Protein AF-A0A414SAE3-F1 (afdb_monomer_lite)

Radius of gyration: 34.7 Å; chains: 1; bounding box: 102×74×105 Å

Structure (mmCIF, N/CA/C/O backbone):
data_AF-A0A414SAE3-F1
#
_entry.id   AF-A0A414SAE3-F1
#
loop_
_atom_site.group_PDB
_atom_site.id
_atom_site.type_symbol
_atom_site.label_atom_id
_atom_site.label_alt_id
_atom_site.label_comp_id
_atom_site.label_asym_id
_atom_site.label_entity_id
_atom_site.label_seq_id
_atom_site.pdbx_PDB_ins_code
_atom_site.Cartn_x
_atom_site.Cartn_y
_atom_site.Cartn_z
_atom_site.occupancy
_atom_site.B_iso_or_equiv
_atom_site.auth_seq_id
_atom_site.auth_comp_id
_atom_site.auth_asym_id
_atom_site.auth_atom_id
_atom_site.pdbx_PDB_model_num
ATOM 1 N N . MET A 1 1 ? 28.911 2.626 -54.867 1.00 26.45 1 MET A N 1
ATOM 2 C CA . MET A 1 1 ? 28.319 1.316 -54.528 1.00 26.45 1 MET A CA 1
ATOM 3 C C . MET A 1 1 ? 27.021 1.620 -53.809 1.00 26.45 1 MET A C 1
ATOM 5 O O . MET A 1 1 ? 27.066 2.358 -52.839 1.00 26.45 1 MET A O 1
ATOM 9 N N . ASN A 1 2 ? 25.885 1.196 -54.365 1.00 23.88 2 ASN A N 1
ATOM 10 C CA . ASN A 1 2 ? 24.558 1.509 -53.831 1.00 23.88 2 ASN A CA 1
ATOM 11 C C . ASN A 1 2 ? 24.327 0.726 -52.532 1.00 23.88 2 ASN A C 1
ATOM 13 O O . ASN A 1 2 ? 24.313 -0.503 -52.574 1.00 23.88 2 ASN A O 1
ATOM 17 N N . ASN A 1 3 ? 24.130 1.431 -51.417 1.00 31.22 3 ASN A N 1
ATOM 18 C CA . ASN A 1 3 ? 23.654 0.865 -50.155 1.00 31.22 3 ASN A CA 1
ATOM 19 C C . ASN A 1 3 ? 22.189 0.433 -50.329 1.00 31.22 3 ASN A C 1
ATOM 21 O O . ASN A 1 3 ? 21.275 1.205 -50.057 1.00 31.22 3 ASN A O 1
ATOM 25 N N . ARG A 1 4 ? 21.952 -0.783 -50.831 1.00 38.06 4 ARG A N 1
ATOM 26 C CA . ARG A 1 4 ? 20.691 -1.480 -50.559 1.00 38.06 4 ARG A CA 1
ATOM 27 C C . ARG A 1 4 ? 20.802 -1.997 -49.131 1.00 38.06 4 ARG A C 1
ATOM 29 O O . ARG A 1 4 ? 21.570 -2.922 -48.889 1.00 38.06 4 ARG A O 1
ATOM 36 N N . ILE A 1 5 ? 20.116 -1.331 -48.207 1.00 51.03 5 ILE A N 1
ATOM 37 C CA . ILE A 1 5 ? 19.908 -1.842 -46.851 1.00 51.03 5 ILE A CA 1
ATOM 38 C C . ILE A 1 5 ? 19.219 -3.205 -47.005 1.00 51.03 5 ILE A C 1
ATOM 40 O O . ILE A 1 5 ? 18.298 -3.335 -47.813 1.00 51.03 5 ILE A O 1
ATOM 44 N N . ASN A 1 6 ? 19.734 -4.231 -46.331 1.00 60.72 6 ASN A N 1
ATOM 45 C CA . ASN A 1 6 ? 19.216 -5.589 -46.441 1.00 60.72 6 ASN A CA 1
ATOM 46 C C . ASN A 1 6 ? 17.833 -5.648 -45.766 1.00 60.72 6 ASN A C 1
ATOM 48 O O . ASN A 1 6 ? 17.710 -5.235 -44.616 1.00 60.72 6 ASN A O 1
ATOM 52 N N . GLU A 1 7 ? 16.799 -6.121 -46.462 1.00 61.97 7 GLU A N 1
ATOM 53 C CA . GLU A 1 7 ? 15.405 -6.116 -45.970 1.00 61.97 7 GLU A CA 1
ATOM 54 C C . GLU A 1 7 ? 15.265 -6.873 -44.640 1.00 61.97 7 GLU A C 1
ATOM 56 O O . GLU A 1 7 ? 14.634 -6.384 -43.702 1.00 61.97 7 GLU A O 1
ATOM 61 N N . ASP A 1 8 ? 15.985 -7.988 -44.506 1.00 63.22 8 ASP A N 1
ATOM 62 C CA . ASP A 1 8 ? 16.067 -8.772 -43.269 1.00 63.22 8 ASP A CA 1
ATOM 63 C C . ASP A 1 8 ? 16.684 -7.995 -42.093 1.00 63.22 8 ASP A C 1
ATOM 65 O O . ASP A 1 8 ? 16.353 -8.242 -40.933 1.00 63.22 8 ASP A O 1
ATOM 69 N N . GLU A 1 9 ? 17.594 -7.053 -42.364 1.00 66.19 9 GLU A N 1
ATOM 70 C CA . GLU A 1 9 ? 18.266 -6.257 -41.332 1.00 66.19 9 GLU A CA 1
ATOM 71 C C . GLU A 1 9 ? 17.332 -5.180 -40.769 1.00 66.19 9 GLU A C 1
ATOM 73 O O . GLU A 1 9 ? 17.289 -5.003 -39.554 1.00 66.19 9 GLU A O 1
ATOM 78 N N . VAL A 1 10 ? 16.524 -4.538 -41.624 1.00 71.19 10 VAL A N 1
ATOM 79 C CA . VAL A 1 10 ? 15.508 -3.547 -41.213 1.00 71.19 10 VAL A CA 1
ATOM 80 C C . VAL A 1 10 ? 14.425 -4.203 -40.363 1.00 71.19 10 VAL A C 1
ATOM 82 O O . VAL A 1 10 ? 14.090 -3.706 -39.290 1.00 71.19 10 VAL A O 1
ATOM 85 N N . ILE A 1 11 ? 13.905 -5.349 -40.808 1.00 74.50 11 ILE A N 1
ATOM 86 C CA . ILE A 1 11 ? 12.874 -6.078 -40.065 1.00 74.50 11 ILE A CA 1
ATOM 87 C C . ILE A 1 11 ? 13.441 -6.644 -38.758 1.00 74.50 11 ILE A C 1
ATOM 89 O O . ILE A 1 11 ? 12.810 -6.513 -37.707 1.00 74.50 11 ILE A O 1
ATOM 93 N N . SER A 1 12 ? 14.660 -7.198 -38.769 1.00 66.81 12 SER A N 1
ATOM 94 C CA . SER A 1 12 ? 15.319 -7.644 -37.535 1.00 66.81 12 SER A CA 1
ATOM 95 C C . SER A 1 12 ? 15.554 -6.500 -36.545 1.00 66.81 12 SER A C 1
ATOM 97 O O . SER A 1 12 ? 15.475 -6.741 -35.337 1.00 66.81 12 SER A O 1
ATOM 99 N N . ASP A 1 13 ? 15.875 -5.298 -37.021 1.00 71.94 13 ASP A N 1
ATOM 100 C CA . ASP A 1 13 ? 16.041 -4.115 -36.178 1.00 71.94 13 ASP A CA 1
ATOM 101 C C . ASP A 1 13 ? 14.704 -3.663 -35.579 1.00 71.94 13 ASP A C 1
ATOM 103 O O . ASP A 1 13 ? 14.611 -3.493 -34.365 1.00 71.94 13 ASP A O 1
ATOM 107 N N . LEU A 1 14 ? 13.636 -3.618 -36.382 1.00 76.88 14 LEU A N 1
ATOM 108 C CA . LEU A 1 14 ? 12.284 -3.307 -35.913 1.00 76.88 14 LEU A CA 1
ATOM 109 C C . LEU A 1 14 ? 11.827 -4.260 -34.788 1.00 76.88 14 LEU A C 1
ATOM 111 O O . LEU A 1 14 ? 11.333 -3.813 -33.750 1.00 76.88 14 LEU A O 1
ATOM 115 N N . PHE A 1 15 ? 12.054 -5.572 -34.933 1.00 69.56 15 PHE A N 1
ATOM 116 C CA . PHE A 1 15 ? 11.746 -6.555 -33.881 1.00 69.56 15 PHE A CA 1
ATOM 117 C C . PHE A 1 15 ? 12.587 -6.379 -32.609 1.00 69.56 15 PHE A C 1
ATOM 119 O O . PHE A 1 15 ? 12.107 -6.647 -31.504 1.00 69.56 15 PHE A O 1
ATOM 126 N N . LYS A 1 16 ? 13.837 -5.916 -32.725 1.00 65.75 16 LYS A N 1
ATOM 127 C CA . LYS A 1 16 ? 14.657 -5.575 -31.553 1.00 65.75 16 LYS A CA 1
ATOM 128 C C . LYS A 1 16 ? 14.128 -4.325 -30.861 1.00 65.75 16 LYS A C 1
ATOM 130 O O . LYS A 1 16 ? 14.012 -4.344 -29.635 1.00 65.75 16 LYS A O 1
ATOM 135 N N . SER A 1 17 ? 13.743 -3.304 -31.626 1.00 68.62 17 SER A N 1
ATOM 136 C CA . SER A 1 17 ? 13.146 -2.076 -31.101 1.00 68.62 17 SER A CA 1
ATOM 137 C C . SER A 1 17 ? 11.861 -2.342 -30.326 1.00 68.62 17 SER A C 1
ATOM 139 O O . SER A 1 17 ? 11.665 -1.743 -29.285 1.00 68.62 17 SER A O 1
ATOM 141 N N . PHE A 1 18 ? 11.033 -3.325 -30.678 1.00 69.25 18 PHE A N 1
ATOM 142 C CA . PHE A 1 18 ? 9.882 -3.671 -29.828 1.00 69.25 18 PHE A CA 1
ATOM 143 C C . PHE A 1 18 ? 10.235 -4.169 -28.417 1.00 69.25 18 PHE A C 1
ATOM 145 O O . PHE A 1 18 ? 9.385 -4.140 -27.538 1.00 69.25 18 PHE A O 1
ATOM 152 N N . ASN A 1 19 ? 11.463 -4.622 -28.161 1.00 60.19 19 ASN A N 1
ATOM 153 C CA . ASN A 1 19 ? 11.905 -4.985 -26.807 1.00 60.19 19 ASN A CA 1
ATOM 154 C C . ASN A 1 19 ? 12.628 -3.838 -26.100 1.00 60.19 19 ASN A C 1
ATOM 156 O O . ASN A 1 19 ? 12.935 -3.925 -24.913 1.00 60.19 19 ASN A O 1
ATOM 160 N N . GLN A 1 20 ? 12.984 -2.805 -26.855 1.00 62.47 20 GLN A N 1
ATOM 161 C CA . GLN A 1 20 ? 13.899 -1.776 -26.419 1.00 62.47 20 GLN A CA 1
ATOM 162 C C . GLN A 1 20 ? 13.379 -0.381 -26.689 1.00 62.47 20 GLN A C 1
ATOM 164 O O . GLN A 1 20 ? 14.099 0.501 -26.330 1.00 62.47 20 GLN A O 1
ATOM 169 N N . ASP A 1 21 ? 12.233 -0.108 -27.284 1.00 74.44 21 ASP A N 1
ATOM 170 C CA . ASP A 1 21 ? 11.829 1.242 -27.680 1.00 74.44 21 ASP A CA 1
ATOM 171 C C . ASP A 1 21 ? 10.297 1.351 -27.653 1.00 74.44 21 ASP A C 1
ATOM 173 O O . ASP A 1 21 ? 9.556 0.369 -27.785 1.00 74.44 21 ASP A O 1
ATOM 177 N N . ASN A 1 22 ? 9.806 2.579 -27.524 1.00 82.56 22 ASN A N 1
ATOM 178 C CA . ASN A 1 22 ? 8.417 2.925 -27.771 1.00 82.56 22 ASN A CA 1
ATOM 179 C C . ASN A 1 22 ? 8.187 3.044 -29.278 1.00 82.56 22 ASN A C 1
ATOM 181 O O . ASN A 1 22 ? 8.552 4.040 -29.904 1.00 82.56 22 ASN A O 1
ATOM 185 N N . VAL A 1 23 ? 7.572 2.020 -29.866 1.00 90.25 23 VAL A N 1
ATOM 186 C CA . VAL A 1 23 ? 7.320 1.984 -31.308 1.00 90.25 23 VAL A CA 1
ATOM 187 C C . VAL A 1 23 ? 5.885 2.431 -31.590 1.00 90.25 23 VAL A C 1
ATOM 189 O O . VAL A 1 23 ? 4.922 1.815 -31.129 1.00 90.25 23 VAL A O 1
ATOM 192 N N . ILE A 1 24 ? 5.746 3.521 -32.339 1.00 95.06 24 ILE A N 1
ATOM 193 C CA . ILE A 1 24 ? 4.480 4.159 -32.706 1.00 95.06 24 ILE A CA 1
ATOM 194 C C . ILE A 1 24 ? 4.146 3.777 -34.147 1.00 95.06 24 ILE A C 1
ATOM 196 O O . ILE A 1 24 ? 4.995 3.904 -35.026 1.00 95.06 24 ILE A O 1
ATOM 200 N N . LEU A 1 25 ? 2.909 3.363 -34.410 1.00 95.62 25 LEU A N 1
ATOM 201 C CA . LEU A 1 25 ? 2.422 3.139 -35.768 1.00 95.62 25 LEU A CA 1
ATOM 202 C C . LEU A 1 25 ? 1.624 4.351 -36.248 1.00 95.62 25 LEU A C 1
ATOM 204 O O . LEU A 1 25 ? 0.577 4.663 -35.687 1.00 95.62 25 LEU A O 1
ATOM 208 N N . PHE A 1 26 ? 2.074 5.004 -37.315 1.00 94.69 26 PHE A N 1
ATOM 209 C CA . PHE A 1 26 ? 1.274 5.972 -38.057 1.00 94.69 26 PHE A CA 1
ATOM 210 C C . PHE A 1 26 ? 0.631 5.281 -39.263 1.00 94.69 26 PHE A C 1
ATOM 212 O O . PHE A 1 26 ? 1.320 4.839 -40.183 1.00 94.69 26 PHE A O 1
ATOM 219 N N . VAL A 1 27 ? -0.699 5.215 -39.267 1.00 92.50 27 VAL A N 1
ATOM 220 C CA . VAL A 1 27 ? -1.511 4.606 -40.323 1.00 92.50 27 VAL A CA 1
ATOM 221 C C . VAL A 1 27 ? -2.169 5.705 -41.149 1.00 92.50 27 VAL A C 1
ATOM 223 O O . VAL A 1 27 ? -3.157 6.310 -40.722 1.00 92.50 27 VAL A O 1
ATOM 226 N N . GLY A 1 28 ? -1.632 5.955 -42.341 1.00 89.00 28 GLY A N 1
ATOM 227 C CA . GLY A 1 28 ? -2.250 6.857 -43.305 1.00 89.00 28 GLY A CA 1
ATOM 228 C C . GLY A 1 28 ? -3.557 6.299 -43.871 1.00 89.00 28 GLY A C 1
ATOM 229 O O . GLY A 1 28 ? -3.814 5.091 -43.854 1.00 89.00 28 GLY A O 1
ATOM 230 N N . SER A 1 29 ? -4.377 7.188 -44.422 1.00 82.81 29 SER A N 1
ATOM 231 C CA . SER A 1 29 ? -5.682 6.870 -45.019 1.00 82.81 29 SER A CA 1
ATOM 232 C C . SER A 1 29 ? -5.614 5.781 -46.102 1.00 82.81 29 SER A C 1
ATOM 234 O O . SER A 1 29 ? -6.543 4.988 -46.242 1.00 82.81 29 SER A O 1
ATOM 236 N N . SER A 1 30 ? -4.497 5.683 -46.835 1.00 81.31 30 SER A N 1
ATOM 237 C CA . SER A 1 30 ? -4.337 4.710 -47.927 1.00 81.31 30 SER A CA 1
ATOM 238 C C . SER A 1 30 ? -3.927 3.314 -47.445 1.00 81.31 30 SER A C 1
ATOM 240 O O . SER A 1 30 ? -4.076 2.350 -48.190 1.00 81.31 30 SER A O 1
ATOM 242 N N . ALA A 1 31 ? -3.452 3.160 -46.203 1.00 82.00 31 ALA A N 1
ATOM 243 C CA . ALA A 1 31 ? -3.030 1.856 -45.677 1.00 82.00 31 ALA A CA 1
ATOM 244 C C . ALA A 1 31 ? -4.194 0.850 -45.607 1.00 82.00 31 ALA A C 1
ATOM 246 O O . ALA A 1 31 ? -4.004 -0.346 -45.839 1.00 82.00 31 ALA A O 1
ATOM 247 N N . ILE A 1 32 ? -5.400 1.344 -45.299 1.00 76.81 32 ILE A N 1
ATOM 248 C CA . ILE A 1 32 ? -6.627 0.543 -45.200 1.00 76.81 32 ILE A CA 1
ATOM 249 C C . ILE A 1 32 ? -7.089 0.118 -46.601 1.00 76.81 32 ILE A C 1
ATOM 251 O O . ILE A 1 32 ? -7.321 -1.066 -46.839 1.00 76.81 32 ILE A O 1
ATOM 255 N N . ASP A 1 33 ? -7.169 1.070 -47.534 1.00 74.81 33 ASP A N 1
ATOM 256 C CA . ASP A 1 33 ? -7.648 0.841 -48.905 1.00 74.81 33 ASP A CA 1
ATOM 257 C C . ASP A 1 33 ? -6.728 -0.110 -49.691 1.00 74.81 33 ASP A C 1
ATOM 259 O O . ASP A 1 33 ? -7.186 -0.920 -50.498 1.00 74.81 33 ASP A O 1
ATOM 263 N N . ASN A 1 34 ? -5.421 -0.044 -49.422 1.00 76.12 34 ASN A N 1
ATOM 264 C CA . ASN A 1 34 ? -4.392 -0.761 -50.172 1.00 76.12 34 ASN A CA 1
ATOM 265 C C . ASN A 1 34 ? -4.022 -2.116 -49.537 1.00 76.12 34 ASN A C 1
ATOM 267 O O . ASN A 1 34 ? -3.050 -2.747 -49.976 1.00 76.12 34 ASN A O 1
ATOM 271 N N . GLY A 1 35 ? -4.752 -2.533 -48.492 1.00 76.12 35 GLY A N 1
ATOM 272 C CA . GLY A 1 35 ? -4.547 -3.788 -47.762 1.00 76.12 35 GLY A CA 1
ATOM 273 C C . GLY A 1 35 ? -3.215 -3.884 -47.012 1.00 76.12 35 GLY A C 1
ATOM 274 O O . GLY A 1 35 ? -2.757 -4.989 -46.741 1.00 76.12 35 GLY A O 1
ATOM 275 N N . GLU A 1 36 ? -2.565 -2.755 -46.717 1.00 83.62 36 GLU A N 1
ATOM 276 C CA . GLU A 1 36 ? -1.271 -2.733 -46.024 1.00 83.62 36 GLU A CA 1
ATOM 277 C C . GLU A 1 36 ? -1.427 -3.014 -44.525 1.00 83.62 36 GLU A C 1
ATOM 279 O O . GLU A 1 36 ? -0.582 -3.687 -43.944 1.00 83.62 36 GLU A O 1
ATOM 284 N N . LEU A 1 37 ? -2.525 -2.573 -43.899 1.00 87.25 37 LEU A N 1
ATOM 285 C CA . LEU A 1 37 ? -2.822 -2.882 -42.497 1.00 87.25 37 LEU A CA 1
ATOM 286 C C . LEU A 1 37 ? -3.306 -4.338 -42.349 1.00 87.25 37 LEU A C 1
ATOM 288 O O . LEU A 1 37 ? -4.500 -4.627 -42.404 1.00 87.25 37 LEU A O 1
ATOM 292 N N . THR A 1 38 ? -2.359 -5.262 -42.194 1.00 86.44 38 THR A N 1
ATOM 293 C CA . THR A 1 38 ? -2.616 -6.702 -42.027 1.00 86.44 38 THR A CA 1
ATOM 294 C C . THR A 1 38 ? -2.755 -7.105 -40.557 1.00 86.44 38 THR A C 1
ATOM 296 O O . THR A 1 38 ? -2.251 -6.425 -39.665 1.00 86.44 38 THR A O 1
ATOM 299 N N . GLU A 1 39 ? -3.358 -8.271 -40.295 1.00 80.19 39 GLU A N 1
ATOM 300 C CA . GLU A 1 39 ? -3.470 -8.840 -38.940 1.00 80.19 39 GLU A CA 1
ATOM 301 C C . GLU A 1 39 ? -2.096 -9.012 -38.265 1.00 80.19 39 GLU A C 1
ATOM 303 O O . GLU A 1 39 ? -1.938 -8.695 -37.088 1.00 80.19 39 GLU A O 1
ATOM 308 N N . LYS A 1 40 ? -1.064 -9.413 -39.025 1.00 80.00 40 LYS A N 1
ATOM 309 C CA . LYS A 1 40 ? 0.318 -9.492 -38.522 1.00 80.00 40 LYS A CA 1
ATOM 310 C C . LYS A 1 40 ? 0.811 -8.147 -37.985 1.00 80.00 40 LYS A C 1
ATOM 312 O O . LYS A 1 40 ? 1.392 -8.117 -36.907 1.00 80.00 40 LYS A O 1
ATOM 317 N N . ILE A 1 41 ? 0.566 -7.050 -38.708 1.00 87.50 41 ILE A N 1
ATOM 318 C CA . ILE A 1 41 ? 0.944 -5.699 -38.268 1.00 87.50 41 ILE A CA 1
ATOM 319 C C . ILE A 1 41 ? 0.140 -5.306 -37.034 1.00 87.50 41 ILE A C 1
ATOM 321 O O . ILE A 1 41 ? 0.726 -4.835 -36.064 1.00 87.50 41 ILE A O 1
ATOM 325 N N . CYS A 1 42 ? -1.174 -5.540 -37.020 1.00 84.81 42 CYS A N 1
ATOM 326 C CA . CYS A 1 42 ? -2.012 -5.246 -35.858 1.00 84.81 42 CYS A CA 1
ATOM 327 C C . CYS A 1 42 ? -1.545 -5.985 -34.592 1.00 84.81 42 CYS A C 1
ATOM 329 O O . CYS A 1 42 ? -1.651 -5.430 -33.500 1.00 84.81 42 CYS A O 1
ATOM 331 N N . ASN A 1 43 ? -0.967 -7.184 -34.727 1.00 79.25 43 ASN A N 1
ATOM 332 C CA . ASN A 1 43 ? -0.501 -8.021 -33.612 1.00 79.25 43 ASN A CA 1
ATOM 333 C C . ASN A 1 43 ? 0.853 -7.612 -33.025 1.00 79.25 43 ASN A C 1
ATOM 335 O O . ASN A 1 43 ? 1.203 -8.086 -31.945 1.00 79.25 43 ASN A O 1
ATOM 339 N N . LEU A 1 44 ? 1.608 -6.737 -33.692 1.00 82.56 44 LEU A N 1
ATOM 340 C CA . LEU A 1 44 ? 2.883 -6.251 -33.165 1.00 82.56 44 LEU A CA 1
ATOM 341 C C . LEU A 1 44 ? 2.670 -5.370 -31.916 1.00 82.56 44 LEU A C 1
ATOM 343 O O . LEU A 1 44 ? 1.631 -4.706 -31.801 1.00 82.56 44 LEU A O 1
ATOM 347 N N . PRO A 1 45 ? 3.627 -5.341 -30.969 1.00 79.06 45 PRO A N 1
ATOM 348 C CA . PRO A 1 45 ? 3.473 -4.682 -29.671 1.00 79.06 45 PRO A CA 1
ATOM 349 C C . PRO A 1 45 ? 3.712 -3.161 -29.753 1.00 79.06 45 PRO A C 1
ATOM 351 O O . PRO A 1 45 ? 4.618 -2.614 -29.126 1.00 79.06 45 PRO A O 1
ATOM 354 N N . TRP A 1 46 ? 2.886 -2.469 -30.542 1.00 89.00 46 TRP A N 1
ATOM 355 C CA . TRP A 1 46 ? 2.868 -1.007 -30.642 1.00 89.00 46 TRP A CA 1
ATOM 356 C C . TRP A 1 46 ? 2.612 -0.349 -29.285 1.00 89.00 46 TRP A C 1
ATOM 358 O O . TRP A 1 46 ? 1.786 -0.833 -28.512 1.00 89.00 46 TRP A O 1
ATOM 368 N N . SER A 1 47 ? 3.277 0.779 -29.035 1.00 86.44 47 SER A N 1
ATOM 369 C CA . SER A 1 47 ? 3.053 1.620 -27.851 1.00 86.44 47 SER A CA 1
ATOM 370 C C . SER A 1 47 ? 2.016 2.723 -28.101 1.00 86.44 47 SER A C 1
ATOM 372 O O . SER A 1 47 ? 1.526 3.331 -27.157 1.00 86.44 47 SER A O 1
ATOM 374 N N . CYS A 1 48 ? 1.708 3.035 -29.362 1.00 93.31 48 CYS A N 1
ATOM 375 C CA . CYS A 1 48 ? 0.708 4.028 -29.762 1.00 93.31 48 CYS A CA 1
ATOM 376 C C . CYS A 1 48 ? 0.343 3.814 -31.235 1.00 93.31 48 CYS A C 1
ATOM 378 O O . CYS A 1 48 ? 1.205 3.439 -32.035 1.00 93.31 48 CYS A O 1
ATOM 380 N N . VAL A 1 49 ? -0.911 4.072 -31.601 1.00 94.88 49 VAL A N 1
ATOM 381 C CA . VAL A 1 49 ? -1.368 4.069 -32.996 1.00 94.88 49 VAL A CA 1
ATOM 382 C C . VAL A 1 49 ? -1.964 5.431 -33.321 1.00 94.88 49 VAL A C 1
ATOM 384 O O . VAL A 1 49 ? -2.864 5.899 -32.633 1.00 94.88 49 VAL A O 1
ATOM 387 N N . ILE A 1 50 ? -1.489 6.060 -34.390 1.00 95.19 50 ILE A N 1
ATOM 388 C CA . ILE A 1 50 ? -1.986 7.341 -34.895 1.00 95.19 50 ILE A CA 1
ATOM 389 C C . ILE A 1 50 ? -2.580 7.100 -36.274 1.00 95.19 50 ILE A C 1
ATOM 391 O O . ILE A 1 50 ? -1.982 6.404 -37.092 1.00 95.19 50 ILE A O 1
ATOM 395 N N . THR A 1 51 ? -3.729 7.696 -36.572 1.00 93.25 51 THR A N 1
ATOM 396 C CA . THR A 1 51 ? -4.291 7.641 -37.920 1.00 93.25 51 THR A CA 1
ATOM 397 C C . THR A 1 51 ? -4.965 8.943 -38.331 1.00 93.25 51 THR A C 1
ATOM 399 O O . THR A 1 51 ? -5.496 9.694 -37.510 1.00 93.25 51 THR A O 1
ATOM 402 N N . THR A 1 52 ? -4.966 9.196 -39.636 1.00 90.56 52 THR A N 1
ATOM 403 C CA . THR A 1 52 ? -5.809 10.206 -40.292 1.00 90.56 52 THR A CA 1
ATOM 404 C C . THR A 1 52 ? -7.168 9.653 -40.719 1.00 90.56 52 THR A C 1
ATOM 406 O O . THR A 1 52 ? -8.061 10.426 -41.065 1.00 90.56 52 THR A O 1
ATOM 409 N N . SER A 1 53 ? -7.364 8.331 -40.647 1.00 86.38 53 SER A N 1
ATOM 410 C CA . SER A 1 53 ? -8.632 7.682 -40.967 1.00 86.38 53 SER A CA 1
ATOM 411 C C . SER A 1 53 ? -9.731 8.066 -39.979 1.00 86.38 53 SER A C 1
ATOM 413 O O . SER A 1 53 ? -9.560 7.973 -38.762 1.00 86.38 53 SER A O 1
ATOM 415 N N . LYS A 1 54 ? -10.899 8.422 -40.521 1.00 84.44 54 LYS A N 1
ATOM 416 C CA . LYS A 1 54 ? -12.116 8.727 -39.754 1.00 84.44 54 LYS A CA 1
ATOM 417 C C . LYS A 1 54 ? -13.020 7.512 -39.534 1.00 84.44 54 LYS A C 1
ATOM 419 O O . LYS A 1 54 ? -14.122 7.658 -39.007 1.00 84.44 54 LYS A O 1
ATOM 424 N N . LYS A 1 55 ? -12.570 6.319 -39.946 1.00 83.88 55 LYS A N 1
ATOM 425 C CA . LYS A 1 55 ? -13.336 5.072 -39.847 1.00 83.88 55 LYS A CA 1
ATOM 426 C C . LYS A 1 55 ? -13.814 4.855 -38.411 1.00 83.88 55 LYS A C 1
ATOM 428 O O . LYS A 1 55 ? -13.017 4.852 -37.470 1.00 83.88 55 LYS A O 1
ATOM 433 N N . ASP A 1 56 ? -15.113 4.626 -38.259 1.00 79.38 56 ASP A N 1
ATOM 434 C CA . ASP A 1 56 ? -15.685 4.314 -36.956 1.00 79.38 56 ASP A CA 1
ATOM 435 C C . ASP A 1 56 ? -15.259 2.908 -36.493 1.00 79.38 56 ASP A C 1
ATOM 437 O O . ASP A 1 56 ? -15.159 1.972 -37.290 1.00 79.38 56 ASP A O 1
ATOM 441 N N . GLY A 1 57 ? -14.951 2.764 -35.204 1.00 76.50 57 GLY A N 1
ATOM 442 C CA . GLY A 1 57 ? -14.389 1.536 -34.632 1.00 76.50 57 GLY A CA 1
ATOM 443 C C . GLY A 1 57 ? -12.930 1.225 -35.009 1.00 76.50 57 GLY A C 1
ATOM 444 O O . GLY A 1 57 ? -12.469 0.123 -34.713 1.00 76.50 57 GLY A O 1
ATOM 445 N N . PHE A 1 58 ? -12.191 2.152 -35.637 1.00 85.75 58 PHE A N 1
ATOM 446 C CA . PHE A 1 58 ? -10.740 2.002 -35.827 1.00 85.75 58 PHE A CA 1
ATOM 447 C C . PHE A 1 58 ? -10.040 1.809 -34.472 1.00 85.75 58 PHE A C 1
ATOM 449 O O . PHE A 1 58 ? -10.344 2.522 -33.513 1.00 85.75 58 PHE A O 1
ATOM 456 N N . GLY A 1 59 ? -9.129 0.838 -34.385 1.00 83.00 59 GLY A N 1
ATOM 457 C CA . GLY A 1 59 ? -8.476 0.452 -33.130 1.00 83.00 59 GLY A CA 1
ATOM 458 C C . GLY A 1 59 ? -8.897 -0.919 -32.591 1.00 83.00 59 GLY A C 1
ATOM 459 O O . GLY A 1 59 ? -8.103 -1.568 -31.913 1.00 83.00 59 GLY A O 1
ATOM 460 N N . VAL A 1 60 ? -10.100 -1.409 -32.928 1.00 83.50 60 VAL A N 1
ATOM 461 C CA . VAL A 1 60 ? -10.591 -2.730 -32.472 1.00 83.50 60 VAL A CA 1
ATOM 462 C C . VAL A 1 60 ? -9.696 -3.864 -32.976 1.00 83.50 60 VAL A C 1
ATOM 464 O O . VAL A 1 60 ? -9.471 -4.837 -32.258 1.00 83.50 60 VAL A O 1
ATOM 467 N N . GLU A 1 61 ? -9.125 -3.718 -34.173 1.00 83.81 61 GLU A N 1
ATOM 468 C CA . GLU A 1 61 ? -8.193 -4.698 -34.742 1.00 83.81 61 GLU A CA 1
ATOM 469 C C . GLU A 1 61 ? -6.890 -4.880 -33.932 1.00 83.81 61 GLU A C 1
ATOM 471 O O . GLU A 1 61 ? -6.201 -5.879 -34.115 1.00 83.81 61 GLU A O 1
ATOM 476 N N . PHE A 1 62 ? -6.570 -3.984 -32.990 1.00 84.50 62 PHE A N 1
ATOM 477 C CA . PHE A 1 62 ? -5.371 -4.075 -32.145 1.00 84.50 62 PHE A CA 1
ATOM 478 C C . PHE A 1 62 ? -5.608 -4.766 -30.783 1.00 84.50 62 PHE A C 1
ATOM 480 O O . PHE A 1 62 ? -4.669 -4.912 -29.999 1.00 84.50 62 PHE A O 1
ATOM 487 N N . ALA A 1 63 ? -6.830 -5.230 -30.489 1.00 73.69 63 ALA A N 1
ATOM 488 C CA . ALA A 1 63 ? -7.257 -5.726 -29.170 1.00 73.69 63 ALA A CA 1
ATOM 489 C C . ALA A 1 63 ? -6.651 -7.076 -28.708 1.00 73.69 63 ALA A C 1
ATOM 491 O O . ALA A 1 63 ? -7.068 -7.624 -27.688 1.00 73.69 63 ALA A O 1
ATOM 492 N N . ASN A 1 64 ? -5.665 -7.632 -29.418 1.00 66.12 64 ASN A N 1
ATOM 493 C CA . ASN A 1 64 ? -5.085 -8.956 -29.157 1.00 66.12 64 ASN A CA 1
ATOM 494 C C . ASN A 1 64 ? -4.299 -9.027 -27.835 1.00 66.12 64 ASN A C 1
ATOM 496 O O . ASN A 1 64 ? -3.079 -8.897 -27.810 1.00 66.12 64 ASN A O 1
ATOM 500 N N . GLY A 1 65 ? -5.024 -9.213 -26.726 1.00 55.66 65 GLY A N 1
ATOM 501 C CA . GLY A 1 65 ? -4.487 -9.210 -25.362 1.00 55.66 65 GLY A CA 1
ATOM 502 C C . GLY A 1 65 ? -4.259 -7.817 -24.766 1.00 55.66 65 GLY A C 1
ATOM 503 O O . GLY A 1 65 ? -3.728 -7.727 -23.665 1.00 55.66 65 GLY A O 1
ATOM 504 N N . ARG A 1 66 ? -4.675 -6.758 -25.472 1.00 69.44 66 ARG A N 1
ATOM 505 C CA . ARG A 1 66 ? -4.503 -5.340 -25.112 1.00 69.44 66 ARG A CA 1
ATOM 506 C C . ARG A 1 66 ? -5.855 -4.635 -25.024 1.00 69.44 66 ARG A C 1
ATOM 508 O O . ARG A 1 66 ? -6.833 -5.085 -25.621 1.00 69.44 66 ARG A O 1
ATOM 515 N N . THR A 1 67 ? -5.900 -3.505 -24.333 1.00 70.44 67 THR A N 1
ATOM 516 C CA . THR A 1 67 ? -7.079 -2.645 -24.161 1.00 70.44 67 THR A CA 1
ATOM 517 C C . THR A 1 67 ? -6.913 -1.346 -24.960 1.00 70.44 67 THR A C 1
ATOM 519 O O . THR A 1 67 ? -6.489 -0.329 -24.401 1.00 70.44 67 THR A O 1
ATOM 522 N N . PRO A 1 68 ? -7.233 -1.342 -26.274 1.00 80.56 68 PRO A N 1
ATOM 523 C CA . PRO A 1 68 ? -7.129 -0.142 -27.092 1.00 80.56 68 PRO A CA 1
ATOM 524 C C . PRO A 1 68 ? -8.136 0.921 -26.641 1.00 80.56 68 PRO A C 1
ATOM 526 O O . PRO A 1 68 ? -9.335 0.654 -26.550 1.00 80.56 68 PRO A O 1
ATOM 529 N N . HIS A 1 69 ? -7.646 2.133 -26.387 1.00 81.06 69 HIS A N 1
ATOM 530 C CA . HIS A 1 69 ? -8.449 3.296 -26.018 1.00 81.06 69 HIS A CA 1
ATOM 531 C C . HIS A 1 69 ? -8.388 4.340 -27.128 1.00 81.06 69 HIS A C 1
ATOM 533 O O . HIS A 1 69 ? -7.312 4.775 -27.535 1.00 81.06 69 HIS A O 1
ATOM 539 N N . ARG A 1 70 ? -9.561 4.721 -27.636 1.00 86.50 70 ARG A N 1
ATOM 540 C CA . ARG A 1 70 ? -9.697 5.634 -28.770 1.00 86.50 70 ARG A CA 1
ATOM 541 C C . ARG A 1 70 ? -9.753 7.082 -28.291 1.00 86.50 70 ARG A C 1
ATOM 543 O O . ARG A 1 70 ? -10.592 7.414 -27.461 1.00 86.50 70 ARG A O 1
ATOM 550 N N . TYR A 1 71 ? -8.916 7.933 -28.874 1.00 87.38 71 TYR A N 1
ATOM 551 C CA . TYR A 1 71 ? -8.837 9.361 -28.583 1.00 87.38 71 TYR A CA 1
ATOM 552 C C . TYR A 1 71 ? -9.101 10.176 -29.850 1.00 87.38 71 TYR A C 1
ATOM 554 O O . TYR A 1 71 ? -8.431 9.994 -30.869 1.00 87.38 71 TYR A O 1
ATOM 562 N N . ILE A 1 72 ? -10.084 11.075 -29.775 1.00 84.44 72 ILE A N 1
ATOM 563 C CA . ILE A 1 72 ? -10.538 11.915 -30.899 1.00 84.44 72 ILE A CA 1
ATOM 564 C C . ILE A 1 72 ? -10.393 13.420 -30.630 1.00 84.44 72 ILE A C 1
ATOM 566 O O . ILE A 1 72 ? -10.582 14.224 -31.539 1.00 84.44 72 ILE A O 1
ATOM 570 N N . SER A 1 73 ? -10.073 13.802 -29.391 1.00 79.69 73 SER A N 1
ATOM 571 C CA . SER A 1 73 ? -9.951 15.189 -28.940 1.00 79.69 73 SER A CA 1
ATOM 572 C C . SER A 1 73 ? -8.594 15.431 -28.287 1.00 79.69 73 SER A C 1
ATOM 574 O O . SER A 1 73 ? -8.004 14.519 -27.712 1.00 79.69 73 SER A O 1
ATOM 576 N N . PHE A 1 74 ? -8.112 16.674 -28.345 1.00 80.69 74 PHE A N 1
ATOM 577 C CA . PHE A 1 74 ? -6.873 17.078 -27.678 1.00 80.69 74 PHE A CA 1
ATOM 578 C C . PHE A 1 74 ? -7.000 17.057 -26.148 1.00 80.69 74 PHE A C 1
ATOM 580 O O . PHE A 1 74 ? -6.058 16.655 -25.472 1.00 80.69 74 PHE A O 1
ATOM 587 N N . SER A 1 75 ? -8.147 17.479 -25.608 1.00 74.56 75 SER A N 1
ATOM 588 C CA . SER A 1 75 ? -8.425 17.486 -24.162 1.00 74.56 75 SER A CA 1
ATOM 589 C C . SER A 1 75 ? -8.522 16.087 -23.555 1.00 74.56 75 SER A C 1
ATOM 591 O O . SER A 1 75 ? -8.180 15.913 -22.389 1.00 74.56 75 SER A O 1
ATOM 593 N N . ASP A 1 76 ? -8.930 15.101 -24.354 1.00 76.44 76 ASP A N 1
ATOM 594 C CA . ASP A 1 76 ? -9.102 13.713 -23.917 1.00 76.44 76 ASP A CA 1
ATOM 595 C C . ASP A 1 76 ? -7.803 12.897 -23.990 1.00 76.44 76 ASP A C 1
ATOM 597 O O . ASP A 1 76 ? -7.777 11.754 -23.531 1.00 76.44 76 ASP A O 1
ATOM 601 N N . LEU A 1 77 ? -6.733 13.435 -24.595 1.00 77.44 77 LEU A N 1
ATOM 602 C CA . LEU A 1 77 ? -5.476 12.705 -24.760 1.00 77.44 77 LEU A CA 1
ATOM 603 C C . LEU A 1 77 ? -4.914 12.261 -23.401 1.00 77.44 77 LEU A C 1
ATOM 605 O O . LEU A 1 77 ? -4.865 13.056 -22.458 1.00 77.44 77 LEU A O 1
ATOM 609 N N . PRO A 1 78 ? -4.412 11.018 -23.298 1.00 69.56 78 PRO A N 1
ATOM 610 C CA . PRO A 1 78 ? -3.862 10.533 -22.049 1.00 69.56 78 PRO A CA 1
ATOM 611 C C . PRO A 1 78 ? -2.546 11.251 -21.736 1.00 69.56 78 PRO A C 1
ATOM 613 O O . PRO A 1 78 ? -1.776 11.623 -22.625 1.00 69.56 78 PRO A O 1
ATOM 616 N N . ILE A 1 79 ? -2.262 11.404 -20.442 1.00 64.69 79 ILE A N 1
ATOM 617 C CA . ILE A 1 79 ? -1.014 12.010 -19.957 1.00 64.69 79 ILE A CA 1
ATOM 618 C C . ILE A 1 79 ? 0.192 11.173 -20.414 1.00 64.69 79 ILE A C 1
ATOM 620 O O . ILE A 1 79 ? 1.187 11.730 -20.880 1.00 64.69 79 ILE A O 1
ATOM 624 N N . ASN A 1 80 ? 0.079 9.840 -20.336 1.00 70.19 80 ASN A N 1
ATOM 625 C CA . ASN A 1 80 ? 1.017 8.915 -20.965 1.00 70.19 80 ASN A CA 1
ATOM 626 C C . ASN A 1 80 ? 0.507 8.507 -22.358 1.00 70.19 80 ASN A C 1
ATOM 628 O O . ASN A 1 80 ? -0.457 7.753 -22.475 1.00 70.19 80 ASN A O 1
ATOM 632 N N . LEU A 1 81 ? 1.171 8.996 -23.409 1.00 77.44 81 LEU A N 1
ATOM 633 C CA . LEU A 1 81 ? 0.818 8.711 -24.807 1.00 77.44 81 LEU A CA 1
ATOM 634 C C . LEU A 1 81 ? 1.326 7.351 -25.303 1.00 77.44 81 LEU A C 1
ATOM 636 O O . LEU A 1 81 ? 0.923 6.927 -26.387 1.00 77.44 81 LEU A O 1
ATOM 640 N N . PHE A 1 82 ? 2.210 6.688 -24.550 1.00 84.19 82 PHE A N 1
ATOM 641 C CA . PHE A 1 82 ? 2.867 5.453 -24.967 1.00 84.19 82 PHE A CA 1
ATOM 642 C C . PHE A 1 82 ? 2.592 4.340 -23.951 1.00 84.19 82 PHE A C 1
ATOM 644 O O . PHE A 1 82 ? 3.121 4.335 -22.841 1.00 84.19 82 PHE A O 1
ATOM 651 N N . SER A 1 83 ? 1.745 3.386 -24.331 1.00 76.25 83 SER A N 1
ATOM 652 C CA . SER A 1 83 ? 1.431 2.197 -23.539 1.00 76.25 83 SER A CA 1
ATOM 653 C C . SER A 1 83 ? 1.133 1.024 -24.464 1.00 76.25 83 SER A C 1
ATOM 655 O O . SER A 1 83 ? 0.387 1.163 -25.431 1.00 76.25 83 SER A O 1
ATOM 657 N N . ARG A 1 84 ? 1.715 -0.141 -24.169 1.00 75.44 84 ARG A N 1
ATOM 658 C CA . ARG A 1 84 ? 1.452 -1.370 -24.930 1.00 75.44 84 ARG A CA 1
ATOM 659 C C . ARG A 1 84 ? 0.174 -2.061 -24.465 1.00 75.44 84 ARG A C 1
ATOM 661 O O . ARG A 1 84 ? -0.581 -2.536 -25.305 1.00 75.44 84 ARG A O 1
ATOM 668 N N . ASP A 1 85 ? -0.087 -2.079 -23.159 1.00 65.69 85 ASP A N 1
ATOM 669 C CA . ASP A 1 85 ? -1.262 -2.747 -22.589 1.00 65.69 85 ASP A CA 1
ATOM 670 C C . ASP A 1 85 ? -2.533 -1.913 -22.791 1.00 65.69 85 ASP A C 1
ATOM 672 O O . ASP A 1 85 ? -3.477 -2.379 -23.427 1.00 65.69 85 ASP A O 1
ATOM 676 N N . ASN A 1 86 ? -2.531 -0.651 -22.344 1.00 70.81 86 ASN A N 1
ATOM 677 C CA . ASN A 1 86 ? -3.615 0.312 -22.574 1.00 70.81 86 ASN A CA 1
ATOM 678 C C . ASN A 1 86 ? -3.346 1.126 -23.843 1.00 70.81 86 ASN A C 1
ATOM 680 O O . ASN A 1 86 ? -3.100 2.328 -23.774 1.00 70.81 86 ASN A O 1
ATOM 684 N N . LEU A 1 87 ? -3.355 0.454 -24.994 1.00 83.69 87 LEU A N 1
ATOM 685 C CA . LEU A 1 87 ? -2.917 1.017 -26.271 1.00 83.69 87 LEU A CA 1
ATOM 686 C C . LEU A 1 87 ? -3.677 2.302 -26.661 1.00 83.69 87 LEU A C 1
ATOM 688 O O . LEU A 1 87 ? -4.865 2.224 -26.990 1.00 83.69 87 LEU A O 1
ATOM 692 N N . PRO A 1 88 ? -3.019 3.475 -26.721 1.00 89.06 88 PRO A N 1
ATOM 693 C CA . PRO A 1 88 ? -3.654 4.691 -27.211 1.00 89.06 88 PRO A CA 1
ATOM 694 C C . PRO A 1 88 ? -3.816 4.646 -28.733 1.00 89.06 88 PRO A C 1
ATOM 696 O O . PRO A 1 88 ? -2.845 4.456 -29.468 1.00 89.06 88 PRO A O 1
ATOM 699 N N . VAL A 1 89 ? -5.047 4.847 -29.204 1.00 92.31 89 VAL A N 1
ATOM 700 C CA . VAL A 1 89 ? -5.409 4.920 -30.624 1.00 92.31 89 VAL A CA 1
ATOM 701 C C . VAL A 1 89 ? -5.929 6.323 -30.925 1.00 92.31 89 VAL A C 1
ATOM 703 O O . VAL A 1 89 ? -7.048 6.676 -30.564 1.00 92.31 89 VAL A O 1
ATOM 706 N N . ILE A 1 90 ? -5.107 7.139 -31.576 1.00 93.69 90 ILE A N 1
ATOM 707 C CA . ILE A 1 90 ? -5.339 8.567 -31.797 1.00 93.69 90 ILE A CA 1
ATOM 708 C C . ILE A 1 90 ? -5.838 8.799 -33.228 1.00 93.69 90 ILE A C 1
ATOM 710 O O . ILE A 1 90 ? -5.103 8.578 -34.193 1.00 93.69 90 ILE A O 1
ATOM 714 N N . GLN A 1 91 ? -7.068 9.296 -33.376 1.00 91.31 91 GLN A N 1
ATOM 715 C CA . GLN A 1 91 ? -7.627 9.705 -34.670 1.00 91.31 91 GLN A CA 1
ATOM 716 C C . GLN A 1 91 ? -7.521 11.222 -34.831 1.00 91.31 91 GLN A C 1
ATOM 718 O O . GLN A 1 91 ? -8.290 11.976 -34.237 1.00 91.31 91 GLN A O 1
ATOM 723 N N . LEU A 1 92 ? -6.588 11.681 -35.669 1.00 90.31 92 LEU A N 1
ATOM 724 C CA . LEU A 1 92 ? -6.249 13.104 -35.794 1.00 90.31 92 LEU A CA 1
ATOM 725 C C . LEU A 1 92 ? -7.433 13.980 -36.229 1.00 90.31 92 LEU A C 1
ATOM 727 O O . LEU A 1 92 ? -7.535 15.127 -35.805 1.00 90.31 92 LEU A O 1
ATOM 731 N N . TYR A 1 93 ? -8.321 13.451 -37.073 1.00 87.19 93 TYR A N 1
ATOM 732 C CA . TYR A 1 93 ? -9.473 14.179 -37.610 1.00 87.19 93 TYR A CA 1
ATOM 733 C C . TYR A 1 93 ? -10.826 13.748 -37.017 1.00 87.19 93 TYR A C 1
ATOM 735 O O . TYR A 1 93 ? -11.865 14.105 -37.583 1.00 87.19 93 TYR A O 1
ATOM 743 N N . GLY A 1 94 ? -10.816 13.000 -35.908 1.00 82.25 94 GLY A N 1
ATOM 744 C CA . GLY A 1 94 ? -12.013 12.459 -35.257 1.00 82.25 94 GLY A CA 1
ATOM 745 C C . GLY A 1 94 ? -12.657 11.273 -35.991 1.00 82.25 94 GLY A C 1
ATOM 746 O O . GLY A 1 94 ? -12.089 10.735 -36.942 1.00 82.25 94 GLY A O 1
ATOM 747 N N . SER A 1 95 ? -13.849 10.866 -35.540 1.00 81.00 95 SER A N 1
ATOM 748 C CA . SER A 1 95 ? -14.651 9.779 -36.131 1.00 81.00 95 SER A CA 1
ATOM 749 C C . SER A 1 95 ? -15.774 10.336 -37.016 1.00 81.00 95 SER A C 1
ATOM 751 O O . SER A 1 95 ? -16.279 11.430 -36.775 1.00 81.00 95 SER A O 1
ATOM 753 N N . GLU A 1 96 ? -16.197 9.586 -38.037 1.00 75.62 96 GLU A N 1
ATOM 754 C CA . GLU A 1 96 ? -17.321 9.963 -38.914 1.00 75.62 96 GLU A CA 1
ATOM 755 C C . GLU A 1 96 ? -18.649 10.167 -38.165 1.00 75.62 96 GLU A C 1
ATOM 757 O O . GLU A 1 96 ? -19.449 11.010 -38.570 1.00 75.62 96 GLU A O 1
ATOM 762 N N . ASN A 1 97 ? -18.877 9.423 -37.077 1.00 70.69 97 ASN A N 1
ATOM 763 C CA . ASN A 1 97 ? -20.156 9.391 -36.354 1.00 70.69 97 ASN A CA 1
ATOM 764 C C . ASN A 1 97 ? -20.138 10.131 -35.008 1.00 70.69 97 ASN A C 1
ATOM 766 O O . ASN A 1 97 ? -21.168 10.201 -34.338 1.00 70.69 97 ASN A O 1
ATOM 770 N N . GLU A 1 98 ? -18.987 10.660 -34.592 1.00 69.69 98 GLU A N 1
ATOM 771 C CA . GLU A 1 98 ? -18.791 11.234 -33.261 1.00 69.69 98 GLU A CA 1
ATOM 772 C C . GLU A 1 98 ? -18.223 12.647 -33.401 1.00 69.69 98 GLU A C 1
ATOM 774 O O . GLU A 1 98 ? -17.132 12.841 -33.937 1.00 69.69 98 GLU A O 1
ATOM 779 N N . VAL A 1 99 ? -18.990 13.645 -32.953 1.00 65.19 99 VAL A N 1
ATOM 780 C CA . VAL A 1 99 ? -18.555 15.044 -32.938 1.00 65.19 99 VAL A CA 1
ATOM 781 C C . VAL A 1 99 ? -17.951 15.319 -31.560 1.00 65.19 99 VAL A C 1
ATOM 783 O O . VAL A 1 99 ? -18.675 15.210 -30.572 1.00 65.19 99 VAL A O 1
ATOM 786 N N . PRO A 1 100 ? -16.654 15.661 -31.458 1.00 66.56 100 PRO A N 1
ATOM 787 C CA . PRO A 1 100 ? -16.058 16.085 -30.194 1.00 66.56 100 PRO A CA 1
ATOM 788 C C . PRO A 1 100 ? -16.865 17.222 -29.554 1.00 66.56 100 PRO A C 1
ATOM 790 O O . PRO A 1 100 ? -17.280 18.140 -30.262 1.00 66.56 100 PRO A O 1
ATOM 793 N N . ALA A 1 101 ? -17.033 17.214 -28.228 1.00 66.81 101 ALA A N 1
ATOM 794 C CA . ALA A 1 101 ? -17.784 18.252 -27.504 1.00 66.81 101 ALA A CA 1
ATOM 795 C C . ALA A 1 101 ? -17.278 19.679 -27.818 1.00 66.81 101 ALA A C 1
ATOM 797 O O . ALA A 1 101 ? -18.054 20.622 -27.936 1.00 66.81 101 ALA A O 1
ATOM 798 N N . GLU A 1 102 ? -15.973 19.820 -28.069 1.00 67.38 102 GLU A N 1
ATOM 799 C CA . GLU A 1 102 ? -15.312 21.073 -28.464 1.00 67.38 102 GLU A CA 1
ATOM 800 C C . GLU A 1 102 ? -15.810 21.655 -29.803 1.00 67.38 102 GLU A C 1
ATOM 802 O O . GLU A 1 102 ? -15.619 22.840 -30.068 1.00 67.38 102 GLU A O 1
ATOM 807 N N . LEU A 1 103 ? -16.429 20.840 -30.665 1.00 67.56 103 LEU A N 1
ATOM 808 C CA . LEU A 1 103 ? -16.961 21.236 -31.974 1.00 67.56 103 LEU A CA 1
ATOM 809 C C . LEU A 1 103 ? -18.451 21.610 -31.934 1.00 67.56 103 LEU A C 1
ATOM 811 O O . LEU A 1 103 ? -18.959 22.164 -32.917 1.00 67.56 103 LEU A O 1
ATOM 815 N N . GLU A 1 104 ? -19.150 21.355 -30.823 1.00 67.25 104 GLU A N 1
ATOM 816 C CA . GLU A 1 104 ? -20.559 21.736 -30.659 1.00 67.25 104 GLU A CA 1
ATOM 817 C C . GLU A 1 104 ? -20.730 23.263 -30.618 1.00 67.25 104 GLU A C 1
ATOM 819 O O . GLU A 1 104 ? -21.669 23.789 -31.216 1.00 67.25 104 GLU A O 1
ATOM 824 N N . GLU A 1 105 ? -19.776 23.979 -30.012 1.00 69.12 105 GLU A N 1
ATOM 825 C CA . GLU A 1 105 ? -19.778 25.445 -29.875 1.00 69.12 105 GLU A CA 1
ATOM 826 C C . GLU A 1 105 ? -19.153 26.191 -31.074 1.00 69.12 105 GLU A C 1
ATOM 828 O O . GLU A 1 105 ? -19.193 27.421 -31.143 1.00 69.12 105 GLU A O 1
ATOM 833 N N . VAL A 1 106 ? -18.575 25.468 -32.042 1.00 76.56 106 VAL A N 1
ATOM 834 C CA . VAL A 1 106 ? -17.901 26.051 -33.215 1.00 76.56 106 VAL A CA 1
ATOM 835 C C . VAL A 1 106 ? -18.873 26.175 -34.389 1.00 76.56 106 VAL A C 1
ATOM 837 O O . VAL A 1 106 ? -19.464 25.187 -34.829 1.00 76.56 106 VAL A O 1
ATOM 840 N N . GLU A 1 107 ? -18.984 27.383 -34.951 1.00 80.81 107 GLU A N 1
ATOM 841 C CA . GLU A 1 107 ? -19.816 27.668 -36.128 1.00 80.81 107 GLU A CA 1
ATOM 842 C C . GLU A 1 107 ? -19.442 26.776 -37.329 1.00 80.81 107 GLU A C 1
ATOM 844 O O . GLU A 1 107 ? -18.262 26.580 -37.633 1.00 80.81 107 GLU A O 1
ATOM 849 N N . ASP A 1 108 ? -20.446 26.272 -38.059 1.00 78.06 108 ASP A N 1
ATOM 850 C CA . ASP A 1 108 ? -20.292 25.245 -39.107 1.00 78.06 108 ASP A CA 1
ATOM 851 C C . ASP A 1 108 ? -19.210 25.550 -40.154 1.00 78.06 108 ASP A C 1
ATOM 853 O O . ASP A 1 108 ? -18.467 24.661 -40.573 1.00 78.06 108 ASP A O 1
ATOM 857 N N . TYR A 1 109 ? -19.077 26.814 -40.563 1.00 79.50 109 TYR A N 1
ATOM 858 C CA . TYR A 1 109 ? -18.097 27.228 -41.571 1.00 79.50 109 TYR A CA 1
ATOM 859 C C . TYR A 1 109 ? -16.653 27.288 -41.036 1.00 79.50 109 TYR A C 1
ATOM 861 O O . TYR A 1 109 ? -15.707 27.287 -41.825 1.00 79.50 109 TYR A O 1
ATOM 869 N N . LEU A 1 110 ? -16.465 27.315 -39.711 1.00 81.44 110 LEU A N 1
ATOM 870 C CA . LEU A 1 110 ? -15.157 27.276 -39.048 1.00 81.44 110 LEU A CA 1
ATOM 871 C C . LEU A 1 110 ? -14.724 25.852 -38.678 1.00 81.44 110 LEU A C 1
ATOM 873 O O . LEU A 1 110 ? -13.521 25.617 -38.535 1.00 81.44 110 LEU A O 1
ATOM 877 N N . ARG A 1 111 ? -15.660 24.894 -38.582 1.00 80.00 111 ARG A N 1
ATOM 878 C CA . ARG A 1 111 ? -15.386 23.500 -38.184 1.00 80.00 111 ARG A CA 1
ATOM 879 C C . ARG A 1 111 ? -14.254 22.835 -38.982 1.00 80.00 111 ARG A C 1
ATOM 881 O O . ARG A 1 111 ? -13.352 22.295 -38.345 1.00 80.00 111 ARG A O 1
ATOM 888 N N . PRO A 1 112 ? -14.181 22.920 -40.329 1.00 79.25 112 PRO A N 1
ATOM 889 C CA . PRO A 1 112 ? -13.086 22.295 -41.080 1.00 79.25 112 PRO A CA 1
ATOM 890 C C . PRO A 1 112 ? -11.704 22.865 -40.727 1.00 79.25 112 PRO A C 1
ATOM 892 O O . PRO A 1 112 ? -10.718 22.132 -40.662 1.00 79.25 112 PRO A O 1
ATOM 895 N N . SER A 1 113 ? -11.629 24.175 -40.481 1.00 81.75 113 SER A N 1
ATOM 896 C CA . SER A 1 113 ? -10.389 24.855 -40.087 1.00 81.75 113 SER A CA 1
ATOM 897 C C . SER A 1 113 ? -10.001 24.533 -38.644 1.00 81.75 113 SER A C 1
ATOM 899 O O . SER A 1 113 ? -8.816 24.396 -38.345 1.00 81.75 113 SER A O 1
ATOM 901 N N . PHE A 1 114 ? -10.987 24.397 -37.755 1.00 81.38 114 PHE A N 1
ATOM 902 C CA . PHE A 1 114 ? -10.775 23.997 -36.367 1.00 81.38 114 PHE A CA 1
ATOM 903 C C . PHE A 1 114 ? -10.253 22.560 -36.273 1.00 81.38 114 PHE A C 1
ATOM 905 O O . PHE A 1 114 ? -9.209 22.347 -35.665 1.00 81.38 114 PHE A O 1
ATOM 912 N N . VAL A 1 115 ? -10.896 21.610 -36.963 1.00 82.62 115 VAL A N 1
ATOM 913 C CA . VAL A 1 115 ? -10.475 20.198 -37.033 1.00 82.62 115 VAL A CA 1
ATOM 914 C C . VAL A 1 115 ? -9.035 20.073 -37.535 1.00 82.62 115 VAL A C 1
ATOM 916 O O . VAL A 1 115 ? -8.241 19.334 -36.963 1.00 82.62 115 VAL A O 1
ATOM 919 N N . LYS A 1 116 ? -8.646 20.852 -38.556 1.00 84.44 116 LYS A N 1
ATOM 920 C CA . LYS A 1 116 ? -7.252 20.887 -39.030 1.00 84.44 116 LYS A CA 1
ATOM 921 C C . LYS A 1 116 ? -6.271 21.396 -37.973 1.00 84.44 116 LYS A C 1
ATOM 923 O O . LYS A 1 116 ? -5.223 20.787 -37.788 1.00 84.44 116 LYS A O 1
ATOM 928 N N . LYS A 1 117 ? -6.611 22.477 -37.263 1.00 85.50 117 LYS A N 1
ATOM 929 C CA . LYS A 1 117 ? -5.778 23.001 -36.167 1.00 85.50 117 LYS A CA 1
ATOM 930 C C . LYS A 1 117 ? -5.684 22.029 -34.992 1.00 85.50 117 LYS A C 1
ATOM 932 O O . LYS A 1 117 ? -4.645 21.959 -34.346 1.00 85.50 117 LYS A O 1
ATOM 937 N N . GLN A 1 118 ? -6.759 21.309 -34.688 1.00 85.81 118 GLN A N 1
ATOM 938 C CA . GLN A 1 118 ? -6.786 20.320 -33.614 1.00 85.81 118 GLN A CA 1
ATOM 939 C C . GLN A 1 118 ? -5.909 19.113 -33.974 1.00 85.81 118 GLN A C 1
ATOM 941 O O . GLN A 1 118 ? -5.048 18.746 -33.181 1.00 85.81 118 GLN A O 1
ATOM 946 N N . ALA A 1 119 ? -6.031 18.586 -35.196 1.00 88.31 119 ALA A N 1
ATOM 947 C CA . ALA A 1 119 ? -5.167 17.530 -35.723 1.00 88.31 119 ALA A CA 1
ATOM 948 C C . ALA A 1 119 ? -3.676 17.898 -35.644 1.00 88.31 119 ALA A C 1
ATOM 950 O O . ALA A 1 119 ? -2.860 17.102 -35.188 1.00 88.31 119 ALA A O 1
ATOM 951 N N . GLU A 1 120 ? -3.323 19.128 -36.036 1.00 90.00 120 GLU A N 1
ATOM 952 C CA . GLU A 1 120 ? -1.957 19.655 -35.928 1.00 90.00 120 GLU A CA 1
ATOM 953 C C . GLU A 1 120 ? -1.478 19.706 -34.470 1.00 90.00 120 GLU A C 1
ATOM 955 O O . GLU A 1 120 ? -0.377 19.254 -34.168 1.00 90.00 120 GLU A O 1
ATOM 960 N N . LYS A 1 121 ? -2.316 20.190 -33.543 1.00 87.88 121 LYS A N 1
ATOM 961 C CA . LYS A 1 121 ? -1.990 20.199 -32.108 1.00 87.88 121 LYS A CA 1
ATOM 962 C C . LYS A 1 121 ? -1.759 18.795 -31.557 1.00 87.88 121 LYS A C 1
ATOM 964 O O . LYS A 1 121 ? -0.797 18.601 -30.822 1.00 87.88 121 LYS A O 1
ATOM 969 N N . ILE A 1 122 ? -2.621 17.837 -31.902 1.00 90.25 122 ILE A N 1
ATOM 970 C CA . ILE A 1 122 ? -2.505 16.439 -31.466 1.00 90.25 122 ILE A CA 1
ATOM 971 C C . ILE A 1 122 ? -1.219 15.817 -32.021 1.00 90.25 122 ILE A C 1
ATOM 973 O O . ILE A 1 122 ? -0.471 15.184 -31.279 1.00 90.25 122 ILE A O 1
ATOM 977 N N . LEU A 1 123 ? -0.913 16.031 -33.302 1.00 91.50 123 LEU A N 1
ATOM 978 C CA . LEU A 1 123 ? 0.312 15.505 -33.894 1.00 91.50 123 LEU A CA 1
ATOM 979 C C . LEU A 1 123 ? 1.563 16.124 -33.261 1.00 91.50 123 LEU A C 1
ATOM 981 O O . LEU A 1 123 ? 2.455 15.390 -32.846 1.00 91.50 123 LEU A O 1
ATOM 985 N N . ASN A 1 124 ? 1.621 17.454 -33.145 1.00 88.88 124 ASN A N 1
ATOM 986 C CA . ASN A 1 124 ? 2.743 18.156 -32.511 1.00 88.88 124 ASN A CA 1
ATOM 987 C C . ASN A 1 124 ? 2.930 17.694 -31.067 1.00 88.88 124 ASN A C 1
ATOM 989 O O . ASN A 1 124 ? 4.053 17.534 -30.597 1.00 88.88 124 ASN A O 1
ATOM 993 N N . ARG A 1 125 ? 1.825 17.413 -30.373 1.00 86.12 125 ARG A N 1
ATOM 994 C CA . ARG A 1 125 ? 1.839 16.830 -29.041 1.00 86.12 125 ARG A CA 1
ATOM 995 C C . ARG A 1 125 ? 2.503 15.454 -29.020 1.00 86.12 125 ARG A C 1
ATOM 997 O O . ARG A 1 125 ? 3.375 15.251 -28.179 1.00 86.12 125 ARG A O 1
ATOM 1004 N N . VAL A 1 126 ? 2.169 14.550 -29.943 1.00 88.69 126 VAL A N 1
ATOM 1005 C CA . VAL A 1 126 ? 2.855 13.250 -30.037 1.00 88.69 126 VAL A CA 1
ATOM 1006 C C . VAL A 1 126 ? 4.336 13.432 -30.388 1.00 88.69 126 VAL A C 1
ATOM 1008 O O . VAL A 1 126 ? 5.189 12.869 -29.707 1.00 88.69 126 VAL A O 1
ATOM 1011 N N . MET A 1 127 ? 4.655 14.280 -31.370 1.00 87.75 127 MET A N 1
ATOM 1012 C CA . MET A 1 127 ? 6.038 14.555 -31.790 1.00 87.75 127 MET A CA 1
ATOM 1013 C C . MET A 1 127 ? 6.884 15.134 -30.648 1.00 87.75 127 MET A C 1
ATOM 1015 O O . MET A 1 127 ? 8.003 14.686 -30.429 1.00 87.75 127 MET A O 1
ATOM 1019 N N . SER A 1 128 ? 6.333 16.051 -29.845 1.00 81.56 128 SER A N 1
ATOM 1020 C CA . SER A 1 128 ? 7.020 16.618 -28.673 1.00 81.56 128 SER A CA 1
ATOM 1021 C C . SER A 1 128 ? 7.376 15.599 -27.590 1.00 81.56 128 SER A C 1
ATOM 1023 O O . SER A 1 128 ? 8.256 15.858 -26.767 1.00 81.56 128 SER A O 1
ATOM 1025 N N . ARG A 1 129 ? 6.686 14.452 -27.573 1.00 79.38 129 ARG A N 1
ATOM 1026 C CA . ARG A 1 129 ? 6.927 13.348 -26.639 1.00 79.38 129 ARG A CA 1
ATOM 1027 C C . ARG A 1 129 ? 7.870 12.294 -27.209 1.00 79.38 129 ARG A C 1
ATOM 1029 O O . ARG A 1 129 ? 8.311 11.433 -26.457 1.00 79.38 129 ARG A O 1
ATOM 1036 N N . MET A 1 130 ? 8.201 12.373 -28.495 1.00 82.00 130 MET A N 1
ATOM 1037 C CA . MET A 1 130 ? 9.135 11.453 -29.118 1.00 82.00 130 MET A CA 1
ATOM 1038 C C . MET A 1 130 ? 10.588 11.828 -28.818 1.00 82.00 130 MET A C 1
ATOM 1040 O O . MET A 1 130 ? 11.108 12.819 -29.334 1.00 82.00 130 MET A O 1
ATOM 1044 N N . ASP A 1 131 ? 11.250 11.006 -28.010 1.00 73.31 131 ASP A N 1
ATOM 1045 C CA . ASP A 1 131 ? 12.668 11.096 -27.676 1.00 73.31 131 ASP A CA 1
ATOM 1046 C C . ASP A 1 131 ? 13.509 9.974 -28.317 1.00 73.31 131 ASP A C 1
ATOM 1048 O O . ASP A 1 131 ? 12.996 9.184 -29.106 1.00 73.31 131 ASP A O 1
ATOM 1052 N N . ILE A 1 132 ? 14.792 9.859 -27.957 1.00 71.19 132 ILE A N 1
ATOM 1053 C CA . ILE A 1 132 ? 15.724 8.834 -28.478 1.00 71.19 132 ILE A CA 1
ATOM 1054 C C . ILE A 1 132 ? 15.221 7.379 -28.361 1.00 71.19 132 ILE A C 1
ATOM 1056 O O . ILE A 1 132 ? 15.737 6.496 -29.041 1.00 71.19 132 ILE A O 1
ATOM 1060 N N . ARG A 1 133 ? 14.220 7.117 -27.512 1.00 73.38 133 ARG A N 1
ATOM 1061 C CA . ARG A 1 133 ? 13.603 5.802 -27.280 1.00 73.38 133 ARG A CA 1
ATOM 1062 C C . ARG A 1 133 ? 12.336 5.592 -28.081 1.00 73.38 133 ARG A C 1
ATOM 1064 O O . ARG A 1 133 ? 11.673 4.576 -27.907 1.00 73.38 133 ARG A O 1
ATOM 1071 N N . THR A 1 134 ? 11.946 6.557 -28.900 1.00 82.88 134 THR A N 1
ATOM 1072 C CA . THR A 1 134 ? 10.729 6.476 -29.697 1.00 82.88 134 THR A CA 1
ATOM 1073 C C . THR A 1 134 ? 11.048 6.380 -31.173 1.00 82.88 134 THR A C 1
ATOM 1075 O O . THR A 1 134 ? 11.870 7.115 -31.731 1.00 82.88 134 THR A O 1
ATOM 1078 N N . ARG A 1 135 ? 10.340 5.461 -31.816 1.00 88.00 135 ARG A N 1
ATOM 1079 C CA . ARG A 1 135 ? 10.407 5.237 -33.251 1.00 88.00 135 ARG A CA 1
ATOM 1080 C C . ARG A 1 135 ? 8.997 5.299 -33.804 1.00 88.00 135 ARG A C 1
ATOM 1082 O O . ARG A 1 135 ? 8.124 4.586 -33.321 1.00 88.00 135 ARG A O 1
ATOM 1089 N N . MET A 1 136 ? 8.761 6.141 -34.802 1.00 93.31 136 MET A N 1
ATOM 1090 C CA . MET A 1 136 ? 7.492 6.168 -35.525 1.00 93.31 136 MET A CA 1
ATOM 1091 C C . MET A 1 136 ? 7.644 5.443 -36.855 1.00 93.31 136 MET A C 1
ATOM 1093 O O . MET A 1 136 ? 8.430 5.858 -37.698 1.00 93.31 136 MET A O 1
ATOM 1097 N N . VAL A 1 137 ? 6.852 4.398 -37.056 1.00 94.00 137 VAL A N 1
ATOM 1098 C CA . VAL A 1 137 ? 6.741 3.669 -38.318 1.00 94.00 137 VAL A CA 1
ATOM 1099 C C . VAL A 1 137 ? 5.534 4.204 -39.078 1.00 94.00 137 VAL A C 1
ATOM 1101 O O . VAL A 1 137 ? 4.409 4.137 -38.588 1.00 94.00 137 VAL A O 1
ATOM 1104 N N . VAL A 1 138 ? 5.760 4.749 -40.268 1.00 92.56 138 VAL A N 1
ATOM 1105 C CA . VAL A 1 138 ? 4.735 5.370 -41.112 1.00 92.56 138 VAL A CA 1
ATOM 1106 C C . VAL A 1 138 ? 4.392 4.437 -42.268 1.00 92.56 138 VAL A C 1
ATOM 1108 O O . VAL A 1 138 ? 5.258 4.144 -43.093 1.00 92.56 138 VAL A O 1
ATOM 1111 N N . ILE A 1 139 ? 3.124 4.018 -42.346 1.00 90.94 139 ILE A N 1
ATOM 1112 C CA . ILE A 1 139 ? 2.583 3.172 -43.423 1.00 90.94 139 ILE A CA 1
ATOM 1113 C C . ILE A 1 139 ? 1.415 3.862 -44.139 1.00 90.94 139 ILE A C 1
ATOM 1115 O O . ILE A 1 139 ? 0.632 4.589 -43.523 1.00 90.94 139 ILE A O 1
ATOM 1119 N N . GLY A 1 140 ? 1.286 3.641 -45.450 1.00 85.38 140 GLY A N 1
ATOM 1120 C CA . GLY A 1 140 ? 0.168 4.121 -46.276 1.00 85.38 140 GLY A CA 1
ATOM 1121 C C . GLY A 1 140 ? -0.141 5.627 -46.223 1.00 85.38 140 GLY A C 1
ATOM 1122 O O . GLY A 1 140 ? -1.282 6.022 -46.479 1.00 85.38 140 GLY A O 1
ATOM 1123 N N . TYR A 1 141 ? 0.842 6.472 -45.891 1.00 87.94 141 TYR A N 1
ATOM 1124 C CA . TYR A 1 141 ? 0.718 7.934 -45.937 1.00 87.94 141 TYR A CA 1
ATOM 1125 C C . TYR A 1 141 ? 0.712 8.439 -47.387 1.00 87.94 141 TYR A C 1
ATOM 1127 O O . TYR A 1 141 ? 1.654 8.182 -48.139 1.00 87.94 141 TYR A O 1
ATOM 1135 N N . ASN A 1 142 ? -0.318 9.200 -47.778 1.00 83.56 142 ASN A N 1
ATOM 1136 C CA . ASN A 1 142 ? -0.450 9.726 -49.139 1.00 83.56 142 ASN A CA 1
ATOM 1137 C C . ASN A 1 142 ? -0.749 11.229 -49.164 1.00 83.56 142 ASN A C 1
ATOM 1139 O O . ASN A 1 142 ? -1.884 11.665 -48.984 1.00 83.56 142 ASN A O 1
ATOM 1143 N N . SER A 1 143 ? 0.263 12.024 -49.507 1.00 79.31 143 SER A N 1
ATOM 1144 C CA . SER A 1 143 ? 0.180 13.487 -49.563 1.00 79.31 143 SER A CA 1
ATOM 1145 C C . SER A 1 143 ? -0.842 14.059 -50.549 1.00 79.31 143 SER A C 1
ATOM 1147 O O . SER A 1 143 ? -1.173 15.238 -50.462 1.00 79.31 143 SER A O 1
ATOM 1149 N N . ASN A 1 144 ? -1.301 13.266 -51.521 1.00 77.62 144 ASN A N 1
ATOM 1150 C CA . ASN A 1 144 ? -2.229 13.722 -52.560 1.00 77.62 144 ASN A CA 1
ATOM 1151 C C . ASN A 1 144 ? -3.701 13.591 -52.142 1.00 77.62 144 ASN A C 1
ATOM 1153 O O . ASN A 1 144 ? -4.591 14.031 -52.874 1.00 77.62 144 ASN A O 1
ATOM 1157 N N . ARG A 1 145 ? -3.969 12.971 -50.990 1.00 79.62 145 ARG A N 1
ATOM 1158 C CA . ARG A 1 145 ? -5.312 12.745 -50.465 1.00 79.62 145 ARG A CA 1
ATOM 1159 C C . ARG A 1 145 ? -5.773 13.916 -49.601 1.00 79.62 145 ARG A C 1
ATOM 1161 O O . ARG A 1 145 ? -5.036 14.421 -48.763 1.00 79.62 145 ARG A O 1
ATOM 1168 N N . ALA A 1 146 ? -7.011 14.360 -49.817 1.00 73.69 146 ALA A N 1
ATOM 1169 C CA . ALA A 1 146 ? -7.584 15.508 -49.107 1.00 73.69 146 ALA A CA 1
ATOM 1170 C C . ALA A 1 146 ? -7.939 15.199 -47.638 1.00 73.69 146 ALA A C 1
ATOM 1172 O O . ALA A 1 146 ? -8.089 16.120 -46.836 1.00 73.69 146 ALA A O 1
ATOM 1173 N N . ASP A 1 147 ? -8.099 13.915 -47.319 1.00 78.81 147 ASP A N 1
ATOM 1174 C CA . ASP A 1 147 ? -8.329 13.334 -45.995 1.00 78.81 147 ASP A CA 1
ATOM 1175 C C . ASP A 1 147 ? -7.028 13.032 -45.224 1.00 78.81 147 ASP A C 1
ATOM 1177 O O . ASP A 1 147 ? -7.090 12.610 -44.073 1.00 78.81 147 ASP A O 1
ATOM 1181 N N . GLU A 1 148 ? -5.858 13.292 -45.817 1.00 86.56 148 GLU A N 1
ATOM 1182 C CA . GLU A 1 148 ? -4.546 13.092 -45.196 1.00 86.56 148 GLU A CA 1
ATOM 1183 C C . GLU A 1 148 ? -3.993 14.394 -44.588 1.00 86.56 148 GLU A C 1
ATOM 1185 O O . GLU A 1 148 ? -4.366 15.504 -44.987 1.00 86.56 148 GLU A O 1
ATOM 1190 N N . ILE A 1 149 ? -3.071 14.277 -43.624 1.00 88.56 149 ILE A N 1
ATOM 1191 C CA . ILE A 1 149 ? -2.391 15.455 -43.081 1.00 88.56 149 ILE A CA 1
ATOM 1192 C C . ILE A 1 149 ? -1.449 16.081 -44.129 1.00 88.56 149 ILE A C 1
ATOM 1194 O O . ILE A 1 149 ? -0.658 15.355 -44.743 1.00 88.56 149 ILE A O 1
ATOM 1198 N N . PRO A 1 150 ? -1.491 17.416 -44.346 1.00 88.50 150 PRO A N 1
ATOM 1199 C CA . PRO A 1 150 ? -0.616 18.078 -45.311 1.00 88.50 150 PRO A CA 1
ATOM 1200 C C . PRO A 1 150 ? 0.866 17.804 -45.042 1.00 88.50 150 PRO A C 1
ATOM 1202 O O . PRO A 1 150 ? 1.301 17.800 -43.888 1.00 88.50 150 PRO A O 1
ATOM 1205 N N . VAL A 1 151 ? 1.650 17.620 -46.108 1.00 87.25 151 VAL A N 1
ATOM 1206 C CA . VAL A 1 151 ? 3.088 17.297 -46.026 1.00 87.25 151 VAL A CA 1
ATOM 1207 C C . VAL A 1 151 ? 3.853 18.369 -45.272 1.00 87.25 151 VAL A C 1
ATOM 1209 O O . VAL A 1 151 ? 4.731 18.053 -44.477 1.00 87.25 151 VAL A O 1
ATOM 1212 N N . GLU A 1 152 ? 3.515 19.635 -45.494 1.00 87.25 152 GLU A N 1
ATOM 1213 C CA . GLU A 1 152 ? 4.147 20.757 -44.815 1.00 87.25 152 GLU A CA 1
ATOM 1214 C C . GLU A 1 152 ? 3.880 20.693 -43.312 1.00 87.25 152 GLU A C 1
ATOM 1216 O O . GLU A 1 152 ? 4.817 20.798 -42.529 1.00 87.25 152 GLU A O 1
ATOM 1221 N N . THR A 1 153 ? 2.631 20.447 -42.903 1.00 87.81 153 THR A N 1
ATOM 1222 C CA . THR A 1 153 ? 2.262 20.285 -41.489 1.00 87.81 153 THR A CA 1
ATOM 1223 C C . THR A 1 153 ? 2.977 19.088 -40.867 1.00 87.81 153 THR A C 1
ATOM 1225 O O . THR A 1 153 ? 3.523 19.205 -39.772 1.00 87.81 153 THR A O 1
ATOM 1228 N N . PHE A 1 154 ? 3.042 17.958 -41.578 1.00 89.62 154 PHE A N 1
ATOM 1229 C CA . PHE A 1 154 ? 3.743 16.769 -41.099 1.00 89.62 154 PHE A CA 1
ATOM 1230 C C . PHE A 1 154 ? 5.246 17.032 -40.924 1.00 89.62 154 PHE A C 1
ATOM 1232 O O . PHE A 1 154 ? 5.790 16.743 -39.866 1.00 89.62 154 PHE A O 1
ATOM 1239 N N . ILE A 1 155 ? 5.907 17.676 -41.891 1.00 88.38 155 ILE A N 1
ATOM 1240 C CA . ILE A 1 155 ? 7.332 18.038 -41.797 1.00 88.38 155 ILE A CA 1
ATOM 1241 C C . ILE A 1 155 ? 7.583 19.084 -40.704 1.00 88.38 155 ILE A C 1
ATOM 1243 O O . ILE A 1 155 ? 8.575 18.990 -39.983 1.00 88.38 155 ILE A O 1
ATOM 1247 N N . PHE A 1 156 ? 6.717 20.092 -40.560 1.00 87.56 156 PHE A N 1
ATOM 1248 C CA . PHE A 1 156 ? 6.881 21.109 -39.520 1.00 87.56 156 PHE A CA 1
ATOM 1249 C C . PHE A 1 156 ? 6.729 20.527 -38.117 1.00 87.56 156 PHE A C 1
ATOM 1251 O O . PHE A 1 156 ? 7.462 20.949 -37.225 1.00 87.56 156 PHE A O 1
ATOM 1258 N N . SER A 1 157 ? 5.882 19.508 -37.940 1.00 86.94 157 SER A N 1
ATOM 1259 C CA . SER A 1 157 ? 5.750 18.811 -36.657 1.00 86.94 157 SER A CA 1
ATOM 1260 C C . SER A 1 157 ? 7.057 18.157 -36.184 1.00 86.94 157 SER A C 1
ATOM 1262 O O . SER A 1 157 ? 7.269 18.005 -34.985 1.00 86.94 157 SER A O 1
ATOM 1264 N N . TRP A 1 158 ? 7.992 17.850 -37.095 1.00 86.81 158 TRP A N 1
ATOM 1265 C CA . TRP A 1 158 ? 9.295 17.277 -36.739 1.00 86.81 158 TRP A CA 1
ATOM 1266 C C . TRP A 1 158 ? 10.190 18.243 -35.955 1.00 86.81 158 TRP A C 1
ATOM 1268 O O . TRP A 1 158 ? 11.141 17.802 -35.319 1.00 86.81 158 TRP A O 1
ATOM 1278 N N . GLN A 1 159 ? 9.899 19.550 -35.973 1.00 82.62 159 GLN A N 1
ATOM 1279 C CA . GLN A 1 159 ? 10.615 20.535 -35.151 1.00 82.62 159 GLN A CA 1
ATOM 1280 C C . GLN A 1 159 ? 10.381 20.328 -33.651 1.00 82.62 159 GLN A C 1
ATOM 1282 O O . GLN A 1 159 ? 11.184 20.794 -32.845 1.00 82.62 159 GLN A O 1
ATOM 1287 N N . GLU A 1 160 ? 9.306 19.627 -33.288 1.00 81.38 160 GLU A N 1
ATOM 1288 C CA . GLU A 1 160 ? 8.971 19.314 -31.902 1.00 81.38 160 GLU A CA 1
ATOM 1289 C C . GLU A 1 160 ? 9.701 18.063 -31.380 1.00 81.38 160 GLU A C 1
ATOM 1291 O O . GLU A 1 160 ? 9.747 17.863 -30.167 1.00 81.38 160 GLU A O 1
ATOM 1296 N N . LEU A 1 161 ? 10.296 17.237 -32.258 1.00 78.69 161 LEU A N 1
ATOM 1297 C CA . LEU A 1 161 ? 10.985 15.997 -31.872 1.00 78.69 161 LEU A CA 1
ATOM 1298 C C . LEU A 1 161 ? 12.114 16.255 -30.867 1.00 78.69 161 LEU A C 1
ATOM 1300 O O . LEU A 1 161 ? 12.938 17.154 -31.036 1.00 78.69 161 LEU A O 1
ATOM 1304 N N . GLN A 1 162 ? 12.208 15.389 -29.861 1.00 72.25 162 GLN A N 1
ATOM 1305 C CA . GLN A 1 162 ? 13.248 15.408 -28.827 1.00 72.25 162 GLN A CA 1
ATOM 1306 C C . GLN A 1 162 ? 14.235 14.241 -29.000 1.00 72.25 162 GLN A C 1
ATOM 1308 O O . GLN A 1 162 ? 14.726 13.671 -28.029 1.00 72.25 162 GLN A O 1
ATOM 1313 N N . GLY A 1 163 ? 14.509 13.881 -30.257 1.00 68.88 163 GLY A N 1
ATOM 1314 C CA . GLY A 1 163 ? 15.470 12.845 -30.649 1.00 68.88 163 GLY A CA 1
ATOM 1315 C C . GLY A 1 163 ? 14.877 11.530 -31.146 1.00 68.88 163 GLY A C 1
ATOM 1316 O O . GLY A 1 163 ? 15.634 10.618 -31.470 1.00 68.88 163 GLY A O 1
ATOM 1317 N N . GLY A 1 164 ? 13.549 11.442 -31.262 1.00 77.38 164 GLY A N 1
ATOM 1318 C CA . GLY A 1 164 ? 12.886 10.303 -31.896 1.00 77.38 164 GLY A CA 1
ATOM 1319 C C . GLY A 1 164 ? 13.208 10.149 -33.379 1.00 77.38 164 GLY A C 1
ATOM 1320 O O . GLY A 1 164 ? 13.569 11.102 -34.074 1.00 77.38 164 GLY A O 1
ATOM 1321 N N . THR A 1 165 ? 13.056 8.920 -33.864 1.00 84.12 165 THR A N 1
ATOM 1322 C CA . THR A 1 165 ? 13.306 8.552 -35.263 1.00 84.12 165 THR A CA 1
ATOM 1323 C C . THR A 1 165 ? 12.001 8.241 -35.981 1.00 84.12 165 THR A C 1
ATOM 1325 O O . THR A 1 165 ? 11.038 7.769 -35.376 1.00 84.12 165 THR A O 1
ATOM 1328 N N . ILE A 1 166 ? 11.954 8.527 -37.281 1.00 89.44 166 ILE A N 1
ATOM 1329 C CA . ILE A 1 166 ? 10.808 8.206 -38.131 1.00 89.44 166 ILE A CA 1
ATOM 1330 C C . ILE A 1 166 ? 11.285 7.281 -39.248 1.00 89.44 166 ILE A C 1
ATOM 1332 O O . ILE A 1 166 ? 12.334 7.509 -39.854 1.00 89.44 166 ILE A O 1
ATOM 1336 N N . GLU A 1 167 ? 10.512 6.237 -39.510 1.00 90.00 167 GLU A N 1
ATOM 1337 C CA . GLU A 1 167 ? 10.743 5.263 -40.566 1.00 90.00 167 GLU A CA 1
ATOM 1338 C C . GLU A 1 167 ? 9.553 5.254 -41.515 1.00 90.00 167 GLU A C 1
ATOM 1340 O O . GLU A 1 167 ? 8.407 5.104 -41.094 1.00 90.00 167 GLU A O 1
ATOM 1345 N N . PHE A 1 168 ? 9.819 5.412 -42.806 1.00 89.12 168 PHE A N 1
ATOM 1346 C CA . PHE A 1 168 ? 8.789 5.437 -43.838 1.00 89.12 168 PHE A CA 1
ATOM 1347 C C . PHE A 1 168 ? 8.791 4.137 -44.632 1.00 89.12 168 PHE A C 1
ATOM 1349 O O . PHE A 1 168 ? 9.801 3.803 -45.250 1.00 89.12 168 PHE A O 1
ATOM 1356 N N . PHE A 1 169 ? 7.640 3.468 -44.679 1.00 87.00 169 PHE A N 1
ATOM 1357 C CA . PHE A 1 169 ? 7.351 2.365 -45.592 1.00 87.00 169 PHE A CA 1
ATOM 1358 C C . PHE A 1 169 ? 6.325 2.862 -46.607 1.00 87.00 169 PHE A C 1
ATOM 1360 O O . PHE A 1 169 ? 5.179 3.155 -46.260 1.00 87.00 169 PHE A O 1
ATOM 1367 N N . ASN A 1 170 ? 6.754 3.048 -47.855 1.00 73.88 170 ASN A N 1
ATOM 1368 C CA . ASN A 1 170 ? 5.902 3.616 -48.893 1.00 73.88 170 ASN A CA 1
ATOM 1369 C C . ASN A 1 170 ? 5.853 2.726 -50.136 1.00 73.88 170 ASN A C 1
ATOM 1371 O O . ASN A 1 170 ? 6.882 2.273 -50.629 1.00 73.88 170 ASN A O 1
ATOM 1375 N N . SER A 1 171 ? 4.647 2.516 -50.663 1.00 57.69 171 SER A N 1
ATOM 1376 C CA . SER A 1 171 ? 4.375 1.591 -51.765 1.00 57.69 171 SER A CA 1
ATOM 1377 C C . SER A 1 171 ? 4.145 2.244 -53.125 1.00 57.69 171 SER A C 1
ATOM 1379 O O . SER A 1 171 ? 4.233 1.554 -54.140 1.00 57.69 171 SER A O 1
ATOM 1381 N N . ASP A 1 172 ? 3.920 3.559 -53.176 1.00 54.81 172 ASP A N 1
ATOM 1382 C CA . ASP A 1 172 ? 3.654 4.256 -54.433 1.00 54.81 172 ASP A CA 1
ATOM 1383 C C . ASP A 1 172 ? 4.905 4.956 -54.975 1.00 54.81 172 ASP A C 1
ATOM 1385 O O . ASP A 1 172 ? 5.597 5.692 -54.274 1.00 54.81 172 ASP A O 1
ATOM 1389 N N . GLY A 1 173 ? 5.156 4.800 -56.279 1.00 51.16 173 GLY A N 1
ATOM 1390 C CA . GLY A 1 173 ? 6.278 5.408 -57.008 1.00 51.16 173 GLY A CA 1
ATOM 1391 C C . GLY A 1 173 ? 6.245 6.939 -57.148 1.00 51.16 173 GLY A C 1
ATOM 1392 O O . GLY A 1 173 ? 6.873 7.463 -58.062 1.00 51.16 173 GLY A O 1
ATOM 1393 N N . ASN A 1 174 ? 5.514 7.659 -56.291 1.00 57.44 174 ASN A N 1
ATOM 1394 C CA . ASN A 1 174 ? 5.517 9.123 -56.208 1.00 57.44 174 ASN A CA 1
ATOM 1395 C C . ASN A 1 174 ? 5.334 9.606 -54.752 1.00 57.44 174 ASN A C 1
ATOM 1397 O O . ASN A 1 174 ? 4.328 10.243 -54.426 1.00 57.44 174 ASN A O 1
ATOM 1401 N N . PRO A 1 175 ? 6.299 9.347 -53.851 1.00 58.16 175 PRO A N 1
ATOM 1402 C CA . PRO A 1 175 ? 6.385 10.131 -52.628 1.00 58.16 175 PRO A CA 1
ATOM 1403 C C . PRO A 1 175 ? 6.546 11.611 -52.982 1.00 58.16 175 PRO A C 1
ATOM 1405 O O . PRO A 1 175 ? 7.211 11.945 -53.965 1.00 58.16 175 PRO A O 1
ATOM 1408 N N . SER A 1 176 ? 5.981 12.512 -52.174 1.00 66.06 176 SER A N 1
ATOM 1409 C CA . SER A 1 176 ? 6.333 13.929 -52.276 1.00 66.06 176 SER A CA 1
ATOM 1410 C C . SER A 1 176 ? 7.858 14.051 -52.193 1.00 66.06 176 SER A C 1
ATOM 1412 O O . SER A 1 176 ? 8.457 13.713 -51.171 1.00 66.06 176 SER A O 1
ATOM 1414 N N . GLU A 1 177 ? 8.504 14.503 -53.272 1.00 73.50 177 GLU A N 1
ATOM 1415 C CA . GLU A 1 177 ? 9.966 14.650 -53.349 1.00 73.50 177 GLU A CA 1
ATOM 1416 C C . GLU A 1 177 ? 10.497 15.514 -52.186 1.00 73.50 177 GLU A C 1
ATOM 1418 O O . GLU A 1 177 ? 11.606 15.317 -51.689 1.00 73.50 177 GLU A O 1
ATOM 1423 N N . MET A 1 178 ? 9.656 16.434 -51.700 1.00 79.75 178 MET A N 1
ATOM 1424 C CA . MET A 1 178 ? 9.885 17.261 -50.517 1.00 79.75 178 MET A CA 1
ATOM 1425 C C . MET A 1 178 ? 9.961 16.452 -49.214 1.00 79.75 178 MET A C 1
ATOM 1427 O O . MET A 1 178 ? 10.835 16.726 -48.391 1.00 79.75 178 MET A O 1
ATOM 1431 N N . LEU A 1 179 ? 9.089 15.458 -49.024 1.00 83.69 179 LEU A N 1
ATOM 1432 C CA . LEU A 1 179 ? 9.089 14.585 -47.847 1.00 83.69 179 LEU A CA 1
ATOM 1433 C C . LEU A 1 179 ? 10.339 13.699 -47.814 1.00 83.69 179 LEU A C 1
ATOM 1435 O O . LEU A 1 179 ? 11.035 13.694 -46.803 1.00 83.69 179 LEU A O 1
ATOM 1439 N N . LYS A 1 180 ? 10.677 13.032 -48.930 1.00 84.06 180 LYS A N 1
ATOM 1440 C CA . LYS A 1 180 ? 11.859 12.151 -49.010 1.00 84.06 180 LYS A CA 1
ATOM 1441 C C . LYS A 1 180 ? 13.160 12.929 -48.773 1.00 84.06 180 LYS A C 1
ATOM 1443 O O . LYS A 1 180 ? 13.944 12.556 -47.906 1.00 84.06 180 LYS A O 1
ATOM 1448 N N . LYS A 1 181 ? 13.335 14.089 -49.426 1.00 83.25 181 LYS A N 1
ATOM 1449 C CA . LYS A 1 181 ? 14.489 14.983 -49.184 1.00 83.25 181 LYS A CA 1
ATOM 1450 C C . LYS A 1 181 ? 14.570 15.474 -47.738 1.00 83.25 181 LYS A C 1
ATOM 1452 O O . LYS A 1 181 ? 15.666 15.633 -47.202 1.00 83.25 181 LYS A O 1
ATOM 1457 N N . SER A 1 182 ? 13.427 15.750 -47.108 1.00 83.75 182 SER A N 1
ATOM 1458 C CA . SER A 1 182 ? 13.400 16.208 -45.715 1.00 83.75 182 SER A CA 1
ATOM 1459 C C . SER A 1 182 ? 13.713 15.071 -44.742 1.00 83.75 182 SER A C 1
ATOM 1461 O O . SER A 1 182 ? 14.434 15.304 -43.775 1.00 83.75 182 SER A O 1
ATOM 1463 N N . ALA A 1 183 ? 13.232 13.854 -45.003 1.00 83.75 183 ALA A N 1
ATOM 1464 C CA . ALA A 1 183 ? 13.561 12.664 -44.222 1.00 83.75 183 ALA A CA 1
ATOM 1465 C C . ALA A 1 183 ? 15.068 12.358 -44.285 1.00 83.75 183 ALA A C 1
ATOM 1467 O O . ALA A 1 183 ? 15.719 12.256 -43.248 1.00 83.75 183 ALA A O 1
ATOM 1468 N N . GLU A 1 184 ? 15.652 12.344 -45.488 1.00 80.50 184 GLU A N 1
ATOM 1469 C CA . GLU A 1 184 ? 17.093 12.138 -45.697 1.00 80.50 184 GLU A CA 1
ATOM 1470 C C . GLU A 1 184 ? 17.939 13.206 -44.982 1.00 80.50 184 GLU A C 1
ATOM 1472 O O . GLU A 1 184 ? 18.928 12.885 -44.321 1.00 80.50 184 GLU A O 1
ATOM 1477 N N . LYS A 1 185 ? 17.526 14.483 -45.040 1.00 79.56 185 LYS A N 1
ATOM 1478 C CA . LYS A 1 185 ? 18.206 15.584 -44.337 1.00 79.56 185 LYS A CA 1
ATOM 1479 C C . LYS A 1 185 ? 18.206 15.405 -42.814 1.00 79.56 185 LYS A C 1
ATOM 1481 O O . LYS A 1 185 ? 19.186 15.774 -42.169 1.00 79.56 185 LYS A O 1
ATOM 1486 N N . ASN A 1 186 ? 17.127 14.861 -42.252 1.00 73.56 186 ASN A N 1
ATOM 1487 C CA . ASN A 1 186 ? 16.992 14.596 -40.817 1.00 73.56 186 ASN A CA 1
ATOM 1488 C C . ASN A 1 186 ? 17.506 13.204 -40.405 1.00 73.56 186 ASN A C 1
ATOM 1490 O O . ASN A 1 186 ? 17.388 12.848 -39.238 1.00 73.56 186 ASN A O 1
ATOM 1494 N N . ARG A 1 187 ? 18.121 12.443 -41.327 1.00 75.31 187 ARG A N 1
ATOM 1495 C CA . ARG A 1 187 ? 18.621 11.070 -41.106 1.00 75.31 187 ARG A CA 1
ATOM 1496 C C . ARG A 1 187 ? 17.528 10.061 -40.716 1.00 75.31 187 ARG A C 1
ATOM 1498 O O . ARG A 1 187 ? 17.804 9.095 -40.012 1.00 75.31 187 ARG A O 1
ATOM 1505 N N . PHE A 1 188 ? 16.300 10.274 -41.176 1.00 84.75 188 PHE A N 1
ATOM 1506 C CA .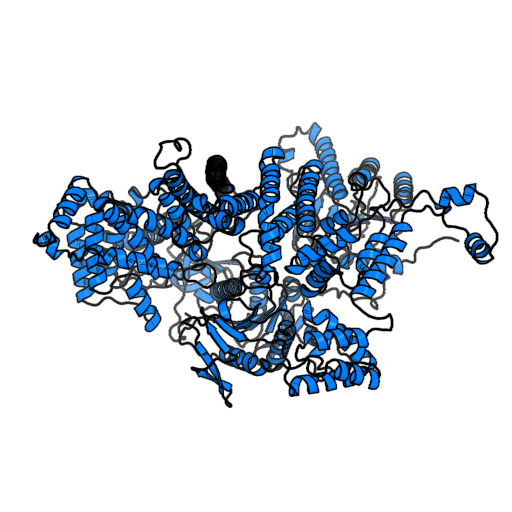 PHE A 1 188 ? 15.207 9.309 -41.041 1.00 84.75 188 PHE A CA 1
ATOM 1507 C C . PHE A 1 188 ? 15.338 8.173 -42.055 1.00 84.75 188 PHE A C 1
ATOM 1509 O O . PHE A 1 188 ? 15.944 8.338 -43.117 1.00 84.75 188 PHE A O 1
ATOM 1516 N N . ILE A 1 189 ? 14.771 7.015 -41.718 1.00 82.75 189 ILE A N 1
ATOM 1517 C CA . ILE A 1 189 ? 14.882 5.810 -42.542 1.00 82.75 189 ILE A CA 1
ATOM 1518 C C . ILE A 1 189 ? 13.765 5.825 -43.582 1.00 82.75 189 ILE A C 1
ATOM 1520 O O . ILE A 1 189 ? 12.602 6.087 -43.275 1.00 82.75 189 ILE A O 1
ATOM 1524 N N . TRP A 1 190 ? 14.127 5.550 -44.832 1.00 85.38 190 TRP A N 1
ATOM 1525 C CA . TRP A 1 190 ? 13.194 5.509 -45.949 1.00 85.38 190 TRP A CA 1
ATOM 1526 C C . TRP A 1 190 ? 13.300 4.172 -46.677 1.00 85.38 190 TRP A C 1
ATOM 1528 O O . TRP A 1 190 ? 14.361 3.842 -47.210 1.00 85.38 190 TRP A O 1
ATOM 1538 N N . TYR A 1 191 ? 12.192 3.438 -46.739 1.00 83.44 191 TYR A N 1
ATOM 1539 C CA . TYR A 1 191 ? 12.079 2.170 -47.445 1.00 83.44 191 TYR A CA 1
ATOM 1540 C C . TYR A 1 191 ? 11.079 2.277 -48.605 1.00 83.44 191 TYR A C 1
ATOM 1542 O O . TYR A 1 191 ? 9.932 2.701 -48.443 1.00 83.44 191 TYR A O 1
ATOM 1550 N N . ASP A 1 192 ? 11.544 1.898 -49.798 1.00 76.44 192 ASP A N 1
ATOM 1551 C CA . ASP A 1 192 ? 10.749 1.876 -51.026 1.00 76.44 192 ASP A CA 1
ATOM 1552 C C . ASP A 1 192 ? 10.040 0.496 -51.136 1.00 76.44 192 ASP A C 1
ATOM 1554 O O . ASP A 1 192 ? 10.495 -0.385 -51.864 1.00 76.44 192 ASP A O 1
ATOM 1558 N N . GLY A 1 193 ? 8.957 0.298 -50.368 1.00 78.25 193 GLY A N 1
ATOM 1559 C CA . GLY A 1 193 ? 8.116 -0.913 -50.313 1.00 78.25 193 GLY A CA 1
ATOM 1560 C C . GLY A 1 193 ? 7.099 -0.901 -49.150 1.00 78.25 193 GLY A C 1
ATOM 1561 O O . GLY A 1 193 ? 7.157 -0.024 -48.285 1.00 78.25 193 GLY A O 1
ATOM 1562 N N . LYS A 1 194 ? 6.151 -1.857 -49.112 1.00 84.75 194 LYS A N 1
ATOM 1563 C CA . LYS A 1 194 ? 5.191 -2.006 -47.992 1.00 84.75 194 LYS A CA 1
ATOM 1564 C C . LYS A 1 194 ? 5.821 -2.750 -46.821 1.00 84.75 194 LYS A C 1
ATOM 1566 O O . LYS A 1 194 ? 6.508 -3.750 -47.023 1.00 84.75 194 LYS A O 1
ATOM 1571 N N . LEU A 1 195 ? 5.466 -2.361 -45.596 1.00 87.00 195 LEU A N 1
ATOM 1572 C CA . LEU A 1 195 ? 5.841 -3.130 -44.401 1.00 87.00 195 LEU A CA 1
ATOM 1573 C C . LEU A 1 195 ? 5.217 -4.537 -44.413 1.00 87.00 195 LEU A C 1
ATOM 1575 O O . LEU A 1 195 ? 5.842 -5.504 -43.986 1.00 87.00 195 LEU A O 1
ATOM 1579 N N . ALA A 1 196 ? 3.989 -4.659 -44.926 1.00 84.81 196 ALA A N 1
ATOM 1580 C CA . ALA A 1 196 ? 3.274 -5.933 -45.008 1.00 84.81 196 ALA A CA 1
ATOM 1581 C C . ALA A 1 196 ? 4.005 -6.976 -45.868 1.00 84.81 196 ALA A C 1
ATOM 1583 O O . ALA A 1 196 ? 4.036 -8.148 -45.495 1.00 84.81 196 ALA A O 1
ATOM 1584 N N . ASP A 1 197 ? 4.610 -6.542 -46.977 1.00 82.81 197 ASP A N 1
ATOM 1585 C CA . ASP A 1 197 ? 5.348 -7.417 -47.890 1.00 82.81 197 ASP A CA 1
ATOM 1586 C C . ASP A 1 197 ? 6.664 -7.871 -47.233 1.00 82.81 197 ASP A C 1
ATOM 1588 O O . ASP A 1 197 ? 6.952 -9.065 -47.171 1.00 82.81 197 ASP A O 1
ATOM 1592 N N . ALA A 1 198 ? 7.393 -6.944 -46.601 1.00 78.50 198 ALA A N 1
ATOM 1593 C CA . ALA A 1 198 ? 8.627 -7.254 -45.874 1.00 78.50 198 ALA A CA 1
ATOM 1594 C C . ALA A 1 198 ? 8.410 -8.224 -44.688 1.00 78.50 198 ALA A C 1
ATOM 1596 O O . ALA A 1 198 ? 9.252 -9.074 -44.405 1.00 78.50 198 ALA A O 1
ATOM 1597 N N . LEU A 1 199 ? 7.257 -8.149 -44.009 1.00 78.75 199 LEU A N 1
ATOM 1598 C CA . LEU A 1 199 ? 6.869 -9.092 -42.947 1.00 78.75 199 LEU A CA 1
ATOM 1599 C C . LEU A 1 199 ? 6.352 -10.445 -43.473 1.00 78.75 199 LEU A C 1
ATOM 1601 O O . LEU A 1 199 ? 6.226 -11.400 -42.697 1.00 78.75 199 LEU A O 1
ATOM 1605 N N . ALA A 1 200 ? 5.987 -10.539 -44.754 1.00 72.25 200 ALA A N 1
ATOM 1606 C CA . ALA A 1 200 ? 5.565 -11.791 -45.376 1.00 72.25 200 ALA A CA 1
ATOM 1607 C C . ALA A 1 200 ? 6.767 -12.664 -45.771 1.00 72.25 200 ALA A C 1
ATOM 1609 O O . ALA A 1 200 ? 6.682 -13.885 -45.629 1.00 72.25 200 ALA A O 1
ATOM 1610 N N . ASP A 1 201 ? 7.871 -12.038 -46.190 1.00 59.72 201 ASP A N 1
ATOM 1611 C CA . ASP A 1 201 ? 9.085 -12.712 -46.672 1.00 59.72 201 ASP A CA 1
ATOM 1612 C C . ASP A 1 201 ? 10.072 -13.110 -45.550 1.00 59.72 201 ASP A C 1
ATOM 1614 O O . ASP A 1 201 ? 10.927 -13.976 -45.751 1.00 59.72 201 ASP A O 1
ATOM 1618 N N . PHE A 1 202 ? 9.935 -12.547 -44.343 1.00 59.25 202 PHE A N 1
ATOM 1619 C CA . PHE A 1 202 ? 10.795 -12.864 -43.197 1.00 59.25 202 PHE A CA 1
ATOM 1620 C C . PHE A 1 202 ? 10.509 -14.280 -42.642 1.00 59.25 202 PHE A C 1
ATOM 1622 O O . PHE A 1 202 ? 9.444 -14.549 -42.081 1.00 59.25 202 PHE A O 1
ATOM 1629 N N . SER A 1 203 ? 11.464 -15.204 -42.817 1.00 46.31 203 SER A N 1
ATOM 1630 C CA . SER A 1 203 ? 11.339 -16.635 -42.480 1.00 46.31 203 SER A CA 1
ATOM 1631 C C . SER A 1 203 ? 11.076 -16.921 -40.989 1.00 46.31 203 SER A C 1
ATOM 1633 O O . SER A 1 203 ? 11.660 -16.287 -40.111 1.00 46.31 203 SER A O 1
ATOM 1635 N N . GLU A 1 204 ? 10.276 -17.957 -40.705 1.00 44.50 204 GLU A N 1
ATOM 1636 C CA . GLU A 1 204 ? 9.878 -18.419 -39.357 1.00 44.50 204 GLU A CA 1
ATOM 1637 C C . GLU A 1 204 ? 11.043 -18.825 -38.419 1.00 44.50 204 GLU A C 1
ATOM 1639 O O . GLU A 1 204 ? 10.815 -19.050 -37.231 1.00 44.50 204 GLU A O 1
ATOM 1644 N N . GLU A 1 205 ? 12.294 -18.895 -38.894 1.00 36.22 205 GLU A N 1
ATOM 1645 C CA . GLU A 1 205 ? 13.455 -19.340 -38.099 1.00 36.22 205 GLU A CA 1
ATOM 1646 C C . GLU A 1 205 ? 13.941 -18.323 -37.044 1.00 36.22 205 GLU A C 1
ATOM 1648 O O . GLU A 1 205 ? 14.672 -18.702 -36.128 1.00 36.22 205 GLU A O 1
ATOM 1653 N N . TYR A 1 206 ? 13.512 -17.056 -37.115 1.00 41.12 206 TYR A N 1
ATOM 1654 C CA . TYR A 1 206 ? 13.892 -15.999 -36.159 1.00 41.12 206 TYR A CA 1
ATOM 1655 C C . TYR A 1 206 ? 12.773 -15.591 -35.179 1.00 41.12 206 TYR A C 1
ATOM 1657 O O . TYR A 1 206 ? 12.946 -14.638 -34.414 1.00 41.12 206 TYR A O 1
ATOM 1665 N N . ASN A 1 207 ? 11.649 -16.319 -35.144 1.00 32.53 207 ASN A N 1
ATOM 1666 C CA . ASN A 1 207 ? 10.550 -16.075 -34.205 1.00 32.53 207 ASN A CA 1
ATOM 1667 C C . ASN A 1 207 ? 10.979 -16.328 -32.744 1.00 32.53 207 ASN A C 1
ATOM 1669 O O . ASN A 1 207 ? 10.907 -17.446 -32.241 1.00 32.53 207 ASN A O 1
ATOM 1673 N N . VAL A 1 208 ? 11.387 -15.269 -32.037 1.00 36.59 208 VAL A N 1
ATOM 1674 C CA . VAL A 1 208 ? 11.487 -15.244 -30.559 1.00 36.59 208 VAL A CA 1
ATOM 1675 C C . VAL A 1 208 ? 10.270 -14.552 -29.919 1.00 36.59 208 VAL A C 1
ATOM 1677 O O . VAL A 1 208 ? 10.192 -14.410 -28.703 1.00 36.59 208 VAL A O 1
ATOM 1680 N N . GLN A 1 209 ? 9.249 -14.193 -30.696 1.00 35.59 209 GLN A N 1
ATOM 1681 C CA . GLN A 1 209 ? 7.932 -13.867 -30.149 1.00 35.59 209 GLN A CA 1
ATOM 1682 C C . GLN A 1 209 ? 6.880 -14.679 -30.899 1.00 35.59 209 GLN A C 1
ATOM 1684 O O . GLN A 1 209 ? 6.489 -14.339 -32.012 1.00 35.59 209 GLN A O 1
ATOM 1689 N N . GLU A 1 210 ? 6.477 -15.801 -30.295 1.00 36.97 210 GLU A N 1
ATOM 1690 C CA . GLU A 1 210 ? 5.327 -16.588 -30.738 1.00 36.97 210 GLU A CA 1
ATOM 1691 C C . GLU A 1 210 ? 4.122 -15.654 -30.903 1.00 36.97 210 GLU A C 1
ATOM 1693 O O . GLU A 1 210 ? 3.689 -14.997 -29.954 1.00 36.97 210 GLU A O 1
ATOM 1698 N N . THR A 1 211 ? 3.577 -15.602 -32.115 1.00 39.78 211 THR A N 1
ATOM 1699 C CA . THR A 1 211 ? 2.211 -15.143 -32.355 1.00 39.78 211 THR A CA 1
ATOM 1700 C C . THR A 1 211 ? 1.305 -16.121 -31.615 1.00 39.78 211 THR A C 1
ATOM 1702 O O . THR A 1 211 ? 1.091 -17.239 -32.069 1.00 39.78 211 THR A O 1
ATOM 1705 N N . ILE A 1 212 ? 0.850 -15.742 -30.420 1.00 42.03 212 ILE A N 1
ATOM 1706 C CA . ILE A 1 212 ? -0.004 -16.599 -29.598 1.00 42.03 212 ILE A CA 1
ATOM 1707 C C . ILE A 1 212 ? -1.364 -16.686 -30.293 1.00 42.03 212 ILE A C 1
ATOM 1709 O O . ILE A 1 212 ? -2.135 -15.727 -30.276 1.00 42.03 212 ILE A O 1
ATOM 1713 N N . SER A 1 213 ? -1.645 -17.832 -30.909 1.00 39.44 213 SER A N 1
ATOM 1714 C CA . SER A 1 213 ? -2.988 -18.174 -31.367 1.00 39.44 213 SER A CA 1
ATOM 1715 C C . SER A 1 213 ? -3.927 -18.255 -30.159 1.00 39.44 213 SER A C 1
ATOM 1717 O O . SER A 1 213 ? -3.549 -18.773 -29.108 1.00 39.44 213 SER A O 1
ATOM 1719 N N . ASP A 1 214 ? -5.173 -17.793 -30.290 1.00 43.28 214 ASP A N 1
ATOM 1720 C CA . ASP A 1 214 ? -6.177 -17.848 -29.209 1.00 43.28 214 ASP A CA 1
ATOM 1721 C C . ASP A 1 214 ? -6.617 -19.299 -28.859 1.00 43.28 214 ASP A C 1
ATOM 1723 O O . ASP A 1 214 ? -7.321 -19.541 -27.865 1.00 43.28 214 ASP A O 1
ATOM 1727 N N . ASP A 1 215 ? -6.147 -20.270 -29.658 1.00 51.59 215 ASP A N 1
ATOM 1728 C CA . ASP A 1 215 ? -6.266 -21.718 -29.457 1.00 51.59 215 ASP A CA 1
ATOM 1729 C C . ASP A 1 215 ? -5.039 -22.362 -28.771 1.00 51.59 215 ASP A C 1
ATOM 1731 O O . ASP A 1 215 ? -5.113 -23.529 -28.370 1.00 51.59 215 ASP A O 1
ATOM 1735 N N . ASP A 1 216 ? -3.929 -21.637 -28.573 1.00 70.44 216 ASP A N 1
ATOM 1736 C CA . ASP A 1 216 ? -2.739 -22.199 -27.927 1.00 70.44 216 ASP A CA 1
ATOM 1737 C C . ASP A 1 216 ? -2.919 -22.315 -26.408 1.00 70.44 216 ASP A C 1
ATOM 1739 O O . ASP A 1 216 ? -3.194 -21.350 -25.680 1.00 70.44 216 ASP A O 1
ATOM 1743 N N . VAL A 1 217 ? -2.723 -23.534 -25.905 1.00 81.81 217 VAL A N 1
ATOM 1744 C CA . VAL A 1 217 ? -2.870 -23.880 -24.490 1.00 81.81 217 VAL A CA 1
ATOM 1745 C C . VAL A 1 217 ? -1.548 -24.315 -23.874 1.00 81.81 217 VAL A C 1
ATOM 1747 O O . VAL A 1 217 ? -0.765 -25.043 -24.475 1.00 81.81 217 VAL A O 1
ATOM 1750 N N . ASN A 1 218 ? -1.335 -23.916 -22.625 1.00 86.94 218 ASN A N 1
ATOM 1751 C CA . ASN A 1 218 ? -0.229 -24.342 -21.785 1.00 86.94 218 ASN A CA 1
ATOM 1752 C C . ASN A 1 218 ? -0.676 -25.396 -20.769 1.00 86.94 218 ASN A C 1
ATOM 1754 O O . ASN A 1 218 ? -1.808 -25.375 -20.285 1.00 86.94 218 ASN A O 1
ATOM 1758 N N . LEU A 1 219 ? 0.227 -26.318 -20.433 1.00 90.62 219 LEU A N 1
ATOM 1759 C CA . LEU A 1 219 ? -0.036 -27.420 -19.508 1.00 90.62 219 LEU A CA 1
ATOM 1760 C C . LEU A 1 219 ? 0.463 -27.089 -18.093 1.00 90.62 219 LEU A C 1
ATOM 1762 O O . LEU A 1 219 ? 1.630 -26.750 -17.906 1.00 90.62 219 LEU A O 1
ATOM 1766 N N . PHE A 1 220 ? -0.398 -27.257 -17.090 1.00 92.50 220 PHE A N 1
ATOM 1767 C CA . PHE A 1 220 ? -0.050 -27.212 -15.666 1.00 92.50 220 PHE A CA 1
ATOM 1768 C C . PHE A 1 220 ? -0.718 -28.372 -14.910 1.00 92.50 220 PHE A C 1
ATOM 1770 O O . PHE A 1 220 ? -1.454 -29.169 -15.496 1.00 92.50 220 PHE A O 1
ATOM 1777 N N . TYR A 1 221 ? -0.460 -28.499 -13.605 1.00 89.00 221 TYR A N 1
ATOM 1778 C CA . TYR A 1 221 ? -1.008 -29.584 -12.788 1.00 89.00 221 TYR A CA 1
ATOM 1779 C C . TYR A 1 221 ? -1.959 -29.088 -11.700 1.00 89.00 221 TYR A C 1
ATOM 1781 O O . TYR A 1 221 ? -1.685 -28.109 -11.007 1.00 89.00 221 TYR A O 1
ATOM 1789 N N . LYS A 1 222 ? -3.061 -29.822 -11.515 1.00 88.19 222 LYS A N 1
ATOM 1790 C CA . LYS A 1 222 ? -4.063 -29.579 -10.472 1.00 88.19 222 LYS A CA 1
ATOM 1791 C C . LYS A 1 222 ? -4.610 -30.910 -9.967 1.00 88.19 222 LYS A C 1
ATOM 1793 O O . LYS A 1 222 ? -5.131 -31.717 -10.734 1.00 88.19 222 LYS A O 1
ATOM 1798 N N . GLY A 1 223 ? -4.463 -31.183 -8.673 1.00 84.31 223 GLY A N 1
ATOM 1799 C CA . GLY A 1 223 ? -4.942 -32.415 -8.043 1.00 84.31 223 GLY A CA 1
ATOM 1800 C C . GLY A 1 223 ? -4.371 -33.701 -8.658 1.00 84.31 223 GLY A C 1
ATOM 1801 O O . GLY A 1 223 ? -5.098 -34.692 -8.784 1.00 84.31 223 GLY A O 1
ATOM 1802 N N . GLN A 1 224 ? -3.089 -33.688 -9.039 1.00 86.69 224 GLN A N 1
ATOM 1803 C CA . GLN A 1 224 ? -2.368 -34.752 -9.757 1.00 86.69 224 GLN A CA 1
ATOM 1804 C C . GLN A 1 224 ? -2.862 -35.020 -11.184 1.00 86.69 224 GLN A C 1
ATOM 1806 O O . GLN A 1 224 ? -2.527 -36.051 -11.764 1.00 86.69 224 GLN A O 1
ATOM 1811 N N . GLN A 1 225 ? -3.651 -34.115 -11.764 1.00 86.81 225 GLN A N 1
ATOM 1812 C CA . GLN A 1 225 ? -4.095 -34.213 -13.150 1.00 86.81 225 GLN A CA 1
ATOM 1813 C C . GLN A 1 225 ? -3.453 -33.118 -14.010 1.00 86.81 225 GLN A C 1
ATOM 1815 O O . GLN A 1 225 ? -3.305 -31.990 -13.533 1.00 86.81 225 GLN A O 1
ATOM 1820 N N . PRO A 1 226 ? -3.063 -33.440 -15.256 1.00 88.12 226 PRO A N 1
ATOM 1821 C CA . PRO A 1 226 ? -2.669 -32.444 -16.243 1.00 88.12 226 PRO A CA 1
ATOM 1822 C C . PRO A 1 226 ? -3.895 -31.627 -16.672 1.00 88.12 226 PRO A C 1
ATOM 1824 O O . PRO A 1 226 ? -4.939 -32.195 -16.994 1.00 88.12 226 PRO A O 1
ATOM 1827 N N . VAL A 1 227 ? -3.768 -30.302 -16.665 1.00 90.19 227 VAL A N 1
ATOM 1828 C CA . VAL A 1 227 ? -4.833 -29.353 -17.002 1.00 90.19 227 VAL A CA 1
ATOM 1829 C C . VAL A 1 227 ? -4.287 -28.291 -17.954 1.00 90.19 227 VAL A C 1
ATOM 1831 O O . VAL A 1 227 ? -3.143 -27.862 -17.827 1.00 90.19 227 VAL A O 1
ATOM 1834 N N . PHE A 1 228 ? -5.108 -27.875 -18.915 1.00 88.81 228 PHE A N 1
ATOM 1835 C CA . PHE A 1 228 ? -4.739 -26.896 -19.933 1.00 88.81 228 PHE A CA 1
ATOM 1836 C C . PHE A 1 228 ? -5.289 -25.509 -19.596 1.00 88.81 228 PHE A C 1
ATOM 1838 O O . PHE A 1 228 ? -6.424 -25.388 -19.141 1.00 88.81 228 PHE A O 1
ATOM 1845 N N . ILE A 1 229 ? -4.505 -24.465 -19.842 1.00 86.88 229 ILE A N 1
ATOM 1846 C CA . ILE A 1 229 ? -4.912 -23.061 -19.706 1.00 86.88 229 ILE A CA 1
ATOM 1847 C C . ILE A 1 229 ? -4.506 -22.292 -20.958 1.00 86.88 229 ILE A C 1
ATOM 1849 O O . ILE A 1 229 ? -3.436 -22.535 -21.507 1.00 86.88 229 ILE A O 1
ATOM 1853 N N . LYS A 1 230 ? -5.344 -21.370 -21.432 1.00 81.56 230 LYS A N 1
ATOM 1854 C CA . LYS A 1 230 ? -5.031 -20.590 -22.635 1.00 81.56 230 LYS A CA 1
ATOM 1855 C C . LYS A 1 230 ? -3.830 -19.675 -22.407 1.00 81.56 230 LYS A C 1
ATOM 1857 O O . LYS A 1 230 ? -3.750 -19.006 -21.373 1.00 81.56 230 LYS A O 1
ATOM 1862 N N . LYS A 1 231 ? -2.935 -19.584 -23.393 1.00 77.69 231 LYS A N 1
ATOM 1863 C CA . LYS A 1 231 ? -1.794 -18.656 -23.352 1.00 77.69 231 LYS A CA 1
ATOM 1864 C C . LYS A 1 231 ? -2.245 -17.188 -23.258 1.00 77.69 231 LYS A C 1
ATOM 1866 O O . LYS A 1 231 ? -1.594 -16.421 -22.553 1.00 77.69 231 LYS A O 1
ATOM 1871 N N . SER A 1 232 ? -3.392 -16.825 -23.845 1.00 69.38 232 SER A N 1
ATOM 1872 C CA . SER A 1 232 ? -3.974 -15.470 -23.768 1.00 69.38 232 SER A CA 1
ATOM 1873 C C . SER A 1 232 ? -4.420 -15.039 -22.361 1.00 69.38 232 SER A C 1
ATOM 1875 O O . SER A 1 232 ? -4.560 -13.847 -22.101 1.00 69.38 232 SER A O 1
ATOM 1877 N N . ILE A 1 233 ? -4.615 -15.981 -21.429 1.00 72.50 233 ILE A N 1
ATOM 1878 C CA . ILE A 1 233 ? -4.868 -15.680 -20.008 1.00 72.50 233 ILE A CA 1
ATOM 1879 C C . ILE A 1 233 ? -3.540 -15.429 -19.287 1.00 72.50 233 ILE A C 1
ATOM 1881 O O . ILE A 1 233 ? -3.418 -14.487 -18.509 1.00 72.50 233 ILE A O 1
ATOM 1885 N N . LEU A 1 234 ? -2.530 -16.258 -19.568 1.00 77.56 234 LEU A N 1
ATOM 1886 C CA . LEU A 1 234 ? -1.205 -16.157 -18.951 1.00 77.56 234 LEU A CA 1
ATOM 1887 C C . LEU A 1 234 ? -0.462 -14.878 -19.357 1.00 77.56 234 LEU A C 1
ATOM 1889 O O . LEU A 1 234 ? 0.315 -14.350 -18.566 1.00 77.56 234 LEU A O 1
ATOM 1893 N N . SER A 1 235 ? -0.686 -14.374 -20.574 1.00 67.56 235 SER A N 1
ATOM 1894 C CA . SER A 1 235 ? -0.066 -13.133 -21.048 1.00 67.56 235 SER A CA 1
ATOM 1895 C C . SER A 1 235 ? -0.513 -11.912 -20.243 1.00 67.56 235 SER A C 1
ATOM 1897 O O . SER A 1 235 ? 0.324 -11.064 -19.950 1.00 67.56 235 SER A O 1
ATOM 1899 N N . ARG A 1 236 ? -1.779 -11.866 -19.803 1.00 65.50 236 ARG A N 1
ATOM 1900 C CA . ARG A 1 236 ? -2.350 -10.733 -19.049 1.00 65.50 236 ARG A CA 1
ATOM 1901 C C . ARG A 1 236 ? -1.659 -10.479 -17.719 1.00 65.50 236 ARG A C 1
ATOM 1903 O O . ARG A 1 236 ? -1.588 -9.342 -17.291 1.00 65.50 236 ARG A O 1
ATOM 1910 N N . CYS A 1 237 ? -1.174 -11.526 -17.054 1.00 69.25 237 CYS A N 1
ATOM 1911 C CA . CYS A 1 237 ? -0.511 -11.408 -15.756 1.00 69.25 237 CYS A CA 1
ATOM 1912 C C . CYS A 1 237 ? 1.016 -11.488 -15.845 1.00 69.25 237 CYS A C 1
ATOM 1914 O O . CYS A 1 237 ? 1.684 -11.273 -14.834 1.00 69.25 237 CYS A O 1
ATOM 1916 N N . ARG A 1 238 ? 1.575 -11.792 -17.031 1.00 68.00 238 ARG A N 1
ATOM 1917 C CA . ARG A 1 238 ? 3.007 -12.084 -17.244 1.00 68.00 238 ARG A CA 1
ATOM 1918 C C . ARG A 1 238 ? 3.926 -10.980 -16.723 1.00 68.00 238 ARG A C 1
ATOM 1920 O O . ARG A 1 238 ? 5.062 -11.277 -16.356 1.00 68.00 238 ARG A O 1
ATOM 1927 N N . TYR A 1 239 ? 3.424 -9.748 -16.684 1.00 62.09 239 TYR A N 1
ATOM 1928 C CA . TYR A 1 239 ? 4.142 -8.571 -16.223 1.00 62.09 239 TYR A CA 1
ATOM 1929 C C . TYR A 1 239 ? 4.579 -8.664 -14.748 1.00 62.09 239 TYR A C 1
ATOM 1931 O O . TYR A 1 239 ? 5.647 -8.173 -14.414 1.00 62.09 239 TYR A O 1
ATOM 1939 N N . PHE A 1 240 ? 3.831 -9.353 -13.874 1.00 71.38 240 PHE A N 1
ATOM 1940 C CA . PHE A 1 240 ? 4.170 -9.482 -12.441 1.00 71.38 240 PHE A CA 1
ATOM 1941 C C . PHE A 1 240 ? 4.014 -10.895 -11.874 1.00 71.38 240 PHE A C 1
ATOM 1943 O O . PHE A 1 240 ? 4.692 -11.255 -10.913 1.00 71.38 240 PHE A O 1
ATOM 1950 N N . ALA A 1 241 ? 3.126 -11.711 -12.440 1.00 83.12 241 ALA A N 1
ATOM 1951 C CA . ALA A 1 241 ? 2.773 -13.026 -11.926 1.00 83.12 241 ALA A CA 1
ATOM 1952 C C . ALA A 1 241 ? 2.918 -14.104 -13.004 1.00 83.12 241 ALA A C 1
ATOM 1954 O O . ALA A 1 241 ? 2.568 -13.931 -14.170 1.00 83.12 241 ALA A O 1
ATOM 1955 N N . GLN A 1 242 ? 3.425 -15.263 -12.599 1.00 88.31 242 GLN A N 1
ATOM 1956 C CA . GLN A 1 242 ? 3.659 -16.401 -13.477 1.00 88.31 242 GLN A CA 1
ATOM 1957 C C . GLN A 1 242 ? 3.045 -17.653 -12.859 1.00 88.31 242 GLN A C 1
ATOM 1959 O O . GLN A 1 242 ? 3.472 -18.107 -11.797 1.00 88.31 242 GLN A O 1
ATOM 1964 N N . LEU A 1 243 ? 2.058 -18.241 -13.538 1.00 93.00 243 LEU A N 1
ATOM 1965 C CA . LEU A 1 243 ? 1.640 -19.611 -13.250 1.00 93.00 243 LEU A CA 1
ATOM 1966 C C . LEU A 1 243 ? 2.742 -20.564 -13.727 1.00 93.00 243 LEU A C 1
ATOM 1968 O O . LEU A 1 243 ? 3.132 -20.521 -14.897 1.00 93.00 243 LEU A O 1
ATOM 1972 N N . LEU A 1 244 ? 3.234 -21.436 -12.848 1.00 93.81 244 LEU A N 1
ATOM 1973 C CA . LEU A 1 244 ? 4.200 -22.455 -13.250 1.00 93.81 244 LEU A CA 1
ATOM 1974 C C . LEU A 1 244 ? 3.507 -23.475 -14.166 1.00 93.81 244 LEU A C 1
ATOM 1976 O O . LEU A 1 244 ? 2.527 -24.118 -13.786 1.00 93.81 244 LEU A O 1
ATOM 1980 N N . THR A 1 245 ? 4.037 -23.608 -15.378 1.00 92.81 245 THR A N 1
ATOM 1981 C CA . THR A 1 245 ? 3.582 -24.525 -16.432 1.00 92.81 245 THR A CA 1
ATOM 1982 C C . THR A 1 245 ? 4.753 -25.383 -16.908 1.00 92.81 245 THR A C 1
ATOM 1984 O O . THR A 1 245 ? 5.917 -25.051 -16.667 1.00 92.81 245 THR A O 1
ATOM 1987 N N . GLU A 1 246 ? 4.462 -26.482 -17.604 1.00 90.38 246 GLU A N 1
ATOM 1988 C CA . GLU A 1 246 ? 5.484 -27.348 -18.205 1.00 90.38 246 GLU A CA 1
ATOM 1989 C C . GLU A 1 246 ? 6.371 -26.566 -19.178 1.00 90.38 246 GLU A C 1
ATOM 1991 O O . GLU A 1 246 ? 7.593 -26.686 -19.124 1.00 90.38 246 GLU A O 1
ATOM 1996 N N . GLU A 1 247 ? 5.772 -25.707 -20.005 1.00 88.44 247 GLU A N 1
ATOM 1997 C CA . GLU A 1 247 ? 6.506 -24.826 -20.915 1.00 88.44 247 GLU A CA 1
ATOM 1998 C C . GLU A 1 247 ? 7.417 -23.872 -20.138 1.00 88.44 247 GLU A C 1
ATOM 2000 O O . GLU A 1 247 ? 8.612 -23.810 -20.415 1.00 88.44 247 GLU A O 1
ATOM 2005 N N . LYS A 1 248 ? 6.899 -23.196 -19.102 1.00 87.50 248 LYS A N 1
ATOM 2006 C CA . LYS A 1 248 ? 7.675 -22.183 -18.378 1.00 87.50 248 LYS A CA 1
ATOM 2007 C C . LYS A 1 248 ? 8.838 -22.763 -17.576 1.00 87.50 248 LYS A C 1
ATOM 2009 O O . LYS A 1 248 ? 9.941 -22.221 -17.596 1.00 87.50 248 LYS A O 1
ATOM 2014 N N . VAL A 1 249 ? 8.605 -23.864 -16.864 1.00 89.12 249 VAL A N 1
ATOM 2015 C CA . VAL A 1 249 ? 9.633 -24.514 -16.032 1.00 89.12 249 VAL A CA 1
ATOM 2016 C C . VAL A 1 249 ? 10.727 -25.141 -16.898 1.00 89.12 249 VAL A C 1
ATOM 2018 O O . VAL A 1 249 ? 11.890 -25.197 -16.491 1.00 89.12 249 VAL A O 1
ATOM 2021 N N . HIS A 1 250 ? 10.374 -25.594 -18.102 1.00 87.00 250 HIS A N 1
ATOM 2022 C CA . HIS A 1 250 ? 11.278 -26.311 -18.990 1.00 87.00 250 HIS A CA 1
ATOM 2023 C C . HIS A 1 250 ? 11.675 -25.558 -20.266 1.00 87.00 250 HIS A C 1
ATOM 2025 O O . HIS A 1 250 ? 12.230 -26.189 -21.172 1.00 87.00 250 HIS A O 1
ATOM 2031 N N . GLU A 1 251 ? 11.448 -24.243 -20.300 1.00 84.44 251 GLU A N 1
ATOM 2032 C CA . GLU A 1 251 ? 11.795 -23.318 -21.388 1.00 84.44 251 GLU A CA 1
ATOM 2033 C C . GLU A 1 251 ? 13.278 -23.443 -21.770 1.00 84.44 251 GLU A C 1
ATOM 2035 O O . GLU A 1 251 ? 13.639 -23.556 -22.940 1.00 84.44 251 GLU A O 1
ATOM 2040 N N . ILE A 1 252 ? 14.154 -23.521 -20.762 1.00 84.12 252 ILE A N 1
ATOM 2041 C CA . ILE A 1 252 ? 15.601 -23.658 -20.934 1.00 84.12 252 ILE A CA 1
ATOM 2042 C C . ILE A 1 252 ? 16.067 -24.977 -20.316 1.00 84.12 252 ILE A C 1
ATOM 2044 O O . ILE A 1 252 ? 15.877 -25.241 -19.128 1.00 84.12 252 ILE A O 1
ATOM 2048 N N . ARG A 1 253 ? 16.742 -25.807 -21.118 1.00 85.94 253 ARG A N 1
ATOM 2049 C CA . ARG A 1 253 ? 17.307 -27.095 -20.687 1.00 85.94 253 ARG A CA 1
ATOM 2050 C C . ARG A 1 253 ? 18.799 -27.141 -21.021 1.00 85.94 253 ARG A C 1
ATOM 2052 O O . ARG A 1 253 ? 19.155 -27.545 -22.126 1.00 85.94 253 ARG A O 1
ATOM 2059 N N . PRO A 1 254 ? 19.687 -26.729 -20.102 1.00 82.25 254 PRO A N 1
ATOM 2060 C CA . PRO A 1 254 ? 21.119 -26.721 -20.367 1.00 82.25 254 PRO A CA 1
ATOM 2061 C C . PRO A 1 254 ? 21.651 -28.157 -20.447 1.00 82.25 254 PRO A C 1
ATOM 2063 O O . PRO A 1 254 ? 21.734 -28.859 -19.437 1.00 82.25 254 PRO A O 1
ATOM 2066 N N . LEU A 1 255 ? 22.027 -28.595 -21.651 1.00 79.25 255 LEU A N 1
ATOM 2067 C CA . LEU A 1 255 ? 22.547 -29.940 -21.894 1.00 79.25 255 LEU A CA 1
ATOM 2068 C C . LEU A 1 255 ? 24.038 -29.895 -22.245 1.00 79.25 255 LEU A C 1
ATOM 2070 O O . LEU A 1 255 ? 24.482 -29.168 -23.133 1.00 79.25 255 LEU A O 1
ATOM 2074 N N . GLY A 1 256 ? 24.823 -30.715 -21.546 1.00 79.44 256 GLY A N 1
ATOM 2075 C CA . GLY A 1 256 ? 26.272 -30.791 -21.722 1.00 79.44 256 GLY A CA 1
ATOM 2076 C C . GLY A 1 256 ? 27.043 -29.677 -21.003 1.00 79.44 256 GLY A C 1
ATOM 2077 O O . GLY A 1 256 ? 26.498 -28.643 -20.623 1.00 79.44 256 GLY A O 1
ATOM 2078 N N . ARG A 1 257 ? 28.352 -29.891 -20.811 1.00 74.75 257 ARG A N 1
ATOM 2079 C CA . ARG A 1 257 ? 29.176 -29.055 -19.916 1.00 74.75 257 ARG A CA 1
ATOM 2080 C C . ARG A 1 257 ? 29.262 -27.585 -20.318 1.00 74.75 257 ARG A C 1
ATOM 2082 O O . ARG A 1 257 ? 29.241 -26.723 -19.450 1.00 74.75 257 ARG A O 1
ATOM 2089 N N . ILE A 1 258 ? 29.369 -27.293 -21.614 1.00 69.38 258 ILE A N 1
ATOM 2090 C CA . ILE A 1 258 ? 29.531 -25.913 -22.097 1.00 69.38 258 ILE A CA 1
ATOM 2091 C C . ILE A 1 258 ? 28.245 -25.114 -21.853 1.00 69.38 258 ILE A C 1
ATOM 2093 O O . ILE A 1 258 ? 28.302 -24.019 -21.297 1.00 69.38 258 ILE A O 1
ATOM 2097 N N . GLN A 1 259 ? 27.081 -25.678 -22.199 1.00 71.38 259 GLN A N 1
ATOM 2098 C CA . GLN A 1 259 ? 25.799 -25.025 -21.934 1.00 71.38 259 GLN A CA 1
ATOM 2099 C C . GLN A 1 259 ? 25.518 -24.926 -20.435 1.00 71.38 259 GLN A C 1
ATOM 2101 O O . GLN A 1 259 ? 25.128 -23.860 -19.975 1.00 71.38 259 GLN A O 1
ATOM 2106 N N . GLN A 1 260 ? 25.760 -25.991 -19.663 1.00 81.19 260 GLN A N 1
ATOM 2107 C CA . GLN A 1 260 ? 25.616 -25.953 -18.205 1.00 81.19 260 GLN A CA 1
ATOM 2108 C C . GLN A 1 260 ? 26.475 -24.857 -17.582 1.00 81.19 260 GLN A C 1
ATOM 2110 O O . GLN A 1 260 ? 25.999 -24.160 -16.700 1.00 81.19 260 GLN A O 1
ATOM 2115 N N . SER A 1 261 ? 27.696 -24.646 -18.071 1.00 74.75 261 SER A N 1
ATOM 2116 C CA . SER A 1 261 ? 28.553 -23.577 -17.564 1.00 74.75 261 SER A CA 1
ATOM 2117 C C . SER A 1 261 ? 28.052 -22.181 -17.908 1.00 74.75 261 SER A C 1
ATOM 2119 O O . SER A 1 261 ? 27.983 -21.320 -17.033 1.00 74.75 261 SER A O 1
ATOM 2121 N N . ARG A 1 262 ? 27.631 -21.969 -19.161 1.00 73.69 262 ARG A N 1
ATOM 2122 C CA . ARG A 1 262 ? 27.027 -20.704 -19.595 1.00 73.69 262 ARG A CA 1
ATOM 2123 C C . ARG A 1 262 ? 25.782 -20.372 -18.772 1.00 73.69 262 ARG A C 1
ATOM 2125 O O . ARG A 1 262 ? 25.635 -19.254 -18.296 1.00 73.69 262 ARG A O 1
ATOM 2132 N N . TRP A 1 263 ? 24.899 -21.347 -18.580 1.00 79.81 263 TRP A N 1
ATOM 2133 C CA . TRP A 1 263 ? 23.667 -21.150 -17.824 1.00 79.81 263 TRP A CA 1
ATOM 2134 C C . TRP A 1 263 ? 23.901 -21.088 -16.312 1.00 79.81 263 TRP A C 1
ATOM 2136 O O . TRP A 1 263 ? 23.164 -20.384 -15.633 1.00 79.81 263 TRP A O 1
ATOM 2146 N N . PHE A 1 264 ? 24.950 -21.723 -15.783 1.00 85.31 264 PHE A N 1
ATOM 2147 C CA . PHE A 1 264 ? 25.391 -21.534 -14.399 1.00 85.31 264 PHE A CA 1
ATOM 2148 C C . PHE A 1 264 ? 25.885 -20.102 -14.164 1.00 85.31 264 PHE A C 1
ATOM 2150 O O . PHE A 1 264 ? 25.511 -19.483 -13.175 1.00 85.31 264 PHE A O 1
ATOM 2157 N N . TYR A 1 265 ? 26.645 -19.533 -15.103 1.00 75.00 265 TYR A N 1
ATOM 2158 C CA . TYR A 1 265 ? 27.017 -18.117 -15.064 1.00 75.00 265 TYR A CA 1
ATOM 2159 C C . TYR A 1 265 ? 25.786 -17.197 -15.106 1.00 75.00 265 TYR A C 1
ATOM 2161 O O . TYR A 1 265 ? 25.647 -16.322 -14.254 1.00 75.00 265 TYR A O 1
ATOM 2169 N N . ASN A 1 266 ? 24.850 -17.443 -16.031 1.00 73.94 266 ASN A N 1
ATOM 2170 C CA . ASN A 1 266 ? 23.596 -16.684 -16.101 1.00 73.94 266 ASN A CA 1
ATOM 2171 C C . ASN A 1 266 ? 22.770 -16.817 -14.815 1.00 73.94 266 ASN A C 1
ATOM 2173 O O . ASN A 1 266 ? 22.194 -15.839 -14.352 1.00 73.94 266 ASN A O 1
ATOM 2177 N N . PHE A 1 267 ? 22.739 -18.009 -14.211 1.00 84.31 267 PHE A N 1
ATOM 2178 C CA . PHE A 1 267 ? 22.069 -18.240 -12.933 1.00 84.31 267 PHE A CA 1
ATOM 2179 C C . PHE A 1 267 ? 22.654 -17.345 -11.840 1.00 84.31 267 PHE A C 1
ATOM 2181 O O . PHE A 1 267 ? 21.905 -16.673 -11.140 1.00 84.31 267 PHE A O 1
ATOM 2188 N N . LEU A 1 268 ? 23.980 -17.273 -11.717 1.00 79.56 268 LEU A N 1
ATOM 2189 C CA . LEU A 1 268 ? 24.623 -16.435 -10.702 1.00 79.56 268 LEU A CA 1
ATOM 2190 C C . LEU A 1 268 ? 24.348 -14.933 -10.895 1.00 79.56 268 LEU A C 1
ATOM 2192 O O . LEU A 1 268 ? 24.266 -14.217 -9.903 1.00 79.56 268 LEU A O 1
ATOM 2196 N N . ASN A 1 269 ? 24.187 -14.463 -12.136 1.00 69.44 269 ASN A N 1
ATOM 2197 C CA . ASN A 1 269 ? 23.927 -13.048 -12.421 1.00 69.44 269 ASN A CA 1
ATOM 2198 C C . ASN A 1 269 ? 22.449 -12.657 -12.301 1.00 69.44 269 ASN A C 1
ATOM 2200 O O . ASN A 1 269 ? 22.158 -11.569 -11.820 1.00 69.44 269 ASN A O 1
ATOM 2204 N N . ASN A 1 270 ? 21.530 -13.526 -12.731 1.00 75.25 270 ASN A N 1
ATOM 2205 C CA . ASN A 1 270 ? 20.133 -13.143 -12.959 1.00 75.25 270 ASN A CA 1
ATOM 2206 C C . ASN A 1 270 ? 19.171 -13.640 -11.867 1.00 75.25 270 ASN A C 1
ATOM 2208 O O . ASN A 1 270 ? 18.028 -13.191 -11.814 1.00 75.25 270 ASN A O 1
ATOM 2212 N N . SER A 1 271 ? 19.596 -14.558 -10.986 1.00 78.19 271 SER A N 1
ATOM 2213 C CA . SER A 1 271 ? 18.702 -15.141 -9.963 1.00 78.19 271 SER A CA 1
ATOM 2214 C C . SER A 1 271 ? 18.304 -14.179 -8.839 1.00 78.19 271 SER A C 1
ATOM 2216 O O . SER A 1 271 ? 17.466 -14.536 -8.016 1.00 78.19 271 SER A O 1
ATOM 2218 N N . GLY A 1 272 ? 18.917 -12.993 -8.775 1.00 69.56 272 GLY A N 1
ATOM 2219 C CA . GLY A 1 272 ? 18.476 -11.909 -7.894 1.00 69.56 272 GLY A CA 1
ATOM 2220 C C . GLY A 1 272 ? 17.318 -11.084 -8.465 1.00 69.56 272 GLY A C 1
ATOM 2221 O O . GLY A 1 272 ? 16.586 -10.483 -7.687 1.00 69.56 272 GLY A O 1
ATOM 2222 N N . ASP A 1 273 ? 17.143 -11.085 -9.791 1.00 68.38 273 ASP A N 1
ATOM 2223 C CA . ASP A 1 273 ? 16.156 -10.254 -10.495 1.00 68.38 273 ASP A CA 1
ATOM 2224 C C . ASP A 1 273 ? 14.909 -11.050 -10.908 1.00 68.38 273 ASP A C 1
ATOM 2226 O O . ASP A 1 273 ? 13.801 -10.520 -10.958 1.00 68.38 273 ASP A O 1
ATOM 2230 N N . SER A 1 274 ? 15.075 -12.329 -11.261 1.00 75.25 274 SER A N 1
ATOM 2231 C CA . SER A 1 274 ? 13.968 -13.193 -11.686 1.00 75.25 274 SER A CA 1
ATOM 2232 C C . SER A 1 274 ? 14.269 -14.680 -11.466 1.00 75.25 274 SER A C 1
ATOM 2234 O O . SER A 1 274 ? 15.438 -15.088 -11.485 1.00 75.25 274 SER A O 1
ATOM 2236 N N . PRO A 1 275 ? 13.237 -15.531 -11.292 1.00 87.12 275 PRO A N 1
ATOM 2237 C CA . PRO A 1 275 ? 13.428 -16.957 -11.057 1.00 87.12 275 PRO A CA 1
ATOM 2238 C C . PRO A 1 275 ? 14.036 -17.650 -12.282 1.00 87.12 275 PRO A C 1
ATOM 2240 O O . PRO A 1 275 ? 13.444 -17.717 -13.359 1.00 87.12 275 PRO A O 1
ATOM 2243 N N . GLN A 1 276 ? 15.220 -18.231 -12.101 1.00 90.38 276 GLN A N 1
ATOM 2244 C CA . GLN A 1 276 ? 15.917 -18.988 -13.139 1.00 90.38 276 GLN A CA 1
ATOM 2245 C C . GLN A 1 276 ?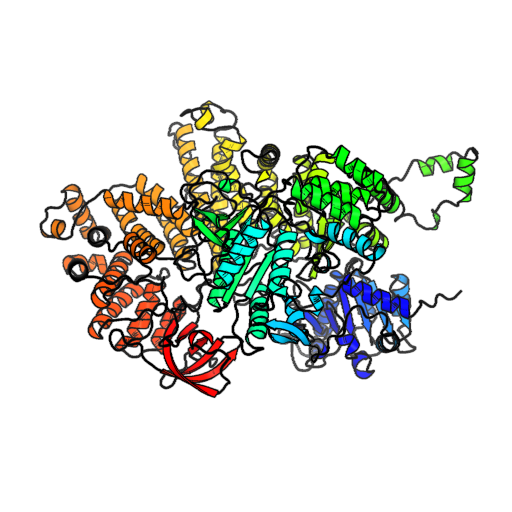 15.552 -20.479 -13.045 1.00 90.38 276 GLN A C 1
ATOM 2247 O O . GLN A 1 276 ? 16.309 -21.280 -12.490 1.00 90.38 276 GLN A O 1
ATOM 2252 N N . TRP A 1 277 ? 14.380 -20.864 -13.573 1.00 92.81 277 TRP A N 1
ATOM 2253 C CA . TRP A 1 277 ? 13.795 -22.214 -13.419 1.00 92.81 277 TRP A CA 1
ATOM 2254 C C . TRP A 1 277 ? 14.741 -23.360 -13.800 1.00 92.81 277 TRP A C 1
ATOM 2256 O O . TRP A 1 277 ? 14.802 -24.390 -13.123 1.00 92.81 277 TRP A O 1
ATOM 2266 N N . TYR A 1 278 ? 15.557 -23.151 -14.834 1.00 91.12 278 TYR A N 1
ATOM 2267 C CA . TYR A 1 278 ? 16.543 -24.124 -15.297 1.00 91.12 278 TYR A CA 1
ATOM 2268 C C . TYR A 1 278 ? 17.586 -24.494 -14.226 1.00 91.12 278 TYR A C 1
ATOM 2270 O O . TYR A 1 278 ? 18.183 -25.565 -14.311 1.00 91.12 278 TYR A O 1
ATOM 2278 N N . GLY A 1 279 ? 17.808 -23.649 -13.214 1.00 90.88 279 GLY A N 1
ATOM 2279 C CA . GLY A 1 279 ? 18.749 -23.891 -12.117 1.00 90.88 279 GLY A CA 1
ATOM 2280 C C . GLY A 1 279 ? 18.258 -24.867 -11.042 1.00 90.88 279 GLY A C 1
ATOM 2281 O O . GLY A 1 279 ? 19.033 -25.235 -10.154 1.00 90.88 279 GLY A O 1
ATOM 2282 N N . PHE A 1 280 ? 16.996 -25.302 -11.119 1.00 93.25 280 PHE A N 1
ATOM 2283 C CA . PHE A 1 280 ? 16.384 -26.251 -10.179 1.00 93.25 280 PHE A CA 1
ATOM 2284 C C . PHE A 1 280 ? 16.136 -27.635 -10.799 1.00 93.25 280 PHE A C 1
ATOM 2286 O O . PHE A 1 280 ? 15.807 -28.585 -10.088 1.00 93.25 280 PHE A O 1
ATOM 2293 N N . LEU A 1 281 ? 16.339 -27.782 -12.114 1.00 90.69 281 LEU A N 1
ATOM 2294 C CA . LEU A 1 281 ? 16.142 -29.048 -12.821 1.00 90.69 281 LEU A CA 1
ATOM 2295 C C . LEU A 1 281 ? 17.133 -30.130 -12.339 1.00 90.69 281 LEU A C 1
ATOM 2297 O O . LEU A 1 281 ? 18.262 -29.804 -11.949 1.00 90.69 281 LEU A O 1
ATOM 2301 N N . PRO A 1 282 ? 16.780 -31.430 -12.412 1.00 86.62 282 PRO A N 1
ATOM 2302 C CA . PRO A 1 282 ? 17.661 -32.517 -11.966 1.00 86.62 282 PRO A CA 1
ATOM 2303 C C . PRO A 1 282 ? 19.021 -32.544 -12.680 1.00 86.62 282 PRO A C 1
ATOM 2305 O O . PRO A 1 282 ? 20.034 -32.907 -12.090 1.00 86.62 282 PRO A O 1
ATOM 2308 N N . GLN A 1 283 ? 19.056 -32.136 -13.950 1.00 82.12 283 GLN A N 1
ATOM 2309 C CA . GLN A 1 283 ? 20.265 -32.075 -14.776 1.00 82.12 283 GLN A CA 1
ATOM 2310 C C . GLN A 1 283 ? 21.107 -30.802 -14.579 1.00 82.12 283 GLN A C 1
ATOM 2312 O O . GLN A 1 283 ? 22.203 -30.707 -15.133 1.00 82.12 283 GLN A O 1
ATOM 2317 N N . SER A 1 284 ? 20.602 -29.814 -13.840 1.00 86.62 284 SER A N 1
ATOM 2318 C CA . SER A 1 284 ? 21.225 -28.496 -13.678 1.00 86.62 284 SER A CA 1
ATOM 2319 C C . SER A 1 284 ? 20.857 -27.868 -12.340 1.00 86.62 284 SER A C 1
ATOM 2321 O O . SER A 1 284 ? 20.419 -26.726 -12.269 1.00 86.62 284 SER A O 1
ATOM 2323 N N . THR A 1 285 ? 21.049 -28.625 -11.258 1.00 89.19 285 THR A N 1
ATOM 2324 C CA . THR A 1 285 ? 20.812 -28.155 -9.889 1.00 89.19 285 THR A CA 1
ATOM 2325 C C . THR A 1 285 ? 21.914 -27.173 -9.477 1.00 89.19 285 THR A C 1
ATOM 2327 O O . THR A 1 285 ? 22.879 -27.540 -8.797 1.00 89.19 285 THR A O 1
ATOM 2330 N N . PHE A 1 286 ? 21.803 -25.933 -9.944 1.00 91.12 286 PHE A N 1
ATOM 2331 C CA . PHE A 1 286 ? 22.751 -24.843 -9.715 1.00 91.12 286 PHE A CA 1
ATOM 2332 C C . PHE A 1 286 ? 22.601 -24.236 -8.325 1.00 91.12 286 PHE A C 1
ATOM 2334 O O . PHE A 1 286 ? 23.607 -23.923 -7.691 1.00 91.12 286 PHE A O 1
ATOM 2341 N N . TYR A 1 287 ? 21.363 -24.130 -7.840 1.00 91.38 287 TYR A N 1
ATOM 2342 C CA . TYR A 1 287 ? 21.058 -23.526 -6.548 1.00 91.38 287 TYR A CA 1
ATOM 2343 C C . TYR A 1 287 ? 21.710 -24.288 -5.380 1.00 91.38 287 TYR A C 1
ATOM 2345 O O . TYR A 1 287 ? 21.934 -25.502 -5.458 1.00 91.38 287 TYR A O 1
ATOM 2353 N N . LEU A 1 288 ? 22.034 -23.580 -4.299 1.00 91.12 288 LEU A N 1
ATOM 2354 C CA . LEU A 1 288 ? 22.543 -24.164 -3.059 1.00 91.12 288 LEU A CA 1
ATOM 2355 C C . LEU A 1 288 ? 21.382 -24.305 -2.072 1.00 91.12 288 LEU A C 1
ATOM 2357 O O . LEU A 1 288 ? 20.784 -23.296 -1.718 1.00 91.12 288 LEU A O 1
ATOM 2361 N N . LYS A 1 289 ? 21.097 -25.535 -1.630 1.00 91.94 289 LYS A N 1
ATOM 2362 C CA . LYS A 1 289 ? 20.125 -25.794 -0.562 1.00 91.94 289 LYS A CA 1
ATOM 2363 C C . LYS A 1 289 ? 20.625 -25.173 0.737 1.00 91.94 289 LYS A C 1
ATOM 2365 O O . LYS A 1 289 ? 21.733 -25.511 1.157 1.00 91.94 289 LYS A O 1
ATOM 2370 N N . ARG A 1 290 ? 19.820 -24.298 1.342 1.00 92.06 290 ARG A N 1
ATOM 2371 C CA . ARG A 1 290 ? 20.161 -23.622 2.600 1.00 92.06 290 ARG A CA 1
ATOM 2372 C C . ARG A 1 290 ? 19.674 -24.410 3.816 1.00 92.06 290 ARG A C 1
ATOM 2374 O O . ARG A 1 290 ? 18.702 -25.156 3.723 1.00 92.06 290 ARG A O 1
ATOM 2381 N N . ASN A 1 291 ? 20.313 -24.234 4.968 1.00 89.25 291 ASN A N 1
ATOM 2382 C CA . ASN A 1 291 ? 19.919 -24.893 6.222 1.00 89.25 291 ASN A CA 1
ATOM 2383 C C . ASN A 1 291 ? 18.447 -24.641 6.634 1.00 89.25 291 ASN A C 1
ATOM 2385 O O . ASN A 1 291 ? 17.785 -25.547 7.135 1.00 89.25 291 ASN A O 1
ATOM 2389 N N . TYR A 1 292 ? 17.905 -23.455 6.350 1.00 90.88 292 TYR A N 1
ATOM 2390 C CA . TYR A 1 292 ? 16.520 -23.075 6.658 1.00 90.88 292 TYR A CA 1
ATOM 2391 C C . TYR A 1 292 ? 15.472 -23.588 5.642 1.00 90.88 292 TYR A C 1
ATOM 2393 O O . TYR A 1 292 ? 14.267 -23.461 5.876 1.00 90.88 292 TYR A O 1
ATOM 2401 N N . GLU A 1 293 ? 15.893 -24.195 4.523 1.00 92.25 293 GLU A N 1
ATOM 2402 C CA . GLU A 1 293 ? 15.011 -24.698 3.452 1.00 92.25 293 GLU A CA 1
ATOM 2403 C C . GLU A 1 293 ? 14.023 -25.763 3.956 1.00 92.25 293 GLU A C 1
ATOM 2405 O O . GLU A 1 293 ? 12.836 -25.735 3.621 1.00 92.25 293 GLU A O 1
ATOM 2410 N N . ASP A 1 294 ? 14.491 -26.708 4.777 1.00 91.25 294 ASP A N 1
ATOM 2411 C CA . ASP A 1 294 ? 13.655 -27.818 5.251 1.00 91.25 294 ASP A CA 1
ATOM 2412 C C . ASP A 1 294 ? 12.530 -27.326 6.173 1.00 91.25 294 ASP A C 1
ATOM 2414 O O . ASP A 1 294 ? 11.392 -27.795 6.073 1.00 91.25 294 ASP A O 1
ATOM 2418 N N . VAL A 1 295 ? 12.825 -26.328 7.013 1.00 91.62 295 VAL A N 1
ATOM 2419 C CA . VAL A 1 295 ? 11.844 -25.662 7.879 1.00 91.62 295 VAL A CA 1
ATOM 2420 C C . VAL A 1 295 ? 10.792 -24.945 7.033 1.00 91.62 295 VAL A C 1
ATOM 2422 O O . VAL A 1 295 ? 9.596 -25.140 7.264 1.00 91.62 295 VAL A O 1
ATOM 2425 N N . LEU A 1 296 ? 11.220 -24.186 6.016 1.00 94.00 296 LEU A N 1
ATOM 2426 C CA . LEU A 1 296 ? 10.331 -23.463 5.103 1.00 94.00 296 LEU A CA 1
ATOM 2427 C C . LEU A 1 296 ? 9.389 -24.408 4.340 1.00 94.00 296 LEU A C 1
ATOM 2429 O O . LEU A 1 296 ? 8.180 -24.184 4.284 1.00 94.00 296 LEU A O 1
ATOM 2433 N N . ILE A 1 297 ? 9.916 -25.496 3.778 1.00 92.62 297 ILE A N 1
ATOM 2434 C CA . ILE A 1 297 ? 9.105 -26.471 3.038 1.00 92.62 297 ILE A CA 1
ATOM 2435 C C . ILE A 1 297 ? 8.099 -27.156 3.969 1.00 92.62 297 ILE A C 1
ATOM 2437 O O . ILE A 1 297 ? 6.940 -27.342 3.589 1.00 92.62 297 ILE A O 1
ATOM 2441 N N . ALA A 1 298 ? 8.516 -27.529 5.181 1.00 90.75 298 ALA A N 1
ATOM 2442 C CA . ALA A 1 298 ? 7.648 -28.208 6.135 1.00 90.75 298 ALA A CA 1
ATOM 2443 C C . ALA A 1 298 ? 6.463 -27.330 6.570 1.00 90.75 298 ALA A C 1
ATOM 2445 O O . ALA A 1 298 ? 5.324 -27.807 6.565 1.00 90.75 298 ALA A O 1
ATOM 2446 N N . ILE A 1 299 ? 6.689 -26.046 6.889 1.00 91.06 299 ILE A N 1
ATOM 2447 C CA . ILE A 1 299 ? 5.597 -25.143 7.287 1.00 91.06 299 ILE A CA 1
ATOM 2448 C C . ILE A 1 299 ? 4.611 -24.914 6.139 1.00 91.06 299 ILE A C 1
ATOM 2450 O O . ILE A 1 299 ? 3.400 -25.036 6.332 1.00 91.06 299 ILE A O 1
ATOM 2454 N N . VAL A 1 300 ? 5.113 -24.691 4.922 1.00 91.75 300 VAL A N 1
ATOM 2455 C CA . VAL A 1 300 ? 4.270 -24.487 3.736 1.00 91.75 300 VAL A CA 1
ATOM 2456 C C . VAL A 1 300 ? 3.423 -25.725 3.449 1.00 91.75 300 VAL A C 1
ATOM 2458 O O . VAL A 1 300 ? 2.218 -25.605 3.227 1.00 91.75 300 VAL A O 1
ATOM 2461 N N . LYS A 1 301 ? 3.999 -26.930 3.541 1.00 89.31 301 LYS A N 1
ATOM 2462 C CA . LYS A 1 301 ? 3.243 -28.184 3.394 1.00 89.31 301 LYS A CA 1
ATOM 2463 C C . LYS A 1 301 ? 2.153 -28.331 4.451 1.00 89.31 301 LYS A C 1
ATOM 2465 O O . LYS A 1 301 ? 1.021 -28.668 4.107 1.00 89.31 301 LYS A O 1
ATOM 2470 N N . ASN A 1 302 ? 2.457 -28.054 5.718 1.00 86.44 302 ASN A N 1
ATOM 2471 C CA . ASN A 1 302 ? 1.467 -28.146 6.793 1.00 86.44 302 ASN A CA 1
ATOM 2472 C C . ASN A 1 302 ? 0.278 -27.199 6.556 1.00 86.44 302 ASN A C 1
ATOM 2474 O O . ASN A 1 302 ? -0.873 -27.619 6.706 1.00 86.44 302 ASN A O 1
ATOM 2478 N N . LEU A 1 303 ? 0.536 -25.975 6.085 1.00 86.62 303 LEU A N 1
ATOM 2479 C CA . LEU A 1 303 ? -0.507 -25.008 5.733 1.00 86.62 303 LEU A CA 1
ATOM 2480 C C . LEU A 1 303 ? -1.300 -25.417 4.478 1.00 86.62 303 LEU A C 1
ATOM 2482 O O . LEU A 1 303 ? -2.526 -25.292 4.462 1.00 86.62 303 LEU A O 1
ATOM 2486 N N . ILE A 1 304 ? -0.653 -25.977 3.448 1.00 84.88 304 ILE A N 1
ATOM 2487 C CA . ILE A 1 304 ? -1.342 -26.479 2.243 1.00 84.88 304 ILE A CA 1
ATOM 2488 C C . ILE A 1 304 ? -2.324 -27.605 2.604 1.00 84.88 304 ILE A C 1
ATOM 2490 O O . ILE A 1 304 ? -3.462 -27.602 2.129 1.00 84.88 304 ILE A O 1
ATOM 2494 N N . PHE A 1 305 ? -1.920 -28.533 3.478 1.00 76.38 305 PHE A N 1
ATOM 2495 C CA . PHE A 1 305 ? -2.734 -29.678 3.909 1.00 76.38 305 PHE A CA 1
ATOM 2496 C C . PHE A 1 305 ? -3.640 -29.394 5.118 1.00 76.38 305 PHE A C 1
ATOM 2498 O O . PHE A 1 305 ? -4.169 -30.330 5.716 1.00 76.38 305 PHE A O 1
ATOM 2505 N N . ASN A 1 306 ? -3.863 -28.119 5.458 1.00 65.62 306 ASN A N 1
ATOM 2506 C CA . ASN A 1 306 ? -4.797 -27.690 6.505 1.00 65.62 306 ASN A CA 1
ATOM 2507 C C . ASN A 1 306 ? -4.469 -28.192 7.924 1.00 65.62 306 ASN A C 1
ATOM 2509 O O . ASN A 1 306 ? -5.328 -28.216 8.804 1.00 65.62 306 ASN A O 1
ATOM 2513 N N . LYS A 1 307 ? -3.207 -28.545 8.179 1.00 58.19 307 LYS A N 1
ATOM 2514 C CA . LYS A 1 307 ? -2.692 -28.834 9.520 1.00 58.19 307 LYS A CA 1
ATOM 2515 C C . LYS A 1 307 ? -2.249 -27.520 10.162 1.00 58.19 307 LYS A C 1
ATOM 2517 O O . LYS A 1 307 ? -1.057 -27.295 10.361 1.00 58.19 307 LYS A O 1
ATOM 2522 N N . SER A 1 308 ? -3.199 -26.612 10.390 1.00 54.34 308 SER A N 1
ATOM 2523 C CA . SER A 1 308 ? -2.890 -25.321 11.012 1.00 54.34 308 SER A CA 1
ATOM 2524 C C . SER A 1 308 ? -2.283 -25.537 12.400 1.00 54.34 308 SER A C 1
ATOM 2526 O O . SER A 1 308 ? -2.787 -26.337 13.190 1.00 54.34 308 SER A O 1
ATOM 2528 N N . MET A 1 309 ? -1.204 -24.812 12.702 1.00 59.06 309 MET A N 1
ATOM 2529 C CA . MET A 1 309 ? -0.594 -24.806 14.037 1.00 59.06 309 MET A CA 1
ATOM 2530 C C . MET A 1 309 ? -1.324 -23.851 14.998 1.00 59.06 309 MET A C 1
ATOM 2532 O O . MET A 1 309 ? -1.129 -23.932 16.210 1.00 59.06 309 MET A O 1
ATOM 2536 N N . ALA A 1 310 ? -2.179 -22.965 14.471 1.00 48.78 310 ALA A N 1
ATOM 2537 C CA . ALA A 1 310 ? -3.040 -22.053 15.220 1.00 48.78 310 ALA A CA 1
ATOM 2538 C C . ALA A 1 310 ? -4.523 -22.443 15.058 1.00 48.78 310 ALA A C 1
ATOM 2540 O O . ALA A 1 310 ? -4.953 -22.877 13.993 1.00 48.78 310 ALA A O 1
ATOM 2541 N N . LYS A 1 311 ? -5.331 -22.281 16.112 1.00 43.62 311 LYS A N 1
ATOM 2542 C CA . LYS A 1 311 ? -6.770 -22.618 16.098 1.00 43.62 311 LYS A CA 1
ATOM 2543 C C . LYS A 1 311 ? -7.651 -21.598 15.349 1.00 43.62 311 LYS A C 1
ATOM 2545 O O . LYS A 1 311 ? -8.863 -21.787 15.327 1.00 43.62 311 LYS A O 1
ATOM 2550 N N . SER A 1 312 ? -7.081 -20.543 14.757 1.00 42.12 312 SER A N 1
ATOM 2551 C CA . SER A 1 312 ? -7.831 -19.568 13.953 1.00 42.12 312 SER A CA 1
ATOM 2552 C C . SER A 1 312 ? -7.944 -20.040 12.500 1.00 42.12 312 SER A C 1
ATOM 2554 O O . SER A 1 312 ? -6.953 -20.472 11.917 1.00 42.12 312 SER A O 1
ATOM 2556 N N . GLY A 1 313 ? -9.141 -19.954 11.916 1.00 46.81 313 GLY A N 1
ATOM 2557 C CA . GLY A 1 313 ? -9.433 -20.369 10.534 1.00 46.81 313 GLY A CA 1
ATOM 2558 C C . GLY A 1 313 ? -8.797 -19.505 9.432 1.00 46.81 313 GLY A C 1
ATOM 2559 O O . GLY A 1 313 ? -8.837 -19.895 8.270 1.00 46.81 313 GLY A O 1
ATOM 2560 N N . CYS A 1 314 ? -8.174 -18.379 9.791 1.00 53.47 314 CYS A N 1
ATOM 2561 C CA . CYS A 1 314 ? -7.587 -17.402 8.868 1.00 53.47 314 CYS A CA 1
ATOM 2562 C C . CYS A 1 314 ? -6.316 -17.915 8.165 1.00 53.47 314 CYS A C 1
ATOM 2564 O O . CYS A 1 314 ? -5.499 -18.613 8.777 1.00 53.47 314 CYS A O 1
ATOM 2566 N N . ASN A 1 315 ? -6.088 -17.520 6.905 1.00 71.19 315 ASN A N 1
ATOM 2567 C CA . ASN A 1 315 ? -4.824 -17.802 6.224 1.00 71.19 315 ASN A CA 1
ATOM 2568 C C . ASN A 1 315 ? -3.718 -16.924 6.821 1.00 71.19 315 ASN A C 1
ATOM 2570 O O . ASN A 1 315 ? -3.716 -15.705 6.695 1.00 71.19 315 ASN A O 1
ATOM 2574 N N . ILE A 1 316 ? -2.743 -17.558 7.464 1.00 82.88 316 ILE A N 1
ATOM 2575 C CA . ILE A 1 316 ? -1.585 -16.876 8.046 1.00 82.88 316 ILE A CA 1
ATOM 2576 C C . ILE A 1 316 ? -0.447 -16.898 7.013 1.00 82.88 316 ILE A C 1
ATOM 2578 O O . ILE A 1 316 ? -0.054 -17.991 6.590 1.00 82.88 316 ILE A O 1
ATOM 2582 N N . PRO A 1 317 ? 0.100 -15.741 6.591 1.00 89.81 317 PRO A N 1
ATOM 2583 C CA . PRO A 1 317 ? 1.201 -15.710 5.635 1.00 89.81 317 PRO A CA 1
ATOM 2584 C C . PRO A 1 317 ? 2.510 -16.210 6.266 1.00 89.81 317 PRO A C 1
ATOM 2586 O O . PRO A 1 317 ? 2.761 -16.032 7.463 1.00 89.81 317 PRO A O 1
ATOM 2589 N N . VAL A 1 318 ? 3.360 -16.819 5.436 1.00 92.50 318 VAL A N 1
ATOM 2590 C CA . VAL A 1 318 ? 4.721 -17.238 5.799 1.00 92.50 318 VAL A CA 1
ATOM 2591 C C . VAL A 1 318 ? 5.716 -16.226 5.239 1.00 92.50 318 VAL A C 1
ATOM 2593 O O . VAL A 1 318 ? 5.715 -15.956 4.044 1.00 92.50 318 VAL A O 1
ATOM 2596 N N . ILE A 1 319 ? 6.581 -15.677 6.082 1.00 91.75 319 ILE A N 1
ATOM 2597 C CA . ILE A 1 319 ? 7.583 -14.673 5.729 1.00 91.75 319 ILE A CA 1
ATOM 2598 C C . ILE A 1 319 ? 8.976 -15.288 5.873 1.00 91.75 319 ILE A C 1
ATOM 2600 O O . ILE A 1 319 ? 9.396 -15.652 6.969 1.00 91.75 319 ILE A O 1
ATOM 2604 N N . LEU A 1 320 ? 9.715 -15.384 4.771 1.00 92.88 320 LEU A N 1
ATOM 2605 C CA . LEU A 1 320 ? 11.141 -15.690 4.778 1.00 92.88 320 LEU A CA 1
ATOM 2606 C C . LEU A 1 320 ? 11.917 -14.387 5.026 1.00 92.88 320 LEU A C 1
ATOM 2608 O O . LEU A 1 320 ? 12.081 -13.568 4.121 1.00 92.88 320 LEU A O 1
ATOM 2612 N N . GLU A 1 321 ? 12.363 -14.172 6.261 1.00 89.44 321 GLU A N 1
ATOM 2613 C CA . GLU A 1 321 ? 12.987 -12.927 6.723 1.00 89.44 321 GLU A CA 1
ATOM 2614 C C . GLU A 1 321 ? 14.511 -13.071 6.774 1.00 89.44 321 GLU A C 1
ATOM 2616 O O . GLU A 1 321 ? 15.037 -13.992 7.387 1.00 89.44 321 GLU A O 1
ATOM 2621 N N . GLY A 1 322 ? 15.257 -12.137 6.187 1.00 83.69 322 GLY A N 1
ATOM 2622 C CA . GLY A 1 322 ? 16.718 -12.150 6.282 1.00 83.69 322 GLY A CA 1
ATOM 2623 C C . GLY A 1 322 ? 17.365 -10.936 5.636 1.00 83.69 322 GLY A C 1
ATOM 2624 O O . GLY A 1 322 ? 16.761 -10.280 4.792 1.00 83.69 322 GLY A O 1
ATOM 2625 N N . ILE A 1 323 ? 18.627 -10.657 5.947 1.00 75.88 323 ILE A N 1
ATOM 2626 C CA . ILE A 1 323 ? 19.385 -9.560 5.321 1.00 75.88 323 ILE A CA 1
ATOM 2627 C C . ILE A 1 323 ? 19.510 -9.735 3.787 1.00 75.88 323 ILE A C 1
ATOM 2629 O O . ILE A 1 323 ? 19.396 -10.860 3.287 1.00 75.88 323 ILE A O 1
ATOM 2633 N N . PRO A 1 324 ? 19.726 -8.662 2.995 1.00 77.62 324 PRO A N 1
ATOM 2634 C CA . PRO A 1 324 ? 19.931 -8.768 1.541 1.00 77.62 324 PRO A CA 1
ATOM 2635 C C . PRO A 1 324 ? 20.990 -9.823 1.191 1.00 77.62 324 PRO A C 1
ATOM 2637 O O . PRO A 1 324 ? 21.923 -9.990 1.957 1.00 77.62 324 PRO A O 1
ATOM 2640 N N . GLY A 1 325 ? 20.885 -10.571 0.092 1.00 75.25 325 GLY A N 1
ATOM 2641 C CA . GLY A 1 325 ? 21.914 -11.565 -0.276 1.00 75.25 325 GLY A CA 1
ATOM 2642 C C . GLY A 1 325 ? 21.941 -12.872 0.540 1.00 75.25 325 GLY A C 1
ATOM 2643 O O . GLY A 1 325 ? 22.790 -13.717 0.288 1.00 75.25 325 GLY A O 1
ATOM 2644 N N . SER A 1 326 ? 20.999 -13.106 1.462 1.00 83.56 326 SER A N 1
ATOM 2645 C CA . SER A 1 326 ? 20.873 -14.384 2.195 1.00 83.56 326 SER A CA 1
ATOM 2646 C C . SER A 1 326 ? 20.301 -15.559 1.377 1.00 83.56 326 SER A C 1
ATOM 2648 O O . SER A 1 326 ? 20.051 -16.617 1.942 1.00 83.56 326 SER A O 1
ATOM 2650 N N . SER A 1 327 ? 20.131 -15.407 0.056 1.00 87.12 327 SER A N 1
ATOM 2651 C CA . SER A 1 327 ? 19.530 -16.373 -0.896 1.00 87.12 327 SER A CA 1
ATOM 2652 C C . SER A 1 327 ? 18.004 -16.552 -0.862 1.00 87.12 327 SER A C 1
ATOM 2654 O O . SER A 1 327 ? 17.497 -17.488 -1.472 1.00 87.12 327 SER A O 1
ATOM 2656 N N . LYS A 1 328 ? 17.249 -15.625 -0.255 1.00 90.00 328 LYS A N 1
ATOM 2657 C CA . LYS A 1 328 ? 15.771 -15.690 -0.184 1.00 90.00 328 LYS A CA 1
ATOM 2658 C C . LYS A 1 328 ? 15.079 -15.893 -1.538 1.00 90.00 328 LYS A C 1
ATOM 2660 O O . LYS A 1 328 ? 14.281 -16.810 -1.662 1.00 90.00 328 LYS A O 1
ATOM 2665 N N . SER A 1 329 ? 15.403 -15.081 -2.547 1.00 89.06 329 SER A N 1
ATOM 2666 C CA . SER A 1 329 ? 14.802 -15.148 -3.892 1.00 89.06 329 SER A CA 1
ATOM 2667 C C . SER A 1 329 ? 14.987 -16.516 -4.554 1.00 89.06 329 SER A C 1
ATOM 2669 O O . SER A 1 329 ? 14.047 -17.109 -5.088 1.00 89.06 329 SER A O 1
ATOM 2671 N N . VAL A 1 330 ? 16.203 -17.059 -4.440 1.00 91.50 330 VAL A N 1
ATOM 2672 C CA . VAL A 1 330 ? 16.562 -18.391 -4.939 1.00 91.50 330 VAL A CA 1
ATOM 2673 C C . VAL A 1 330 ? 15.802 -19.478 -4.180 1.00 91.50 330 VAL A C 1
ATOM 2675 O O . VAL A 1 330 ? 15.294 -20.409 -4.801 1.00 91.50 330 VAL A O 1
ATOM 2678 N N . GLU A 1 331 ? 15.692 -19.348 -2.857 1.00 93.12 331 GLU A N 1
ATOM 2679 C CA . GLU A 1 331 ? 14.985 -20.307 -2.008 1.00 93.12 331 GLU A CA 1
ATOM 2680 C C . GLU A 1 331 ? 13.474 -20.320 -2.283 1.00 93.12 331 GLU A C 1
ATOM 2682 O O . GLU A 1 331 ? 12.861 -21.378 -2.401 1.00 93.12 331 GLU A O 1
ATOM 2687 N N . LEU A 1 332 ? 12.865 -19.148 -2.479 1.00 94.19 332 LEU A N 1
ATOM 2688 C CA . LEU A 1 332 ? 11.466 -19.032 -2.883 1.00 94.19 332 LEU A CA 1
ATOM 2689 C C . LEU A 1 332 ? 11.202 -19.705 -4.238 1.00 94.19 332 LEU A C 1
ATOM 2691 O O . LEU A 1 332 ? 10.207 -20.415 -4.397 1.00 94.19 332 LEU A O 1
ATOM 2695 N N . ALA A 1 333 ? 12.101 -19.534 -5.211 1.00 93.31 333 ALA A N 1
ATOM 2696 C CA . ALA A 1 333 ? 11.999 -20.219 -6.498 1.00 93.31 333 ALA A CA 1
ATOM 2697 C C . ALA A 1 333 ? 12.190 -21.744 -6.359 1.00 93.31 333 ALA A C 1
ATOM 2699 O O . ALA A 1 333 ? 11.463 -22.515 -6.994 1.00 93.31 333 ALA A O 1
ATOM 2700 N N . ALA A 1 334 ? 13.093 -22.195 -5.477 1.00 94.12 334 ALA A N 1
ATOM 2701 C CA . ALA A 1 334 ? 13.272 -23.613 -5.157 1.00 94.12 334 ALA A CA 1
ATOM 2702 C C . ALA A 1 334 ? 12.007 -24.222 -4.529 1.00 94.12 334 ALA A C 1
ATOM 2704 O O . ALA A 1 334 ? 11.567 -25.298 -4.944 1.00 94.12 334 ALA A O 1
ATOM 2705 N N . LEU A 1 335 ? 11.391 -23.522 -3.571 1.00 95.50 335 LEU A N 1
ATOM 2706 C CA . LEU A 1 335 ? 10.122 -23.900 -2.950 1.00 95.50 335 LEU A CA 1
ATOM 2707 C C . LEU A 1 335 ? 9.009 -24.027 -3.999 1.00 95.50 335 LEU A C 1
ATOM 2709 O O . LEU A 1 335 ? 8.340 -25.063 -4.057 1.00 95.50 335 LEU A O 1
ATOM 2713 N N . ALA A 1 336 ? 8.841 -23.009 -4.849 1.00 95.56 336 ALA A N 1
ATOM 2714 C CA . ALA A 1 336 ? 7.840 -22.999 -5.914 1.00 95.56 336 ALA A CA 1
ATOM 2715 C C . ALA A 1 336 ? 8.005 -24.203 -6.856 1.00 95.56 336 ALA A C 1
ATOM 2717 O O . ALA A 1 336 ? 7.050 -24.943 -7.100 1.00 95.56 336 ALA A O 1
ATOM 2718 N N . TYR A 1 337 ? 9.233 -24.454 -7.320 1.00 95.25 337 TYR A N 1
ATOM 2719 C CA . TYR A 1 337 ? 9.558 -25.582 -8.192 1.00 95.25 337 TYR A CA 1
ATOM 2720 C C . TYR A 1 337 ? 9.284 -26.942 -7.532 1.00 95.25 337 TYR A C 1
ATOM 2722 O O . TYR A 1 337 ? 8.745 -27.853 -8.166 1.00 95.25 337 TYR A O 1
ATOM 2730 N N . LYS A 1 338 ? 9.626 -27.102 -6.248 1.00 94.06 338 LYS A N 1
ATOM 2731 C CA . LYS A 1 338 ? 9.391 -28.356 -5.518 1.00 94.06 338 LYS A CA 1
ATOM 2732 C C . LYS A 1 338 ? 7.910 -28.667 -5.367 1.00 94.06 338 LYS A C 1
ATOM 2734 O O . LYS A 1 338 ? 7.514 -29.788 -5.669 1.00 94.06 338 LYS A O 1
ATOM 2739 N N . ILE A 1 339 ? 7.105 -27.693 -4.944 1.00 94.12 339 ILE A N 1
ATOM 2740 C CA . ILE A 1 339 ? 5.657 -27.882 -4.778 1.00 94.12 339 ILE A CA 1
ATOM 2741 C C . ILE A 1 339 ? 4.978 -28.101 -6.135 1.00 94.12 339 ILE A C 1
ATOM 2743 O O . ILE A 1 339 ? 4.117 -28.972 -6.255 1.00 94.12 339 ILE A O 1
ATOM 2747 N N . TYR A 1 340 ? 5.424 -27.405 -7.185 1.00 94.38 340 TYR A N 1
ATOM 2748 C CA . TYR A 1 340 ? 4.951 -27.636 -8.551 1.00 94.38 340 TYR A CA 1
ATOM 2749 C C . TYR A 1 340 ? 5.187 -29.086 -9.010 1.00 94.38 340 TYR A C 1
ATOM 2751 O O . TYR A 1 340 ? 4.281 -29.733 -9.539 1.00 94.38 340 TYR A O 1
ATOM 2759 N N . ASN A 1 341 ? 6.370 -29.645 -8.733 1.00 92.62 341 ASN A N 1
ATOM 2760 C CA . ASN A 1 341 ? 6.716 -31.022 -9.098 1.00 92.62 341 ASN A CA 1
ATOM 2761 C C . ASN A 1 341 ? 5.937 -32.104 -8.343 1.00 92.62 341 ASN A C 1
ATOM 2763 O O . ASN A 1 341 ? 5.911 -33.251 -8.792 1.00 92.62 341 ASN A O 1
ATOM 2767 N N . GLU A 1 342 ? 5.279 -31.772 -7.230 1.00 92.12 342 GLU A N 1
ATOM 2768 C CA . GLU A 1 342 ? 4.343 -32.692 -6.571 1.00 92.12 342 GLU A CA 1
ATOM 2769 C C . GLU A 1 342 ? 3.062 -32.879 -7.397 1.00 92.12 342 GLU A C 1
ATOM 2771 O O . GLU A 1 342 ? 2.356 -33.874 -7.228 1.00 92.12 342 GLU A O 1
ATOM 2776 N N . LYS A 1 343 ? 2.779 -31.953 -8.327 1.00 91.81 343 LYS A N 1
ATOM 2777 C CA . LYS A 1 343 ? 1.627 -31.960 -9.245 1.00 91.81 343 LYS A CA 1
ATOM 2778 C C . LYS A 1 343 ? 0.268 -31.867 -8.541 1.00 91.81 343 LYS A C 1
ATOM 2780 O O . LYS A 1 343 ? -0.767 -32.126 -9.154 1.00 91.81 343 LYS A O 1
ATOM 2785 N N . ILE A 1 344 ? 0.240 -31.518 -7.253 1.00 89.38 344 ILE A N 1
ATOM 2786 C CA . ILE A 1 344 ? -0.986 -31.448 -6.443 1.00 89.38 344 ILE A CA 1
ATOM 2787 C C . ILE A 1 344 ? -1.617 -30.056 -6.524 1.00 89.38 344 ILE A C 1
ATOM 2789 O O . ILE A 1 344 ? -2.816 -29.951 -6.778 1.00 89.38 344 ILE A O 1
ATOM 2793 N N . ASN A 1 345 ? -0.829 -29.004 -6.314 1.00 91.12 345 ASN A N 1
ATOM 2794 C CA . ASN A 1 345 ? -1.310 -27.635 -6.153 1.00 91.12 345 ASN A CA 1
ATOM 2795 C C . ASN A 1 345 ? -0.841 -26.753 -7.318 1.00 91.12 345 ASN A C 1
ATOM 2797 O O . ASN A 1 345 ? 0.334 -26.829 -7.683 1.00 91.12 345 ASN A O 1
ATOM 2801 N N . PRO A 1 346 ? -1.705 -25.881 -7.866 1.00 93.69 346 PRO A N 1
ATOM 2802 C CA . PRO A 1 346 ? -1.259 -24.814 -8.751 1.00 93.69 346 PRO A CA 1
ATOM 2803 C C . PRO A 1 346 ? -0.304 -23.872 -8.010 1.00 93.69 346 PRO A C 1
ATOM 2805 O O . PRO A 1 346 ? -0.567 -23.493 -6.864 1.00 93.69 346 PRO A O 1
ATOM 2808 N N . VAL A 1 347 ? 0.792 -23.491 -8.666 1.00 95.75 347 VAL A N 1
ATOM 2809 C CA . VAL A 1 347 ? 1.822 -22.610 -8.098 1.00 95.75 347 VAL A CA 1
ATOM 2810 C C . VAL A 1 347 ? 1.897 -21.329 -8.914 1.00 95.75 347 VAL A C 1
ATOM 2812 O O . VAL A 1 347 ? 2.143 -21.379 -10.119 1.00 95.75 347 VAL A O 1
ATOM 2815 N N . ILE A 1 348 ? 1.691 -20.193 -8.253 1.00 95.56 348 ILE A N 1
ATOM 2816 C CA . ILE A 1 348 ? 1.840 -18.858 -8.833 1.00 95.56 348 ILE A CA 1
ATOM 2817 C C . ILE A 1 348 ? 3.063 -18.212 -8.190 1.00 95.56 348 ILE A C 1
ATOM 2819 O O . ILE A 1 348 ? 3.153 -18.130 -6.965 1.00 95.56 348 ILE A O 1
ATOM 2823 N N . TYR A 1 349 ? 3.998 -17.761 -9.017 1.00 93.81 349 TYR A N 1
ATOM 2824 C CA . TYR A 1 349 ? 5.168 -17.006 -8.590 1.00 93.81 349 TYR A CA 1
ATOM 2825 C C . TYR A 1 349 ? 5.001 -15.542 -8.989 1.00 93.81 349 TYR A C 1
ATOM 2827 O O . TYR A 1 349 ? 4.816 -15.240 -10.167 1.00 93.81 349 TYR A O 1
ATOM 2835 N N . ILE A 1 350 ? 5.059 -14.643 -8.015 1.00 90.62 350 ILE A N 1
ATOM 2836 C CA . ILE A 1 350 ? 4.955 -13.199 -8.190 1.00 90.62 350 ILE A CA 1
ATOM 2837 C C . ILE A 1 350 ? 6.353 -12.604 -8.044 1.00 90.62 350 ILE A C 1
ATOM 2839 O O . ILE A 1 350 ? 7.001 -12.780 -7.009 1.00 90.62 350 ILE A O 1
ATOM 2843 N N . ASN A 1 351 ? 6.801 -11.905 -9.085 1.00 78.75 351 ASN A N 1
ATOM 2844 C CA . ASN A 1 351 ? 8.072 -11.198 -9.115 1.00 78.75 351 ASN A CA 1
ATOM 2845 C C . ASN A 1 351 ? 7.809 -9.688 -9.077 1.00 78.75 351 ASN A C 1
ATOM 2847 O O . ASN A 1 351 ? 7.137 -9.166 -9.965 1.00 78.75 351 ASN A O 1
ATOM 2851 N N . GLY A 1 352 ? 8.324 -8.995 -8.063 1.00 68.19 352 GLY A N 1
ATOM 2852 C CA . GLY A 1 352 ? 8.174 -7.546 -7.939 1.00 68.19 352 GLY A CA 1
ATOM 2853 C C . GLY A 1 352 ? 7.946 -7.090 -6.502 1.00 68.19 352 GLY A C 1
ATOM 2854 O O . GLY A 1 352 ? 7.132 -7.644 -5.768 1.00 68.19 352 GLY A O 1
ATOM 2855 N N . ASP A 1 353 ? 8.663 -6.044 -6.117 1.00 62.47 353 ASP A N 1
ATOM 2856 C CA . ASP A 1 353 ? 8.649 -5.408 -4.798 1.00 62.47 353 ASP A CA 1
ATOM 2857 C C . ASP A 1 353 ? 7.855 -4.096 -4.746 1.00 62.47 353 ASP A C 1
ATOM 2859 O O . ASP A 1 353 ? 7.549 -3.605 -3.663 1.00 62.47 353 ASP A O 1
ATOM 2863 N N . ASN A 1 354 ? 7.497 -3.545 -5.907 1.00 58.91 354 ASN A N 1
ATOM 2864 C CA . ASN A 1 354 ? 6.682 -2.337 -6.047 1.00 58.91 354 ASN A CA 1
ATOM 2865 C C . ASN A 1 354 ? 5.215 -2.650 -6.388 1.00 58.91 354 ASN A C 1
ATOM 2867 O O . ASN A 1 354 ? 4.556 -1.857 -7.051 1.00 58.91 354 ASN A O 1
ATOM 2871 N N . LEU A 1 355 ? 4.700 -3.805 -5.965 1.00 66.88 355 LEU A N 1
ATOM 2872 C CA . LEU A 1 355 ? 3.327 -4.214 -6.264 1.00 66.88 355 LEU A CA 1
ATOM 2873 C C . LEU A 1 355 ? 2.370 -3.721 -5.179 1.00 66.88 355 LEU A C 1
ATOM 2875 O O . LEU A 1 355 ? 2.583 -3.966 -3.994 1.00 66.88 355 LEU A O 1
ATOM 2879 N N . CYS A 1 356 ? 1.287 -3.062 -5.586 1.00 62.59 356 CYS A N 1
ATOM 2880 C CA . CYS A 1 356 ? 0.223 -2.656 -4.677 1.00 62.59 356 CYS A CA 1
ATOM 2881 C C . CYS A 1 356 ? -0.970 -3.603 -4.821 1.00 62.59 356 CYS A C 1
ATOM 2883 O O . CYS A 1 356 ? -1.677 -3.598 -5.828 1.00 62.59 356 CYS A O 1
ATOM 2885 N N . PHE A 1 357 ? -1.248 -4.388 -3.782 1.00 69.44 357 PHE A N 1
ATOM 2886 C CA . PHE A 1 357 ? -2.436 -5.243 -3.721 1.00 69.44 357 PHE A CA 1
ATOM 2887 C C . PHE A 1 357 ? -3.590 -4.568 -2.980 1.00 69.44 357 PHE A C 1
ATOM 2889 O O . PHE A 1 357 ? -4.309 -5.207 -2.222 1.00 69.44 357 PHE A O 1
ATOM 2896 N N . ALA A 1 358 ? -3.786 -3.262 -3.168 1.00 58.12 358 ALA A N 1
ATOM 2897 C CA . ALA A 1 358 ? -4.979 -2.597 -2.661 1.00 58.12 358 ALA A CA 1
ATOM 2898 C C . ALA A 1 358 ? -6.225 -3.026 -3.449 1.00 58.12 358 ALA A C 1
ATOM 2900 O O . ALA A 1 358 ? -6.172 -3.270 -4.650 1.00 58.12 358 ALA A O 1
ATOM 2901 N N . SER A 1 359 ? -7.385 -3.090 -2.794 1.00 46.56 359 SER A N 1
ATOM 2902 C CA . SER A 1 359 ? -8.674 -3.301 -3.473 1.00 46.56 359 SER A CA 1
ATOM 2903 C C . SER A 1 359 ? -8.841 -2.339 -4.675 1.00 46.56 359 SER A C 1
ATOM 2905 O O . SER A 1 359 ? -8.620 -1.136 -4.557 1.00 46.56 359 SER A O 1
ATOM 2907 N N . GLN A 1 360 ? -9.254 -2.869 -5.827 1.00 46.97 360 GLN A N 1
ATOM 2908 C CA . GLN A 1 360 ? -9.310 -2.181 -7.131 1.00 46.97 360 GLN A CA 1
ATOM 2909 C C . GLN A 1 360 ? -7.972 -1.961 -7.857 1.00 46.97 360 GLN A C 1
ATOM 2911 O O . GLN A 1 360 ? -8.029 -1.500 -8.994 1.00 46.97 360 GLN A O 1
ATOM 2916 N N . SER A 1 361 ? -6.808 -2.337 -7.307 1.00 56.56 361 SER A N 1
ATOM 2917 C CA . SER A 1 361 ? -5.572 -2.313 -8.105 1.00 56.56 361 SER A CA 1
ATOM 2918 C C . SER A 1 361 ? -5.688 -3.231 -9.324 1.00 56.56 361 SER A C 1
ATOM 2920 O O . SER A 1 361 ? -6.420 -4.229 -9.306 1.00 56.56 361 SER A O 1
ATOM 2922 N N . SER A 1 362 ? -5.004 -2.872 -10.407 1.00 62.34 362 SER A N 1
ATOM 2923 C CA . SER A 1 362 ? -4.995 -3.689 -11.622 1.00 62.34 362 SER A CA 1
ATOM 2924 C C . SER A 1 362 ? -4.417 -5.078 -11.330 1.00 62.34 362 SER A C 1
ATOM 2926 O O . SER A 1 362 ? -4.963 -6.093 -11.741 1.00 62.34 362 SER A O 1
ATOM 2928 N N . GLU A 1 363 ? -3.396 -5.131 -10.483 1.00 71.38 363 GLU A N 1
ATOM 2929 C CA . GLU A 1 363 ? -2.629 -6.305 -10.106 1.00 71.38 363 GLU A CA 1
ATOM 2930 C C . GLU A 1 363 ? -3.474 -7.286 -9.300 1.00 71.38 363 GLU A C 1
ATOM 2932 O O . GLU A 1 363 ? -3.461 -8.483 -9.584 1.00 71.38 363 GLU A O 1
ATOM 2937 N N . ILE A 1 364 ? -4.267 -6.808 -8.330 1.00 77.56 364 ILE A N 1
ATOM 2938 C CA . ILE A 1 364 ? -5.163 -7.704 -7.594 1.00 77.56 364 ILE A CA 1
ATOM 2939 C C . ILE A 1 364 ? -6.288 -8.228 -8.490 1.00 77.56 364 ILE A C 1
ATOM 2941 O O . ILE A 1 364 ? -6.712 -9.367 -8.313 1.00 77.56 364 ILE A O 1
ATOM 2945 N N . GLN A 1 365 ? -6.773 -7.429 -9.448 1.00 69.44 365 GLN A N 1
ATOM 2946 C CA . GLN A 1 365 ? -7.799 -7.865 -10.400 1.00 69.44 365 GLN A CA 1
ATOM 2947 C C . GLN A 1 365 ? -7.245 -8.927 -11.352 1.00 69.44 365 GLN A C 1
ATOM 2949 O O . GLN A 1 365 ? -7.831 -9.996 -11.470 1.00 69.44 365 GLN A O 1
ATOM 2954 N N . VAL A 1 366 ? -6.079 -8.684 -11.948 1.00 73.06 366 VAL A N 1
ATOM 2955 C CA . VAL A 1 366 ? -5.426 -9.611 -12.877 1.00 73.06 366 VAL A CA 1
ATOM 2956 C C . VAL A 1 366 ? -4.999 -10.906 -12.176 1.00 73.06 366 VAL A C 1
ATOM 2958 O O . VAL A 1 366 ? -5.180 -11.994 -12.726 1.00 73.06 366 VAL A O 1
ATOM 2961 N N . LEU A 1 367 ? -4.476 -10.832 -10.944 1.00 83.25 367 LEU A N 1
ATOM 2962 C CA . LEU A 1 367 ? -4.144 -12.024 -10.154 1.00 83.25 367 LEU A CA 1
ATOM 2963 C C . LEU A 1 367 ? -5.399 -12.843 -9.838 1.00 83.25 367 LEU A C 1
ATOM 2965 O O . LEU A 1 367 ? -5.389 -14.071 -9.946 1.00 83.25 367 LEU A O 1
ATOM 2969 N N . ASP A 1 368 ? -6.484 -12.166 -9.464 1.00 80.69 368 ASP A N 1
ATOM 2970 C CA . ASP A 1 368 ? -7.772 -12.798 -9.210 1.00 80.69 368 ASP A CA 1
ATOM 2971 C C . ASP A 1 368 ? -8.331 -13.460 -10.480 1.00 80.69 368 ASP A C 1
ATOM 2973 O O . ASP A 1 368 ? -8.739 -14.619 -10.434 1.00 80.69 368 ASP A O 1
ATOM 2977 N N . GLU A 1 369 ? -8.278 -12.794 -11.632 1.00 78.19 369 GLU A N 1
ATOM 2978 C CA . GLU A 1 369 ? -8.667 -13.364 -12.928 1.00 78.19 369 GLU A CA 1
ATOM 2979 C C . GLU A 1 369 ? -7.820 -14.590 -13.307 1.00 78.19 369 GLU A C 1
ATOM 2981 O O . GLU A 1 369 ? -8.352 -15.609 -13.746 1.00 78.19 369 GLU A O 1
ATOM 2986 N N . LEU A 1 370 ? -6.507 -14.576 -13.066 1.00 84.88 370 LEU A N 1
ATOM 2987 C CA . LEU A 1 370 ? -5.675 -15.762 -13.287 1.00 84.88 370 LEU A CA 1
ATOM 2988 C C . LEU A 1 370 ? -6.116 -16.927 -12.389 1.00 84.88 370 LEU A C 1
ATOM 2990 O O . LEU A 1 370 ? -6.335 -18.046 -12.861 1.00 84.88 370 LEU A O 1
ATOM 2994 N N . MET A 1 371 ? -6.258 -16.675 -11.083 1.00 87.62 371 MET A N 1
ATOM 2995 C CA . MET A 1 371 ? -6.722 -17.689 -10.131 1.00 87.62 371 MET A CA 1
ATOM 2996 C C . MET A 1 371 ? -8.129 -18.182 -10.487 1.00 87.62 371 MET A C 1
ATOM 2998 O O . MET A 1 371 ? -8.450 -19.348 -10.261 1.00 87.62 371 MET A O 1
ATOM 3002 N N . GLN A 1 372 ? -8.962 -17.318 -11.071 1.00 80.19 372 GLN A N 1
ATOM 3003 C CA . GLN A 1 372 ? -10.293 -17.647 -11.565 1.00 80.19 372 GLN A CA 1
ATOM 3004 C C . GLN A 1 372 ? -10.261 -18.699 -12.650 1.00 80.19 372 GLN A C 1
ATOM 3006 O O . GLN A 1 372 ? -10.936 -19.723 -12.535 1.00 80.19 372 GLN A O 1
ATOM 3011 N N . GLU A 1 373 ? -9.489 -18.441 -13.690 1.00 84.12 373 GLU A N 1
ATOM 3012 C CA . GLU A 1 373 ? -9.386 -19.344 -14.821 1.00 84.12 373 GLU A CA 1
ATOM 3013 C C . GLU A 1 373 ? -8.799 -20.685 -14.373 1.00 84.12 373 GLU A C 1
ATOM 3015 O O . GLU A 1 373 ? -9.355 -21.743 -14.666 1.00 84.12 373 GLU A O 1
ATOM 3020 N N . VAL A 1 374 ? -7.773 -20.667 -13.517 1.00 86.94 374 VAL A N 1
ATOM 3021 C CA . VAL A 1 374 ? -7.202 -21.895 -12.945 1.00 86.94 374 VAL A CA 1
ATOM 3022 C C . VAL A 1 374 ? -8.210 -22.667 -12.075 1.00 86.94 374 VAL A C 1
ATOM 3024 O O . VAL A 1 374 ? -8.244 -23.901 -12.119 1.00 86.94 374 VAL A O 1
ATOM 3027 N N . GLU A 1 375 ? -9.055 -21.994 -11.285 1.00 82.56 375 GLU A N 1
ATOM 3028 C CA . GLU A 1 375 ? -10.117 -22.641 -10.495 1.00 82.56 375 GLU A CA 1
ATOM 3029 C C . GLU A 1 375 ? -11.175 -23.305 -11.389 1.00 82.56 375 GLU A C 1
ATOM 3031 O O . GLU A 1 375 ? -11.622 -24.409 -11.067 1.00 82.56 375 GLU A O 1
ATOM 3036 N N . GLN A 1 376 ? -11.545 -22.668 -12.505 1.00 78.38 376 GLN A N 1
ATOM 3037 C CA . GLN A 1 376 ? -12.609 -23.131 -13.400 1.00 78.38 376 GLN A CA 1
ATOM 3038 C C . GLN A 1 376 ? -12.227 -24.355 -14.239 1.00 78.38 376 GLN A C 1
ATOM 3040 O O . GLN A 1 376 ? -13.114 -25.148 -14.579 1.00 78.38 376 GLN A O 1
ATOM 3045 N N . VAL A 1 377 ? -10.940 -24.530 -14.557 1.00 76.12 377 VAL A N 1
ATOM 3046 C CA . VAL A 1 377 ? -10.474 -25.689 -15.327 1.00 76.12 377 VAL A CA 1
ATOM 3047 C C . VAL A 1 377 ? -10.141 -26.876 -14.405 1.00 76.12 377 VAL A C 1
ATOM 3049 O O . VAL A 1 377 ? -9.438 -26.748 -13.400 1.00 76.12 377 VAL A O 1
ATOM 3052 N N . GLY A 1 378 ? -10.645 -28.064 -14.756 1.00 71.31 378 GLY A N 1
ATOM 3053 C CA . GLY A 1 378 ? -10.474 -29.312 -13.998 1.00 71.31 378 GLY A CA 1
ATOM 3054 C C . GLY A 1 378 ? -11.492 -29.506 -12.862 1.00 71.31 378 GLY A C 1
ATOM 3055 O O . GLY A 1 378 ? -12.121 -28.559 -12.398 1.00 71.31 378 GLY A O 1
ATOM 3056 N N . ASP A 1 379 ? -11.647 -30.751 -12.397 1.00 68.25 379 ASP A N 1
ATOM 3057 C CA . ASP A 1 379 ? -12.733 -31.142 -11.474 1.00 68.25 379 ASP A CA 1
ATOM 3058 C C . ASP A 1 379 ? -12.359 -31.102 -9.980 1.00 68.25 379 ASP A C 1
ATOM 3060 O O . ASP A 1 379 ? -13.230 -31.172 -9.108 1.00 68.25 379 ASP A O 1
ATOM 3064 N N . LYS A 1 380 ? -11.063 -31.014 -9.657 1.00 72.25 380 LYS A N 1
ATOM 3065 C CA . LYS A 1 380 ? -10.562 -31.038 -8.274 1.00 72.25 380 LYS A CA 1
ATOM 3066 C C . LYS A 1 380 ? -10.346 -29.627 -7.743 1.00 72.25 380 LYS A C 1
ATOM 3068 O O . LYS A 1 380 ? -9.652 -28.845 -8.374 1.00 72.25 380 LYS A O 1
ATOM 3073 N N . ASP A 1 381 ? -10.882 -29.333 -6.562 1.00 73.50 381 ASP A N 1
ATOM 3074 C CA . ASP A 1 381 ? -10.629 -28.079 -5.845 1.00 73.50 381 ASP A CA 1
ATOM 3075 C C . ASP A 1 381 ? -9.383 -28.223 -4.952 1.00 73.50 381 ASP A C 1
ATOM 3077 O O . ASP A 1 381 ? -9.349 -29.062 -4.049 1.00 73.50 381 ASP A O 1
ATOM 3081 N N . THR A 1 382 ? -8.344 -27.435 -5.223 1.00 81.44 382 THR A N 1
ATOM 3082 C CA . THR A 1 382 ? -7.039 -27.496 -4.543 1.00 81.44 382 THR A CA 1
ATOM 3083 C C . THR A 1 382 ? -6.577 -26.099 -4.165 1.00 81.44 382 THR A C 1
ATOM 3085 O O . THR A 1 382 ? -6.782 -25.162 -4.932 1.00 81.44 382 THR A O 1
ATOM 3088 N N . ARG A 1 383 ? -5.889 -25.963 -3.025 1.00 86.94 383 ARG A N 1
ATOM 3089 C CA . ARG A 1 383 ? -5.270 -24.689 -2.632 1.00 86.94 383 ARG A CA 1
ATOM 3090 C C . ARG A 1 383 ? -4.193 -24.258 -3.623 1.00 86.94 383 ARG A C 1
ATOM 3092 O O . ARG A 1 383 ? -3.447 -25.105 -4.108 1.00 86.94 383 ARG A O 1
ATOM 3099 N N . PHE A 1 384 ? -4.075 -22.960 -3.850 1.00 91.50 384 PHE A N 1
ATOM 3100 C CA . PHE A 1 384 ? -2.936 -22.373 -4.547 1.00 91.50 384 PHE A CA 1
ATOM 3101 C C . PHE A 1 384 ? -1.746 -22.243 -3.598 1.00 91.50 384 PHE A C 1
ATOM 3103 O O . PHE A 1 384 ? -1.923 -21.953 -2.415 1.00 91.50 384 PHE A O 1
ATOM 3110 N N . LEU A 1 385 ? -0.537 -22.404 -4.122 1.00 95.00 385 LEU A N 1
ATOM 3111 C CA . LEU A 1 385 ? 0.646 -21.821 -3.503 1.00 95.00 385 LEU A CA 1
ATOM 3112 C C . LEU A 1 385 ? 0.958 -20.517 -4.233 1.00 95.00 385 LEU A C 1
ATOM 3114 O O . LEU A 1 385 ? 1.190 -20.535 -5.441 1.00 95.00 385 LEU A O 1
ATOM 3118 N N . ILE A 1 386 ? 0.967 -19.409 -3.500 1.00 95.62 386 ILE A N 1
ATOM 3119 C CA . ILE A 1 386 ? 1.405 -18.110 -4.002 1.00 95.62 386 ILE A CA 1
ATOM 3120 C C . ILE A 1 386 ? 2.751 -17.812 -3.355 1.00 95.62 386 ILE A C 1
ATOM 3122 O O . ILE A 1 386 ? 2.853 -17.705 -2.133 1.00 95.62 386 ILE A O 1
ATOM 3126 N N . VAL A 1 387 ? 3.784 -17.706 -4.183 1.00 95.12 387 VAL A N 1
ATOM 3127 C CA . VAL A 1 387 ? 5.127 -17.311 -3.765 1.00 95.12 387 VAL A CA 1
ATOM 3128 C C . VAL A 1 387 ? 5.366 -15.899 -4.261 1.00 95.12 387 VAL A C 1
ATOM 3130 O O . VAL A 1 387 ? 5.353 -15.675 -5.466 1.00 95.12 387 VAL A O 1
ATOM 3133 N N . TRP A 1 388 ? 5.574 -14.956 -3.352 1.00 92.62 388 TRP A N 1
ATOM 3134 C CA . TRP A 1 388 ? 5.812 -13.557 -3.675 1.00 92.62 388 TRP A CA 1
ATOM 3135 C C . TRP A 1 388 ? 7.215 -13.141 -3.240 1.00 92.62 388 TRP A C 1
ATOM 3137 O O . TRP A 1 388 ? 7.524 -13.064 -2.051 1.00 92.62 388 TRP A O 1
ATOM 3147 N N . ASP A 1 389 ? 8.089 -12.876 -4.209 1.00 89.00 389 ASP A N 1
ATOM 3148 C CA . ASP A 1 389 ? 9.417 -12.350 -3.907 1.00 89.00 389 ASP A CA 1
ATOM 3149 C C . ASP A 1 389 ? 9.376 -10.828 -3.697 1.00 89.00 389 ASP A C 1
ATOM 3151 O O . ASP A 1 389 ? 9.607 -10.034 -4.608 1.00 89.00 389 ASP A O 1
ATOM 3155 N N . SER A 1 390 ? 9.035 -10.435 -2.470 1.00 79.69 390 SER A N 1
ATOM 3156 C CA . SER A 1 390 ? 8.745 -9.060 -2.048 1.00 79.69 390 SER A CA 1
ATOM 3157 C C . SER A 1 390 ? 9.890 -8.360 -1.309 1.00 79.69 390 SER A C 1
ATOM 3159 O O . SER A 1 390 ? 9.672 -7.290 -0.749 1.00 79.69 390 SER A O 1
ATOM 3161 N N . SER A 1 391 ? 11.095 -8.946 -1.248 1.00 69.31 391 SER A N 1
ATOM 3162 C CA . SER A 1 391 ? 12.207 -8.447 -0.415 1.00 69.31 391 SER A CA 1
ATOM 3163 C C . SER A 1 391 ? 12.513 -6.967 -0.673 1.00 69.31 391 SER A C 1
ATOM 3165 O O . SER A 1 391 ? 13.227 -6.631 -1.618 1.00 69.31 391 SER A O 1
ATOM 3167 N N . SER A 1 392 ? 12.011 -6.088 0.188 1.00 64.31 392 SER A N 1
ATOM 3168 C CA . SER A 1 392 ? 12.147 -4.635 0.106 1.00 64.31 392 SER A CA 1
ATOM 3169 C C . SER A 1 392 ? 12.369 -4.049 1.502 1.00 64.31 392 SER A C 1
ATOM 3171 O O . SER A 1 392 ? 12.260 -4.752 2.509 1.00 64.31 392 SER A O 1
ATOM 3173 N N . TYR A 1 393 ? 12.711 -2.761 1.565 1.00 53.06 393 TYR A N 1
ATOM 3174 C CA . TYR A 1 393 ? 12.764 -2.013 2.828 1.00 53.06 393 TYR A CA 1
ATOM 3175 C C . TYR A 1 393 ? 11.380 -1.523 3.285 1.00 53.06 393 TYR A C 1
ATOM 3177 O O . TYR A 1 393 ? 11.287 -0.890 4.331 1.00 53.06 393 TYR A O 1
ATOM 3185 N N . ARG A 1 394 ? 10.317 -1.816 2.520 1.00 62.25 394 ARG A N 1
ATOM 3186 C CA . ARG A 1 394 ? 8.936 -1.481 2.880 1.00 62.25 394 ARG A CA 1
ATOM 3187 C C . ARG A 1 394 ? 8.397 -2.471 3.905 1.00 62.25 394 ARG A C 1
ATOM 3189 O O . ARG A 1 394 ? 8.948 -3.556 4.109 1.00 62.25 394 ARG A O 1
ATOM 3196 N N . ASN A 1 395 ? 7.269 -2.128 4.520 1.00 68.94 395 ASN A N 1
ATOM 3197 C CA . ASN A 1 395 ? 6.566 -3.011 5.446 1.00 68.94 395 ASN A CA 1
ATOM 3198 C C . ASN A 1 395 ? 5.862 -4.178 4.718 1.00 68.94 395 ASN A C 1
ATOM 3200 O O . ASN A 1 395 ? 4.635 -4.232 4.623 1.00 68.94 395 ASN A O 1
ATOM 3204 N N . VAL A 1 396 ? 6.650 -5.148 4.241 1.00 73.88 396 VAL A N 1
ATOM 3205 C CA . VAL A 1 396 ? 6.177 -6.364 3.554 1.00 73.88 396 VAL A CA 1
ATOM 3206 C C . VAL A 1 396 ? 5.153 -7.129 4.394 1.00 73.88 396 VAL A C 1
ATOM 3208 O O . VAL A 1 396 ? 4.235 -7.736 3.853 1.00 73.88 396 VAL A O 1
ATOM 3211 N N . VAL A 1 397 ? 5.271 -7.101 5.725 1.00 76.50 397 VAL A N 1
ATOM 3212 C CA . VAL A 1 397 ? 4.321 -7.777 6.620 1.00 76.50 397 VAL A CA 1
ATOM 3213 C C . VAL A 1 397 ? 2.922 -7.171 6.487 1.00 76.50 397 VAL A C 1
ATOM 3215 O O . VAL A 1 397 ? 1.940 -7.913 6.442 1.00 76.50 397 VAL A O 1
ATOM 3218 N N . ALA A 1 398 ? 2.815 -5.843 6.402 1.00 72.31 398 ALA A N 1
ATOM 3219 C CA . ALA A 1 398 ? 1.542 -5.163 6.188 1.00 72.31 398 ALA A CA 1
ATOM 3220 C C . ALA A 1 398 ? 0.966 -5.460 4.794 1.00 72.31 398 ALA A C 1
ATOM 3222 O O . ALA A 1 398 ? -0.212 -5.801 4.685 1.00 72.31 398 ALA A O 1
ATOM 3223 N N . GLU A 1 399 ? 1.793 -5.414 3.748 1.00 76.38 399 GLU A N 1
ATOM 3224 C CA . GLU A 1 399 ? 1.358 -5.695 2.372 1.00 76.38 399 GLU A CA 1
ATOM 3225 C C . GLU A 1 399 ? 0.946 -7.163 2.175 1.00 76.38 399 GLU A C 1
ATOM 3227 O O . GLU A 1 399 ? -0.069 -7.450 1.543 1.00 76.38 399 GLU A O 1
ATOM 3232 N N . ALA A 1 400 ? 1.674 -8.113 2.770 1.00 82.44 400 ALA A N 1
ATOM 3233 C CA . ALA A 1 400 ? 1.324 -9.531 2.743 1.00 82.44 400 ALA A CA 1
ATOM 3234 C C . ALA A 1 400 ? -0.023 -9.783 3.433 1.00 82.44 400 ALA A C 1
ATOM 3236 O O . ALA A 1 400 ? -0.862 -10.508 2.901 1.00 82.44 400 ALA A O 1
ATOM 3237 N N . LYS A 1 401 ? -0.268 -9.146 4.586 1.00 79.31 401 LYS A N 1
ATOM 3238 C CA . LYS A 1 401 ? -1.576 -9.193 5.259 1.00 79.31 401 LYS A CA 1
ATOM 3239 C C . LYS A 1 401 ? -2.677 -8.570 4.412 1.00 79.31 401 LYS A C 1
ATOM 3241 O O . LYS A 1 401 ? -3.785 -9.094 4.390 1.00 79.31 401 LYS A O 1
ATOM 3246 N N . GLN A 1 402 ? -2.381 -7.484 3.704 1.00 75.75 402 GLN A N 1
ATOM 3247 C CA . GLN A 1 402 ? -3.327 -6.857 2.790 1.00 75.75 402 GLN A CA 1
ATOM 3248 C C . GLN A 1 402 ? -3.669 -7.780 1.615 1.00 75.75 402 GLN A C 1
ATOM 3250 O O . GLN A 1 402 ? -4.847 -7.969 1.332 1.00 75.75 402 GLN A O 1
ATOM 3255 N N . LEU A 1 403 ? -2.681 -8.417 0.979 1.00 83.06 403 LEU A N 1
ATOM 3256 C CA . LEU A 1 403 ? -2.921 -9.396 -0.083 1.00 83.06 403 LEU A CA 1
ATOM 3257 C C . LEU A 1 403 ? -3.730 -10.593 0.432 1.00 83.06 403 LEU A C 1
ATOM 3259 O O . LEU A 1 403 ? -4.674 -11.023 -0.233 1.00 83.06 403 LEU A O 1
ATOM 3263 N N . VAL A 1 404 ? -3.392 -11.103 1.623 1.00 81.00 404 VAL A N 1
ATOM 3264 C CA . VAL A 1 404 ? -4.170 -12.161 2.280 1.00 81.00 404 VAL A CA 1
ATOM 3265 C C . VAL A 1 404 ? -5.621 -11.722 2.422 1.00 81.00 404 VAL A C 1
ATOM 3267 O O . VAL A 1 404 ? -6.515 -12.403 1.924 1.00 81.00 404 VAL A O 1
ATOM 3270 N N . HIS A 1 405 ? -5.835 -10.549 3.015 1.00 72.88 405 HIS A N 1
ATOM 3271 C CA . HIS A 1 405 ? -7.153 -9.971 3.222 1.00 72.88 405 HIS A CA 1
ATOM 3272 C C . HIS A 1 405 ? -7.924 -9.818 1.902 1.00 72.88 405 HIS A C 1
ATOM 3274 O O . HIS A 1 405 ? -9.086 -10.199 1.810 1.00 72.88 405 HIS A O 1
ATOM 3280 N N . GLU A 1 406 ? -7.289 -9.320 0.843 1.00 70.56 406 GLU A N 1
ATOM 3281 C CA . GLU A 1 406 ? -7.914 -9.130 -0.466 1.00 70.56 406 GLU A CA 1
ATOM 3282 C C . GLU A 1 406 ? -8.298 -10.445 -1.159 1.00 70.56 406 GLU A C 1
ATOM 3284 O O . GLU A 1 406 ? -9.387 -10.549 -1.734 1.00 70.56 406 GLU A O 1
ATOM 3289 N N . LEU A 1 407 ? -7.432 -11.456 -1.128 1.00 76.81 407 LEU A N 1
ATOM 3290 C CA . LEU A 1 407 ? -7.719 -12.755 -1.735 1.00 76.81 407 LEU A CA 1
ATOM 3291 C C . LEU A 1 407 ? -8.756 -13.538 -0.916 1.00 76.81 407 LEU A C 1
ATOM 3293 O O . LEU A 1 407 ? -9.642 -14.171 -1.495 1.00 76.81 407 LEU A O 1
ATOM 3297 N N . GLU A 1 408 ? -8.717 -13.442 0.415 1.00 72.00 408 GLU A N 1
ATOM 3298 C CA . GLU A 1 408 ? -9.763 -13.964 1.303 1.00 72.00 408 GLU A CA 1
ATOM 3299 C C . GLU A 1 408 ? -11.108 -13.275 1.056 1.00 72.00 408 GLU A C 1
ATOM 3301 O O . GLU A 1 408 ? -12.129 -13.953 0.935 1.00 72.00 408 GLU A O 1
ATOM 3306 N N . ASN A 1 409 ? -11.116 -11.951 0.856 1.00 60.50 409 ASN A N 1
ATOM 3307 C CA . ASN A 1 409 ? -12.313 -11.187 0.488 1.00 60.50 409 ASN A CA 1
ATOM 3308 C C . ASN A 1 409 ? -12.930 -11.658 -0.842 1.00 60.50 409 ASN A C 1
ATOM 3310 O O . ASN A 1 409 ? -14.132 -11.497 -1.057 1.00 60.50 409 ASN A O 1
ATOM 3314 N N . ARG A 1 410 ? -12.127 -12.258 -1.729 1.00 66.12 410 ARG A N 1
ATOM 3315 C CA . ARG A 1 410 ? -12.558 -12.875 -2.999 1.00 66.12 410 ARG A CA 1
ATOM 3316 C C . ARG A 1 410 ? -12.779 -14.395 -2.874 1.00 66.12 410 ARG A C 1
ATOM 3318 O O . ARG A 1 410 ? -13.052 -15.102 -3.849 1.00 66.12 410 ARG A O 1
ATOM 3325 N N . GLY A 1 411 ? -12.684 -14.924 -1.653 1.00 65.50 411 GLY A N 1
ATOM 3326 C CA . GLY A 1 411 ? -12.912 -16.320 -1.285 1.00 65.50 411 GLY A CA 1
ATOM 3327 C C . GLY A 1 411 ? -11.871 -17.293 -1.837 1.00 65.50 411 GLY A C 1
ATOM 3328 O O . GLY A 1 411 ? -12.198 -18.452 -2.107 1.00 65.50 411 GLY A O 1
ATOM 3329 N N . ARG A 1 412 ? -10.646 -16.838 -2.106 1.00 74.94 412 ARG A N 1
ATOM 3330 C CA . ARG A 1 412 ? -9.561 -17.676 -2.633 1.00 74.94 412 ARG A CA 1
ATOM 3331 C C . ARG A 1 412 ? -8.995 -18.588 -1.558 1.00 74.94 412 ARG A C 1
ATOM 3333 O O . ARG A 1 412 ? -8.853 -18.197 -0.407 1.00 74.94 412 ARG A O 1
ATOM 3340 N N . ARG A 1 413 ? -8.631 -19.812 -1.949 1.00 80.12 413 ARG A N 1
ATOM 3341 C CA . ARG A 1 413 ? -7.968 -20.779 -1.064 1.00 80.12 413 ARG A CA 1
ATOM 3342 C C . ARG A 1 413 ? -6.496 -20.871 -1.442 1.00 80.12 413 ARG A C 1
ATOM 3344 O O . ARG A 1 413 ? -6.162 -21.485 -2.453 1.00 80.12 413 ARG A O 1
ATOM 3351 N N . PHE A 1 414 ? -5.617 -20.292 -0.639 1.00 89.00 414 PHE A N 1
ATOM 3352 C CA . PHE A 1 414 ? -4.197 -20.193 -0.969 1.00 89.00 414 PHE A CA 1
ATOM 3353 C C . PHE A 1 414 ? -3.321 -20.294 0.281 1.00 89.00 414 PHE A C 1
ATOM 3355 O O . PHE A 1 414 ? -3.796 -20.157 1.403 1.00 89.00 414 PHE A O 1
ATOM 3362 N N . VAL A 1 415 ? -2.036 -20.554 0.069 1.00 91.81 415 VAL A N 1
ATOM 3363 C CA . VAL A 1 415 ? -0.968 -20.324 1.044 1.00 91.81 415 VAL A CA 1
ATOM 3364 C C . VAL A 1 415 ? -0.060 -19.261 0.449 1.00 91.81 415 VAL A C 1
ATOM 3366 O O . VAL A 1 415 ? 0.400 -19.429 -0.681 1.00 91.81 415 VAL A O 1
ATOM 3369 N N . LEU A 1 416 ? 0.161 -18.174 1.187 1.00 93.44 416 LEU A N 1
ATOM 3370 C CA . LEU A 1 416 ? 1.043 -17.085 0.775 1.00 93.44 416 LEU A CA 1
ATOM 3371 C C . LEU A 1 416 ? 2.406 -17.227 1.454 1.00 93.44 416 LEU A C 1
ATOM 3373 O O . LEU A 1 416 ? 2.483 -17.348 2.679 1.00 93.44 416 LEU A O 1
ATOM 3377 N N . VAL A 1 417 ? 3.465 -17.181 0.649 1.00 94.81 417 VAL A N 1
ATOM 3378 C CA . VAL A 1 417 ? 4.855 -17.165 1.109 1.00 94.81 417 VAL A CA 1
ATOM 3379 C C . VAL A 1 417 ? 5.545 -15.934 0.537 1.00 94.81 417 VAL A C 1
ATOM 3381 O O . VAL A 1 417 ? 5.633 -15.810 -0.682 1.00 94.81 417 VAL A O 1
ATOM 3384 N N . CYS A 1 418 ? 6.042 -15.052 1.399 1.00 92.38 418 CYS A N 1
ATOM 3385 C CA . CYS A 1 418 ? 6.707 -13.807 1.017 1.00 92.38 418 CYS A CA 1
ATOM 3386 C C . CYS A 1 418 ? 8.178 -13.785 1.451 1.00 92.38 418 CYS A C 1
ATOM 3388 O O . CYS A 1 418 ? 8.561 -14.489 2.387 1.00 92.38 418 CYS A O 1
ATOM 3390 N N . SER A 1 419 ? 8.999 -12.934 0.832 1.00 89.94 419 SER A N 1
ATOM 3391 C CA . SER A 1 419 ? 10.353 -12.614 1.313 1.00 89.94 419 SER A CA 1
ATOM 3392 C C . SER A 1 419 ? 10.421 -11.195 1.893 1.00 89.94 419 SER A C 1
ATOM 3394 O O . SER A 1 419 ? 9.835 -10.264 1.346 1.00 89.94 419 SER A O 1
ATOM 3396 N N . ALA A 1 420 ? 11.148 -10.999 2.995 1.00 86.31 420 ALA A N 1
ATOM 3397 C CA . ALA A 1 420 ? 11.307 -9.689 3.638 1.00 86.31 420 ALA A CA 1
ATOM 3398 C C . ALA A 1 420 ? 12.737 -9.467 4.160 1.00 86.31 420 ALA A C 1
ATOM 3400 O O . ALA A 1 420 ? 13.477 -10.425 4.422 1.00 86.31 420 ALA A O 1
ATOM 3401 N N . TYR A 1 421 ? 13.141 -8.202 4.317 1.00 80.19 421 TYR A N 1
ATOM 3402 C CA . TYR A 1 421 ? 14.367 -7.857 5.042 1.00 80.19 421 TYR A CA 1
ATOM 3403 C C . TYR A 1 421 ? 14.144 -7.854 6.553 1.00 80.19 421 TYR A C 1
ATOM 3405 O O . TYR A 1 421 ? 13.046 -7.585 7.027 1.00 80.19 421 TYR A O 1
ATOM 3413 N N . THR A 1 422 ? 15.196 -8.194 7.301 1.00 68.44 422 THR A N 1
ATOM 3414 C CA . THR A 1 422 ? 15.135 -8.294 8.763 1.00 68.44 422 THR A CA 1
ATOM 3415 C C . THR A 1 422 ? 14.855 -6.937 9.396 1.00 68.44 422 THR A C 1
ATOM 3417 O O . THR A 1 422 ? 15.634 -6.009 9.170 1.00 68.44 422 THR A O 1
ATOM 3420 N N . SER A 1 423 ? 13.804 -6.820 10.214 1.00 56.62 423 SER A N 1
ATOM 3421 C CA . SER A 1 423 ? 13.577 -5.602 11.005 1.00 56.62 423 SER A CA 1
ATOM 3422 C C . SER A 1 423 ? 14.540 -5.563 12.205 1.00 56.62 423 SER A C 1
ATOM 3424 O O . SER A 1 423 ? 14.906 -6.591 12.768 1.00 56.62 423 SER A O 1
ATOM 3426 N N . VAL A 1 424 ? 15.005 -4.383 12.632 1.00 41.91 424 VAL A N 1
ATOM 3427 C CA . VAL A 1 424 ? 15.912 -4.250 13.807 1.00 41.91 424 VAL A CA 1
ATOM 3428 C C . VAL A 1 424 ? 15.263 -4.727 15.102 1.00 41.91 424 VAL A C 1
ATOM 3430 O O . VAL A 1 424 ? 15.943 -5.058 16.077 1.00 41.91 424 VAL A O 1
ATOM 3433 N N . GLU A 1 425 ? 13.942 -4.784 15.112 1.00 44.25 425 GLU A N 1
ATOM 3434 C CA . GLU A 1 425 ? 13.136 -5.055 16.290 1.00 44.25 425 GLU A CA 1
ATOM 3435 C C . GLU A 1 425 ? 12.891 -6.551 16.474 1.00 44.25 425 GLU A C 1
ATOM 3437 O O . GLU A 1 425 ? 12.787 -6.995 17.616 1.00 44.25 425 GLU A O 1
ATOM 3442 N N . SER A 1 426 ? 13.036 -7.366 15.416 1.00 40.22 426 SER A N 1
ATOM 3443 C CA . SER A 1 426 ? 13.017 -8.826 15.538 1.00 40.22 426 SER A CA 1
ATOM 3444 C C . SER A 1 426 ? 14.170 -9.384 16.398 1.00 40.22 426 SER A C 1
ATOM 3446 O O . SER A 1 426 ? 14.051 -10.494 16.920 1.00 40.22 426 SER A O 1
ATOM 3448 N N . LYS A 1 427 ? 15.233 -8.600 16.648 1.00 38.84 427 LYS A N 1
ATOM 3449 C CA . LYS A 1 427 ? 16.336 -8.944 17.571 1.00 38.84 427 LYS A CA 1
ATOM 3450 C C . LYS A 1 427 ? 16.133 -8.492 19.023 1.00 38.84 427 LYS A C 1
ATOM 3452 O O . LYS A 1 427 ? 16.877 -8.940 19.899 1.00 38.84 427 LYS A O 1
ATOM 3457 N N . LYS A 1 428 ? 15.173 -7.607 19.324 1.00 41.66 428 LYS A N 1
ATOM 3458 C CA . LYS A 1 428 ? 14.831 -7.286 20.720 1.00 41.66 428 LYS A CA 1
ATOM 3459 C C . LYS A 1 428 ? 13.957 -8.422 21.253 1.00 41.66 428 LYS A C 1
ATOM 3461 O O . LYS A 1 428 ? 13.043 -8.877 20.577 1.00 41.66 428 LYS A O 1
ATOM 3466 N N . LYS A 1 429 ? 14.251 -8.913 22.462 1.00 42.41 429 LYS A N 1
ATOM 3467 C CA . LYS A 1 429 ? 13.412 -9.908 23.151 1.00 42.41 429 LYS A CA 1
ATOM 3468 C C . LYS A 1 429 ? 12.045 -9.290 23.454 1.00 42.41 429 LYS A C 1
ATOM 3470 O O . LYS A 1 429 ? 11.855 -8.701 24.514 1.00 42.41 429 LYS A O 1
ATOM 3475 N N . GLU A 1 430 ? 11.123 -9.379 22.510 1.00 48.50 430 GLU A N 1
ATOM 3476 C CA . GLU A 1 430 ? 9.737 -8.965 22.692 1.00 48.50 430 GLU A CA 1
ATOM 3477 C C . GLU A 1 430 ? 8.926 -10.061 23.384 1.00 48.50 430 GLU A C 1
ATOM 3479 O O . GLU A 1 430 ? 9.136 -11.253 23.161 1.00 48.50 430 GLU A O 1
ATOM 3484 N N . ALA A 1 431 ? 7.972 -9.647 24.218 1.00 48.75 431 ALA A N 1
ATOM 3485 C CA . ALA A 1 431 ? 7.205 -10.518 25.107 1.00 48.75 431 ALA A CA 1
ATOM 3486 C C . ALA A 1 431 ? 6.220 -11.479 24.399 1.00 48.75 431 ALA A C 1
ATOM 3488 O O . ALA A 1 431 ? 5.626 -12.314 25.072 1.00 48.75 431 ALA A O 1
ATOM 3489 N N . ASN A 1 432 ? 6.070 -11.410 23.067 1.00 60.81 432 ASN A N 1
ATOM 3490 C CA . ASN A 1 432 ? 4.991 -12.084 22.324 1.00 60.81 432 ASN A CA 1
ATOM 3491 C C . ASN A 1 432 ? 5.455 -13.019 21.184 1.00 60.81 432 ASN A C 1
ATOM 3493 O O . ASN A 1 432 ? 4.636 -13.422 20.357 1.00 60.81 432 ASN A O 1
ATOM 3497 N N . LYS A 1 433 ? 6.745 -13.371 21.092 1.00 76.00 433 LYS A N 1
ATOM 3498 C CA . LYS A 1 433 ? 7.219 -14.349 20.092 1.00 76.00 433 LYS A CA 1
ATOM 3499 C C . LYS A 1 433 ? 6.995 -15.782 20.570 1.00 76.00 433 LYS A C 1
ATOM 3501 O O . LYS A 1 433 ? 7.383 -16.134 21.680 1.00 76.00 433 LYS A O 1
ATOM 3506 N N . VAL A 1 434 ? 6.419 -16.621 19.709 1.00 81.44 434 VAL A N 1
ATOM 3507 C CA . VAL A 1 434 ? 6.260 -18.063 19.968 1.00 81.44 434 VAL A CA 1
ATOM 3508 C C . VAL A 1 434 ? 7.124 -18.844 18.987 1.00 81.44 434 VAL A C 1
ATOM 3510 O O . VAL A 1 434 ? 6.885 -18.779 17.783 1.00 81.44 434 VAL A O 1
ATOM 3513 N N . TYR A 1 435 ? 8.107 -19.584 19.493 1.00 86.75 435 TYR A N 1
ATOM 3514 C CA . TYR A 1 435 ? 9.052 -20.365 18.689 1.00 86.75 435 TYR A CA 1
ATOM 3515 C C . TYR A 1 435 ? 8.538 -21.783 18.420 1.00 86.75 435 TYR A C 1
ATOM 3517 O O . TYR A 1 435 ? 7.769 -22.333 19.213 1.00 86.75 435 TYR A O 1
ATOM 3525 N N . TYR A 1 436 ? 8.959 -22.378 17.303 1.00 87.19 436 TYR A N 1
ATOM 3526 C CA . TYR A 1 436 ? 8.546 -23.713 16.870 1.00 87.19 436 TYR A CA 1
ATOM 3527 C C . TYR A 1 436 ? 9.726 -24.523 16.333 1.00 87.19 436 TYR A C 1
ATOM 3529 O O . TYR A 1 436 ? 10.435 -24.088 15.428 1.00 87.19 436 TYR A O 1
ATOM 3537 N N . THR A 1 437 ? 9.859 -25.759 16.807 1.00 87.19 437 THR A N 1
ATOM 3538 C CA . THR A 1 437 ? 10.904 -26.685 16.351 1.00 87.19 437 THR A CA 1
ATOM 3539 C C . THR A 1 437 ? 10.305 -27.789 15.490 1.00 87.19 437 THR A C 1
ATOM 3541 O O . THR A 1 437 ? 9.299 -28.400 15.866 1.00 87.19 437 THR A O 1
ATOM 3544 N N . LEU A 1 438 ? 10.939 -28.053 14.344 1.00 87.38 438 LEU A N 1
ATOM 3545 C CA . LEU A 1 438 ? 10.572 -29.127 13.423 1.00 87.38 438 LEU A CA 1
ATOM 3546 C C . LEU A 1 438 ? 10.921 -30.500 14.017 1.00 87.38 438 LEU A C 1
ATOM 3548 O O . LEU A 1 438 ? 12.046 -30.731 14.457 1.00 87.38 438 LEU A O 1
ATOM 3552 N N . GLN A 1 439 ? 9.960 -31.417 14.000 1.00 86.44 439 GLN A N 1
ATOM 3553 C CA . GLN A 1 439 ? 10.116 -32.806 14.426 1.00 86.44 439 GLN A CA 1
ATOM 3554 C C . GLN A 1 439 ? 10.424 -33.727 13.235 1.00 86.44 439 GLN A C 1
ATOM 3556 O O . GLN A 1 439 ? 10.176 -33.389 12.077 1.00 86.44 439 GLN A O 1
ATOM 3561 N N . HIS A 1 440 ? 10.913 -34.940 13.515 1.00 80.81 440 HIS A N 1
ATOM 3562 C CA . HIS A 1 440 ? 11.237 -35.937 12.482 1.00 80.81 440 HIS A CA 1
ATOM 3563 C C . HIS A 1 440 ? 10.039 -36.377 11.623 1.00 80.81 440 HIS A C 1
ATOM 3565 O O . HIS A 1 440 ? 10.235 -36.861 10.511 1.00 80.81 440 HIS A O 1
ATOM 3571 N N . ASP A 1 441 ? 8.811 -36.224 12.121 1.00 76.88 441 ASP A N 1
ATOM 3572 C CA . ASP A 1 441 ? 7.573 -36.546 11.402 1.00 76.88 441 ASP A CA 1
ATOM 3573 C C . ASP A 1 441 ? 7.040 -35.382 10.539 1.00 76.88 441 ASP A C 1
ATOM 3575 O O . ASP A 1 441 ? 5.997 -35.517 9.896 1.00 76.88 441 ASP A O 1
ATOM 3579 N N . GLY A 1 442 ? 7.748 -34.245 10.508 1.00 76.50 442 GLY A N 1
ATOM 3580 C CA . GLY A 1 442 ? 7.354 -33.036 9.780 1.00 76.50 442 GLY A CA 1
ATOM 3581 C C . GLY A 1 442 ? 6.368 -32.131 10.529 1.00 76.50 442 GLY A C 1
ATOM 3582 O O . GLY A 1 442 ? 5.925 -31.122 9.973 1.00 76.50 442 GLY A O 1
ATOM 3583 N N . SER A 1 443 ? 6.003 -32.470 11.769 1.00 81.88 443 SER A N 1
ATOM 3584 C CA . SER A 1 443 ? 5.197 -31.611 12.640 1.00 81.88 443 SER A CA 1
ATOM 3585 C C . SER A 1 443 ? 6.056 -30.571 13.366 1.00 81.88 443 SER A C 1
ATOM 3587 O O . SER A 1 443 ? 7.278 -30.691 13.451 1.00 81.88 443 SER A O 1
ATOM 3589 N N . PHE A 1 444 ? 5.412 -29.535 13.898 1.00 85.12 444 PHE A N 1
ATOM 3590 C CA . PHE A 1 444 ? 6.069 -28.499 14.688 1.00 85.12 444 PHE A CA 1
ATOM 3591 C C . PHE A 1 444 ? 5.526 -28.492 16.110 1.00 85.12 444 PHE A C 1
ATOM 3593 O O . PHE A 1 444 ? 4.316 -28.578 16.330 1.00 85.12 444 PHE A O 1
ATOM 3600 N N . VAL A 1 445 ? 6.428 -28.335 17.074 1.00 84.00 445 VAL A N 1
ATOM 3601 C CA . VAL A 1 445 ? 6.093 -28.237 18.498 1.00 84.00 445 VAL A CA 1
ATOM 3602 C C . VAL A 1 445 ? 6.584 -26.895 19.021 1.00 84.00 445 VAL A C 1
ATOM 3604 O O . VAL A 1 445 ? 7.666 -26.446 18.642 1.00 84.00 445 VAL A O 1
ATOM 3607 N N . LYS A 1 446 ? 5.785 -26.252 19.882 1.00 84.62 446 LYS A N 1
ATOM 3608 C CA . LYS A 1 446 ? 6.180 -25.001 20.538 1.00 84.62 446 LYS A CA 1
ATOM 3609 C C . LYS A 1 446 ? 7.471 -25.210 21.331 1.00 84.62 446 LYS A C 1
ATOM 3611 O O . LYS A 1 446 ? 7.582 -26.172 22.087 1.00 84.62 446 LYS A O 1
ATOM 3616 N N . SER A 1 447 ? 8.410 -24.293 21.159 1.00 80.31 447 SER A N 1
ATOM 3617 C CA . SER A 1 447 ? 9.708 -24.275 21.823 1.00 80.31 447 SER A CA 1
ATOM 3618 C C . SER A 1 447 ? 9.805 -23.056 22.735 1.00 80.31 447 SER A C 1
ATOM 3620 O O . SER A 1 447 ? 9.357 -21.967 22.381 1.00 80.31 447 SER A O 1
ATOM 3622 N N . GLU A 1 448 ? 10.403 -23.235 23.912 1.00 75.56 448 GLU A N 1
ATOM 3623 C CA . GLU A 1 448 ? 10.799 -22.124 24.791 1.00 75.56 448 GLU A CA 1
ATOM 3624 C C . GLU A 1 448 ? 12.145 -21.510 24.365 1.00 75.56 448 GLU A C 1
ATOM 3626 O O . GLU A 1 448 ? 12.499 -20.412 24.790 1.00 75.56 448 GLU A O 1
ATOM 3631 N N . VAL A 1 449 ? 12.894 -22.221 23.516 1.00 78.44 449 VAL A N 1
ATOM 3632 C CA . VAL A 1 449 ? 14.186 -21.802 22.966 1.00 78.44 449 VAL A CA 1
ATOM 3633 C C . VAL A 1 449 ? 13.983 -21.226 21.568 1.00 78.44 449 VAL A C 1
ATOM 3635 O O . VAL A 1 449 ? 13.162 -21.734 20.802 1.00 78.44 449 VAL A O 1
ATOM 3638 N N . GLU A 1 450 ? 14.756 -20.190 21.247 1.00 79.19 450 GLU A N 1
ATOM 3639 C CA . GLU A 1 450 ? 14.807 -19.568 19.924 1.00 79.19 450 GLU A CA 1
ATOM 3640 C C . GLU A 1 450 ? 15.113 -20.611 18.833 1.00 79.19 450 GLU A C 1
ATOM 3642 O O . GLU A 1 450 ? 16.000 -21.453 18.986 1.00 79.19 450 GLU A O 1
ATOM 3647 N N . SER A 1 451 ? 14.336 -20.571 17.752 1.00 82.25 451 SER A N 1
ATOM 3648 C CA . SER A 1 451 ? 14.389 -21.503 16.622 1.00 82.25 451 SER A CA 1
ATOM 3649 C C . SER A 1 451 ? 14.208 -20.755 15.305 1.00 82.25 451 SER A C 1
ATOM 3651 O O . SER A 1 451 ? 13.643 -19.662 15.296 1.00 82.25 451 SER A O 1
ATOM 3653 N N . ASP A 1 452 ? 14.583 -21.385 14.189 1.00 83.62 452 ASP A N 1
ATOM 3654 C CA . ASP A 1 452 ? 14.488 -20.786 12.847 1.00 83.62 452 ASP A CA 1
ATOM 3655 C C . ASP A 1 452 ? 13.055 -20.416 12.427 1.00 83.62 452 ASP A C 1
ATOM 3657 O O . ASP A 1 452 ? 12.883 -19.588 11.537 1.00 83.62 452 ASP A O 1
ATOM 3661 N N . LEU A 1 453 ? 12.031 -21.017 13.055 1.00 89.00 453 LEU A N 1
ATOM 3662 C CA . LEU A 1 453 ? 10.615 -20.688 12.869 1.00 89.00 453 LEU A CA 1
ATOM 3663 C C . LEU A 1 453 ? 10.020 -20.037 14.121 1.00 89.00 453 LEU A C 1
ATOM 3665 O O . LEU A 1 453 ? 10.078 -20.605 15.215 1.00 89.00 453 LEU A O 1
ATOM 3669 N N . TYR A 1 454 ? 9.356 -18.896 13.948 1.00 87.81 454 TYR A N 1
ATOM 3670 C CA . TYR A 1 454 ? 8.592 -18.246 15.011 1.00 87.81 454 TYR A CA 1
ATOM 3671 C C . TYR A 1 454 ? 7.286 -17.631 14.496 1.00 87.81 454 TYR A C 1
ATOM 3673 O O . TYR A 1 454 ? 7.145 -17.315 13.320 1.00 87.81 454 TYR A O 1
ATOM 3681 N N . SER A 1 455 ? 6.302 -17.476 15.379 1.00 83.69 455 SER A N 1
ATOM 3682 C CA . SER A 1 455 ? 5.044 -16.776 15.107 1.00 83.69 455 SER A CA 1
ATOM 3683 C C . SER A 1 455 ? 5.042 -15.434 15.822 1.00 83.69 455 SER A C 1
ATOM 3685 O O . SER A 1 455 ? 5.341 -15.366 17.017 1.00 83.69 455 SER A O 1
ATOM 3687 N N . HIS A 1 456 ? 4.664 -14.384 15.101 1.00 79.12 456 HIS A N 1
ATOM 3688 C CA . HIS A 1 456 ? 4.546 -13.025 15.624 1.00 79.12 456 HIS A CA 1
ATOM 3689 C C . HIS A 1 456 ? 3.559 -12.223 14.764 1.00 79.12 456 HIS A C 1
ATOM 3691 O O . HIS A 1 456 ? 3.490 -12.440 13.559 1.00 79.12 456 HIS A O 1
ATOM 3697 N N . ASN A 1 457 ? 2.765 -11.331 15.366 1.00 70.25 457 ASN A N 1
ATOM 3698 C CA . ASN A 1 457 ? 1.818 -10.458 14.656 1.00 70.25 457 ASN A CA 1
ATOM 3699 C C . ASN A 1 457 ? 0.953 -11.169 13.587 1.00 70.25 457 ASN A C 1
ATOM 3701 O O . ASN A 1 457 ? 0.796 -10.637 12.493 1.00 70.25 457 ASN A O 1
ATOM 3705 N N . ASN A 1 458 ? 0.388 -12.350 13.867 1.00 76.38 458 ASN A N 1
ATOM 3706 C CA . ASN A 1 458 ? -0.381 -13.157 12.897 1.00 76.38 458 ASN A CA 1
ATOM 3707 C C . ASN A 1 458 ? 0.378 -13.486 11.591 1.00 76.38 458 ASN A C 1
ATOM 3709 O O . ASN A 1 458 ? -0.230 -13.551 10.526 1.00 76.38 458 ASN A O 1
ATOM 3713 N N . CYS A 1 459 ? 1.691 -13.708 11.674 1.00 83.94 459 CYS A N 1
ATOM 3714 C CA . CYS A 1 459 ? 2.532 -14.231 10.596 1.00 83.94 459 CYS A CA 1
ATOM 3715 C C . CYS A 1 459 ? 3.455 -15.336 11.133 1.00 83.94 459 CYS A C 1
ATOM 3717 O O . CYS A 1 459 ? 3.853 -15.307 12.304 1.00 83.94 459 CYS A O 1
ATOM 3719 N N . TYR A 1 460 ? 3.840 -16.276 10.267 1.00 89.12 460 TYR A N 1
ATOM 3720 C CA . TYR A 1 460 ? 4.940 -17.208 10.530 1.00 89.12 460 TYR A CA 1
ATOM 3721 C C . TYR A 1 460 ? 6.218 -16.686 9.884 1.00 89.12 460 TYR A C 1
ATOM 3723 O O . TYR A 1 460 ? 6.208 -16.362 8.704 1.00 89.12 460 TYR A O 1
ATOM 3731 N N . PHE A 1 461 ? 7.318 -16.642 10.622 1.00 90.12 461 PHE A N 1
ATOM 3732 C CA . PHE A 1 461 ? 8.608 -16.153 10.150 1.00 90.12 461 PHE A CA 1
ATOM 3733 C C . PHE A 1 461 ? 9.628 -17.282 10.118 1.00 90.12 461 PHE A C 1
ATOM 3735 O O . PHE A 1 461 ? 9.787 -17.987 11.113 1.00 90.12 461 PHE A O 1
ATOM 3742 N N . VAL A 1 462 ? 10.328 -17.423 8.993 1.00 92.31 462 VAL A N 1
ATOM 3743 C CA . VAL A 1 462 ? 11.492 -18.302 8.840 1.00 92.31 462 VAL A CA 1
ATOM 3744 C C . VAL A 1 462 ? 12.734 -17.433 8.676 1.00 92.31 462 VAL A C 1
ATOM 3746 O O . VAL A 1 462 ? 12.797 -16.618 7.754 1.00 92.31 462 VAL A O 1
ATOM 3749 N N . SER A 1 463 ? 13.716 -17.589 9.560 1.00 89.06 463 SER A N 1
ATOM 3750 C CA . SER A 1 463 ? 14.937 -16.780 9.547 1.00 89.06 463 SER A CA 1
ATOM 3751 C C . SER A 1 463 ? 15.954 -17.281 8.516 1.00 89.06 463 SER A C 1
ATOM 3753 O O . SER A 1 463 ? 16.423 -18.414 8.572 1.00 89.06 463 SER A O 1
ATOM 3755 N N . ALA A 1 464 ? 16.339 -16.406 7.588 1.00 89.31 464 ALA A N 1
ATOM 3756 C CA . ALA A 1 464 ? 17.340 -16.648 6.559 1.00 89.31 464 ALA A CA 1
ATOM 3757 C C . ALA A 1 464 ? 18.661 -15.937 6.888 1.00 89.31 464 ALA A C 1
ATOM 3759 O O . ALA A 1 464 ? 18.717 -14.711 7.019 1.00 89.31 464 ALA A O 1
ATOM 3760 N N . THR A 1 465 ? 19.755 -16.699 6.930 1.00 87.25 465 THR A N 1
ATOM 3761 C CA . THR A 1 465 ? 21.114 -16.193 7.190 1.00 87.25 465 THR A CA 1
ATOM 3762 C C . THR A 1 465 ? 21.984 -16.176 5.927 1.00 87.25 465 THR A C 1
ATOM 3764 O O . THR A 1 465 ? 21.741 -16.924 4.975 1.00 87.25 465 THR A O 1
ATOM 3767 N N . ARG A 1 466 ? 23.011 -15.316 5.908 1.00 86.00 466 ARG A N 1
ATOM 3768 C CA . ARG A 1 466 ? 24.107 -15.364 4.918 1.00 86.00 466 ARG A CA 1
ATOM 3769 C C . ARG A 1 466 ? 25.184 -16.382 5.278 1.00 86.00 466 ARG A C 1
ATOM 3771 O O . ARG A 1 466 ? 25.934 -16.791 4.399 1.00 86.00 466 ARG A O 1
ATOM 3778 N N . GLU A 1 467 ? 25.261 -16.760 6.548 1.00 87.44 467 GLU A N 1
ATOM 3779 C CA . GLU A 1 467 ? 26.303 -17.647 7.049 1.00 87.44 467 GLU A CA 1
ATOM 3780 C C . GLU A 1 467 ? 26.114 -19.060 6.491 1.00 87.44 467 GLU A C 1
ATOM 3782 O O . GLU A 1 467 ? 25.000 -19.585 6.454 1.00 87.44 467 GLU A O 1
ATOM 3787 N N . LEU A 1 468 ? 27.199 -19.639 5.994 1.00 87.88 468 LEU A N 1
ATOM 3788 C CA . LEU A 1 468 ? 27.282 -20.991 5.475 1.00 87.88 468 LEU A CA 1
ATOM 3789 C C . LEU A 1 468 ? 27.813 -21.926 6.557 1.00 87.88 468 LEU A C 1
ATOM 3791 O O . LEU A 1 468 ? 28.841 -21.638 7.174 1.00 87.88 468 LEU A O 1
ATOM 3795 N N . ASP A 1 469 ? 27.173 -23.078 6.720 1.00 88.81 469 ASP A N 1
ATOM 3796 C CA . ASP A 1 469 ? 27.752 -24.186 7.469 1.00 88.81 469 ASP A CA 1
ATOM 3797 C C . ASP A 1 469 ? 28.791 -24.964 6.631 1.00 88.81 469 ASP A C 1
ATOM 3799 O O . ASP A 1 469 ? 28.910 -24.814 5.410 1.00 88.81 469 ASP A O 1
ATOM 3803 N N . GLU A 1 470 ? 29.579 -25.826 7.282 1.00 86.62 470 GLU A N 1
ATOM 3804 C CA . GLU A 1 470 ? 30.625 -26.599 6.599 1.00 86.62 470 GLU A CA 1
ATOM 3805 C C . GLU A 1 470 ? 30.074 -27.508 5.485 1.00 86.62 470 GLU A C 1
ATOM 3807 O O . GLU A 1 470 ? 30.751 -27.759 4.481 1.00 86.62 470 GLU A O 1
ATOM 3812 N N . SER A 1 471 ? 28.848 -28.013 5.632 1.00 88.81 471 SER A N 1
ATOM 3813 C CA . SER A 1 471 ? 28.209 -28.873 4.636 1.00 88.81 471 SER A CA 1
ATOM 3814 C C . SER A 1 471 ? 27.800 -28.077 3.392 1.00 88.81 471 SER A C 1
ATOM 3816 O O . SER A 1 471 ? 28.014 -28.529 2.259 1.00 88.81 471 SER A O 1
ATOM 3818 N N . GLU A 1 472 ? 27.310 -26.854 3.585 1.00 91.81 472 GLU A N 1
ATOM 3819 C CA . GLU A 1 472 ? 26.934 -25.918 2.535 1.00 91.81 472 GLU A CA 1
ATOM 3820 C C . GLU A 1 472 ? 28.170 -25.425 1.776 1.00 91.81 472 GLU A C 1
ATOM 3822 O O . GLU A 1 472 ? 28.175 -25.455 0.543 1.00 91.81 472 GLU A O 1
ATOM 3827 N N . ILE A 1 473 ? 29.260 -25.077 2.477 1.00 89.00 473 ILE A N 1
ATOM 3828 C CA . ILE A 1 473 ? 30.546 -24.695 1.857 1.00 89.00 473 ILE A CA 1
ATOM 3829 C C . ILE A 1 473 ? 31.067 -25.826 0.963 1.00 89.00 473 ILE A C 1
ATOM 3831 O O . ILE A 1 473 ? 31.485 -25.595 -0.179 1.00 89.00 473 ILE A O 1
ATOM 3835 N N . ASN A 1 474 ? 31.030 -27.066 1.458 1.00 88.75 474 ASN A N 1
ATOM 3836 C CA . ASN A 1 474 ? 31.475 -28.232 0.701 1.00 88.75 474 ASN A CA 1
ATOM 3837 C C . ASN A 1 474 ? 30.595 -28.485 -0.530 1.00 88.75 474 ASN A C 1
ATOM 3839 O O . ASN A 1 474 ? 31.115 -28.747 -1.620 1.00 88.75 474 ASN A O 1
ATOM 3843 N N . THR A 1 475 ? 29.278 -28.352 -0.386 1.00 90.06 475 THR A N 1
ATOM 3844 C CA . THR A 1 475 ? 28.316 -28.504 -1.486 1.00 90.06 475 THR A CA 1
ATOM 3845 C C . THR A 1 475 ? 28.510 -27.422 -2.548 1.00 90.06 475 THR A C 1
ATOM 3847 O O . THR A 1 475 ? 28.544 -27.720 -3.745 1.00 90.06 475 THR A O 1
ATOM 3850 N N . LEU A 1 476 ? 28.723 -26.172 -2.131 1.00 89.50 476 LEU A N 1
ATOM 3851 C CA . LEU A 1 476 ? 29.023 -25.056 -3.024 1.00 89.50 476 LEU A CA 1
ATOM 3852 C C . LEU A 1 476 ? 30.335 -25.288 -3.788 1.00 89.50 476 LEU A C 1
ATOM 3854 O O . LEU A 1 476 ? 30.379 -25.108 -5.006 1.00 89.50 476 LEU A O 1
ATOM 3858 N N . LYS A 1 477 ? 31.383 -25.779 -3.108 1.00 88.50 477 LYS A N 1
ATOM 3859 C CA . LYS A 1 477 ? 32.668 -26.146 -3.732 1.00 88.50 477 LYS A CA 1
ATOM 3860 C C . LYS A 1 477 ? 32.501 -27.222 -4.794 1.00 88.50 477 LYS A C 1
ATOM 3862 O O . LYS A 1 477 ? 33.118 -27.146 -5.858 1.00 88.50 477 LYS A O 1
ATOM 3867 N N . GLN A 1 478 ? 31.676 -28.229 -4.519 1.00 88.25 478 GLN A N 1
ATOM 3868 C CA . GLN A 1 478 ? 31.377 -29.289 -5.478 1.00 88.25 478 GLN A CA 1
ATOM 3869 C C . GLN A 1 478 ? 30.627 -28.744 -6.695 1.00 88.25 478 GLN A C 1
ATOM 3871 O O . GLN A 1 478 ? 31.055 -29.007 -7.818 1.00 88.25 478 GLN A O 1
ATOM 3876 N N . LYS A 1 479 ? 29.577 -27.936 -6.494 1.00 89.06 479 LYS A N 1
ATOM 3877 C CA . LYS A 1 479 ? 28.811 -27.305 -7.585 1.00 89.06 479 LYS A CA 1
ATOM 3878 C C . LYS A 1 479 ? 29.689 -26.414 -8.458 1.00 89.06 479 LYS A C 1
ATOM 3880 O O . LYS A 1 479 ? 29.657 -26.545 -9.679 1.00 89.06 479 LYS A O 1
ATOM 3885 N N . ALA A 1 480 ? 30.541 -25.589 -7.850 1.00 85.56 480 ALA A N 1
ATOM 3886 C CA . ALA A 1 480 ? 31.502 -24.768 -8.578 1.00 85.56 480 ALA A CA 1
ATOM 3887 C C . ALA A 1 480 ? 32.448 -25.623 -9.432 1.00 85.56 480 ALA A C 1
ATOM 3889 O O . ALA A 1 480 ? 32.583 -25.371 -10.622 1.00 85.56 480 ALA A O 1
ATOM 3890 N N . LYS A 1 481 ? 33.036 -26.691 -8.877 1.00 84.00 481 LYS A N 1
ATOM 3891 C CA . LYS A 1 481 ? 33.892 -27.619 -9.643 1.00 84.00 481 LYS A CA 1
ATOM 3892 C C . LYS A 1 481 ? 33.159 -28.339 -10.776 1.00 84.00 481 LYS A C 1
ATOM 3894 O O . LYS A 1 481 ? 33.808 -28.782 -11.723 1.00 84.00 481 LYS A O 1
ATOM 3899 N N . LEU A 1 482 ? 31.846 -28.521 -10.648 1.00 85.12 482 LEU A N 1
ATOM 3900 C CA . LEU A 1 482 ? 31.032 -29.243 -11.619 1.00 85.12 482 LEU A CA 1
ATOM 3901 C C . LEU A 1 482 ? 30.623 -28.356 -12.800 1.00 85.12 482 LEU A C 1
ATOM 3903 O O . LEU A 1 482 ? 30.668 -28.813 -13.941 1.00 85.12 482 LEU A O 1
ATOM 3907 N N . TYR A 1 483 ? 30.238 -27.106 -12.521 1.00 84.44 483 TYR A N 1
ATOM 3908 C CA . TYR A 1 483 ? 29.598 -26.220 -13.495 1.00 84.44 483 TYR A CA 1
ATOM 3909 C C . TYR A 1 483 ? 30.461 -25.033 -13.942 1.00 84.44 483 TYR A C 1
ATOM 3911 O O . TYR A 1 483 ? 30.273 -24.537 -15.052 1.00 84.44 483 TYR A O 1
ATOM 3919 N N . ALA A 1 484 ? 31.434 -24.577 -13.151 1.00 71.56 484 ALA A N 1
ATOM 3920 C CA . ALA A 1 484 ? 32.383 -23.568 -13.613 1.00 71.56 484 ALA A CA 1
ATOM 3921 C C . ALA A 1 484 ? 33.361 -24.218 -14.605 1.00 71.56 484 ALA A C 1
ATOM 3923 O O . ALA A 1 484 ? 34.143 -25.090 -14.227 1.00 71.56 484 ALA A O 1
ATOM 3924 N N . VAL A 1 485 ? 33.353 -23.802 -15.877 1.00 66.81 485 VAL A N 1
ATOM 3925 C CA . VAL A 1 485 ? 34.398 -24.155 -16.858 1.00 66.81 485 VAL A CA 1
ATOM 3926 C C . VAL A 1 485 ? 35.631 -23.299 -16.548 1.00 66.81 485 VAL A C 1
ATOM 3928 O O . VAL A 1 485 ? 36.023 -22.412 -17.294 1.00 66.81 485 VAL A O 1
ATOM 3931 N N . ALA A 1 486 ? 36.208 -23.535 -15.374 1.00 64.75 486 ALA A N 1
ATOM 3932 C CA . ALA A 1 486 ? 37.411 -22.896 -14.874 1.00 64.75 486 ALA A CA 1
ATOM 3933 C C . ALA A 1 486 ? 38.397 -23.967 -14.398 1.00 64.75 486 ALA A C 1
ATOM 3935 O O . ALA A 1 486 ? 38.014 -25.101 -14.092 1.00 64.75 486 ALA A O 1
ATOM 3936 N N . ASP A 1 487 ? 39.680 -23.615 -14.354 1.00 68.88 487 ASP A N 1
ATOM 3937 C CA . ASP A 1 487 ? 40.711 -24.534 -13.886 1.00 68.88 487 ASP A CA 1
ATOM 3938 C C . ASP A 1 487 ? 40.493 -24.893 -12.405 1.00 68.88 487 ASP A C 1
ATOM 3940 O O . ASP A 1 487 ? 40.203 -24.033 -11.565 1.00 68.88 487 ASP A O 1
ATOM 3944 N N . LYS A 1 488 ? 40.643 -26.182 -12.076 1.00 73.06 488 LYS A N 1
ATOM 3945 C CA . LYS A 1 488 ? 40.457 -26.704 -10.716 1.00 73.06 488 LYS A CA 1
ATOM 3946 C C . LYS A 1 488 ? 41.430 -26.059 -9.734 1.00 73.06 488 LYS A C 1
ATOM 3948 O O . LYS A 1 488 ? 41.069 -25.892 -8.569 1.00 73.06 488 LYS A O 1
ATOM 3953 N N . GLU A 1 489 ? 42.625 -25.687 -10.191 1.00 74.38 489 GLU A N 1
ATOM 3954 C CA . GLU A 1 489 ? 43.602 -24.952 -9.383 1.00 74.38 489 GLU A CA 1
ATOM 3955 C C . GLU A 1 489 ? 43.098 -23.547 -9.030 1.00 74.38 489 GLU A C 1
ATOM 3957 O O . GLU A 1 489 ? 43.175 -23.147 -7.870 1.00 74.38 489 GLU A O 1
ATOM 3962 N N . GLY A 1 490 ? 42.482 -22.838 -9.983 1.00 73.06 490 GLY A N 1
ATOM 3963 C CA . GLY A 1 490 ? 41.882 -21.520 -9.754 1.00 73.06 490 GLY A CA 1
ATOM 3964 C C . GLY A 1 490 ? 40.721 -21.554 -8.756 1.00 73.06 490 GLY A C 1
ATOM 3965 O O . GLY A 1 490 ? 40.655 -20.717 -7.859 1.00 73.06 490 GLY A O 1
ATOM 3966 N N . ILE A 1 491 ? 39.845 -22.561 -8.858 1.00 78.81 491 ILE A N 1
ATOM 3967 C CA . ILE A 1 491 ? 38.757 -22.773 -7.889 1.00 78.81 491 ILE A CA 1
ATOM 3968 C C . ILE A 1 491 ? 39.331 -23.087 -6.503 1.00 78.81 491 ILE A C 1
ATOM 3970 O O . ILE A 1 491 ? 38.903 -22.500 -5.517 1.00 78.81 491 ILE A O 1
ATOM 3974 N N . ASN A 1 492 ? 40.306 -23.995 -6.396 1.00 82.38 492 ASN A N 1
ATOM 3975 C CA . ASN A 1 492 ? 40.890 -24.330 -5.095 1.00 82.38 492 ASN A CA 1
ATOM 3976 C C . ASN A 1 492 ? 41.560 -23.110 -4.446 1.00 82.38 492 ASN A C 1
ATOM 3978 O O . ASN A 1 492 ? 41.311 -22.867 -3.272 1.00 82.38 492 ASN A O 1
ATOM 3982 N N . LYS A 1 493 ? 42.287 -22.293 -5.219 1.00 80.06 493 LYS A N 1
ATOM 3983 C CA . LYS A 1 493 ? 42.918 -21.064 -4.725 1.00 80.06 493 LYS A CA 1
ATOM 3984 C C . LYS A 1 493 ? 41.911 -20.080 -4.118 1.00 80.06 493 LYS A C 1
ATOM 3986 O O . LYS A 1 493 ? 42.180 -19.537 -3.056 1.00 80.06 493 LYS A O 1
ATOM 3991 N N . ILE A 1 494 ? 40.748 -19.876 -4.747 1.00 75.94 494 ILE A N 1
ATOM 3992 C CA . ILE A 1 494 ? 39.686 -19.021 -4.180 1.00 75.94 494 ILE A CA 1
ATOM 3993 C C . ILE A 1 494 ? 39.178 -19.577 -2.853 1.00 75.94 494 ILE A C 1
ATOM 3995 O O . ILE A 1 494 ? 38.965 -18.819 -1.915 1.00 75.94 494 ILE A O 1
ATOM 3999 N N . TRP A 1 495 ? 38.982 -20.893 -2.767 1.00 85.38 495 TRP A N 1
ATOM 4000 C CA . TRP A 1 495 ? 38.539 -21.520 -1.522 1.00 85.38 495 TRP A CA 1
ATOM 4001 C C . TRP A 1 495 ? 39.584 -21.427 -0.412 1.00 85.38 495 TRP A C 1
ATOM 4003 O O . TRP A 1 495 ? 39.207 -21.288 0.746 1.00 85.38 495 TRP A O 1
ATOM 4013 N N . ASP A 1 496 ? 40.868 -21.489 -0.759 1.00 82.50 496 ASP A N 1
ATOM 4014 C CA . ASP A 1 496 ? 41.956 -21.293 0.197 1.00 82.50 496 ASP A CA 1
ATOM 4015 C C . ASP A 1 496 ? 42.027 -19.816 0.642 1.00 82.50 496 ASP A C 1
ATOM 4017 O O . ASP A 1 496 ? 42.189 -19.540 1.826 1.00 82.50 496 ASP A O 1
ATOM 4021 N N . GLU A 1 497 ? 41.822 -18.854 -0.270 1.00 78.06 497 GLU A N 1
ATOM 4022 C CA . GLU A 1 497 ? 41.739 -17.415 0.050 1.00 78.06 497 GLU A CA 1
ATOM 4023 C C . GLU A 1 497 ? 40.520 -17.061 0.919 1.00 78.06 497 GLU A C 1
ATOM 4025 O O . GLU A 1 497 ? 40.603 -16.164 1.756 1.00 78.06 497 GLU A O 1
ATOM 4030 N N . LEU A 1 498 ? 39.398 -17.760 0.734 1.00 78.25 498 LEU A N 1
ATOM 4031 C CA . LEU A 1 498 ? 38.164 -17.599 1.511 1.00 78.25 498 LEU A CA 1
ATOM 4032 C C . LEU A 1 498 ? 38.127 -18.486 2.766 1.00 78.25 498 LEU A C 1
ATOM 4034 O O . LEU A 1 498 ? 37.088 -18.573 3.420 1.00 78.25 498 LEU A O 1
ATOM 4038 N N . SER A 1 499 ? 39.229 -19.157 3.119 1.00 76.62 499 SER A N 1
ATOM 4039 C CA . SER A 1 499 ? 39.261 -20.043 4.285 1.00 76.62 499 SER A CA 1
ATOM 4040 C C . SER A 1 499 ? 38.894 -19.280 5.566 1.00 76.62 499 SER A C 1
ATOM 4042 O O . SER A 1 499 ? 39.475 -18.238 5.867 1.00 76.62 499 SER A O 1
ATOM 4044 N N . GLY A 1 500 ? 37.907 -19.788 6.308 1.00 73.69 500 GLY A N 1
ATOM 4045 C CA . GLY A 1 500 ? 37.370 -19.132 7.504 1.00 73.69 500 GLY A CA 1
ATOM 4046 C C . GLY A 1 500 ? 36.279 -18.088 7.239 1.00 73.69 500 GLY A C 1
ATOM 4047 O O . GLY A 1 500 ? 35.683 -17.602 8.196 1.00 73.69 500 GLY A O 1
ATOM 4048 N N . ASN A 1 501 ? 35.975 -17.766 5.976 1.00 79.88 501 ASN A N 1
ATOM 4049 C CA . ASN A 1 501 ? 34.804 -16.966 5.636 1.00 79.88 501 ASN A CA 1
ATOM 4050 C C . ASN A 1 501 ? 33.545 -17.841 5.604 1.00 79.88 501 ASN A C 1
ATOM 4052 O O . ASN A 1 501 ? 33.566 -18.954 5.073 1.00 79.88 501 ASN A O 1
ATOM 4056 N N . VAL A 1 502 ? 32.450 -17.314 6.140 1.00 84.25 502 VAL A N 1
ATOM 4057 C CA . VAL A 1 502 ? 31.141 -17.968 6.190 1.00 84.25 502 VAL A CA 1
ATOM 4058 C C . VAL A 1 502 ? 30.081 -17.233 5.367 1.00 84.25 502 VAL A C 1
ATOM 4060 O O . VAL A 1 502 ? 29.012 -17.786 5.166 1.00 84.25 502 VAL A O 1
ATOM 4063 N N . ASP A 1 503 ? 30.329 -16.028 4.849 1.00 81.88 503 ASP A N 1
ATOM 4064 C CA . ASP A 1 503 ? 29.322 -15.275 4.091 1.00 81.88 503 ASP A CA 1
ATOM 4065 C C . ASP A 1 503 ? 29.199 -15.796 2.647 1.00 81.88 503 ASP A C 1
ATOM 4067 O O . ASP A 1 503 ? 30.110 -15.652 1.825 1.00 81.88 503 ASP A O 1
ATOM 4071 N N . ILE A 1 504 ? 28.037 -16.370 2.316 1.00 84.00 504 ILE A N 1
ATOM 4072 C CA . ILE A 1 504 ? 27.710 -16.886 0.980 1.00 84.00 504 ILE A CA 1
ATOM 4073 C C . ILE A 1 504 ? 27.912 -15.865 -0.145 1.00 84.00 504 ILE A C 1
ATOM 4075 O O . ILE A 1 504 ? 28.318 -16.234 -1.254 1.00 84.00 504 ILE A O 1
ATOM 4079 N N . PHE A 1 505 ? 27.665 -14.583 0.126 1.00 75.94 505 PHE A N 1
ATOM 4080 C CA . PHE A 1 505 ? 27.781 -13.530 -0.871 1.00 75.94 505 PHE A CA 1
ATOM 4081 C C . PHE A 1 505 ? 29.228 -13.374 -1.346 1.00 75.94 505 PHE A C 1
ATOM 4083 O O . PHE A 1 505 ? 29.474 -13.213 -2.543 1.00 75.94 505 PHE A O 1
ATOM 4090 N N . GLU A 1 506 ? 30.201 -13.500 -0.440 1.00 74.12 506 GLU A N 1
ATOM 4091 C CA . GLU A 1 506 ? 31.617 -13.413 -0.793 1.00 74.12 506 GLU A CA 1
ATOM 4092 C C . GLU A 1 506 ? 32.066 -14.575 -1.683 1.00 74.12 506 GLU A C 1
ATOM 4094 O O . GLU A 1 506 ? 32.782 -14.358 -2.669 1.00 74.12 506 GLU A O 1
ATOM 4099 N N . TYR A 1 507 ? 31.595 -15.794 -1.400 1.00 80.50 507 TYR A N 1
ATOM 4100 C CA . TYR A 1 507 ? 31.859 -16.953 -2.253 1.00 80.50 507 TYR A CA 1
ATOM 4101 C C . TYR A 1 507 ? 31.283 -16.759 -3.658 1.00 80.50 507 TYR A C 1
ATOM 4103 O O . TYR A 1 507 ? 32.001 -16.956 -4.642 1.00 80.50 507 TYR A O 1
ATOM 4111 N N . PHE A 1 508 ? 30.019 -16.339 -3.779 1.00 77.69 508 PHE A N 1
ATOM 4112 C CA . PHE A 1 508 ? 29.400 -16.103 -5.087 1.00 77.69 508 PHE A CA 1
ATOM 4113 C C . PHE A 1 508 ? 30.067 -14.968 -5.856 1.00 77.69 508 PHE A C 1
ATOM 4115 O O . PHE A 1 508 ? 30.345 -15.117 -7.046 1.00 77.69 508 PHE A O 1
ATOM 4122 N N . TYR A 1 509 ? 30.406 -13.873 -5.183 1.00 70.06 509 TYR A N 1
ATOM 4123 C CA . TYR A 1 509 ? 31.100 -12.754 -5.803 1.00 70.06 509 TYR A CA 1
ATOM 4124 C C . TYR A 1 509 ? 32.458 -13.179 -6.390 1.00 70.06 509 TYR A C 1
ATOM 4126 O O . TYR A 1 509 ? 32.764 -12.892 -7.551 1.00 70.06 509 TYR A O 1
ATOM 4134 N N . ARG A 1 510 ? 33.261 -13.940 -5.632 1.00 72.12 510 ARG A N 1
ATOM 4135 C CA . ARG A 1 510 ? 34.546 -14.476 -6.116 1.00 72.12 510 ARG A CA 1
ATOM 4136 C C . ARG A 1 510 ? 34.368 -15.496 -7.242 1.00 72.12 510 ARG A C 1
ATOM 4138 O O . ARG A 1 510 ? 35.159 -15.500 -8.186 1.00 72.12 510 ARG A O 1
ATOM 4145 N N . LEU A 1 511 ? 33.323 -16.320 -7.180 1.00 72.25 511 LEU A N 1
ATOM 4146 C CA . LEU A 1 511 ? 32.973 -17.269 -8.237 1.00 72.25 511 LEU A CA 1
ATOM 4147 C C . LEU A 1 511 ? 32.601 -16.576 -9.551 1.00 72.25 511 LEU A C 1
ATOM 4149 O O . LEU A 1 511 ? 33.108 -16.972 -10.600 1.00 72.25 511 LEU A O 1
ATOM 4153 N N . ILE A 1 512 ? 31.778 -15.525 -9.507 1.00 70.19 512 ILE A N 1
ATOM 4154 C CA . ILE A 1 512 ? 31.404 -14.737 -10.692 1.00 70.19 512 ILE A CA 1
ATOM 4155 C C . ILE A 1 512 ? 32.653 -14.133 -11.349 1.00 70.19 512 ILE A C 1
ATOM 4157 O O . ILE A 1 512 ? 32.794 -14.190 -12.571 1.00 70.19 512 ILE A O 1
ATOM 4161 N N . ILE A 1 513 ? 33.594 -13.618 -10.546 1.00 64.06 513 ILE A N 1
ATOM 4162 C CA . ILE A 1 513 ? 34.874 -13.085 -11.041 1.00 64.06 513 ILE A CA 1
ATOM 4163 C C . ILE A 1 513 ? 35.692 -14.167 -11.759 1.00 64.06 513 ILE A C 1
ATOM 4165 O O . ILE A 1 513 ? 36.263 -13.895 -12.815 1.00 64.06 513 ILE A O 1
ATOM 4169 N N . LEU A 1 514 ? 35.761 -15.380 -11.204 1.00 62.88 514 LEU A N 1
ATOM 4170 C CA . LEU A 1 514 ? 36.535 -16.491 -11.769 1.00 62.88 514 LEU A CA 1
ATOM 4171 C C . LEU A 1 514 ? 35.942 -17.028 -13.081 1.00 62.88 514 LEU A C 1
ATOM 4173 O O . LEU A 1 514 ? 36.688 -17.393 -13.985 1.00 62.88 514 LEU A O 1
ATOM 4177 N N . ILE A 1 515 ? 34.612 -17.102 -13.178 1.00 61.78 515 ILE A N 1
ATOM 4178 C CA . ILE A 1 515 ? 33.897 -17.697 -14.322 1.00 61.78 515 ILE A CA 1
ATOM 4179 C C . ILE A 1 515 ? 33.854 -16.740 -15.531 1.00 61.78 515 ILE A C 1
ATOM 4181 O O . ILE A 1 515 ? 33.547 -17.152 -16.650 1.00 61.78 515 ILE A O 1
ATOM 4185 N N . ARG A 1 516 ? 34.212 -15.464 -15.346 1.00 58.97 516 ARG A N 1
ATOM 4186 C CA . ARG A 1 516 ? 34.224 -14.459 -16.414 1.00 58.97 516 ARG A CA 1
ATOM 4187 C C . ARG A 1 516 ? 35.335 -14.738 -17.448 1.00 58.97 516 ARG A C 1
ATOM 4189 O O . ARG A 1 516 ? 36.477 -15.004 -17.062 1.00 58.97 516 ARG A O 1
ATOM 4196 N N . PRO A 1 517 ? 35.072 -14.598 -18.764 1.00 48.12 517 PRO A N 1
ATOM 4197 C CA . PRO A 1 517 ? 36.131 -14.506 -19.769 1.00 48.12 517 PRO A CA 1
ATOM 4198 C C . PRO A 1 517 ? 37.108 -13.382 -19.389 1.00 48.12 517 PRO A C 1
ATOM 4200 O O . PRO A 1 517 ? 36.678 -12.275 -19.069 1.00 48.12 517 PRO A O 1
ATOM 4203 N N . LYS A 1 518 ? 38.415 -13.676 -19.363 1.00 42.16 518 LYS A N 1
ATOM 4204 C CA . LYS A 1 518 ? 39.459 -12.793 -18.815 1.00 42.16 518 LYS A CA 1
ATOM 4205 C C . LYS A 1 518 ? 39.393 -11.360 -19.368 1.00 42.16 518 LYS A C 1
ATOM 4207 O O . LYS A 1 518 ? 39.882 -11.109 -20.462 1.00 42.16 518 LYS A O 1
ATOM 4212 N N . LEU A 1 519 ? 38.924 -10.436 -18.528 1.00 33.47 519 LEU A N 1
ATOM 4213 C CA . LEU A 1 519 ? 39.454 -9.079 -18.354 1.00 33.47 519 LEU A CA 1
ATOM 4214 C C . LEU A 1 519 ? 39.340 -8.678 -16.863 1.00 33.47 519 LEU A C 1
ATOM 4216 O O . LEU A 1 519 ? 38.318 -8.229 -16.363 1.00 33.47 519 LEU A O 1
ATOM 4220 N N . GLU A 1 520 ? 40.435 -8.994 -16.174 1.00 32.66 520 GLU A N 1
ATOM 4221 C CA . GLU A 1 520 ? 41.047 -8.526 -14.918 1.00 32.66 520 GLU A CA 1
ATOM 4222 C C . GLU A 1 520 ? 40.329 -7.583 -13.909 1.00 32.66 520 GLU A C 1
ATOM 4224 O O . GLU A 1 520 ? 40.341 -6.361 -14.030 1.00 32.66 520 GLU A O 1
ATOM 4229 N N . ALA A 1 521 ? 39.995 -8.185 -12.756 1.00 37.91 521 ALA A N 1
ATOM 4230 C CA . ALA A 1 521 ? 40.446 -7.828 -11.396 1.00 37.91 521 ALA A CA 1
ATOM 4231 C C . ALA A 1 521 ? 39.981 -6.512 -10.721 1.00 37.91 521 ALA A C 1
ATOM 4233 O O . ALA A 1 521 ? 40.761 -5.574 -10.568 1.00 37.91 521 ALA A O 1
ATOM 4234 N N . GLY A 1 522 ? 38.784 -6.563 -10.118 1.00 47.75 522 GLY A N 1
ATOM 4235 C CA . GLY A 1 522 ? 38.365 -5.783 -8.939 1.00 47.75 522 GLY A CA 1
ATOM 4236 C C . GLY A 1 522 ? 37.304 -4.734 -9.257 1.00 47.75 522 GLY A C 1
ATOM 4237 O O . GLY A 1 522 ? 37.552 -3.914 -10.125 1.00 47.75 522 GLY A O 1
ATOM 4238 N N . LEU A 1 523 ? 36.163 -4.715 -8.551 1.00 48.16 523 LEU A N 1
ATOM 4239 C CA . LEU A 1 523 ? 35.041 -3.783 -8.787 1.00 48.16 523 LEU A CA 1
ATOM 4240 C C . LEU A 1 523 ? 35.511 -2.335 -9.022 1.00 48.16 523 LEU A C 1
ATOM 4242 O O . LEU A 1 523 ? 35.085 -1.685 -9.964 1.00 48.16 523 LEU A O 1
ATOM 4246 N N . SER A 1 524 ? 36.475 -1.857 -8.227 1.00 49.75 524 SER A N 1
ATOM 4247 C CA . SER A 1 524 ? 37.048 -0.512 -8.359 1.00 49.75 524 SER A CA 1
ATOM 4248 C C . SER A 1 524 ? 37.978 -0.349 -9.572 1.00 49.75 524 SER A C 1
ATOM 4250 O O . SER A 1 524 ? 38.097 0.748 -10.106 1.00 49.75 524 SER A O 1
ATOM 4252 N N . ARG A 1 525 ? 38.662 -1.409 -10.022 1.00 48.97 525 ARG A N 1
ATOM 4253 C CA . ARG A 1 525 ? 39.465 -1.405 -11.260 1.00 48.97 525 ARG A CA 1
ATOM 4254 C C . ARG A 1 525 ? 38.562 -1.531 -12.485 1.00 48.97 525 ARG A C 1
ATOM 4256 O O . ARG A 1 525 ? 38.801 -0.822 -13.450 1.00 48.97 525 ARG A O 1
ATOM 4263 N N . GLU A 1 526 ? 37.522 -2.360 -12.426 1.00 57.38 526 GLU A N 1
ATOM 4264 C CA . GLU A 1 526 ? 36.485 -2.484 -13.452 1.00 57.38 526 GLU A CA 1
ATOM 4265 C C . GLU A 1 526 ? 35.752 -1.158 -13.640 1.00 57.38 526 GLU A C 1
ATOM 4267 O O . GLU A 1 526 ? 35.777 -0.624 -14.741 1.00 57.38 526 GLU A O 1
ATOM 4272 N N . GLN A 1 527 ? 35.220 -0.563 -12.568 1.00 60.75 527 GLN A N 1
ATOM 4273 C CA . GLN A 1 527 ? 34.583 0.757 -12.611 1.00 60.75 527 GLN A CA 1
ATOM 4274 C C . GLN A 1 527 ? 35.534 1.814 -13.178 1.00 60.75 527 GLN A C 1
ATOM 4276 O O . GLN A 1 527 ? 35.156 2.555 -14.075 1.00 60.75 527 GLN A O 1
ATOM 4281 N N . ARG A 1 528 ? 36.804 1.854 -12.743 1.00 60.12 528 ARG A N 1
ATOM 4282 C CA . ARG A 1 528 ? 37.789 2.806 -13.290 1.00 60.12 528 ARG A CA 1
ATOM 4283 C C . ARG A 1 528 ? 38.112 2.565 -14.765 1.00 60.12 528 ARG A C 1
ATOM 4285 O O . ARG A 1 528 ? 38.273 3.534 -15.501 1.00 60.12 528 ARG A O 1
ATOM 4292 N N . LEU A 1 529 ? 38.256 1.314 -15.202 1.00 57.03 529 LEU A N 1
ATOM 4293 C CA . LEU A 1 529 ? 38.590 0.972 -16.590 1.00 57.03 529 LEU A CA 1
ATOM 4294 C C . LEU A 1 529 ? 37.404 1.204 -17.527 1.00 57.03 529 LEU A C 1
ATOM 4296 O O . LEU A 1 529 ? 37.599 1.789 -18.589 1.00 57.03 529 LEU A O 1
ATOM 4300 N N . VAL A 1 530 ? 36.199 0.804 -17.117 1.00 61.03 530 VAL A N 1
ATOM 4301 C CA . VAL A 1 530 ? 34.950 1.039 -17.851 1.00 61.03 530 VAL A CA 1
ATOM 4302 C C . VAL A 1 530 ? 34.651 2.535 -17.902 1.00 61.03 530 VAL A C 1
ATOM 4304 O O . VAL A 1 530 ? 34.484 3.056 -18.997 1.00 61.03 530 VAL A O 1
ATOM 4307 N N . ASN A 1 531 ? 34.723 3.267 -16.783 1.00 64.75 531 ASN A N 1
ATOM 4308 C CA . ASN A 1 531 ? 34.542 4.724 -16.791 1.00 64.75 531 ASN A CA 1
ATOM 4309 C C . ASN A 1 531 ? 35.587 5.422 -17.664 1.00 64.75 531 ASN A C 1
ATOM 4311 O O . ASN A 1 531 ? 35.243 6.337 -18.403 1.00 64.75 531 ASN A O 1
ATOM 4315 N N . ARG A 1 532 ? 36.857 4.992 -17.637 1.00 64.19 532 ARG A N 1
ATOM 4316 C CA . ARG A 1 532 ? 37.893 5.541 -18.529 1.00 64.19 532 ARG A CA 1
ATOM 4317 C C . ARG A 1 532 ? 37.599 5.231 -19.999 1.00 64.19 532 ARG A C 1
ATOM 4319 O O . ARG A 1 532 ? 37.812 6.095 -20.843 1.00 64.19 532 ARG A O 1
ATOM 4326 N N . TYR A 1 533 ? 37.140 4.021 -20.309 1.00 61.97 533 TYR A N 1
ATOM 4327 C CA . TYR A 1 533 ? 36.759 3.632 -21.665 1.00 61.97 533 TYR A CA 1
ATOM 4328 C C . TYR A 1 533 ? 35.555 4.441 -22.158 1.00 61.97 533 TYR A C 1
ATOM 4330 O O . TYR A 1 533 ? 35.638 5.034 -23.227 1.00 61.97 533 TYR A O 1
ATOM 4338 N N . ILE A 1 534 ? 34.493 4.538 -21.358 1.00 64.94 534 ILE A N 1
ATOM 4339 C CA . ILE A 1 534 ? 33.281 5.295 -21.682 1.00 64.94 534 ILE A CA 1
ATOM 4340 C C . ILE A 1 534 ? 33.611 6.772 -21.833 1.00 64.94 534 ILE A C 1
ATOM 4342 O O . ILE A 1 534 ? 33.282 7.330 -22.864 1.00 64.94 534 ILE A O 1
ATOM 4346 N N . ARG A 1 535 ? 34.352 7.393 -20.905 1.00 68.88 535 ARG A N 1
ATOM 4347 C CA . ARG A 1 535 ? 34.805 8.790 -21.055 1.00 68.88 535 ARG A CA 1
ATOM 4348 C C . ARG A 1 535 ? 35.578 9.015 -22.353 1.00 68.88 535 ARG A C 1
ATOM 4350 O O . ARG A 1 535 ? 35.363 10.017 -23.020 1.00 68.88 535 ARG A O 1
ATOM 4357 N N . LYS A 1 536 ? 36.430 8.060 -22.743 1.00 65.31 536 LYS A N 1
ATOM 4358 C CA . LYS A 1 536 ? 37.140 8.111 -24.026 1.00 65.31 536 LYS A CA 1
ATOM 4359 C C . LYS A 1 536 ? 36.199 7.970 -25.229 1.00 65.31 536 LYS A C 1
ATOM 4361 O O . LYS A 1 536 ? 36.465 8.580 -26.249 1.00 65.31 536 LYS A O 1
ATOM 4366 N N . GLN A 1 537 ? 35.144 7.162 -25.151 1.00 63.16 537 GLN A N 1
ATOM 4367 C CA . GLN A 1 537 ? 34.142 7.070 -26.222 1.00 63.16 537 GLN A CA 1
ATOM 4368 C C . GLN A 1 537 ? 33.266 8.331 -26.277 1.00 63.16 537 GLN A C 1
ATOM 4370 O O . GLN A 1 537 ? 33.049 8.878 -27.349 1.00 63.16 537 GLN A O 1
ATOM 4375 N N . LEU A 1 538 ? 32.849 8.856 -25.124 1.00 64.00 538 LEU A N 1
ATOM 4376 C CA . LEU A 1 538 ? 32.086 10.098 -24.991 1.00 64.00 538 LEU A CA 1
ATOM 4377 C C . LEU A 1 538 ? 32.829 11.303 -25.581 1.00 64.00 538 LEU A C 1
ATOM 4379 O O . LEU A 1 538 ? 32.208 12.128 -26.240 1.00 64.00 538 LEU A O 1
ATOM 4383 N N . SER A 1 539 ? 34.154 11.382 -25.413 1.00 63.75 539 SER A N 1
ATOM 4384 C CA . SER A 1 539 ? 34.966 12.441 -26.030 1.00 63.75 539 SER A CA 1
ATOM 4385 C C . SER A 1 539 ? 35.173 12.274 -27.542 1.00 63.75 539 SER A C 1
ATOM 4387 O O . SER A 1 539 ? 35.616 13.210 -28.210 1.00 63.75 539 SER A O 1
ATOM 4389 N N . LEU A 1 540 ? 34.853 11.099 -28.097 1.00 61.91 540 LEU A N 1
ATOM 4390 C CA . LEU A 1 540 ? 34.857 10.838 -29.539 1.00 61.91 540 LEU A CA 1
ATOM 4391 C C . LEU A 1 540 ? 33.491 11.134 -30.185 1.00 61.91 540 LEU A C 1
ATOM 4393 O O . LEU A 1 540 ? 33.473 11.582 -31.329 1.00 61.91 540 LEU A O 1
ATOM 4397 N N . LEU A 1 541 ? 32.379 10.975 -29.450 1.00 55.53 541 LEU A N 1
ATOM 4398 C CA . LEU A 1 541 ? 30.974 11.148 -29.888 1.00 55.53 541 LEU A CA 1
ATOM 4399 C C . LEU A 1 541 ? 30.551 12.617 -30.162 1.00 55.53 541 LEU A C 1
ATOM 4401 O O . LEU A 1 541 ? 29.400 13.001 -30.000 1.00 55.53 541 LEU A O 1
ATOM 4405 N N . GLY A 1 542 ? 31.483 13.472 -30.585 1.00 49.31 542 GLY A N 1
ATOM 4406 C CA . GLY A 1 542 ? 31.228 14.884 -30.906 1.00 49.31 542 GLY A CA 1
ATOM 4407 C C . GLY A 1 542 ? 32.185 15.497 -31.931 1.00 49.31 542 GLY A C 1
ATOM 4408 O O . GLY A 1 542 ? 32.032 16.667 -32.282 1.00 49.31 542 GLY A O 1
ATOM 4409 N N . LYS A 1 543 ? 33.162 14.730 -32.437 1.00 52.06 543 LYS A N 1
ATOM 4410 C CA . LYS A 1 543 ? 34.112 15.198 -33.457 1.00 52.06 543 LYS A CA 1
ATOM 4411 C C . LYS A 1 543 ? 33.563 14.885 -34.848 1.00 52.06 543 LYS A C 1
ATOM 4413 O O . LYS A 1 543 ? 33.193 13.746 -35.124 1.00 52.06 543 LYS A O 1
ATOM 4418 N N . LYS A 1 544 ? 33.485 15.885 -35.734 1.00 42.78 544 LYS A N 1
ATOM 4419 C CA . LYS A 1 544 ? 33.108 15.664 -37.144 1.00 42.78 544 LYS A CA 1
ATOM 4420 C C . LYS A 1 544 ? 34.168 14.788 -37.824 1.00 42.78 544 LYS A C 1
ATOM 4422 O O . LYS A 1 544 ? 35.345 14.902 -37.497 1.00 42.78 544 LYS A O 1
ATOM 4427 N N . GLU A 1 545 ? 33.768 13.956 -38.790 1.00 41.94 545 GLU A N 1
ATOM 4428 C CA . GLU A 1 545 ? 34.674 13.052 -39.531 1.00 41.94 545 GLU A CA 1
ATOM 4429 C C . GLU A 1 545 ? 35.898 13.765 -40.146 1.00 41.94 545 GLU A C 1
ATOM 4431 O O . GLU A 1 545 ? 36.957 13.154 -40.266 1.00 41.94 545 GLU A O 1
ATOM 4436 N N . ASP A 1 546 ? 35.802 15.067 -40.440 1.00 41.00 546 ASP A N 1
ATOM 4437 C CA . ASP A 1 546 ? 36.918 15.885 -40.944 1.00 41.00 546 ASP A CA 1
ATOM 4438 C C . ASP A 1 546 ? 38.038 16.147 -39.906 1.00 41.00 546 ASP A C 1
ATOM 4440 O O . ASP A 1 546 ? 39.139 16.552 -40.278 1.00 41.00 546 ASP A O 1
ATOM 4444 N N . GLU A 1 547 ? 37.797 15.887 -38.616 1.00 42.19 547 GLU A N 1
ATOM 4445 C CA . GLU A 1 547 ? 38.774 16.013 -37.517 1.00 42.19 547 GLU A CA 1
ATOM 4446 C C . GLU A 1 547 ? 39.276 14.656 -36.993 1.00 42.19 547 GLU A C 1
ATOM 4448 O O . GLU A 1 547 ? 40.030 14.585 -36.015 1.00 42.19 547 GLU A O 1
ATOM 4453 N N . VAL A 1 548 ? 38.901 13.549 -37.642 1.00 40.41 548 VAL A N 1
ATOM 4454 C CA . VAL A 1 548 ? 39.457 12.233 -37.318 1.00 40.41 548 VAL A CA 1
ATOM 4455 C C . VAL A 1 548 ? 40.871 12.162 -37.891 1.00 40.41 548 VAL A C 1
ATOM 4457 O O . VAL A 1 548 ? 41.085 11.972 -39.087 1.00 40.41 548 VAL A O 1
ATOM 4460 N N . TYR A 1 549 ? 41.852 12.354 -37.007 1.00 48.28 549 TYR A N 1
ATOM 4461 C CA . TYR A 1 549 ? 43.282 12.267 -37.292 1.00 48.28 549 TYR A CA 1
ATOM 4462 C C . TYR A 1 549 ? 43.616 11.131 -38.272 1.00 48.28 549 TYR A C 1
ATOM 4464 O O . TYR A 1 549 ? 43.395 9.953 -37.994 1.00 48.28 549 TYR A O 1
ATOM 4472 N N . ASN A 1 550 ? 44.215 11.495 -39.410 1.00 50.19 550 ASN A N 1
ATOM 4473 C CA . ASN A 1 550 ? 44.767 10.552 -40.378 1.00 50.19 550 ASN A CA 1
ATOM 4474 C C . ASN A 1 550 ? 45.711 9.568 -39.641 1.00 50.19 550 ASN A C 1
ATOM 4476 O O . ASN A 1 550 ? 46.627 10.035 -38.963 1.00 50.19 550 ASN A O 1
ATOM 4480 N N . PRO A 1 551 ? 45.559 8.235 -39.765 1.00 52.09 551 PRO A N 1
ATOM 4481 C CA . PRO A 1 551 ? 46.429 7.234 -39.125 1.00 52.09 551 PRO A CA 1
ATOM 4482 C C . PRO A 1 551 ? 47.934 7.462 -39.357 1.00 52.09 551 PRO A C 1
ATOM 4484 O O . PRO A 1 551 ? 48.778 7.053 -38.557 1.00 52.09 551 PRO A O 1
ATOM 4487 N N . LEU A 1 552 ? 48.274 8.172 -40.438 1.00 51.12 552 LEU A N 1
ATOM 4488 C CA . LEU A 1 552 ? 49.622 8.641 -40.736 1.00 51.12 552 LEU A CA 1
ATOM 4489 C C . LEU A 1 552 ? 50.182 9.589 -39.650 1.00 51.12 552 LEU A C 1
ATOM 4491 O O . LEU A 1 552 ? 51.363 9.507 -39.327 1.00 51.12 552 LEU A O 1
ATOM 4495 N N . PHE A 1 553 ? 49.357 10.443 -39.034 1.00 56.12 553 PHE A N 1
ATOM 4496 C CA . PHE A 1 553 ? 49.755 11.401 -37.990 1.00 56.12 553 PHE A CA 1
ATOM 4497 C C . PHE A 1 553 ? 50.133 10.725 -36.662 1.00 56.12 553 PHE A C 1
ATOM 4499 O O . PHE A 1 553 ? 51.154 11.075 -36.064 1.00 56.12 553 PHE A O 1
ATOM 4506 N N . GLU A 1 554 ? 49.376 9.715 -36.211 1.00 54.25 554 GLU A N 1
ATOM 4507 C CA . GLU A 1 554 ? 49.750 8.919 -35.028 1.00 54.25 554 GLU A CA 1
ATOM 4508 C C . GLU A 1 554 ? 51.027 8.101 -35.267 1.00 54.25 554 GLU A C 1
ATOM 4510 O O . GLU A 1 554 ? 51.855 7.949 -34.361 1.00 54.25 554 GLU A O 1
ATOM 4515 N N . ALA A 1 555 ? 51.220 7.603 -36.493 1.00 57.38 555 ALA A N 1
ATOM 4516 C CA . ALA A 1 555 ? 52.432 6.892 -36.885 1.00 57.38 555 ALA A CA 1
ATOM 4517 C C . ALA A 1 555 ? 53.671 7.810 -36.875 1.00 57.38 555 ALA A C 1
ATOM 4519 O O . ALA A 1 555 ? 54.719 7.408 -36.369 1.00 57.38 555 ALA A O 1
ATOM 4520 N N . LEU A 1 556 ? 53.545 9.058 -37.345 1.00 61.56 556 LEU A N 1
ATOM 4521 C CA . LEU A 1 556 ? 54.622 10.060 -37.330 1.00 61.56 556 LEU A CA 1
ATOM 4522 C C . LEU A 1 556 ? 55.012 10.480 -35.901 1.00 61.56 556 LEU A C 1
ATOM 4524 O O . LEU A 1 556 ? 56.201 10.608 -35.601 1.00 61.56 556 LEU A O 1
ATOM 4528 N N . LYS A 1 557 ? 54.033 10.597 -34.989 1.00 55.41 557 LYS A N 1
ATOM 4529 C CA . LYS A 1 557 ? 54.273 10.855 -33.556 1.00 55.41 557 LYS A CA 1
ATOM 4530 C C . LYS A 1 557 ? 55.018 9.697 -32.883 1.00 55.41 557 LYS A C 1
ATOM 4532 O O . LYS A 1 557 ? 55.981 9.930 -32.155 1.00 55.41 557 LYS A O 1
ATOM 4537 N N . LYS A 1 558 ? 54.628 8.444 -33.157 1.00 62.03 558 LYS A N 1
ATOM 4538 C CA . LYS A 1 558 ? 55.346 7.247 -32.668 1.00 62.03 558 LYS A CA 1
ATOM 4539 C C . LYS A 1 558 ? 56.756 7.111 -33.253 1.00 62.03 558 LYS A C 1
ATOM 4541 O O . LYS A 1 558 ? 57.607 6.502 -32.612 1.00 62.03 558 LYS A O 1
ATOM 4546 N N . ALA A 1 559 ? 57.006 7.687 -34.428 1.00 64.69 559 ALA A N 1
ATOM 4547 C CA . ALA A 1 559 ? 58.314 7.704 -35.079 1.00 64.69 559 ALA A CA 1
ATOM 4548 C C . ALA A 1 559 ? 59.255 8.826 -34.583 1.00 64.69 559 ALA A C 1
ATOM 4550 O O . ALA A 1 559 ? 60.400 8.885 -35.024 1.00 64.69 559 ALA A O 1
ATOM 4551 N N . GLY A 1 560 ? 58.812 9.696 -33.663 1.00 52.97 560 GLY A N 1
ATOM 4552 C CA . GLY A 1 560 ? 59.658 10.729 -33.051 1.00 52.97 560 GLY A CA 1
ATOM 4553 C C . GLY A 1 560 ? 59.921 11.956 -33.932 1.00 52.97 560 GLY A C 1
ATOM 4554 O O . GLY A 1 560 ? 60.914 12.651 -33.725 1.00 52.97 560 GLY A O 1
ATOM 4555 N N . ILE A 1 561 ? 59.058 12.227 -34.914 1.00 67.38 561 ILE A N 1
ATOM 4556 C CA . ILE A 1 561 ? 59.193 13.385 -35.806 1.00 67.38 561 ILE A CA 1
ATOM 4557 C C . ILE A 1 561 ? 58.496 14.601 -35.160 1.00 67.38 561 ILE A C 1
ATOM 4559 O O . ILE A 1 561 ? 57.311 14.502 -34.832 1.00 67.38 561 ILE A O 1
ATOM 4563 N N . PRO A 1 562 ? 59.192 15.737 -34.945 1.00 51.19 562 PRO A N 1
ATOM 4564 C CA . PRO A 1 562 ? 58.612 16.920 -34.309 1.00 51.19 562 PRO A CA 1
ATOM 4565 C C . PRO A 1 562 ? 57.591 17.607 -35.232 1.00 51.19 562 PRO A C 1
ATOM 4567 O O . PRO A 1 562 ? 57.830 17.760 -36.429 1.00 51.19 562 PRO A O 1
ATOM 4570 N N . LEU A 1 563 ? 56.448 18.007 -34.667 1.00 56.75 563 LEU A N 1
ATOM 4571 C CA . LEU A 1 563 ? 55.340 18.669 -35.368 1.00 56.75 563 LEU A CA 1
ATOM 4572 C C . LEU A 1 563 ? 55.406 20.199 -35.181 1.00 56.75 563 LEU A C 1
ATOM 4574 O O . LEU A 1 563 ? 55.936 20.668 -34.176 1.00 56.75 563 LEU A O 1
ATOM 4578 N N . ASN A 1 564 ? 54.864 20.963 -36.139 1.00 57.66 564 ASN A N 1
ATOM 4579 C CA . ASN A 1 564 ? 54.817 22.435 -36.102 1.00 57.66 564 ASN A CA 1
ATOM 4580 C C . ASN A 1 564 ? 53.979 22.974 -34.923 1.00 57.66 564 ASN A C 1
ATOM 4582 O O . ASN A 1 564 ? 52.977 22.370 -34.543 1.00 57.66 564 ASN A O 1
ATOM 4586 N N . GLU A 1 565 ? 54.343 24.158 -34.414 1.00 52.81 565 GLU A N 1
ATOM 4587 C CA . GLU A 1 565 ? 53.722 24.819 -33.247 1.00 52.81 565 GLU A CA 1
ATOM 4588 C C . GLU A 1 565 ? 52.201 25.063 -33.389 1.00 52.81 565 GLU A C 1
ATOM 4590 O O . GLU A 1 565 ? 51.477 25.022 -32.395 1.00 52.81 565 GLU A O 1
ATOM 4595 N N . GLU A 1 566 ? 51.678 25.241 -34.609 1.00 50.78 566 GLU A N 1
ATOM 4596 C CA . GLU A 1 566 ? 50.228 25.361 -34.861 1.00 50.78 566 GLU A CA 1
ATOM 4597 C C . GLU A 1 566 ? 49.458 24.059 -34.579 1.00 50.78 566 GLU A C 1
ATOM 4599 O O . GLU A 1 566 ? 48.328 24.118 -34.098 1.00 50.78 566 GLU A O 1
ATOM 4604 N N . ALA A 1 567 ? 50.078 22.894 -34.807 1.00 49.53 567 ALA A N 1
ATOM 4605 C CA . ALA A 1 567 ? 49.491 21.582 -34.520 1.00 49.53 567 ALA A CA 1
ATOM 4606 C C . ALA A 1 567 ? 49.601 21.198 -33.033 1.00 49.53 567 ALA A C 1
ATOM 4608 O O . ALA A 1 567 ? 48.861 20.337 -32.565 1.00 49.53 567 ALA A O 1
ATOM 4609 N N . GLN A 1 568 ? 50.524 21.821 -32.288 1.00 46.22 568 GLN A N 1
ATOM 4610 C CA . GLN A 1 568 ? 50.613 21.681 -30.830 1.00 46.22 568 GLN A CA 1
ATOM 4611 C C . GLN A 1 568 ? 49.563 22.532 -30.110 1.00 46.22 568 GLN A C 1
ATOM 4613 O O . GLN A 1 568 ? 48.966 22.052 -29.154 1.00 46.22 568 GLN A O 1
ATOM 4618 N N . LYS A 1 569 ? 49.260 23.742 -30.601 1.00 45.53 569 LYS A N 1
ATOM 4619 C CA . LYS A 1 569 ? 48.212 24.596 -30.014 1.00 45.53 569 LYS A CA 1
ATOM 4620 C C . LYS A 1 569 ? 46.790 24.046 -30.170 1.00 45.53 569 LYS A C 1
ATOM 4622 O O . LYS A 1 569 ? 45.991 24.209 -29.263 1.00 45.53 569 LYS A O 1
ATOM 4627 N N . THR A 1 570 ? 46.485 23.344 -31.262 1.00 46.88 570 THR A N 1
ATOM 4628 C CA . THR A 1 570 ? 45.184 22.659 -31.459 1.00 46.88 570 THR A CA 1
ATOM 4629 C C . THR A 1 570 ? 45.028 21.374 -30.632 1.00 46.88 570 THR A C 1
ATOM 4631 O O . THR A 1 570 ? 43.965 20.769 -30.643 1.00 46.88 570 THR A O 1
ATOM 4634 N N . LEU A 1 571 ? 46.087 20.920 -29.948 1.00 43.34 571 LEU A N 1
ATOM 4635 C CA . LEU A 1 571 ? 46.067 19.762 -29.044 1.00 43.34 571 LEU A CA 1
ATOM 4636 C C . LEU A 1 571 ? 45.909 20.156 -27.566 1.00 43.34 571 LEU A C 1
ATOM 4638 O O . LEU A 1 571 ? 45.614 19.281 -26.756 1.00 43.34 571 LEU A O 1
ATOM 4642 N N . GLU A 1 572 ? 46.163 21.420 -27.213 1.00 42.16 572 GLU A N 1
ATOM 4643 C CA . GLU A 1 572 ? 46.100 21.914 -25.828 1.00 42.16 572 GLU A CA 1
ATOM 4644 C C . GLU A 1 572 ? 44.778 22.628 -25.502 1.00 42.16 572 GLU A C 1
ATOM 4646 O O . GLU A 1 572 ? 44.377 22.622 -24.340 1.00 42.16 572 GLU A O 1
ATOM 4651 N N . ASP A 1 573 ? 44.072 23.155 -26.508 1.00 44.47 573 ASP A N 1
ATOM 4652 C CA . ASP A 1 573 ? 42.715 23.699 -26.376 1.00 44.47 573 ASP A CA 1
ATOM 4653 C C . ASP A 1 573 ? 41.684 22.716 -26.980 1.00 44.47 573 ASP A C 1
ATOM 4655 O O . ASP A 1 573 ? 41.840 22.284 -28.121 1.00 44.47 573 ASP A O 1
ATOM 4659 N N . ASP A 1 574 ? 40.645 22.395 -26.193 1.00 41.84 574 ASP A N 1
ATOM 4660 C CA . ASP A 1 574 ? 39.430 21.594 -26.481 1.00 41.84 574 ASP A CA 1
ATOM 4661 C C . ASP A 1 574 ? 39.349 20.147 -25.923 1.00 41.84 574 ASP A C 1
ATOM 4663 O O . ASP A 1 574 ? 39.029 19.184 -26.625 1.00 41.84 574 ASP A O 1
ATOM 4667 N N . GLU A 1 575 ? 39.491 19.994 -24.598 1.00 47.12 575 GLU A N 1
ATOM 4668 C CA . GLU A 1 575 ? 38.715 19.003 -23.819 1.00 47.12 575 GLU A CA 1
ATOM 4669 C C . GLU A 1 575 ? 37.475 19.685 -23.206 1.00 47.12 575 GLU A C 1
ATOM 4671 O O . GLU A 1 575 ? 37.381 19.903 -21.998 1.00 47.12 575 GLU A O 1
ATOM 4676 N N . VAL A 1 576 ? 36.494 20.062 -24.032 1.00 46.72 576 VAL A N 1
ATOM 4677 C CA . VAL A 1 576 ? 35.170 20.433 -23.510 1.00 46.72 576 VAL A CA 1
ATOM 4678 C C . VAL A 1 576 ? 34.423 19.134 -23.192 1.00 46.72 576 VAL A C 1
ATOM 4680 O O . VAL A 1 576 ? 33.793 18.538 -24.061 1.00 46.72 576 VAL A O 1
ATOM 4683 N N . ASP A 1 577 ? 34.528 18.651 -21.950 1.00 54.75 577 ASP A N 1
ATOM 4684 C CA . ASP A 1 577 ? 33.736 17.514 -21.457 1.00 54.75 577 ASP A CA 1
ATOM 4685 C C . ASP A 1 577 ? 32.233 17.868 -21.515 1.00 54.75 577 ASP A C 1
ATOM 4687 O O . ASP A 1 577 ? 31.713 18.529 -20.616 1.00 54.75 577 ASP A O 1
ATOM 4691 N N . VAL A 1 578 ? 31.515 17.413 -22.543 1.00 60.84 578 VAL A N 1
ATOM 4692 C CA . VAL A 1 578 ? 30.058 17.626 -22.700 1.00 60.84 578 VAL A CA 1
ATOM 4693 C C . VAL A 1 578 ? 29.235 16.795 -21.693 1.00 60.84 578 VAL A C 1
ATOM 4695 O O . VAL A 1 578 ? 28.112 17.167 -21.339 1.00 60.84 578 VAL A O 1
ATOM 4698 N N . TYR A 1 579 ? 29.806 15.700 -21.175 1.00 71.00 579 TYR A N 1
ATOM 4699 C CA . TYR A 1 579 ? 29.106 14.697 -20.364 1.00 71.00 579 TYR A CA 1
ATOM 4700 C C . TYR A 1 579 ? 29.684 14.535 -18.943 1.00 71.00 579 TYR A C 1
ATOM 4702 O O . TYR A 1 579 ? 30.900 14.564 -18.744 1.00 71.00 579 TYR A O 1
ATOM 4710 N N . ASP A 1 580 ? 28.819 14.300 -17.954 1.00 78.38 580 ASP A N 1
ATOM 4711 C CA . ASP A 1 580 ? 29.126 14.020 -16.546 1.00 78.38 580 ASP A CA 1
ATOM 4712 C C . ASP A 1 580 ? 28.722 12.589 -16.153 1.00 78.38 580 ASP A C 1
ATOM 4714 O O . ASP A 1 580 ? 27.656 12.311 -15.597 1.00 78.38 580 ASP A O 1
ATOM 4718 N N . LEU A 1 581 ? 29.614 11.644 -16.454 1.00 80.31 581 LEU A N 1
ATOM 4719 C CA . LEU A 1 581 ? 29.407 10.230 -16.138 1.00 80.31 581 LEU A CA 1
ATOM 4720 C C . LEU A 1 581 ? 29.398 9.951 -14.623 1.00 80.31 581 LEU A C 1
ATOM 4722 O O . LEU A 1 581 ? 28.822 8.953 -14.185 1.00 80.31 581 LEU A O 1
ATOM 4726 N N . ASP A 1 582 ? 30.044 10.791 -13.810 1.00 82.69 582 ASP A N 1
ATOM 4727 C CA . ASP A 1 582 ? 30.065 10.578 -12.361 1.00 82.69 582 ASP A CA 1
ATOM 4728 C C . ASP A 1 582 ? 28.687 10.872 -11.783 1.00 82.69 582 ASP A C 1
ATOM 4730 O O . ASP A 1 582 ? 28.137 10.052 -11.051 1.00 82.69 582 ASP A O 1
ATOM 4734 N N . LYS A 1 583 ? 28.086 11.989 -12.186 1.00 86.31 583 LYS A N 1
ATOM 4735 C CA . LYS A 1 583 ? 26.744 12.388 -11.774 1.00 86.31 583 LYS A CA 1
ATOM 4736 C C . LYS A 1 583 ? 25.661 11.408 -12.221 1.00 86.31 583 LYS A C 1
ATOM 4738 O O . LYS A 1 583 ? 24.828 11.028 -11.397 1.00 86.31 583 LYS A O 1
ATOM 4743 N N . PHE A 1 584 ? 25.742 10.910 -13.460 1.00 87.75 584 PHE A N 1
ATOM 4744 C CA . PHE A 1 584 ? 24.914 9.804 -13.956 1.00 87.75 584 PHE A CA 1
ATOM 4745 C C . PHE A 1 584 ? 24.959 8.591 -13.011 1.00 87.75 584 PHE A C 1
ATOM 4747 O O . PHE A 1 584 ? 23.929 8.134 -12.514 1.00 87.75 584 PHE A O 1
ATOM 4754 N N . ASN A 1 585 ? 26.164 8.099 -12.697 1.00 87.81 585 ASN A N 1
ATOM 4755 C CA . ASN A 1 585 ? 26.329 6.925 -11.841 1.00 87.81 585 ASN A CA 1
ATOM 4756 C C . ASN A 1 585 ? 25.900 7.189 -10.386 1.00 87.81 585 ASN A C 1
ATOM 4758 O O . ASN A 1 585 ? 25.309 6.309 -9.760 1.00 87.81 585 ASN A O 1
ATOM 4762 N N . ILE A 1 586 ? 26.195 8.374 -9.831 1.00 91.00 586 ILE A N 1
ATOM 4763 C CA . ILE A 1 586 ? 25.826 8.722 -8.451 1.00 91.00 586 ILE A CA 1
ATOM 4764 C C . ILE A 1 586 ? 24.305 8.792 -8.314 1.00 91.00 586 ILE A C 1
ATOM 4766 O O . ILE A 1 586 ? 23.777 8.221 -7.362 1.00 91.00 586 ILE A O 1
ATOM 4770 N N . CYS A 1 587 ? 23.602 9.421 -9.262 1.00 93.00 587 CYS A N 1
ATOM 4771 C CA . CYS A 1 587 ? 22.141 9.485 -9.246 1.00 93.00 587 CYS A CA 1
ATOM 4772 C C . CYS A 1 587 ? 21.537 8.075 -9.193 1.00 93.00 587 CYS A C 1
ATOM 4774 O O . CYS A 1 587 ? 20.804 7.754 -8.258 1.00 93.00 587 CYS A O 1
ATOM 4776 N N . ILE A 1 588 ? 21.943 7.188 -10.109 1.00 92.06 588 ILE A N 1
ATOM 4777 C CA . ILE A 1 588 ? 21.422 5.814 -10.156 1.00 92.06 588 ILE A CA 1
ATOM 4778 C C . ILE A 1 588 ? 21.771 5.045 -8.873 1.00 92.06 588 ILE A C 1
ATOM 4780 O O . ILE A 1 588 ? 20.941 4.300 -8.346 1.00 92.06 588 ILE A O 1
ATOM 4784 N N . ALA A 1 589 ? 22.969 5.249 -8.316 1.00 88.94 589 ALA A N 1
ATOM 4785 C CA . ALA A 1 589 ? 23.377 4.623 -7.060 1.00 88.94 589 ALA A CA 1
ATOM 4786 C C . ALA A 1 589 ? 22.533 5.102 -5.865 1.00 88.94 589 ALA A C 1
ATOM 4788 O O . ALA A 1 589 ? 22.189 4.294 -5.003 1.00 88.94 589 ALA A O 1
ATOM 4789 N N . MET A 1 590 ? 22.166 6.387 -5.819 1.00 93.06 590 MET A N 1
ATOM 4790 C CA . MET A 1 590 ? 21.342 6.968 -4.751 1.00 93.06 590 MET A CA 1
ATOM 4791 C C . MET A 1 590 ? 19.910 6.424 -4.725 1.00 93.06 590 MET A C 1
ATOM 4793 O O . MET A 1 590 ? 19.357 6.257 -3.641 1.00 93.06 590 MET A O 1
ATOM 4797 N N . PHE A 1 591 ? 19.320 6.098 -5.875 1.00 92.25 591 PHE A N 1
ATOM 4798 C CA . PHE A 1 591 ? 18.049 5.365 -5.925 1.00 92.25 591 PHE A CA 1
ATOM 4799 C C . PHE A 1 591 ? 18.261 3.881 -5.587 1.00 92.25 591 PHE A C 1
ATOM 4801 O O . PHE A 1 591 ? 17.609 3.323 -4.698 1.00 92.25 591 PHE A O 1
ATOM 4808 N N . SER A 1 592 ? 19.247 3.251 -6.232 1.00 86.19 592 SER A N 1
ATOM 4809 C CA . SER A 1 592 ? 19.453 1.800 -6.165 1.00 86.19 592 SER A CA 1
ATOM 4810 C C . SER A 1 592 ? 19.832 1.293 -4.775 1.00 86.19 592 SER A C 1
ATOM 4812 O O . SER A 1 592 ? 19.482 0.166 -4.435 1.00 86.19 592 SER A O 1
ATOM 4814 N N . ARG A 1 593 ? 20.493 2.099 -3.929 1.00 84.44 593 ARG A N 1
ATOM 4815 C CA . ARG A 1 593 ? 20.763 1.737 -2.519 1.00 84.44 593 ARG A CA 1
ATOM 4816 C C . ARG A 1 593 ? 19.487 1.400 -1.736 1.00 84.44 593 ARG A C 1
ATOM 4818 O O . ARG A 1 593 ? 19.525 0.546 -0.860 1.00 84.44 593 ARG A O 1
ATOM 4825 N N . PHE A 1 594 ? 18.354 2.009 -2.089 1.00 83.44 594 PHE A N 1
ATOM 4826 C CA . PHE A 1 594 ? 17.048 1.750 -1.471 1.00 83.44 594 PHE A CA 1
ATOM 4827 C C . PHE A 1 594 ? 16.187 0.779 -2.282 1.00 83.44 594 PHE A C 1
ATOM 4829 O O . PHE A 1 594 ? 15.006 0.624 -1.984 1.00 83.44 594 PHE A O 1
ATOM 4836 N N . LYS A 1 595 ? 16.761 0.136 -3.310 1.00 76.44 595 LYS A N 1
ATOM 4837 C CA . LYS A 1 595 ? 16.029 -0.664 -4.301 1.00 76.44 595 LYS A CA 1
ATOM 4838 C C . LYS A 1 595 ? 14.993 0.155 -5.096 1.00 76.44 595 LYS A C 1
ATOM 4840 O O . LYS A 1 595 ? 14.066 -0.410 -5.662 1.00 76.44 595 LYS A O 1
ATOM 4845 N N . LEU A 1 596 ? 15.154 1.481 -5.146 1.00 84.62 596 LEU A N 1
ATOM 4846 C CA . LEU A 1 596 ? 14.351 2.345 -6.007 1.00 84.62 596 LEU A CA 1
ATOM 4847 C C . LEU A 1 596 ? 14.934 2.355 -7.420 1.00 84.62 596 LEU A C 1
ATOM 4849 O O . LEU A 1 596 ? 16.150 2.268 -7.607 1.00 84.62 596 LEU A O 1
ATOM 4853 N N . ASP A 1 597 ? 14.054 2.501 -8.400 1.00 85.00 597 ASP A N 1
ATOM 4854 C CA . ASP A 1 597 ? 14.423 2.659 -9.799 1.00 85.00 597 ASP A CA 1
ATOM 4855 C C . ASP A 1 597 ? 14.665 4.118 -10.150 1.00 85.00 597 ASP A C 1
ATOM 4857 O O . ASP A 1 597 ? 13.992 5.011 -9.638 1.00 85.00 597 ASP A O 1
ATOM 4861 N N . THR A 1 598 ? 15.635 4.360 -11.030 1.00 89.94 598 THR A N 1
ATOM 4862 C CA . THR A 1 598 ? 15.870 5.695 -11.587 1.00 89.94 598 THR A CA 1
ATOM 4863 C C . THR A 1 598 ? 15.202 5.782 -12.954 1.00 89.94 598 THR A C 1
ATOM 4865 O O . THR A 1 598 ? 15.620 5.036 -13.847 1.00 89.94 598 THR A O 1
ATOM 4868 N N . PRO A 1 599 ? 14.221 6.681 -13.164 1.00 87.00 599 PRO A N 1
ATOM 4869 C CA . PRO A 1 599 ? 13.642 6.911 -14.486 1.00 87.00 599 PRO A CA 1
ATOM 4870 C C . PRO A 1 599 ? 14.733 7.183 -15.522 1.00 87.00 599 PRO A C 1
ATOM 4872 O O . PRO A 1 599 ? 15.664 7.952 -15.256 1.00 87.00 599 PRO A O 1
ATOM 4875 N N . TYR A 1 600 ? 14.642 6.570 -16.706 1.00 82.12 600 TYR A N 1
ATOM 4876 C CA . TYR A 1 600 ? 15.680 6.734 -17.733 1.00 82.12 600 TYR A CA 1
ATOM 4877 C C . TYR A 1 600 ? 15.862 8.201 -18.138 1.00 82.12 600 TYR A C 1
ATOM 4879 O O . TYR A 1 600 ? 16.993 8.653 -18.323 1.00 82.12 600 TYR A O 1
ATOM 4887 N N . SER A 1 601 ? 14.757 8.947 -18.214 1.00 77.19 601 SER A N 1
ATOM 4888 C CA . SER A 1 601 ? 14.738 10.371 -18.531 1.00 77.19 601 SER A CA 1
ATOM 4889 C C . SER A 1 601 ? 15.544 11.166 -17.504 1.00 77.19 601 SER A C 1
ATOM 4891 O O . SER A 1 601 ? 16.356 12.007 -17.876 1.00 77.19 601 SER A O 1
ATOM 4893 N N . LEU A 1 602 ? 15.403 10.855 -16.213 1.00 85.62 602 LEU A N 1
ATOM 4894 C CA . LEU A 1 602 ? 16.188 11.473 -15.150 1.00 85.62 602 LEU A CA 1
ATOM 4895 C C . LEU A 1 602 ? 17.671 11.096 -15.243 1.00 85.62 602 LEU A C 1
ATOM 4897 O O . LEU A 1 602 ? 18.531 11.972 -15.156 1.00 85.62 602 LEU A O 1
ATOM 4901 N N . ALA A 1 603 ? 17.977 9.812 -15.438 1.00 85.50 603 ALA A N 1
ATOM 4902 C CA . ALA A 1 603 ? 19.354 9.334 -15.522 1.00 85.50 603 ALA A CA 1
ATOM 4903 C C . ALA A 1 603 ? 20.115 10.008 -16.674 1.00 85.50 603 ALA A C 1
ATOM 4905 O O . ALA A 1 603 ? 21.191 10.559 -16.458 1.00 85.50 603 ALA A O 1
ATOM 4906 N N . LEU A 1 604 ? 19.538 10.038 -17.879 1.00 79.25 604 LEU A N 1
ATOM 4907 C CA . LEU A 1 604 ? 20.159 10.676 -19.044 1.00 79.25 604 LEU A CA 1
ATOM 4908 C C . LEU A 1 604 ? 20.356 12.182 -18.849 1.00 79.25 604 LEU A C 1
ATOM 4910 O O . LEU A 1 604 ? 21.375 12.725 -19.266 1.00 79.25 604 LEU A O 1
ATOM 4914 N N . ARG A 1 605 ? 19.445 12.859 -18.146 1.00 77.19 605 ARG A N 1
ATOM 4915 C CA . ARG A 1 605 ? 19.618 14.281 -17.808 1.00 77.19 605 ARG A CA 1
ATOM 4916 C C . ARG A 1 605 ? 20.796 14.519 -16.880 1.00 77.19 605 ARG A C 1
ATOM 4918 O O . ARG A 1 605 ? 21.563 15.450 -17.102 1.00 77.19 605 ARG A O 1
ATOM 4925 N N . MET A 1 606 ? 20.995 13.631 -15.909 1.00 84.44 606 MET A N 1
ATOM 4926 C CA . MET A 1 606 ? 22.145 13.675 -15.005 1.00 84.44 606 MET A CA 1
ATOM 4927 C C . MET A 1 606 ? 23.486 13.430 -15.711 1.00 84.44 606 MET A C 1
ATOM 4929 O O . MET A 1 606 ? 24.528 13.679 -15.113 1.00 84.44 606 MET A O 1
ATOM 4933 N N . LEU A 1 607 ? 23.484 12.972 -16.969 1.00 79.56 607 LEU A N 1
ATOM 4934 C CA . LEU A 1 607 ? 24.689 12.821 -17.783 1.00 79.56 607 LEU A CA 1
ATOM 4935 C C . LEU A 1 607 ? 25.109 14.122 -18.487 1.00 79.56 607 LEU A C 1
ATOM 4937 O O . LEU A 1 607 ? 26.262 14.232 -18.886 1.00 79.56 607 LEU A O 1
ATOM 4941 N N . CYS A 1 608 ? 24.234 15.108 -18.684 1.00 71.31 608 CYS A N 1
ATOM 4942 C CA . CYS A 1 608 ? 24.558 16.303 -19.475 1.00 71.31 608 CYS A CA 1
ATOM 4943 C C . CYS A 1 608 ? 25.122 17.437 -18.599 1.00 71.31 608 CYS A C 1
ATOM 4945 O O . CYS A 1 608 ? 24.545 17.755 -17.561 1.00 71.31 608 CYS A O 1
ATOM 4947 N N . LYS A 1 609 ? 26.220 18.094 -19.023 1.00 66.50 609 LYS A N 1
ATOM 4948 C CA . LYS A 1 609 ? 26.781 19.263 -18.301 1.00 66.50 609 LYS A CA 1
ATOM 4949 C C . LYS A 1 609 ? 26.129 20.603 -18.658 1.00 66.50 609 LYS A C 1
ATOM 4951 O O . LYS A 1 609 ? 26.136 21.509 -17.832 1.00 66.50 609 LYS A O 1
ATOM 4956 N N . ASN A 1 610 ? 25.589 20.743 -19.871 1.00 59.88 610 ASN A N 1
ATOM 4957 C CA . ASN A 1 610 ? 24.973 21.984 -20.346 1.00 59.88 610 ASN A CA 1
ATOM 4958 C C . ASN A 1 610 ? 23.442 21.900 -20.303 1.00 59.88 610 ASN A C 1
ATOM 4960 O O . ASN A 1 610 ? 22.837 21.167 -21.082 1.00 59.88 610 ASN A O 1
ATOM 4964 N N . GLU A 1 611 ? 22.820 22.741 -19.474 1.00 50.91 611 GLU A N 1
ATOM 4965 C CA . GLU A 1 611 ? 21.356 22.883 -19.363 1.00 50.91 611 GLU A CA 1
ATOM 4966 C C . GLU A 1 611 ? 20.691 23.309 -20.693 1.00 50.91 611 GLU A C 1
ATOM 4968 O O . GLU A 1 611 ? 19.533 22.992 -20.950 1.00 50.91 611 GLU A O 1
ATOM 4973 N N . ASN A 1 612 ? 21.430 23.980 -21.589 1.00 46.16 612 ASN A N 1
ATOM 4974 C CA . ASN A 1 612 ? 20.924 24.465 -22.883 1.00 46.16 612 ASN A CA 1
ATOM 4975 C C . ASN A 1 612 ? 20.928 23.411 -24.013 1.00 46.16 612 ASN A C 1
ATOM 4977 O O . ASN A 1 612 ? 20.235 23.599 -25.014 1.00 46.16 612 ASN A O 1
ATOM 4981 N N . ASP A 1 613 ? 21.679 22.315 -23.860 1.00 49.84 613 ASP A N 1
ATOM 4982 C CA . ASP A 1 613 ? 21.760 21.204 -24.833 1.00 49.84 613 ASP A CA 1
ATOM 4983 C C . ASP A 1 613 ? 20.667 20.145 -24.623 1.00 49.84 613 ASP A C 1
ATOM 4985 O O . ASP A 1 613 ? 20.484 19.229 -25.421 1.00 49.84 613 ASP A O 1
ATOM 4989 N N . PHE A 1 614 ? 19.888 20.327 -23.563 1.00 49.62 614 PHE A N 1
ATOM 4990 C CA . PHE A 1 614 ? 18.823 19.458 -23.080 1.00 49.62 614 PHE A CA 1
ATOM 4991 C C . PHE A 1 614 ? 17.650 19.280 -24.065 1.00 49.62 614 PHE A C 1
ATOM 4993 O O . PHE A 1 614 ? 16.811 18.403 -23.889 1.00 49.62 614 PHE A O 1
ATOM 5000 N N . PHE A 1 615 ? 17.561 20.113 -25.108 1.00 47.88 615 PHE A N 1
ATOM 5001 C CA . PHE A 1 615 ? 16.388 20.212 -25.985 1.00 47.88 615 PHE A CA 1
ATOM 5002 C C . PHE A 1 615 ? 16.656 19.854 -27.454 1.00 47.88 615 PHE A C 1
ATOM 5004 O O . PHE A 1 615 ? 16.050 20.449 -28.343 1.00 47.88 615 PHE A O 1
ATOM 5011 N N . GLY A 1 616 ? 17.570 18.918 -27.725 1.00 44.91 616 GLY A N 1
ATOM 5012 C CA . GLY A 1 616 ? 17.776 18.363 -29.074 1.00 44.91 616 GLY A CA 1
ATOM 5013 C C . GLY A 1 616 ? 18.339 19.346 -30.111 1.00 44.91 616 GLY A C 1
ATOM 5014 O O . GLY A 1 616 ? 18.377 19.039 -31.299 1.00 44.91 616 GLY A O 1
ATOM 5015 N N . LYS A 1 617 ? 18.782 20.543 -29.693 1.00 40.28 617 LYS A N 1
ATOM 5016 C CA . LYS A 1 617 ? 19.408 21.519 -30.603 1.00 40.28 617 LYS A CA 1
ATOM 5017 C C . LYS A 1 617 ? 20.865 21.191 -30.907 1.00 40.28 617 LYS A C 1
ATOM 5019 O O . LYS A 1 617 ? 21.334 21.524 -31.995 1.00 40.28 617 LYS A O 1
ATOM 5024 N N . SER A 1 618 ? 21.573 20.543 -29.985 1.00 43.41 618 SER A N 1
ATOM 5025 C CA . SER A 1 618 ? 22.851 19.914 -30.293 1.00 43.41 618 SER A CA 1
ATOM 5026 C C . SER A 1 618 ? 22.597 18.477 -30.740 1.00 43.41 618 SER A C 1
ATOM 5028 O O . SER A 1 618 ? 21.727 17.789 -30.210 1.00 43.41 618 SER A O 1
ATOM 5030 N N . GLY A 1 619 ? 23.359 17.996 -31.723 1.00 46.84 619 GLY A N 1
ATOM 5031 C CA . GLY A 1 619 ? 23.270 16.616 -32.222 1.00 46.84 619 GLY A CA 1
ATOM 5032 C C . GLY A 1 619 ? 23.665 15.532 -31.204 1.00 46.84 619 GLY A C 1
ATOM 5033 O O . GLY A 1 619 ? 23.893 14.402 -31.610 1.00 46.84 619 GLY A O 1
ATOM 5034 N N . VAL A 1 620 ? 23.765 15.884 -29.919 1.00 46.88 620 VAL A N 1
ATOM 5035 C CA . VAL A 1 620 ? 24.241 15.083 -28.782 1.00 46.88 620 VAL A CA 1
ATOM 5036 C C . VAL A 1 620 ? 23.134 14.159 -28.252 1.00 46.88 620 VAL A C 1
ATOM 5038 O O . VAL A 1 620 ? 23.398 13.008 -27.925 1.00 46.88 620 VAL A O 1
ATOM 5041 N N . TYR A 1 621 ? 21.876 14.624 -28.223 1.00 46.59 621 TYR A N 1
ATOM 5042 C CA . TYR A 1 621 ? 20.719 13.828 -27.767 1.00 46.59 621 TYR A CA 1
ATOM 5043 C C . TYR A 1 621 ? 20.182 12.840 -28.819 1.00 46.59 621 TYR A C 1
ATOM 5045 O O . TYR A 1 621 ? 19.368 11.987 -28.483 1.00 46.59 621 TYR A O 1
ATOM 5053 N N . ASN A 1 622 ? 20.649 12.927 -30.070 1.00 49.16 622 ASN A N 1
ATOM 5054 C CA . ASN A 1 622 ? 20.230 12.053 -31.178 1.00 49.16 622 ASN A CA 1
ATOM 5055 C C . ASN A 1 622 ? 21.211 10.897 -31.423 1.00 49.16 622 ASN A C 1
ATOM 5057 O O . ASN A 1 622 ? 21.126 10.218 -32.449 1.00 49.16 622 ASN A O 1
ATOM 5061 N N . ASP A 1 623 ? 22.178 10.696 -30.528 1.00 57.25 623 ASP A N 1
ATOM 5062 C CA . ASP A 1 623 ? 23.228 9.712 -30.733 1.00 57.25 623 ASP A CA 1
ATOM 5063 C C . ASP A 1 623 ? 22.808 8.344 -30.177 1.00 57.25 623 ASP A C 1
ATOM 5065 O O . ASP A 1 623 ? 23.033 8.002 -29.015 1.00 57.25 623 ASP A O 1
ATOM 5069 N N . TYR A 1 624 ? 22.163 7.535 -31.021 1.00 59.25 624 TYR A N 1
ATOM 5070 C CA . TYR A 1 624 ? 21.829 6.143 -30.699 1.00 59.25 624 TYR A CA 1
ATOM 5071 C C . TYR A 1 624 ? 23.067 5.348 -30.234 1.00 59.25 624 TYR A C 1
ATOM 5073 O O . TYR A 1 624 ? 22.948 4.431 -29.416 1.00 59.25 624 TYR A O 1
ATOM 5081 N N . GLU A 1 625 ? 24.278 5.719 -30.677 1.00 60.09 625 GLU A N 1
ATOM 5082 C CA . GLU A 1 625 ? 25.505 5.080 -30.205 1.00 60.09 625 GLU A CA 1
ATOM 5083 C C . GLU A 1 625 ? 25.823 5.418 -28.747 1.00 60.09 625 GLU A C 1
ATOM 5085 O O . GLU A 1 625 ? 26.242 4.521 -28.010 1.00 60.09 625 GLU A O 1
ATOM 5090 N N . LEU A 1 626 ? 25.565 6.655 -28.300 1.00 64.94 626 LEU A N 1
ATOM 5091 C CA . LEU A 1 626 ? 25.661 7.053 -26.891 1.00 64.94 626 LEU A CA 1
ATOM 5092 C C . LEU A 1 626 ? 24.725 6.201 -26.030 1.00 64.94 626 LEU A C 1
ATOM 5094 O O . LEU A 1 626 ? 25.136 5.641 -25.012 1.00 64.94 626 LEU A O 1
ATOM 5098 N N . PHE A 1 627 ? 23.470 6.066 -26.450 1.00 67.44 627 PHE A N 1
ATOM 5099 C CA . PHE A 1 627 ? 22.487 5.293 -25.703 1.00 67.44 627 PHE A CA 1
ATOM 5100 C C . PHE A 1 627 ? 22.855 3.799 -25.648 1.00 67.44 627 PHE A C 1
ATOM 5102 O O . PHE A 1 627 ? 22.829 3.182 -24.577 1.00 67.44 627 PHE A O 1
ATOM 5109 N N . ARG A 1 628 ? 23.301 3.219 -26.772 1.00 66.06 628 ARG A N 1
ATOM 5110 C CA . ARG A 1 628 ? 23.823 1.844 -26.817 1.00 66.06 628 ARG A CA 1
ATOM 5111 C C . ARG A 1 628 ? 25.049 1.678 -25.918 1.00 66.06 628 ARG A C 1
ATOM 5113 O O . ARG A 1 628 ? 25.184 0.649 -25.257 1.00 66.06 628 ARG A O 1
ATOM 5120 N N . LEU A 1 629 ? 25.944 2.664 -25.867 1.00 67.94 629 LEU A N 1
ATOM 5121 C CA . LEU A 1 629 ? 27.128 2.644 -25.006 1.00 67.94 629 LEU A CA 1
ATOM 5122 C C . LEU A 1 629 ? 26.727 2.549 -23.526 1.00 67.94 629 LEU A C 1
ATOM 5124 O O . LEU A 1 629 ? 27.228 1.681 -22.812 1.00 67.94 629 LEU A O 1
ATOM 5128 N N . LEU A 1 630 ? 25.796 3.394 -23.079 1.00 69.81 630 LEU A N 1
ATOM 5129 C CA . LEU A 1 630 ? 25.356 3.455 -21.680 1.00 69.81 630 LEU A CA 1
ATOM 5130 C C . LEU A 1 630 ? 24.593 2.198 -21.242 1.00 69.81 630 LEU A C 1
ATOM 5132 O O . LEU A 1 630 ? 24.773 1.738 -20.118 1.00 69.81 630 LEU A O 1
ATOM 5136 N N . THR A 1 631 ? 23.779 1.622 -22.127 1.00 66.69 631 THR A N 1
ATOM 5137 C CA . THR A 1 631 ? 22.929 0.460 -21.812 1.00 66.69 631 THR A CA 1
ATOM 5138 C C . THR A 1 631 ? 23.621 -0.893 -21.979 1.00 66.69 631 THR A C 1
ATOM 5140 O O . THR A 1 631 ? 23.223 -1.855 -21.329 1.00 66.69 631 THR A O 1
ATOM 5143 N N . SER A 1 632 ? 24.659 -0.992 -22.821 1.00 64.25 632 SER A N 1
ATOM 5144 C CA . SER A 1 632 ? 25.334 -2.271 -23.109 1.00 64.25 632 SER A CA 1
ATOM 5145 C C . SER A 1 632 ? 26.744 -2.406 -22.531 1.00 64.25 632 SER A C 1
ATOM 5147 O O . SER A 1 632 ? 27.215 -3.530 -22.370 1.00 64.25 632 SER A O 1
ATOM 5149 N N . GLN A 1 633 ? 27.442 -1.300 -22.235 1.00 61.38 633 GLN A N 1
ATOM 5150 C CA . GLN A 1 633 ? 28.849 -1.342 -21.800 1.00 61.38 633 GLN A CA 1
ATOM 5151 C C . GLN A 1 633 ? 29.038 -1.120 -20.290 1.00 61.38 633 GLN A C 1
ATOM 5153 O O . GLN A 1 633 ? 30.114 -1.421 -19.762 1.00 61.38 633 GLN A O 1
ATOM 5158 N N . ILE A 1 634 ? 28.021 -0.623 -19.571 1.00 66.31 634 ILE A N 1
ATOM 5159 C CA . ILE A 1 634 ? 28.064 -0.437 -18.111 1.00 66.31 634 ILE A CA 1
ATOM 5160 C C . ILE A 1 634 ? 27.520 -1.687 -17.411 1.00 66.31 634 ILE A C 1
ATOM 5162 O O . ILE A 1 634 ? 26.363 -1.764 -17.034 1.00 66.31 634 ILE A O 1
ATOM 5166 N N . ASN A 1 635 ? 28.378 -2.678 -17.180 1.00 61.12 635 ASN A N 1
ATOM 5167 C CA . ASN A 1 635 ? 27.942 -3.995 -16.685 1.00 61.12 635 ASN A CA 1
ATOM 5168 C C . ASN A 1 635 ? 27.385 -4.026 -15.244 1.00 61.12 635 ASN A C 1
ATOM 5170 O O . ASN A 1 635 ? 26.857 -5.053 -14.829 1.00 61.12 635 ASN A O 1
ATOM 5174 N N . TYR A 1 636 ? 27.558 -2.962 -14.453 1.00 67.94 636 TYR A N 1
ATOM 5175 C CA . TYR A 1 636 ? 27.054 -2.876 -13.072 1.00 67.94 636 TYR A CA 1
ATOM 5176 C C . TYR A 1 636 ? 25.759 -2.055 -12.949 1.00 67.94 636 TYR A C 1
ATOM 5178 O O . TYR A 1 636 ? 25.183 -1.990 -11.862 1.00 67.94 636 TYR A O 1
ATOM 5186 N N . ILE A 1 637 ? 25.300 -1.448 -14.048 1.00 73.25 637 ILE A N 1
ATOM 5187 C CA . ILE A 1 637 ? 24.019 -0.749 -14.141 1.00 73.25 637 ILE A CA 1
ATOM 5188 C C . ILE A 1 637 ? 23.171 -1.487 -15.169 1.00 73.25 637 ILE A C 1
ATOM 5190 O O . ILE A 1 637 ? 23.541 -1.613 -16.330 1.00 73.25 637 ILE A O 1
ATOM 5194 N N . HIS A 1 638 ? 22.028 -1.989 -14.729 1.00 75.69 638 HIS A N 1
ATOM 5195 C CA . HIS A 1 638 ? 21.051 -2.629 -15.585 1.00 75.69 638 HIS A CA 1
ATOM 5196 C C . HIS A 1 638 ? 20.082 -1.577 -16.110 1.00 75.69 638 HIS A C 1
ATOM 5198 O O . HIS A 1 638 ? 19.642 -0.691 -15.375 1.00 75.69 638 HIS A O 1
ATOM 5204 N N . TYR A 1 639 ? 19.753 -1.715 -17.387 1.00 75.75 639 TYR A N 1
ATOM 5205 C CA . TYR A 1 639 ? 18.717 -0.956 -18.056 1.00 75.75 639 TYR A CA 1
ATOM 5206 C C . TYR A 1 639 ? 17.623 -1.914 -18.512 1.00 75.75 639 TYR A C 1
ATOM 5208 O O . TYR A 1 639 ? 17.920 -2.886 -19.211 1.00 75.75 639 TYR A O 1
ATOM 5216 N N . PHE A 1 640 ? 16.383 -1.678 -18.094 1.00 67.25 640 PHE A N 1
ATOM 5217 C CA . PHE A 1 640 ? 15.269 -2.571 -18.404 1.00 67.25 640 PHE A CA 1
ATOM 5218 C C . PHE A 1 640 ? 13.924 -1.834 -18.405 1.00 67.25 640 PHE A C 1
ATOM 5220 O O . PHE A 1 640 ? 13.802 -0.718 -17.899 1.00 67.25 640 PHE A O 1
ATOM 5227 N N . GLU A 1 641 ? 12.925 -2.472 -19.012 1.00 67.25 641 GLU A N 1
ATOM 5228 C CA . GLU A 1 641 ? 11.524 -2.047 -18.979 1.00 67.25 641 GLU A CA 1
ATOM 5229 C C . GLU A 1 641 ? 10.871 -2.580 -17.700 1.00 67.25 641 GLU A C 1
ATOM 5231 O O . GLU A 1 641 ? 10.923 -3.780 -17.417 1.00 67.25 641 GLU A O 1
ATOM 5236 N N . GLN A 1 642 ? 10.291 -1.685 -16.911 1.00 60.91 642 GLN A N 1
ATOM 5237 C CA . GLN A 1 642 ? 9.423 -2.022 -15.801 1.00 60.91 642 GLN A CA 1
ATOM 5238 C C . GLN A 1 642 ? 8.090 -2.571 -16.298 1.00 60.91 642 GLN A C 1
ATOM 5240 O O . GLN A 1 642 ? 7.694 -2.473 -17.456 1.00 60.91 642 GLN A O 1
ATOM 5245 N N . ILE A 1 643 ? 7.389 -3.132 -15.330 1.00 48.66 643 ILE A N 1
ATOM 5246 C CA . ILE A 1 643 ? 6.091 -3.770 -15.431 1.00 48.66 643 ILE A CA 1
ATOM 5247 C C . ILE A 1 643 ? 5.011 -2.885 -16.085 1.00 48.66 643 ILE A C 1
ATOM 5249 O O . ILE A 1 643 ? 4.134 -3.405 -16.762 1.00 48.66 643 ILE A O 1
ATOM 5253 N N . ASP A 1 644 ? 5.075 -1.568 -15.898 1.00 51.28 644 ASP A N 1
ATOM 5254 C CA . ASP A 1 644 ? 4.120 -0.582 -16.416 1.00 51.28 644 ASP A CA 1
ATOM 5255 C C . ASP A 1 644 ? 4.561 0.060 -17.748 1.00 51.28 644 ASP A C 1
ATOM 5257 O O . ASP A 1 644 ? 3.975 1.051 -18.191 1.00 51.28 644 ASP A O 1
ATOM 5261 N N . GLY A 1 645 ? 5.596 -0.495 -18.391 1.00 55.97 645 GLY A N 1
ATOM 5262 C CA . GLY A 1 645 ? 6.165 0.009 -19.643 1.00 55.97 645 GLY A CA 1
ATOM 5263 C C . GLY A 1 645 ? 7.156 1.165 -19.467 1.00 55.97 645 GLY A C 1
ATOM 5264 O O . GLY A 1 645 ? 7.639 1.712 -20.461 1.00 55.97 645 GLY A O 1
ATOM 5265 N N . LYS A 1 646 ? 7.484 1.560 -18.227 1.00 69.81 646 LYS A N 1
ATOM 5266 C CA . LYS A 1 646 ? 8.489 2.599 -17.956 1.00 69.81 646 LYS A CA 1
ATOM 5267 C C . LYS A 1 646 ? 9.895 2.038 -18.051 1.00 69.81 646 LYS A C 1
ATOM 5269 O O . LYS A 1 646 ? 10.182 0.951 -17.567 1.00 69.81 646 LYS A O 1
ATOM 5274 N N . TYR A 1 647 ? 10.819 2.797 -18.621 1.00 75.50 647 TYR A N 1
ATOM 5275 C CA . TYR A 1 647 ? 12.212 2.370 -18.692 1.00 75.50 647 TYR A CA 1
ATOM 5276 C C . TYR A 1 647 ? 13.041 2.951 -17.553 1.00 75.50 647 TYR A C 1
ATOM 5278 O O . TYR A 1 647 ? 13.001 4.154 -17.293 1.00 75.50 647 TYR A O 1
ATOM 5286 N N . VAL A 1 648 ? 13.856 2.116 -16.911 1.00 82.56 648 VAL A N 1
ATOM 5287 C CA . VAL A 1 648 ? 14.611 2.524 -15.721 1.00 82.56 648 VAL A CA 1
ATOM 5288 C C . VAL A 1 648 ? 16.045 2.015 -15.717 1.00 82.56 648 VAL A C 1
ATOM 5290 O O . VAL A 1 648 ? 16.384 1.011 -16.347 1.00 82.56 648 VAL A O 1
ATOM 5293 N N . PHE A 1 649 ? 16.889 2.722 -14.968 1.00 85.56 649 PHE A N 1
ATOM 5294 C CA . PHE A 1 649 ? 18.226 2.277 -14.600 1.00 85.56 649 PHE A CA 1
ATOM 5295 C C . PHE A 1 649 ? 18.271 1.852 -13.132 1.00 85.56 649 PHE A C 1
ATOM 5297 O O . PHE A 1 649 ? 17.723 2.528 -12.255 1.00 85.56 649 PHE A O 1
ATOM 5304 N N . ARG A 1 650 ? 19.002 0.768 -12.858 1.00 84.62 650 ARG A N 1
ATOM 5305 C CA . ARG A 1 650 ? 19.267 0.278 -11.500 1.00 84.62 650 ARG A CA 1
ATOM 5306 C C . ARG A 1 650 ? 20.661 -0.337 -11.410 1.00 84.62 650 ARG A C 1
ATOM 5308 O O . ARG A 1 650 ? 21.108 -0.996 -12.341 1.00 84.62 650 ARG A O 1
ATOM 5315 N N . PHE A 1 651 ? 21.351 -0.185 -10.283 1.00 76.44 651 PHE A N 1
ATOM 5316 C CA . PHE A 1 651 ? 22.517 -1.024 -9.992 1.00 76.44 651 PHE A CA 1
ATOM 5317 C C . PHE A 1 651 ? 22.091 -2.482 -9.827 1.00 76.44 651 PHE A C 1
ATOM 5319 O O . PHE A 1 651 ? 21.033 -2.771 -9.270 1.00 76.44 651 PHE A O 1
ATOM 5326 N N . ARG A 1 652 ? 22.968 -3.406 -10.219 1.00 68.81 652 ARG A N 1
ATOM 5327 C CA . ARG A 1 652 ? 22.743 -4.854 -10.093 1.00 68.81 652 ARG A CA 1
ATOM 5328 C C . ARG A 1 652 ? 22.360 -5.306 -8.677 1.00 68.81 652 ARG A C 1
ATOM 5330 O O . ARG A 1 652 ? 21.650 -6.289 -8.504 1.00 68.81 652 ARG A O 1
ATOM 5337 N N . SER A 1 653 ? 22.849 -4.621 -7.643 1.00 62.09 653 SER A N 1
ATOM 5338 C CA . SER A 1 653 ? 22.396 -4.841 -6.268 1.00 62.09 653 SER A CA 1
ATOM 5339 C C . SER A 1 653 ? 22.482 -3.570 -5.427 1.00 62.09 653 SER A C 1
ATOM 5341 O O . SER A 1 653 ? 23.304 -2.688 -5.687 1.00 62.09 653 SER A O 1
ATOM 5343 N N . THR A 1 654 ? 21.671 -3.501 -4.367 1.00 68.75 654 THR A N 1
ATOM 5344 C CA . THR A 1 654 ? 21.691 -2.384 -3.406 1.00 68.75 654 THR A CA 1
ATOM 5345 C C . THR A 1 654 ? 23.061 -2.228 -2.738 1.00 68.75 654 THR A C 1
ATOM 5347 O O . THR A 1 654 ? 23.555 -1.115 -2.578 1.00 68.75 654 THR A O 1
ATOM 5350 N N . LEU A 1 655 ? 23.729 -3.346 -2.427 1.00 61.41 655 LEU A N 1
ATOM 5351 C CA . LEU A 1 655 ? 25.063 -3.353 -1.827 1.00 61.41 655 LEU A CA 1
ATOM 5352 C C . LEU A 1 655 ? 26.133 -2.801 -2.782 1.00 61.41 655 LEU A C 1
ATOM 5354 O O . LEU A 1 655 ? 27.040 -2.100 -2.343 1.00 61.41 655 LEU A O 1
ATOM 5358 N N . GLU A 1 656 ? 26.042 -3.075 -4.085 1.00 66.38 656 GLU A N 1
ATOM 5359 C CA . GLU A 1 656 ? 26.960 -2.487 -5.070 1.00 66.38 656 GLU A CA 1
ATOM 5360 C C . GLU A 1 656 ? 26.788 -0.981 -5.202 1.00 66.38 656 GLU A C 1
ATOM 5362 O O . GLU A 1 656 ? 27.790 -0.271 -5.298 1.00 66.38 656 GLU A O 1
ATOM 5367 N N . ALA A 1 657 ? 25.546 -0.497 -5.154 1.00 77.56 657 ALA A N 1
ATOM 5368 C CA . ALA A 1 657 ? 25.265 0.931 -5.113 1.00 77.56 657 ALA A CA 1
ATOM 5369 C C . ALA A 1 657 ? 25.896 1.582 -3.870 1.00 77.56 657 ALA A C 1
ATOM 5371 O O . ALA A 1 657 ? 26.577 2.601 -3.979 1.00 77.56 657 ALA A O 1
ATOM 5372 N N . GLU A 1 658 ? 25.770 0.960 -2.693 1.00 70.81 658 GLU A N 1
ATOM 5373 C CA . GLU A 1 658 ? 26.432 1.453 -1.481 1.00 70.81 658 GLU A CA 1
ATOM 5374 C C . GLU A 1 658 ? 27.959 1.440 -1.579 1.00 70.81 658 GLU A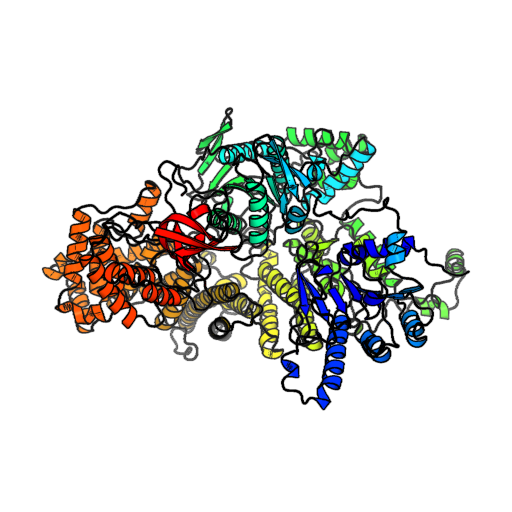 C 1
ATOM 5376 O O . GLU A 1 658 ? 28.616 2.412 -1.201 1.00 70.81 658 GLU A O 1
ATOM 5381 N N . ILE A 1 659 ? 28.539 0.343 -2.076 1.00 67.75 659 ILE A N 1
ATOM 5382 C CA . ILE A 1 659 ? 29.986 0.223 -2.275 1.00 67.75 659 ILE A CA 1
ATOM 5383 C C . ILE A 1 659 ? 30.461 1.294 -3.259 1.00 67.75 659 ILE A C 1
ATOM 5385 O O . ILE A 1 659 ? 31.521 1.881 -3.045 1.00 67.75 659 ILE A O 1
ATOM 5389 N N . PHE A 1 660 ? 29.690 1.583 -4.310 1.00 78.12 660 PHE A N 1
ATOM 5390 C CA . PHE A 1 660 ? 29.992 2.647 -5.262 1.00 78.12 660 PHE A CA 1
ATOM 5391 C C . PHE A 1 660 ? 30.016 4.020 -4.580 1.00 78.12 660 PHE A C 1
ATOM 5393 O O . PHE A 1 660 ? 31.009 4.738 -4.715 1.00 78.12 660 PHE A O 1
ATOM 5400 N N . LEU A 1 661 ? 28.984 4.367 -3.804 1.00 81.44 661 LEU A N 1
ATOM 5401 C CA . LEU A 1 661 ? 28.919 5.642 -3.077 1.00 81.44 661 LEU A CA 1
ATOM 5402 C C . LEU A 1 661 ? 30.081 5.784 -2.077 1.00 81.44 661 LEU A C 1
ATOM 5404 O O . LEU A 1 661 ? 30.740 6.824 -2.032 1.00 81.44 661 LEU A O 1
ATOM 5408 N N . LYS A 1 662 ? 30.389 4.712 -1.330 1.00 72.88 662 LYS A N 1
ATOM 5409 C CA . LYS A 1 662 ? 31.487 4.662 -0.347 1.00 72.88 662 LYS A CA 1
ATOM 5410 C C . LYS A 1 662 ? 32.865 4.777 -1.024 1.00 72.88 662 LYS A C 1
ATOM 5412 O O . LYS A 1 662 ? 33.702 5.562 -0.582 1.00 72.88 662 LYS A O 1
ATOM 5417 N N . ASN A 1 663 ? 33.104 4.049 -2.119 1.00 70.19 663 ASN A N 1
ATOM 5418 C CA . ASN A 1 663 ? 34.393 4.040 -2.827 1.00 70.19 663 ASN A CA 1
ATOM 5419 C C . ASN A 1 663 ? 34.696 5.345 -3.570 1.00 70.19 663 ASN A C 1
ATOM 5421 O O . ASN A 1 663 ? 35.865 5.714 -3.683 1.00 70.19 663 ASN A O 1
ATOM 5425 N N . ASN A 1 664 ? 33.667 6.022 -4.084 1.00 74.44 664 ASN A N 1
ATOM 5426 C CA . ASN A 1 664 ? 33.813 7.311 -4.763 1.00 74.44 664 ASN A CA 1
ATOM 5427 C C . ASN A 1 664 ? 33.755 8.502 -3.793 1.00 74.44 664 ASN A C 1
ATOM 5429 O O . ASN A 1 664 ? 33.757 9.641 -4.246 1.00 74.44 664 ASN A O 1
ATOM 5433 N N . GLN A 1 665 ? 33.736 8.249 -2.476 1.00 77.19 665 GLN A N 1
ATOM 5434 C CA . GLN A 1 665 ? 33.740 9.275 -1.425 1.00 77.19 665 GLN A CA 1
ATOM 5435 C C . GLN A 1 665 ? 32.642 10.332 -1.622 1.00 77.19 665 GLN A C 1
ATOM 5437 O O . GLN A 1 665 ? 32.869 11.524 -1.419 1.00 77.19 665 GLN A O 1
ATOM 5442 N N . VAL A 1 666 ? 31.446 9.897 -2.034 1.00 84.69 666 VAL A N 1
ATOM 5443 C CA . VAL A 1 666 ? 30.313 10.799 -2.259 1.00 84.69 666 VAL A CA 1
ATOM 5444 C C . VAL A 1 666 ? 29.851 11.349 -0.911 1.00 84.69 666 VAL A C 1
ATOM 5446 O O . VAL A 1 666 ? 29.253 10.629 -0.108 1.00 84.69 666 VAL A O 1
ATOM 5449 N N . SER A 1 667 ? 30.146 12.625 -0.662 1.00 87.62 667 SER A N 1
ATOM 5450 C CA . SER A 1 667 ? 29.769 13.306 0.576 1.00 87.62 667 SER A CA 1
ATOM 5451 C C . SER A 1 667 ? 28.253 13.464 0.697 1.00 87.62 667 SER A C 1
ATOM 5453 O O . SER A 1 667 ? 27.515 13.433 -0.289 1.00 87.62 667 SER A O 1
ATOM 5455 N N . GLU A 1 668 ? 27.781 13.669 1.923 1.00 89.25 668 GLU A N 1
ATOM 5456 C CA . GLU A 1 668 ? 26.379 13.976 2.217 1.00 89.25 668 GLU A CA 1
ATOM 5457 C C . GLU A 1 668 ? 25.925 15.251 1.499 1.00 89.25 668 GLU A C 1
ATOM 5459 O O . GLU A 1 668 ? 24.828 15.296 0.949 1.00 89.25 668 GLU A O 1
ATOM 5464 N N . ASP A 1 669 ? 26.809 16.245 1.411 1.00 88.81 669 ASP A N 1
ATOM 5465 C CA . ASP A 1 669 ? 26.558 17.496 0.693 1.00 88.81 669 ASP A CA 1
ATOM 5466 C C . ASP A 1 669 ? 26.335 17.260 -0.798 1.00 88.81 669 ASP A C 1
ATOM 5468 O O . ASP A 1 669 ? 25.416 17.836 -1.379 1.00 88.81 669 ASP A O 1
ATOM 5472 N N . LYS A 1 670 ? 27.118 16.359 -1.406 1.00 90.06 670 LYS A N 1
ATOM 5473 C CA . LYS A 1 670 ? 26.939 16.007 -2.815 1.00 90.06 670 LYS A CA 1
ATOM 5474 C C . LYS A 1 670 ? 25.633 15.248 -3.052 1.00 90.06 670 LYS A C 1
ATOM 5476 O O . LYS A 1 670 ? 24.998 15.439 -4.084 1.00 90.06 670 LYS A O 1
ATOM 5481 N N . GLN A 1 671 ? 25.206 14.416 -2.100 1.00 92.19 671 GLN A N 1
ATOM 5482 C CA . GLN A 1 671 ? 23.905 13.742 -2.174 1.00 92.19 671 GLN A CA 1
ATOM 5483 C C . GLN A 1 671 ? 22.753 14.758 -2.127 1.00 92.19 671 GLN A C 1
ATOM 5485 O O . GLN A 1 671 ? 21.833 14.677 -2.936 1.00 92.19 671 GLN A O 1
ATOM 5490 N N . ILE A 1 672 ? 22.818 15.751 -1.236 1.00 92.25 672 ILE A N 1
ATOM 5491 C CA . ILE A 1 672 ? 21.804 16.816 -1.159 1.00 92.25 672 ILE A CA 1
ATOM 5492 C C . ILE A 1 672 ? 21.788 17.657 -2.439 1.00 92.25 672 ILE A C 1
ATOM 5494 O O . ILE A 1 672 ? 20.712 17.931 -2.962 1.00 92.25 672 ILE A O 1
ATOM 5498 N N . GLU A 1 673 ? 22.957 18.022 -2.972 1.00 92.44 673 GLU A N 1
ATOM 5499 C CA . GLU A 1 673 ? 23.081 18.756 -4.239 1.00 92.44 673 GLU A CA 1
ATOM 5500 C C . GLU A 1 673 ? 22.347 18.034 -5.379 1.00 92.44 673 GLU A C 1
ATOM 5502 O O . GLU A 1 673 ? 21.533 18.644 -6.070 1.00 92.44 673 GLU A O 1
ATOM 5507 N N . ILE A 1 674 ? 22.552 16.718 -5.507 1.00 92.25 674 ILE A N 1
ATOM 5508 C CA . ILE A 1 674 ? 21.875 15.901 -6.520 1.00 92.25 674 ILE A CA 1
ATOM 5509 C C . ILE A 1 674 ? 20.360 15.875 -6.285 1.00 92.25 674 ILE A C 1
ATOM 5511 O O . ILE A 1 674 ? 19.606 16.018 -7.241 1.00 92.25 674 ILE A O 1
ATOM 5515 N N . ILE A 1 675 ? 19.880 15.748 -5.041 1.00 94.00 675 ILE A N 1
ATOM 5516 C CA . ILE A 1 675 ? 18.433 15.788 -4.746 1.00 94.00 675 ILE A CA 1
ATOM 5517 C C . ILE A 1 675 ? 17.814 17.124 -5.176 1.00 94.00 675 ILE A C 1
ATOM 5519 O O . ILE A 1 675 ? 16.759 17.138 -5.812 1.00 94.00 675 ILE A O 1
ATOM 5523 N N . LEU A 1 676 ? 18.465 18.246 -4.859 1.00 94.12 676 LEU A N 1
ATOM 5524 C CA . LEU A 1 676 ? 17.989 19.578 -5.246 1.00 94.12 676 LEU A CA 1
ATOM 5525 C C . LEU A 1 676 ? 17.936 19.741 -6.766 1.00 94.12 676 LEU A C 1
ATOM 5527 O O . LEU A 1 676 ? 17.021 20.373 -7.296 1.00 94.12 676 LEU A O 1
ATOM 5531 N N . GLU A 1 677 ? 18.889 19.142 -7.465 1.00 91.25 677 GLU A N 1
ATOM 5532 C CA . GLU A 1 677 ? 18.945 19.163 -8.914 1.00 91.25 677 GLU A CA 1
ATOM 5533 C C . GLU A 1 677 ? 17.860 18.304 -9.574 1.00 91.25 677 GLU A C 1
ATOM 5535 O O . GLU A 1 677 ? 17.222 18.761 -10.521 1.00 91.25 677 GLU A O 1
ATOM 5540 N N . ILE A 1 678 ? 17.549 17.125 -9.018 1.00 92.62 678 ILE A N 1
ATOM 5541 C CA . ILE A 1 678 ? 16.388 16.325 -9.449 1.00 92.62 678 ILE A CA 1
ATOM 5542 C C . ILE A 1 678 ? 15.106 17.177 -9.365 1.00 92.62 678 ILE A C 1
ATOM 5544 O O . ILE A 1 678 ? 14.302 17.189 -10.300 1.00 92.62 678 ILE A O 1
ATOM 5548 N N . ILE A 1 679 ? 14.921 17.924 -8.268 1.00 93.19 679 ILE A N 1
ATOM 5549 C CA . ILE A 1 679 ? 13.750 18.796 -8.083 1.00 93.19 679 ILE A CA 1
ATOM 5550 C C . ILE A 1 679 ? 13.753 19.959 -9.090 1.00 93.19 679 ILE A C 1
ATOM 5552 O O . ILE A 1 679 ? 12.702 20.293 -9.638 1.00 93.19 679 ILE A O 1
ATOM 5556 N N . ASN A 1 680 ? 14.909 20.569 -9.377 1.00 90.12 680 ASN A N 1
ATOM 5557 C CA . ASN A 1 680 ? 15.015 21.614 -10.405 1.00 90.12 680 ASN A CA 1
ATOM 5558 C C . ASN A 1 680 ? 14.611 21.095 -11.788 1.00 90.12 680 ASN A C 1
ATOM 5560 O O . ASN A 1 680 ? 13.826 21.752 -12.472 1.00 90.12 680 ASN A O 1
ATOM 5564 N N . HIS A 1 681 ? 15.052 19.893 -12.163 1.00 84.88 681 HIS A N 1
ATOM 5565 C CA . HIS A 1 681 ? 14.670 19.289 -13.439 1.00 84.88 681 HIS A CA 1
ATOM 5566 C C . HIS A 1 681 ? 13.163 19.072 -13.553 1.00 84.88 681 HIS A C 1
ATOM 5568 O O . HIS A 1 681 ? 12.584 19.297 -14.616 1.00 84.88 681 HIS A O 1
ATOM 5574 N N . TYR A 1 682 ? 12.505 18.680 -12.462 1.00 89.06 682 TYR A N 1
ATOM 5575 C CA . TYR A 1 682 ? 11.049 18.583 -12.431 1.00 89.06 682 TYR A CA 1
ATOM 5576 C C . TYR A 1 682 ? 10.375 19.944 -12.692 1.00 89.06 682 TYR A C 1
ATOM 5578 O O . TYR A 1 682 ? 9.460 20.039 -13.513 1.00 89.06 682 TYR A O 1
ATOM 5586 N N . VAL A 1 683 ? 10.874 21.021 -12.073 1.00 88.19 683 VAL A N 1
ATOM 5587 C CA . VAL A 1 683 ? 10.363 22.389 -12.286 1.00 88.19 683 VAL A CA 1
ATOM 5588 C C . VAL A 1 683 ? 10.557 22.861 -13.728 1.00 88.19 683 VAL A C 1
ATOM 5590 O O . VAL A 1 683 ? 9.658 23.467 -14.314 1.00 88.19 683 VAL A O 1
ATOM 5593 N N . GLU A 1 684 ? 11.720 22.597 -14.315 1.00 82.31 684 GLU A N 1
ATOM 5594 C CA . GLU A 1 684 ? 12.038 22.971 -15.696 1.00 82.31 684 GLU A CA 1
ATOM 5595 C C . GLU A 1 684 ? 11.141 22.256 -16.707 1.00 82.31 684 GLU A C 1
ATOM 5597 O O . GLU A 1 684 ? 10.637 22.885 -17.641 1.00 82.31 684 GLU A O 1
ATOM 5602 N N . CYS A 1 685 ? 10.874 20.968 -16.483 1.00 76.88 685 CYS A N 1
ATOM 5603 C CA . CYS A 1 685 ? 9.973 20.186 -17.329 1.00 76.88 685 CYS A CA 1
ATOM 5604 C C . CYS A 1 685 ? 8.563 20.750 -17.336 1.00 76.88 685 CYS A C 1
ATOM 5606 O O . CYS A 1 685 ? 7.986 20.953 -18.406 1.00 76.88 685 CYS A O 1
ATOM 5608 N N . TYR A 1 686 ? 8.042 21.063 -16.149 1.00 83.25 686 TYR A N 1
ATOM 5609 C CA . TYR A 1 686 ? 6.732 21.682 -16.024 1.00 83.25 686 TYR A CA 1
ATOM 5610 C C . TYR A 1 686 ? 6.685 23.038 -16.735 1.00 83.25 686 TYR A C 1
ATOM 5612 O O . TYR A 1 686 ? 5.766 23.304 -17.499 1.00 83.25 686 TYR A O 1
ATOM 5620 N N . ARG A 1 687 ? 7.700 23.891 -16.553 1.00 81.88 687 ARG A N 1
ATOM 5621 C CA . ARG A 1 687 ? 7.747 25.222 -17.183 1.00 81.88 687 ARG A CA 1
ATOM 5622 C C . ARG A 1 687 ? 7.749 25.181 -18.706 1.00 81.88 687 ARG A C 1
ATOM 5624 O O . ARG A 1 687 ? 7.212 26.096 -19.323 1.00 81.88 687 ARG A O 1
ATOM 5631 N N . LYS A 1 688 ? 8.364 24.160 -19.305 1.00 70.19 688 LYS A N 1
ATOM 5632 C CA . LYS A 1 688 ? 8.396 24.005 -20.761 1.00 70.19 688 LYS A CA 1
ATOM 5633 C C . LYS A 1 688 ? 7.093 23.428 -21.307 1.00 70.19 688 LYS A C 1
ATOM 5635 O O . LYS A 1 688 ? 6.573 23.936 -22.294 1.00 70.19 688 LYS A O 1
ATOM 5640 N N . ASN A 1 689 ? 6.594 22.366 -20.680 1.00 69.44 689 ASN A N 1
ATOM 5641 C CA . ASN A 1 689 ? 5.490 21.576 -21.228 1.00 69.44 689 ASN A CA 1
ATOM 5642 C C . ASN A 1 689 ? 4.118 22.006 -20.686 1.00 69.44 689 ASN A C 1
ATOM 5644 O O . ASN A 1 689 ? 3.101 21.571 -21.212 1.00 69.44 689 ASN A O 1
ATOM 5648 N N . ASN A 1 690 ? 4.096 22.849 -19.648 1.00 75.50 690 ASN A N 1
ATOM 5649 C CA . ASN A 1 690 ? 2.918 23.245 -18.874 1.00 75.50 690 ASN A CA 1
ATOM 5650 C C . ASN A 1 690 ? 2.114 22.048 -18.336 1.00 75.50 690 ASN A C 1
ATOM 5652 O O . ASN A 1 690 ? 0.886 22.070 -18.301 1.00 75.50 690 ASN A O 1
ATOM 5656 N N . GLU A 1 691 ? 2.821 20.987 -17.948 1.00 74.25 691 GLU A N 1
ATOM 5657 C CA . GLU A 1 691 ? 2.240 19.705 -17.559 1.00 74.25 691 GLU A CA 1
ATOM 5658 C C . GLU A 1 691 ? 3.081 19.003 -16.500 1.00 74.25 691 GLU A C 1
ATOM 5660 O O . GLU A 1 691 ? 4.312 19.084 -16.498 1.00 74.25 691 GLU A O 1
ATOM 5665 N N . VAL A 1 692 ? 2.397 18.291 -15.608 1.00 78.81 692 VAL A N 1
ATOM 5666 C CA . VAL A 1 692 ? 3.012 17.551 -14.509 1.00 78.81 692 VAL A CA 1
ATOM 5667 C C . VAL A 1 692 ? 3.607 16.239 -15.021 1.00 78.81 692 VAL A C 1
ATOM 5669 O O . VAL A 1 692 ? 2.923 15.424 -15.637 1.00 78.81 692 VAL A O 1
ATOM 5672 N N . ASP A 1 693 ? 4.891 16.024 -14.737 1.00 80.06 693 ASP A N 1
ATOM 5673 C CA . ASP A 1 693 ? 5.561 14.736 -14.926 1.00 80.06 693 ASP A CA 1
ATOM 5674 C C . ASP A 1 693 ? 5.318 13.858 -13.688 1.00 80.06 693 ASP A C 1
ATOM 5676 O O . ASP A 1 693 ? 6.036 13.952 -12.689 1.00 80.06 693 ASP A O 1
ATOM 5680 N N . TYR A 1 694 ? 4.250 13.057 -13.725 1.00 78.25 694 TYR A N 1
ATOM 5681 C CA . TYR A 1 694 ? 3.846 12.226 -12.586 1.00 78.25 694 TYR A CA 1
ATOM 5682 C C . TYR A 1 694 ? 4.877 11.133 -12.257 1.00 78.25 694 TYR A C 1
ATOM 5684 O O . TYR A 1 694 ? 5.082 10.845 -11.081 1.00 78.25 694 TYR A O 1
ATOM 5692 N N . GLU A 1 695 ? 5.587 10.582 -13.249 1.00 78.56 695 GLU A N 1
ATOM 5693 C CA . GLU A 1 695 ? 6.627 9.565 -13.027 1.00 78.56 695 GLU A CA 1
ATOM 5694 C C . GLU A 1 695 ? 7.811 10.147 -12.246 1.00 78.56 695 GLU A C 1
ATOM 5696 O O . GLU A 1 695 ? 8.257 9.588 -11.234 1.00 78.56 695 GLU A O 1
ATOM 5701 N N . LEU A 1 696 ? 8.304 11.311 -12.680 1.00 86.00 696 LEU A N 1
ATOM 5702 C CA . LEU A 1 696 ? 9.376 11.998 -11.973 1.00 86.00 696 LEU A CA 1
ATOM 5703 C C . LEU A 1 696 ? 8.904 12.477 -10.594 1.00 86.00 696 LEU A C 1
ATOM 5705 O O . LEU A 1 696 ? 9.652 12.368 -9.621 1.00 86.00 696 LEU A O 1
ATOM 5709 N N . LYS A 1 697 ? 7.656 12.950 -10.479 1.00 88.56 697 LYS A N 1
ATOM 5710 C CA . LYS A 1 697 ? 7.047 13.341 -9.202 1.00 88.56 697 LYS A CA 1
ATOM 5711 C C . LYS A 1 697 ? 7.040 12.184 -8.199 1.00 88.56 697 LYS A C 1
ATOM 5713 O O . LYS A 1 697 ? 7.527 12.359 -7.083 1.00 88.56 697 LYS A O 1
ATOM 5718 N N . GLU A 1 698 ? 6.540 11.010 -8.579 1.00 85.38 698 GLU A N 1
ATOM 5719 C CA . GLU A 1 698 ? 6.509 9.812 -7.726 1.00 85.38 698 GLU A CA 1
ATOM 5720 C C . GLU A 1 698 ? 7.918 9.353 -7.325 1.00 85.38 698 GLU A C 1
ATOM 5722 O O . GLU A 1 698 ? 8.164 8.999 -6.164 1.00 85.38 698 GLU A O 1
ATOM 5727 N N . SER A 1 699 ? 8.868 9.425 -8.260 1.00 88.50 699 SER A N 1
ATOM 5728 C CA . SER A 1 699 ? 10.277 9.097 -8.018 1.00 88.50 699 SER A CA 1
ATOM 5729 C C . SER A 1 699 ? 10.910 10.040 -6.991 1.00 88.50 699 SER A C 1
ATOM 5731 O O . SER A 1 699 ? 11.577 9.582 -6.059 1.00 88.50 699 SER A O 1
ATOM 5733 N N . ILE A 1 700 ? 10.639 11.348 -7.100 1.00 93.38 700 ILE A N 1
ATOM 5734 C CA . ILE A 1 700 ? 11.068 12.364 -6.129 1.00 93.38 700 ILE A CA 1
ATOM 5735 C C . ILE A 1 700 ? 10.436 12.091 -4.762 1.00 93.38 700 ILE A C 1
ATOM 5737 O O . ILE A 1 700 ? 11.142 12.051 -3.756 1.00 93.38 700 ILE A O 1
ATOM 5741 N N . GLN A 1 701 ? 9.123 11.858 -4.695 1.00 91.38 701 GLN A N 1
ATOM 5742 C CA . GLN A 1 701 ? 8.461 11.554 -3.425 1.00 91.38 701 GLN A CA 1
ATOM 5743 C C . GLN A 1 701 ? 9.066 10.313 -2.745 1.00 91.38 701 GLN A C 1
ATOM 5745 O O . GLN A 1 701 ? 9.277 10.310 -1.531 1.00 91.38 701 GLN A O 1
ATOM 5750 N N . SER A 1 702 ? 9.381 9.275 -3.523 1.00 88.88 702 SER A N 1
ATOM 5751 C CA . SER A 1 702 ? 9.944 8.017 -3.023 1.00 88.88 702 SER A CA 1
ATOM 5752 C C . SER A 1 702 ? 11.360 8.186 -2.469 1.00 88.88 702 SER A C 1
ATOM 5754 O O . SER A 1 702 ? 11.634 7.752 -1.348 1.00 88.88 702 SER A O 1
ATOM 5756 N N . ILE A 1 703 ? 12.257 8.859 -3.201 1.00 92.38 703 ILE A N 1
ATOM 5757 C CA . ILE A 1 703 ? 13.631 9.087 -2.725 1.00 92.38 703 ILE A CA 1
ATOM 5758 C C . ILE A 1 703 ? 13.665 10.030 -1.514 1.00 92.38 703 ILE A C 1
ATOM 5760 O O . ILE A 1 703 ? 14.445 9.811 -0.585 1.00 92.38 703 ILE A O 1
ATOM 5764 N N . LEU A 1 704 ? 12.775 11.028 -1.464 1.00 93.12 704 LEU A N 1
ATOM 5765 C CA . LEU A 1 704 ? 12.650 11.930 -0.320 1.00 93.12 704 LEU A CA 1
ATOM 5766 C C . LEU A 1 704 ? 12.187 11.193 0.938 1.00 93.12 704 LEU A C 1
ATOM 5768 O O . LEU A 1 704 ? 12.763 11.406 2.000 1.00 93.12 704 LEU A O 1
ATOM 5772 N N . LYS A 1 705 ? 11.216 10.276 0.842 1.00 89.62 705 LYS A N 1
ATOM 5773 C CA . LYS A 1 705 ? 10.809 9.437 1.985 1.00 89.62 705 LYS A CA 1
ATOM 5774 C C . LYS A 1 705 ? 11.974 8.598 2.531 1.00 89.62 705 LYS A C 1
ATOM 5776 O O . LYS A 1 705 ? 12.080 8.438 3.743 1.00 89.62 705 LYS A O 1
ATOM 5781 N N . MET A 1 706 ? 12.879 8.129 1.666 1.00 88.38 706 MET A N 1
ATOM 5782 C CA . MET A 1 706 ? 14.050 7.333 2.069 1.00 88.38 706 MET A CA 1
ATOM 5783 C C . MET A 1 706 ? 15.178 8.163 2.701 1.00 88.38 706 MET A C 1
ATOM 5785 O O . MET A 1 706 ? 15.807 7.707 3.655 1.00 88.38 706 MET A O 1
ATOM 5789 N N . TYR A 1 707 ? 15.444 9.377 2.213 1.00 90.06 707 TYR A N 1
ATOM 5790 C CA . TYR A 1 707 ? 16.459 10.270 2.799 1.00 90.06 707 TYR A CA 1
ATOM 5791 C C . TYR A 1 707 ? 15.937 11.134 3.954 1.00 90.06 707 TYR A C 1
ATOM 5793 O O . TYR A 1 707 ? 16.725 11.676 4.731 1.00 90.06 707 TYR A O 1
ATOM 5801 N N . GLY A 1 708 ? 14.619 11.263 4.068 1.00 89.44 708 GLY A N 1
ATOM 5802 C CA . GLY A 1 708 ? 13.941 12.111 5.033 1.00 89.44 708 GLY A CA 1
ATOM 5803 C C . GLY A 1 708 ? 13.994 11.610 6.482 1.00 89.44 708 GLY A C 1
ATOM 5804 O O . GLY A 1 708 ? 14.600 10.580 6.790 1.00 89.44 708 GLY A O 1
ATOM 5805 N N . PRO A 1 709 ? 13.348 12.349 7.399 1.00 84.56 709 PRO A N 1
ATOM 5806 C CA . PRO A 1 709 ? 13.374 12.077 8.836 1.00 84.56 709 PRO A CA 1
ATOM 5807 C C . PRO A 1 709 ? 12.602 10.813 9.242 1.00 84.56 709 PRO A C 1
ATOM 5809 O O . PRO A 1 709 ? 12.979 10.156 10.208 1.00 84.56 709 PRO A O 1
ATOM 5812 N N . ASN A 1 710 ? 11.570 10.440 8.480 1.00 79.69 710 ASN A N 1
ATOM 5813 C CA . ASN A 1 710 ? 10.721 9.267 8.724 1.00 79.69 710 ASN A CA 1
ATOM 5814 C C . ASN A 1 710 ? 11.112 8.080 7.826 1.00 79.69 710 ASN A C 1
ATOM 5816 O O . ASN A 1 710 ? 10.250 7.405 7.271 1.00 79.69 710 ASN A O 1
ATOM 5820 N N . THR A 1 711 ? 12.416 7.871 7.632 1.00 84.56 711 THR A N 1
ATOM 5821 C CA . THR A 1 711 ? 12.930 6.839 6.725 1.00 84.56 711 THR A CA 1
ATOM 5822 C C . THR A 1 711 ? 12.614 5.421 7.201 1.00 84.56 711 THR A C 1
ATOM 5824 O O . THR A 1 711 ? 12.848 5.062 8.358 1.00 84.56 711 THR A O 1
ATOM 5827 N N . GLU A 1 712 ? 12.158 4.585 6.271 1.00 71.31 712 GLU A N 1
ATOM 5828 C CA . GLU A 1 712 ? 12.033 3.133 6.457 1.00 71.31 712 GLU A CA 1
ATOM 5829 C C . GLU A 1 712 ? 13.382 2.413 6.248 1.00 71.31 712 GLU A C 1
ATOM 5831 O O . GLU A 1 712 ? 13.496 1.201 6.434 1.00 71.31 712 GLU A O 1
ATOM 5836 N N . TYR A 1 713 ? 14.444 3.146 5.884 1.00 77.62 713 TYR A N 1
ATOM 5837 C CA . TYR A 1 713 ? 15.764 2.572 5.666 1.00 77.62 713 TYR A CA 1
ATOM 5838 C C . TYR A 1 713 ? 16.469 2.244 6.984 1.00 77.62 713 TYR A C 1
ATOM 5840 O O . TYR A 1 713 ? 17.019 3.103 7.668 1.00 77.62 713 TYR A O 1
ATOM 5848 N N . ILE A 1 714 ? 16.508 0.959 7.310 1.00 70.19 714 ILE A N 1
ATOM 5849 C CA . ILE A 1 714 ? 16.992 0.437 8.590 1.00 70.19 714 ILE A CA 1
ATOM 5850 C C . ILE A 1 714 ? 18.448 0.823 8.914 1.00 70.19 714 ILE A C 1
ATOM 5852 O O . ILE A 1 714 ? 18.773 1.130 10.059 1.00 70.19 714 ILE A O 1
ATOM 5856 N N . GLU A 1 715 ? 19.342 0.846 7.922 1.00 74.81 715 GLU A N 1
ATOM 5857 C CA . GLU A 1 715 ? 20.755 1.241 8.110 1.00 74.81 715 GLU A CA 1
ATOM 5858 C C . GLU A 1 715 ? 20.902 2.709 8.563 1.00 74.81 715 GLU A C 1
ATOM 5860 O O . GLU A 1 715 ? 21.934 3.103 9.109 1.00 74.81 715 GLU A O 1
ATOM 5865 N N . PHE A 1 716 ? 19.857 3.520 8.372 1.00 82.38 716 PHE A N 1
ATOM 5866 C CA . PHE A 1 716 ? 19.761 4.897 8.847 1.00 82.38 716 PHE A CA 1
ATOM 5867 C C . PHE A 1 716 ? 19.138 5.018 10.241 1.00 82.38 716 PHE A C 1
ATOM 5869 O O . PHE A 1 716 ? 18.932 6.127 10.725 1.00 82.38 716 PHE A O 1
ATOM 5876 N N . TRP A 1 717 ? 18.856 3.914 10.933 1.00 79.25 717 TRP A N 1
ATOM 5877 C CA . TRP A 1 717 ? 18.324 3.948 12.292 1.00 79.25 717 TRP A CA 1
ATOM 5878 C C . TRP A 1 717 ? 19.430 3.946 13.350 1.00 79.25 717 TRP A C 1
ATOM 5880 O O . TRP A 1 717 ? 20.546 3.457 13.156 1.00 79.25 717 TRP A O 1
ATOM 5890 N N . LYS A 1 718 ? 19.115 4.493 14.529 1.00 75.50 718 LYS A N 1
ATOM 5891 C CA . LYS A 1 718 ? 20.069 4.620 15.637 1.00 75.50 718 LYS A CA 1
ATOM 5892 C C . LYS A 1 718 ? 20.626 3.249 16.042 1.00 75.50 718 LYS A C 1
ATOM 5894 O O . LYS A 1 718 ? 19.877 2.379 16.473 1.00 75.50 718 LYS A O 1
ATOM 5899 N N . GLY A 1 719 ? 21.951 3.101 15.980 1.00 71.50 719 GLY A N 1
ATOM 5900 C CA . GLY A 1 719 ? 22.664 1.852 16.290 1.00 71.50 719 GLY A CA 1
ATOM 5901 C C . GLY A 1 719 ? 23.275 1.159 15.068 1.00 71.50 719 GLY A C 1
ATOM 5902 O O . GLY A 1 719 ? 24.098 0.264 15.248 1.00 71.50 719 GLY A O 1
ATOM 5903 N N . HIS A 1 720 ? 22.936 1.601 13.853 1.00 73.38 720 HIS A N 1
ATOM 5904 C CA . HIS A 1 720 ? 23.546 1.130 12.608 1.00 73.38 720 HIS A CA 1
ATOM 5905 C C . HIS A 1 720 ? 24.776 1.942 12.198 1.00 73.38 720 HIS A C 1
ATOM 5907 O O . HIS A 1 720 ? 25.004 3.058 12.672 1.00 73.38 720 HIS A O 1
ATOM 5913 N N . LYS A 1 721 ? 25.578 1.356 11.300 1.00 72.94 721 LYS A N 1
ATOM 5914 C CA . LYS A 1 721 ? 26.842 1.929 10.821 1.00 72.94 721 LYS A CA 1
ATOM 5915 C C . LYS A 1 721 ? 26.631 3.240 10.060 1.00 72.94 721 LYS A C 1
ATOM 5917 O O . LYS A 1 721 ? 27.425 4.163 10.231 1.00 72.94 721 LYS A O 1
ATOM 5922 N N . ASP A 1 722 ? 25.547 3.336 9.293 1.00 75.69 722 ASP A N 1
ATOM 5923 C CA . ASP A 1 722 ? 25.283 4.469 8.401 1.00 75.69 722 ASP A CA 1
ATOM 5924 C C . ASP A 1 722 ? 24.360 5.538 9.041 1.00 75.69 722 ASP A C 1
ATOM 5926 O O . ASP A 1 722 ? 24.074 6.570 8.434 1.00 75.69 722 ASP A O 1
ATOM 5930 N N . TYR A 1 723 ? 23.989 5.379 10.321 1.00 83.31 723 TYR A N 1
ATOM 5931 C CA . TYR A 1 723 ? 23.218 6.371 11.092 1.00 83.31 723 TYR A CA 1
ATOM 5932 C C . TYR A 1 723 ? 23.886 7.755 11.131 1.00 83.31 723 TYR A C 1
ATOM 5934 O O . TYR A 1 723 ? 23.221 8.786 11.041 1.00 83.31 723 TYR A O 1
ATOM 5942 N N . GLY A 1 724 ? 25.218 7.792 11.257 1.00 83.88 724 GLY A N 1
ATOM 5943 C CA . GLY A 1 724 ? 25.975 9.047 11.301 1.00 83.88 724 GLY A CA 1
ATOM 5944 C C . GLY A 1 724 ? 25.895 9.838 9.992 1.00 83.88 724 GLY A C 1
ATOM 5945 O O . GLY A 1 724 ? 25.775 11.060 10.026 1.00 83.88 724 GLY A O 1
ATOM 5946 N N . GLN A 1 725 ? 25.899 9.138 8.853 1.00 85.81 725 GLN A N 1
ATOM 5947 C CA . GLN A 1 725 ? 25.696 9.741 7.535 1.00 85.81 725 GLN A CA 1
ATOM 5948 C C . GLN A 1 725 ? 24.294 10.354 7.439 1.00 85.81 725 GLN A C 1
ATOM 5950 O O . GLN A 1 725 ? 24.147 11.507 7.036 1.00 85.81 725 GLN A O 1
ATOM 5955 N N . HIS A 1 726 ? 23.261 9.608 7.841 1.00 89.94 726 HIS A N 1
ATOM 5956 C CA . HIS A 1 726 ? 21.883 10.102 7.796 1.00 89.94 726 HIS A CA 1
ATOM 5957 C C . HIS A 1 726 ? 21.687 11.341 8.665 1.00 89.94 726 HIS A C 1
ATOM 5959 O O . HIS A 1 726 ? 21.113 12.321 8.203 1.00 89.94 726 HIS A O 1
ATOM 5965 N N . LEU A 1 727 ? 22.241 11.353 9.880 1.00 86.81 727 LEU A N 1
ATOM 5966 C CA . LEU A 1 727 ? 22.161 12.515 10.765 1.00 86.81 727 LEU A CA 1
ATOM 5967 C C . LEU A 1 727 ? 22.775 13.773 10.125 1.00 86.81 727 LEU A C 1
ATOM 5969 O O . LEU A 1 727 ? 22.238 14.867 10.289 1.00 86.81 727 LEU A O 1
ATOM 5973 N N . SER A 1 728 ? 23.869 13.626 9.373 1.00 87.38 728 SER A N 1
ATOM 5974 C CA . SER A 1 728 ? 24.485 14.727 8.622 1.00 87.38 728 SER A CA 1
ATOM 5975 C C . SER A 1 728 ? 23.587 15.244 7.495 1.00 87.38 728 SER A C 1
ATOM 5977 O O . SER A 1 728 ? 23.506 16.456 7.306 1.00 87.38 728 SER A O 1
ATOM 5979 N N . ILE A 1 729 ? 22.868 14.359 6.798 1.00 89.44 729 ILE A N 1
ATOM 5980 C CA . ILE A 1 729 ? 21.874 14.745 5.782 1.00 89.44 729 ILE A CA 1
ATOM 5981 C C . ILE A 1 729 ? 20.698 15.482 6.435 1.00 89.44 729 ILE A C 1
ATOM 5983 O O . ILE A 1 729 ? 20.299 16.552 5.982 1.00 89.44 729 ILE A O 1
ATOM 5987 N N . LEU A 1 730 ? 20.184 14.956 7.549 1.00 88.88 730 LEU A N 1
ATOM 5988 C CA . LEU A 1 730 ? 19.049 15.531 8.273 1.00 88.88 730 LEU A CA 1
ATOM 5989 C C . LEU A 1 730 ? 19.330 16.931 8.829 1.00 88.88 730 LEU A C 1
ATOM 5991 O O . LEU A 1 730 ? 18.412 17.740 8.924 1.00 88.88 730 LEU A O 1
ATOM 5995 N N . ARG A 1 731 ? 20.592 17.258 9.140 1.00 87.12 731 ARG A N 1
ATOM 5996 C CA . ARG A 1 731 ? 21.005 18.620 9.530 1.00 87.12 731 ARG A CA 1
ATOM 5997 C C . ARG A 1 731 ? 20.844 19.665 8.420 1.00 87.12 731 ARG A C 1
ATOM 5999 O O . ARG A 1 731 ? 20.930 20.848 8.720 1.00 87.12 731 ARG A O 1
ATOM 6006 N N . LYS A 1 732 ? 20.649 19.238 7.170 1.00 87.56 732 LYS A N 1
ATOM 6007 C CA . LYS A 1 732 ? 20.506 20.092 5.979 1.00 87.56 732 LYS A CA 1
ATOM 6008 C C . LYS A 1 732 ? 19.216 19.807 5.196 1.00 87.56 732 LYS A C 1
ATOM 6010 O O . LYS A 1 732 ? 19.079 20.207 4.041 1.00 87.56 732 LYS A O 1
ATOM 6015 N N . VAL A 1 733 ? 18.275 19.070 5.790 1.00 87.75 733 VAL A N 1
ATOM 6016 C CA . VAL A 1 733 ? 17.018 18.688 5.124 1.00 87.75 733 VAL A CA 1
ATOM 6017 C C . VAL A 1 733 ? 16.031 19.861 5.028 1.00 87.75 733 VAL A C 1
ATOM 6019 O O . VAL A 1 733 ? 15.096 19.810 4.233 1.00 87.75 733 VAL A O 1
ATOM 6022 N N . ASP A 1 734 ? 16.270 20.946 5.770 1.00 87.81 734 ASP A N 1
ATOM 6023 C CA . ASP A 1 734 ? 15.564 22.222 5.631 1.00 87.81 734 ASP A CA 1
ATOM 6024 C C . ASP A 1 734 ? 15.728 22.807 4.223 1.00 87.81 734 ASP A C 1
ATOM 6026 O O . ASP A 1 734 ? 14.740 23.219 3.627 1.00 87.81 734 ASP A O 1
ATOM 6030 N N . VAL A 1 735 ? 16.925 22.716 3.632 1.00 92.31 735 VAL A N 1
ATOM 6031 C CA . VAL A 1 735 ? 17.186 23.149 2.245 1.00 92.31 735 VAL A CA 1
ATOM 6032 C C . VAL A 1 735 ? 16.302 22.396 1.243 1.00 92.31 735 VAL A C 1
ATOM 6034 O O . VAL A 1 735 ? 15.827 22.968 0.262 1.00 92.31 735 VAL A O 1
ATOM 6037 N N . ILE A 1 736 ? 16.061 21.106 1.490 1.00 92.12 736 ILE A N 1
ATOM 6038 C CA . ILE A 1 736 ? 15.204 20.272 0.641 1.00 92.12 736 ILE A CA 1
ATOM 6039 C C . ILE A 1 736 ? 13.729 20.637 0.851 1.00 92.12 736 ILE A C 1
ATOM 6041 O O . ILE A 1 736 ? 12.996 20.786 -0.125 1.00 92.12 736 ILE A O 1
ATOM 6045 N N . ALA A 1 737 ? 13.297 20.818 2.102 1.00 91.31 737 ALA A N 1
ATOM 6046 C CA . ALA A 1 737 ? 11.928 21.219 2.425 1.00 91.31 737 ALA A CA 1
ATOM 6047 C C . ALA A 1 737 ? 11.580 22.599 1.834 1.00 91.31 737 ALA A C 1
ATOM 6049 O O . ALA A 1 737 ? 10.556 22.733 1.165 1.00 91.31 737 ALA A O 1
ATOM 6050 N N . ASP A 1 738 ? 12.480 23.578 1.964 1.00 92.50 738 ASP A N 1
ATOM 6051 C CA . ASP A 1 738 ? 12.349 24.911 1.364 1.00 92.50 738 ASP A CA 1
ATOM 6052 C C . ASP A 1 738 ? 12.237 24.821 -0.162 1.00 92.50 738 ASP A C 1
ATOM 6054 O O . ASP A 1 738 ? 11.460 25.546 -0.788 1.00 92.50 738 ASP A O 1
ATOM 6058 N N . LYS A 1 739 ? 12.967 23.887 -0.784 1.00 94.06 739 LYS A N 1
ATOM 6059 C CA . LYS A 1 739 ? 12.884 23.678 -2.227 1.00 94.06 739 LYS A CA 1
ATOM 6060 C C . LYS A 1 739 ? 11.522 23.140 -2.660 1.00 94.06 739 LYS A C 1
ATOM 6062 O O . LYS A 1 739 ? 10.974 23.617 -3.651 1.00 94.06 739 LYS A O 1
ATOM 6067 N N . ILE A 1 740 ? 10.959 22.186 -1.919 1.00 93.75 740 I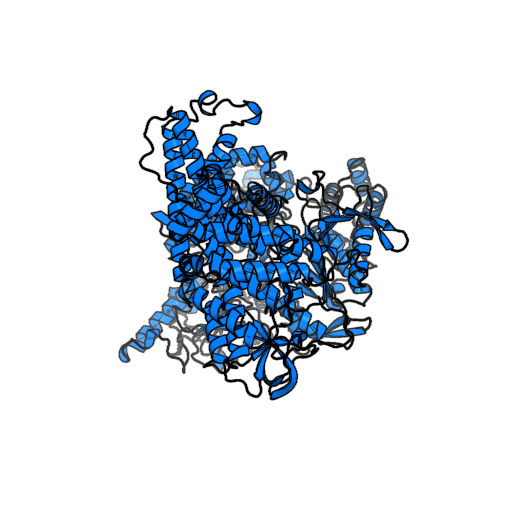LE A N 1
ATOM 6068 C CA . ILE A 1 740 ? 9.606 21.657 -2.162 1.00 93.75 740 ILE A CA 1
ATOM 6069 C C . ILE A 1 740 ? 8.558 22.757 -1.953 1.00 93.75 740 ILE A C 1
ATOM 6071 O O . ILE A 1 740 ? 7.630 22.886 -2.753 1.00 93.75 740 ILE A O 1
ATOM 6075 N N . HIS A 1 741 ? 8.745 23.598 -0.936 1.00 92.38 741 HIS A N 1
ATOM 6076 C CA . HIS A 1 741 ? 7.906 24.768 -0.722 1.00 92.38 741 HIS A CA 1
ATOM 6077 C C . HIS A 1 741 ? 7.928 25.701 -1.947 1.00 92.38 741 HIS A C 1
ATOM 6079 O O . HIS A 1 741 ? 6.863 26.060 -2.454 1.00 92.38 741 HIS A O 1
ATOM 6085 N N . GLU A 1 742 ? 9.107 26.022 -2.507 1.00 93.62 742 GLU A N 1
ATOM 6086 C CA . GLU A 1 742 ? 9.213 26.824 -3.740 1.00 93.62 742 GLU A CA 1
ATOM 6087 C C . GLU A 1 742 ? 8.456 26.193 -4.925 1.00 93.62 742 GLU A C 1
ATOM 6089 O O . GLU A 1 742 ? 7.784 26.913 -5.670 1.00 93.62 742 GLU A O 1
ATOM 6094 N N . VAL A 1 743 ? 8.537 24.866 -5.104 1.00 92.31 743 VAL A N 1
ATOM 6095 C CA . VAL A 1 743 ? 7.793 24.122 -6.148 1.00 92.31 743 VAL A CA 1
ATOM 6096 C C . VAL A 1 743 ? 6.303 24.455 -6.110 1.00 92.31 743 VAL A C 1
ATOM 6098 O O . VAL A 1 743 ? 5.707 24.749 -7.149 1.00 92.31 743 VAL A O 1
ATOM 6101 N N . ARG A 1 744 ? 5.711 24.477 -4.915 1.00 91.50 744 ARG A N 1
ATOM 6102 C CA . ARG A 1 744 ? 4.272 24.697 -4.744 1.00 91.50 744 ARG A CA 1
ATOM 6103 C C . ARG A 1 744 ? 3.895 26.178 -4.746 1.00 91.50 744 ARG A C 1
ATOM 6105 O O . ARG A 1 744 ? 2.905 26.553 -5.373 1.00 91.50 744 ARG A O 1
ATOM 6112 N N . THR A 1 745 ? 4.664 27.034 -4.071 1.00 89.62 745 THR A N 1
ATOM 6113 C CA . THR A 1 745 ? 4.267 28.434 -3.835 1.00 89.62 745 THR A CA 1
ATOM 6114 C C . THR A 1 745 ? 4.803 29.418 -4.864 1.00 89.62 745 THR A C 1
ATOM 6116 O O . THR A 1 745 ? 4.099 30.360 -5.210 1.00 89.62 745 THR A O 1
ATOM 6119 N N . LYS A 1 746 ? 6.021 29.217 -5.375 1.00 90.25 746 LYS A N 1
ATOM 6120 C CA . LYS A 1 746 ? 6.678 30.139 -6.318 1.00 90.25 746 LYS A CA 1
ATOM 6121 C C . LYS A 1 746 ? 6.474 29.723 -7.767 1.00 90.25 746 LYS A C 1
ATOM 6123 O O . LYS A 1 746 ? 6.311 30.577 -8.635 1.00 90.25 746 LYS A O 1
ATOM 6128 N N . PHE A 1 747 ? 6.523 28.421 -8.036 1.00 86.56 747 PHE A N 1
ATOM 6129 C CA . PHE A 1 747 ? 6.353 27.885 -9.387 1.00 86.56 747 PHE A CA 1
ATOM 6130 C C . PHE A 1 747 ? 4.909 27.458 -9.689 1.00 86.56 747 PHE A C 1
ATOM 6132 O O . PHE A 1 747 ? 4.601 27.216 -10.853 1.00 86.56 747 PHE A O 1
ATOM 6139 N N . HIS A 1 748 ? 4.031 27.417 -8.676 1.00 86.38 748 HIS A N 1
ATOM 6140 C CA . HIS A 1 748 ? 2.613 27.047 -8.789 1.00 86.38 748 HIS A CA 1
ATOM 6141 C C . HIS A 1 748 ? 2.380 25.732 -9.545 1.00 86.38 748 HIS A C 1
ATOM 6143 O O . HIS A 1 748 ? 1.413 25.601 -10.296 1.00 86.38 748 HIS A O 1
ATOM 6149 N N . ILE A 1 749 ? 3.276 24.757 -9.357 1.00 88.25 749 ILE A N 1
ATOM 6150 C CA . ILE A 1 749 ? 3.136 23.449 -9.996 1.00 88.25 749 ILE A CA 1
ATOM 6151 C C . ILE A 1 749 ? 1.969 22.699 -9.332 1.00 88.25 749 ILE A C 1
ATOM 6153 O O . ILE A 1 749 ? 1.947 22.613 -8.099 1.00 88.25 749 ILE A O 1
ATOM 6157 N N . PRO A 1 750 ? 1.007 22.155 -10.104 1.00 84.94 750 PRO A N 1
ATOM 6158 C CA . PRO A 1 750 ? -0.126 21.419 -9.561 1.00 84.94 750 PRO A CA 1
ATOM 6159 C C . PRO A 1 750 ? 0.305 20.241 -8.678 1.00 84.94 750 PRO A C 1
ATOM 6161 O O . PRO A 1 750 ? 1.150 19.421 -9.043 1.00 84.94 750 PRO A O 1
ATOM 6164 N N . ASP A 1 751 ? -0.307 20.154 -7.498 1.00 87.31 751 ASP A N 1
ATOM 6165 C CA . ASP A 1 751 ? -0.077 19.106 -6.500 1.00 87.31 751 ASP A CA 1
ATOM 6166 C C . ASP A 1 751 ? -1.413 18.448 -6.129 1.00 87.31 751 ASP A C 1
ATOM 6168 O O . ASP A 1 751 ? -1.911 18.612 -5.017 1.00 87.31 751 ASP A O 1
ATOM 6172 N N . GLU A 1 752 ? -2.043 17.796 -7.109 1.00 82.88 752 GLU A N 1
ATOM 6173 C CA . GLU A 1 752 ? -3.408 17.247 -7.014 1.00 82.88 752 GLU A CA 1
ATOM 6174 C C . GLU A 1 752 ? -3.551 16.174 -5.924 1.00 82.88 752 GLU A C 1
ATOM 6176 O O . GLU A 1 752 ? -4.481 16.227 -5.126 1.00 82.88 752 GLU A O 1
ATOM 6181 N N . ASP A 1 753 ? -2.588 15.252 -5.833 1.00 81.50 753 ASP A N 1
ATOM 6182 C CA . ASP A 1 753 ? -2.502 14.196 -4.809 1.00 81.50 753 ASP A CA 1
ATOM 6183 C C . ASP A 1 753 ? -2.068 14.716 -3.426 1.00 81.50 753 ASP A C 1
ATOM 6185 O O . ASP A 1 753 ? -2.105 13.967 -2.445 1.00 81.50 753 ASP A O 1
ATOM 6189 N N . ARG A 1 754 ? -1.650 15.990 -3.348 1.00 90.94 754 ARG A N 1
ATOM 6190 C CA . ARG A 1 754 ? -1.038 16.640 -2.176 1.00 90.94 754 ARG A CA 1
ATOM 6191 C C . ARG A 1 754 ? 0.211 15.923 -1.654 1.00 90.94 754 ARG A C 1
ATOM 6193 O O . ARG A 1 754 ? 0.578 16.091 -0.489 1.00 90.94 754 ARG A O 1
ATOM 6200 N N . GLY A 1 755 ? 0.881 15.132 -2.492 1.00 89.12 755 GLY A N 1
ATOM 6201 C CA . GLY A 1 755 ? 2.029 14.329 -2.076 1.00 89.12 755 GLY A CA 1
ATOM 6202 C C . GLY A 1 755 ? 3.239 15.183 -1.686 1.00 89.12 755 GLY A C 1
ATOM 6203 O O . GLY A 1 755 ? 3.904 14.888 -0.691 1.00 89.12 755 GLY A O 1
ATOM 6204 N N . PHE A 1 756 ? 3.494 16.290 -2.396 1.00 93.88 756 PHE A N 1
ATOM 6205 C CA . PHE A 1 756 ? 4.549 17.229 -1.997 1.00 93.88 756 PHE A CA 1
ATOM 6206 C C . PHE A 1 756 ? 4.180 18.018 -0.744 1.00 93.88 756 PHE A C 1
ATOM 6208 O O . PHE A 1 756 ? 5.037 18.185 0.123 1.00 93.88 756 PHE A O 1
ATOM 6215 N N . ALA A 1 757 ? 2.917 18.440 -0.607 1.00 94.31 757 ALA A N 1
ATOM 6216 C CA . ALA A 1 757 ? 2.430 19.068 0.622 1.00 94.31 757 ALA A CA 1
ATOM 6217 C C . ALA A 1 757 ? 2.658 18.163 1.845 1.00 94.31 757 ALA A C 1
ATOM 6219 O O . ALA A 1 757 ? 3.173 18.616 2.864 1.00 94.31 757 ALA A O 1
ATOM 6220 N N . LEU A 1 758 ? 2.332 16.871 1.731 1.00 93.50 758 LEU A N 1
ATOM 6221 C CA . LEU A 1 758 ? 2.513 15.898 2.807 1.00 93.50 758 LEU A CA 1
ATOM 6222 C C . LEU A 1 758 ? 3.988 15.753 3.218 1.00 93.50 758 LEU A C 1
ATOM 6224 O O . LEU A 1 758 ? 4.288 15.719 4.412 1.00 93.50 758 LEU A O 1
ATOM 6228 N N . ILE A 1 759 ? 4.910 15.691 2.249 1.00 93.31 759 ILE A N 1
ATOM 6229 C CA . ILE A 1 759 ? 6.356 15.613 2.520 1.00 93.31 759 ILE A CA 1
ATOM 6230 C C . ILE A 1 759 ? 6.858 16.897 3.189 1.00 93.31 759 ILE A C 1
ATOM 6232 O O . ILE A 1 759 ? 7.565 16.809 4.191 1.00 93.31 759 ILE A O 1
ATOM 6236 N N . GLU A 1 760 ? 6.464 18.068 2.679 1.00 94.25 760 GLU A N 1
ATOM 6237 C CA . GLU A 1 760 ? 6.796 19.384 3.249 1.00 94.25 760 GLU A CA 1
ATOM 6238 C C . GLU A 1 760 ? 6.363 19.474 4.723 1.00 94.25 760 GLU A C 1
ATOM 6240 O O . GLU A 1 760 ? 7.183 19.765 5.599 1.00 94.25 760 GLU A O 1
ATOM 6245 N N . ILE A 1 761 ? 5.100 19.133 5.013 1.00 94.12 761 ILE A N 1
ATOM 6246 C CA . ILE A 1 761 ? 4.537 19.121 6.372 1.00 94.12 761 ILE A CA 1
ATOM 6247 C C . ILE A 1 761 ? 5.340 18.181 7.275 1.00 94.12 761 ILE A C 1
ATOM 6249 O O . ILE A 1 761 ? 5.791 18.586 8.348 1.00 94.12 761 ILE A O 1
ATOM 6253 N N . SER A 1 762 ? 5.555 16.940 6.833 1.00 92.44 762 SER A N 1
ATOM 6254 C CA . SER A 1 762 ? 6.240 15.915 7.624 1.00 92.44 762 SER A CA 1
ATOM 6255 C C . SER A 1 762 ? 7.694 16.302 7.928 1.00 92.44 762 SER A C 1
ATOM 6257 O O . SER A 1 762 ? 8.154 16.161 9.064 1.00 92.44 762 SER A O 1
ATOM 6259 N N . PHE A 1 763 ? 8.415 16.851 6.943 1.00 93.31 763 PHE A N 1
ATOM 6260 C CA . PHE A 1 763 ? 9.812 17.262 7.096 1.00 93.31 763 PHE A CA 1
ATOM 6261 C C . PHE A 1 763 ? 9.951 18.416 8.083 1.00 93.31 763 PHE A C 1
ATOM 6263 O O . PHE A 1 763 ? 10.731 18.319 9.031 1.00 93.31 763 PHE A O 1
ATOM 6270 N N . TYR A 1 764 ? 9.175 19.487 7.907 1.00 92.62 764 TYR A N 1
ATOM 6271 C CA . TYR A 1 764 ? 9.211 20.631 8.814 1.00 92.62 764 TYR A CA 1
ATOM 6272 C C . TYR A 1 764 ? 8.730 20.277 10.224 1.00 92.62 764 TYR A C 1
ATOM 6274 O O . TYR A 1 764 ? 9.329 20.745 11.196 1.00 92.62 764 TYR A O 1
ATOM 6282 N N . ARG A 1 765 ? 7.709 19.419 10.365 1.00 91.88 765 ARG A N 1
ATOM 6283 C CA . ARG A 1 765 ? 7.252 18.922 11.671 1.00 91.88 765 ARG A CA 1
ATOM 6284 C C . ARG A 1 765 ? 8.368 18.202 12.418 1.00 91.88 765 ARG A C 1
ATOM 6286 O O . ARG A 1 765 ? 8.580 18.464 13.602 1.00 91.88 765 ARG A O 1
ATOM 6293 N N . GLU A 1 766 ? 9.064 17.285 11.753 1.00 90.19 766 GLU A N 1
ATOM 6294 C CA . GLU A 1 766 ? 10.164 16.545 12.370 1.00 90.19 766 GLU A CA 1
ATOM 6295 C C . GLU A 1 766 ? 11.343 17.467 12.694 1.00 90.19 766 GLU A C 1
ATOM 6297 O O . GLU A 1 766 ? 11.801 17.474 13.837 1.00 90.19 766 GLU A O 1
ATOM 6302 N N . LEU A 1 767 ? 11.770 18.303 11.742 1.00 89.56 767 LEU A N 1
ATOM 6303 C CA . LEU A 1 767 ? 12.873 19.257 11.901 1.00 89.56 767 LEU A CA 1
ATOM 6304 C C . LEU A 1 767 ? 12.667 20.214 13.075 1.00 89.56 767 LEU A C 1
ATOM 6306 O O . LEU A 1 767 ? 13.482 20.255 13.994 1.00 89.56 767 LEU A O 1
ATOM 6310 N N . TYR A 1 768 ? 11.580 20.989 13.045 1.00 89.38 768 TYR A N 1
ATOM 6311 C CA . TYR A 1 768 ? 11.311 22.043 14.026 1.00 89.38 768 TYR A CA 1
ATOM 6312 C C . TYR A 1 768 ? 10.653 21.513 15.309 1.00 89.38 768 TYR A C 1
ATOM 6314 O O . TYR A 1 768 ? 10.515 22.251 16.291 1.00 89.38 768 TYR A O 1
ATOM 6322 N N . GLY A 1 769 ? 10.290 20.231 15.319 1.00 88.19 769 GLY A N 1
ATOM 6323 C CA . GLY A 1 769 ? 9.655 19.526 16.421 1.00 88.19 769 GLY A CA 1
ATOM 6324 C C . GLY A 1 769 ? 10.544 18.460 17.051 1.00 88.19 769 GLY A C 1
ATOM 6325 O O . GLY A 1 769 ? 11.448 18.774 17.825 1.00 88.19 769 GLY A O 1
ATOM 6326 N N . ASN A 1 770 ? 10.245 17.195 16.744 1.00 81.31 770 ASN A N 1
ATOM 6327 C CA . ASN A 1 770 ? 10.764 16.003 17.431 1.00 81.31 770 ASN A CA 1
ATOM 6328 C C . ASN A 1 770 ? 12.275 15.780 17.268 1.00 81.31 770 ASN A C 1
ATOM 6330 O O . ASN A 1 770 ? 12.905 15.142 18.118 1.00 81.31 770 ASN A O 1
ATOM 6334 N N . MET A 1 771 ? 12.857 16.232 16.157 1.00 84.44 771 MET A N 1
ATOM 6335 C CA . MET A 1 771 ? 14.268 16.015 15.848 1.00 84.44 771 MET A CA 1
ATOM 6336 C C . MET A 1 771 ? 15.168 17.158 16.286 1.00 84.44 771 MET A C 1
ATOM 6338 O O . MET A 1 771 ? 16.371 16.928 16.379 1.00 84.44 771 MET A O 1
ATOM 6342 N N . TRP A 1 772 ? 14.622 18.339 16.596 1.00 87.44 772 TRP A N 1
ATOM 6343 C CA . TRP A 1 772 ? 15.414 19.521 16.944 1.00 87.44 772 TRP A CA 1
ATOM 6344 C C . TRP A 1 772 ? 16.465 19.208 18.014 1.00 87.44 772 TRP A C 1
ATOM 6346 O O . TRP A 1 772 ? 17.658 19.408 17.795 1.00 87.44 772 TRP A O 1
ATOM 6356 N N . ASP A 1 773 ? 16.035 18.593 19.116 1.00 85.31 773 ASP A N 1
ATOM 6357 C CA . ASP A 1 773 ? 16.916 18.181 20.209 1.00 85.31 773 ASP A CA 1
ATOM 6358 C C . ASP A 1 773 ? 17.995 17.195 19.755 1.00 85.31 773 ASP A C 1
ATOM 6360 O O . ASP A 1 773 ? 19.167 17.333 20.099 1.00 85.31 773 ASP A O 1
ATOM 6364 N N . LYS A 1 774 ? 17.625 16.216 18.923 1.00 82.31 774 LYS A N 1
ATOM 6365 C CA . LYS A 1 774 ? 18.561 15.206 18.410 1.00 82.31 774 LYS A CA 1
ATOM 6366 C C . LYS A 1 774 ? 19.620 15.830 17.500 1.00 82.31 774 LYS A C 1
ATOM 6368 O O . LYS A 1 774 ? 20.780 15.430 17.567 1.00 82.31 774 LYS A O 1
ATOM 6373 N N . LEU A 1 775 ? 19.236 16.787 16.656 1.00 83.56 775 LEU A N 1
ATOM 6374 C CA . LEU A 1 775 ? 20.134 17.450 15.705 1.00 83.56 775 LEU A CA 1
ATOM 6375 C C . LEU A 1 775 ? 21.176 18.324 16.418 1.00 83.56 775 LEU A C 1
ATOM 6377 O O . LEU A 1 775 ? 22.332 18.350 15.982 1.00 83.56 775 LEU A O 1
ATOM 6381 N N . HIS A 1 776 ? 20.789 18.925 17.549 1.00 83.88 776 HIS A N 1
ATOM 6382 C CA . HIS A 1 776 ? 21.634 19.754 18.418 1.00 83.88 776 HIS A CA 1
ATOM 6383 C C . HIS A 1 776 ? 22.230 18.972 19.609 1.00 83.88 776 HIS A C 1
ATOM 6385 O O . HIS A 1 776 ? 22.720 19.552 20.571 1.00 83.88 776 HIS A O 1
ATOM 6391 N N . ASN A 1 777 ? 22.238 17.632 19.539 1.00 82.06 777 ASN A N 1
ATOM 6392 C CA . ASN A 1 777 ? 22.837 16.723 20.528 1.00 82.06 777 ASN A CA 1
ATOM 6393 C C . ASN A 1 777 ? 22.308 16.868 21.971 1.00 82.06 777 ASN A C 1
ATOM 6395 O O . ASN A 1 777 ? 23.000 16.507 22.927 1.00 82.06 777 ASN A O 1
ATOM 6399 N N . TYR A 1 778 ? 21.075 17.337 22.151 1.00 82.62 778 TYR A N 1
ATOM 6400 C CA . TYR A 1 778 ? 20.404 17.357 23.444 1.00 82.62 778 TYR A CA 1
ATOM 6401 C C . TYR A 1 778 ? 19.623 16.054 23.687 1.00 82.62 778 TYR A C 1
ATOM 6403 O O . TYR A 1 778 ? 18.904 15.540 22.831 1.00 82.62 778 TYR A O 1
ATOM 6411 N N . SER A 1 779 ? 19.751 15.508 24.899 1.00 79.88 779 SER A N 1
ATOM 6412 C CA . SER A 1 779 ? 18.911 14.414 25.390 1.00 79.88 779 SER A CA 1
ATOM 6413 C C . SER A 1 779 ? 18.731 14.508 26.900 1.00 79.88 779 SER A C 1
ATOM 6415 O O . SER A 1 779 ? 19.712 14.534 27.651 1.00 79.88 779 SER A O 1
ATOM 6417 N N . LYS A 1 780 ? 17.478 14.421 27.362 1.00 77.19 780 LYS A N 1
ATOM 6418 C CA . LYS A 1 780 ? 17.149 14.318 28.795 1.00 77.19 780 LYS A CA 1
ATOM 6419 C C . LYS A 1 780 ? 17.853 13.141 29.476 1.00 77.19 780 LYS A C 1
ATOM 6421 O O . LYS A 1 780 ? 18.219 13.232 30.642 1.00 77.19 780 LYS A O 1
ATOM 6426 N N . SER A 1 781 ? 18.110 12.044 28.756 1.00 77.12 781 SER A N 1
ATOM 6427 C CA . SER A 1 781 ? 18.821 10.886 29.320 1.00 77.12 781 SER A CA 1
ATOM 6428 C C . SER A 1 781 ? 20.288 11.182 29.641 1.00 77.12 781 SER A C 1
ATOM 6430 O O . SER A 1 781 ? 20.852 10.561 30.535 1.00 77.12 781 SER A O 1
ATOM 6432 N N . GLN A 1 782 ? 20.917 12.090 28.891 1.00 81.19 782 GLN A N 1
ATOM 6433 C CA . GLN A 1 782 ? 22.336 12.420 29.023 1.00 81.19 782 GLN A CA 1
ATOM 6434 C C . GLN A 1 782 ? 22.562 13.554 30.024 1.00 81.19 782 GLN A C 1
ATOM 6436 O O . GLN A 1 782 ? 23.556 13.547 30.747 1.00 81.19 782 GLN A O 1
ATOM 6441 N N . TYR A 1 783 ? 21.634 14.509 30.083 1.00 81.62 783 TYR A N 1
ATOM 6442 C CA . TYR A 1 783 ? 21.797 15.729 30.868 1.00 81.62 783 TYR A CA 1
ATOM 6443 C C . TYR A 1 783 ? 20.802 15.883 32.033 1.00 81.62 783 TYR A C 1
ATOM 6445 O O . TYR A 1 783 ? 20.797 16.906 32.722 1.00 81.62 783 TYR A O 1
ATOM 6453 N N . GLY A 1 784 ? 19.988 14.858 32.298 1.00 78.81 784 GLY A N 1
ATOM 6454 C CA . GLY A 1 784 ? 19.002 14.849 33.377 1.00 78.81 784 GLY A CA 1
ATOM 6455 C C . GLY A 1 784 ? 17.856 15.838 33.143 1.00 78.81 784 GLY A C 1
ATOM 6456 O O . GLY A 1 784 ? 17.481 16.119 32.009 1.00 78.81 784 GLY A O 1
ATOM 6457 N N . ASN A 1 785 ? 17.308 16.389 34.230 1.00 79.69 785 ASN A N 1
ATOM 6458 C CA . ASN A 1 785 ? 16.195 17.351 34.194 1.00 79.69 785 ASN A CA 1
ATOM 6459 C C . ASN A 1 785 ? 16.621 18.795 33.853 1.00 79.69 785 ASN A C 1
ATOM 6461 O O . ASN A 1 785 ? 15.830 19.713 34.050 1.00 79.69 785 ASN A O 1
ATOM 6465 N N . ARG A 1 786 ? 17.860 19.018 33.392 1.00 82.25 786 ARG A N 1
ATOM 6466 C CA . ARG A 1 786 ? 18.316 20.348 32.957 1.00 82.25 786 ARG A CA 1
ATOM 6467 C C . ARG A 1 786 ? 17.661 20.730 31.638 1.00 82.25 786 ARG A C 1
ATOM 6469 O O . ARG A 1 786 ? 17.510 19.882 30.754 1.00 82.25 786 ARG A O 1
ATOM 6476 N N . SER A 1 787 ? 17.303 21.998 31.502 1.00 85.00 787 SER A N 1
ATOM 6477 C CA . SER A 1 787 ? 16.592 22.486 30.322 1.00 85.00 787 SER A CA 1
ATOM 6478 C C . SER A 1 787 ? 17.544 22.633 29.127 1.00 85.00 787 SER A C 1
ATOM 6480 O O . SER A 1 787 ? 18.724 22.923 29.332 1.00 85.00 787 SER A O 1
ATOM 6482 N N . PRO A 1 788 ? 17.076 22.472 27.876 1.00 85.12 788 PRO A N 1
ATOM 6483 C CA . PRO A 1 788 ? 17.944 22.543 26.697 1.00 85.12 788 PRO A CA 1
ATOM 6484 C C . PRO A 1 788 ? 18.738 23.851 26.579 1.00 85.12 788 PRO A C 1
ATOM 6486 O O . PRO A 1 788 ? 19.947 23.826 26.350 1.00 85.12 788 PRO A O 1
ATOM 6489 N N . TRP A 1 789 ? 18.091 24.986 26.855 1.00 88.25 789 TRP A N 1
ATOM 6490 C CA . TRP A 1 789 ? 18.699 26.323 26.819 1.00 88.25 789 TRP A CA 1
ATOM 6491 C C . TRP A 1 789 ? 19.736 26.588 27.914 1.00 88.25 789 TRP A C 1
ATOM 6493 O O . TRP A 1 789 ? 20.505 27.537 27.808 1.00 88.25 789 TRP A O 1
ATOM 6503 N N . GLU A 1 790 ? 19.784 25.770 28.969 1.00 84.94 790 GLU A N 1
ATOM 6504 C CA . GLU A 1 790 ? 20.828 25.868 29.997 1.00 84.94 790 GLU A CA 1
ATOM 6505 C C . GLU A 1 790 ? 22.136 25.209 29.543 1.00 84.94 790 GLU A C 1
ATOM 6507 O O . GLU A 1 790 ? 23.203 25.514 30.073 1.00 84.94 790 GLU A O 1
ATOM 6512 N N . ILE A 1 791 ? 22.048 24.273 28.596 1.00 85.19 791 ILE A N 1
ATOM 6513 C CA . ILE A 1 791 ? 23.171 23.453 28.128 1.00 85.19 791 ILE A CA 1
ATOM 6514 C C . ILE A 1 791 ? 23.692 23.972 26.794 1.00 85.19 791 ILE A C 1
ATOM 6516 O O . ILE A 1 791 ? 24.902 24.093 26.619 1.00 85.19 791 ILE A O 1
ATOM 6520 N N . PHE A 1 792 ? 22.774 24.299 25.886 1.00 86.88 792 PHE A N 1
ATOM 6521 C CA . PHE A 1 792 ? 23.054 24.782 24.539 1.00 86.88 792 PHE A CA 1
ATOM 6522 C C . PHE A 1 792 ? 22.377 26.149 24.321 1.00 86.88 792 PHE A C 1
ATOM 6524 O O . PHE A 1 792 ? 21.414 26.256 23.566 1.00 86.88 792 PHE A O 1
ATOM 6531 N N . PRO A 1 793 ? 22.827 27.217 25.004 1.00 83.81 793 PRO A N 1
ATOM 6532 C CA . PRO A 1 793 ? 22.176 28.529 24.938 1.00 83.81 793 PRO A CA 1
ATOM 6533 C C . PRO A 1 793 ? 22.205 29.159 23.537 1.00 83.81 793 PRO A C 1
ATOM 6535 O O . PRO A 1 793 ? 21.323 29.950 23.214 1.00 83.81 793 PRO A O 1
ATOM 6538 N N . ASP A 1 794 ? 23.182 28.787 22.705 1.00 85.38 794 ASP A N 1
ATOM 6539 C CA . ASP A 1 794 ? 23.326 29.297 21.337 1.00 85.38 794 ASP A CA 1
ATOM 6540 C C . ASP A 1 794 ? 22.325 28.653 20.357 1.00 85.38 794 ASP A C 1
ATOM 6542 O O . ASP A 1 794 ? 21.901 29.294 19.397 1.00 85.38 794 ASP A O 1
ATOM 6546 N N . ASP A 1 795 ? 21.892 27.417 20.631 1.00 84.88 795 ASP A N 1
ATOM 6547 C CA . ASP A 1 795 ? 20.954 26.660 19.787 1.00 84.88 795 ASP A CA 1
ATOM 6548 C C . ASP A 1 795 ? 19.483 26.855 20.207 1.00 84.88 795 ASP A C 1
ATOM 6550 O O . ASP A 1 795 ? 18.560 26.592 19.432 1.00 84.88 795 ASP A O 1
ATOM 6554 N N . TYR A 1 796 ? 19.254 27.327 21.440 1.00 88.88 796 TYR A N 1
ATOM 6555 C CA . TYR A 1 796 ? 17.930 27.538 22.037 1.00 88.88 796 TYR A CA 1
ATOM 6556 C C . TYR A 1 796 ? 17.750 29.000 22.462 1.00 88.88 796 TYR A C 1
ATOM 6558 O O . TYR A 1 796 ? 17.689 29.344 23.645 1.00 88.88 796 TYR A O 1
ATOM 6566 N N . THR A 1 797 ? 17.646 29.867 21.460 1.00 88.94 797 THR A N 1
ATOM 6567 C CA . THR A 1 797 ? 17.424 31.311 21.608 1.00 88.94 797 THR A CA 1
ATOM 6568 C C . THR A 1 797 ? 15.962 31.696 21.386 1.00 88.94 797 THR A C 1
ATOM 6570 O O . THR A 1 797 ? 15.185 30.956 20.774 1.00 88.94 797 THR A O 1
ATOM 6573 N N . GLU A 1 798 ? 15.583 32.907 21.799 1.00 87.62 798 GLU A N 1
ATOM 6574 C CA . GLU A 1 798 ? 14.259 33.469 21.506 1.00 87.62 798 GLU A CA 1
ATOM 6575 C C . GLU A 1 798 ? 13.909 33.419 20.003 1.00 87.62 798 GLU A C 1
ATOM 6577 O O . GLU A 1 798 ? 12.780 33.088 19.636 1.00 87.62 798 GLU A O 1
ATOM 6582 N N . GLU A 1 799 ? 14.878 33.700 19.126 1.00 88.69 799 GLU A N 1
ATOM 6583 C CA . GLU A 1 799 ? 14.693 33.672 17.671 1.00 88.69 799 GLU A CA 1
ATOM 6584 C C . GLU A 1 799 ? 14.419 32.258 17.151 1.00 88.69 799 GLU A C 1
ATOM 6586 O O . GLU A 1 799 ? 13.500 32.063 16.351 1.00 88.69 799 GLU A O 1
ATOM 6591 N N . THR A 1 800 ? 15.159 31.257 17.640 1.00 89.81 800 THR A N 1
ATOM 6592 C CA . THR A 1 800 ? 14.958 29.856 17.233 1.00 89.81 800 THR A CA 1
ATOM 6593 C C . THR A 1 800 ? 13.585 29.335 17.655 1.00 89.81 800 THR A C 1
ATOM 6595 O O . THR A 1 800 ? 12.890 28.733 16.837 1.00 89.81 800 THR A O 1
ATOM 6598 N N . TYR A 1 801 ? 13.120 29.639 18.873 1.00 90.06 801 TYR A N 1
ATOM 6599 C CA . TYR A 1 801 ? 11.766 29.285 19.308 1.00 90.06 801 TYR A CA 1
ATOM 6600 C C . TYR A 1 801 ? 10.689 29.964 18.463 1.00 90.06 801 TYR A C 1
ATOM 6602 O O . TYR A 1 801 ? 9.749 29.300 18.024 1.00 90.06 801 TYR A O 1
ATOM 6610 N N . LYS A 1 802 ? 10.831 31.266 18.178 1.00 89.19 802 LYS A N 1
ATOM 6611 C CA . LYS A 1 802 ? 9.894 31.985 17.299 1.00 89.19 802 LYS A CA 1
ATOM 6612 C C . LYS A 1 802 ? 9.857 31.379 15.896 1.00 89.19 802 LYS A C 1
ATOM 6614 O O . LYS A 1 802 ? 8.767 31.202 15.354 1.00 89.19 802 LYS A O 1
ATOM 6619 N N . LYS A 1 803 ? 11.013 31.007 15.330 1.00 90.06 803 LYS A N 1
ATOM 6620 C CA . LYS A 1 803 ? 11.099 30.317 14.033 1.00 90.06 803 LYS A CA 1
ATOM 6621 C C . LYS A 1 803 ? 10.374 28.971 14.077 1.00 90.06 803 LYS A C 1
ATOM 6623 O O . LYS A 1 803 ? 9.517 28.731 13.233 1.00 90.06 803 LYS A O 1
ATOM 6628 N N . ARG A 1 804 ? 10.655 28.132 15.082 1.00 91.31 804 ARG A N 1
ATOM 6629 C CA . ARG A 1 804 ? 10.012 26.815 15.256 1.00 91.31 804 ARG A CA 1
ATOM 6630 C C . ARG A 1 804 ? 8.491 26.934 15.347 1.00 91.31 804 ARG A C 1
ATOM 6632 O O . ARG A 1 804 ? 7.783 26.232 14.633 1.00 91.31 804 ARG A O 1
ATOM 6639 N N . LEU A 1 805 ? 7.989 27.851 16.177 1.00 91.62 805 LEU A N 1
ATOM 6640 C CA . LEU A 1 805 ? 6.550 28.083 16.338 1.00 91.62 805 LEU A CA 1
ATOM 6641 C C . LEU A 1 805 ? 5.888 28.577 15.050 1.00 91.62 805 LEU A C 1
ATOM 6643 O O . LEU A 1 805 ? 4.802 28.113 14.714 1.00 91.62 805 LEU A O 1
ATOM 6647 N N . LYS A 1 806 ? 6.541 29.491 14.324 1.00 90.69 806 LYS A N 1
ATOM 6648 C CA . LYS A 1 806 ? 6.045 29.990 13.039 1.00 90.69 806 LYS A CA 1
ATOM 6649 C C . LYS A 1 806 ? 5.929 28.860 12.012 1.00 90.69 806 LYS A C 1
ATOM 6651 O O . LYS A 1 806 ? 4.850 28.659 11.469 1.00 90.69 806 LYS A O 1
ATOM 6656 N N . MET A 1 807 ? 7.002 28.093 11.808 1.00 90.25 807 MET A N 1
ATOM 6657 C CA . MET A 1 807 ? 7.031 26.999 10.827 1.00 90.25 807 MET A CA 1
ATOM 6658 C C . MET A 1 807 ? 5.989 25.918 11.151 1.00 90.25 807 MET A C 1
ATOM 6660 O O . MET A 1 807 ? 5.252 25.489 10.271 1.00 90.25 807 MET A O 1
ATOM 6664 N N . LEU A 1 808 ? 5.869 25.516 12.424 1.00 91.62 808 LEU A N 1
ATOM 6665 C CA . LEU A 1 808 ? 4.875 24.526 12.861 1.00 91.62 808 LEU A CA 1
ATOM 6666 C C . LEU A 1 808 ? 3.421 25.017 12.696 1.00 91.62 808 LEU A C 1
ATOM 6668 O O . LEU A 1 808 ? 2.523 24.209 12.454 1.00 91.62 808 LEU A O 1
ATOM 6672 N N . SER A 1 809 ? 3.183 26.328 12.813 1.00 91.25 809 SER A N 1
ATOM 6673 C CA . SER A 1 809 ? 1.878 26.932 12.519 1.00 91.25 809 SER A CA 1
ATOM 6674 C C . SER A 1 809 ? 1.574 26.880 11.023 1.00 91.25 809 SER A C 1
ATOM 6676 O O . SER A 1 809 ? 0.523 26.380 10.640 1.00 91.25 809 SER A O 1
ATOM 6678 N N . GLU A 1 810 ? 2.516 27.318 10.183 1.00 90.94 810 GLU A N 1
ATOM 6679 C CA . GLU A 1 810 ? 2.352 27.363 8.724 1.00 90.94 810 GLU A CA 1
ATOM 6680 C C . GLU A 1 810 ? 2.075 25.975 8.127 1.00 90.94 810 GLU A C 1
ATOM 6682 O O . GLU A 1 810 ? 1.206 25.837 7.268 1.00 90.94 810 GLU A O 1
ATOM 6687 N N . VAL A 1 811 ? 2.738 24.921 8.618 1.00 92.25 811 VAL A N 1
ATOM 6688 C CA . VAL A 1 811 ? 2.454 23.550 8.151 1.00 92.25 811 VAL A CA 1
ATOM 6689 C C . VAL A 1 811 ? 1.118 23.003 8.647 1.00 92.25 811 VAL A C 1
ATOM 6691 O O . VAL A 1 811 ? 0.503 22.192 7.958 1.00 92.25 811 VAL A O 1
ATOM 6694 N N . SER A 1 812 ? 0.642 23.448 9.813 1.00 92.06 812 SER A N 1
ATOM 6695 C CA . SER A 1 812 ? -0.692 23.077 10.304 1.00 92.06 812 SER A CA 1
ATOM 6696 C C . SER A 1 812 ? -1.781 23.722 9.439 1.00 92.06 812 SER A C 1
ATOM 6698 O O . SER A 1 812 ? -2.732 23.046 9.046 1.00 92.06 812 SER A O 1
ATOM 6700 N N . ASP A 1 813 ? -1.602 24.993 9.070 1.00 91.50 813 ASP A N 1
ATOM 6701 C CA . ASP A 1 813 ? -2.498 25.704 8.151 1.00 91.50 813 ASP A CA 1
ATOM 6702 C C . ASP A 1 813 ? -2.477 25.067 6.753 1.00 91.50 813 ASP A C 1
ATOM 6704 O O . ASP A 1 813 ? -3.524 24.859 6.138 1.00 91.50 813 ASP A O 1
ATOM 6708 N N . LEU A 1 814 ? -1.293 24.673 6.274 1.00 93.88 814 LEU A N 1
ATOM 6709 C CA . LEU A 1 814 ? -1.150 23.973 5.002 1.00 93.88 814 LEU A CA 1
ATOM 6710 C C . LEU A 1 814 ? -1.852 22.607 4.994 1.00 93.88 814 LEU A C 1
ATOM 6712 O O . LEU A 1 814 ? -2.455 22.230 3.985 1.00 93.88 814 LEU A O 1
ATOM 6716 N N . ALA A 1 815 ? -1.771 21.853 6.092 1.00 95.00 815 ALA A N 1
ATOM 6717 C CA . ALA A 1 815 ? -2.450 20.569 6.211 1.00 95.00 815 ALA A CA 1
ATOM 6718 C C . ALA A 1 815 ? -3.976 20.741 6.141 1.00 95.00 815 ALA A C 1
ATOM 6720 O O . ALA A 1 815 ? -4.628 20.007 5.400 1.00 95.00 815 ALA A O 1
ATOM 6721 N N . LEU A 1 816 ? -4.530 21.742 6.838 1.00 92.94 816 LEU A N 1
ATOM 6722 C CA . LEU A 1 816 ? -5.957 22.084 6.777 1.00 92.94 816 LEU A CA 1
ATOM 6723 C C . LEU A 1 816 ? -6.405 22.459 5.358 1.00 92.94 816 LEU A C 1
ATOM 6725 O O . LEU A 1 816 ? -7.326 21.841 4.831 1.00 92.94 816 LEU A O 1
ATOM 6729 N N . ASP A 1 817 ? -5.716 23.407 4.714 1.00 93.31 817 ASP A N 1
ATOM 6730 C CA . ASP A 1 817 ? -6.019 23.841 3.340 1.00 93.31 817 ASP A CA 1
ATOM 6731 C C . ASP A 1 817 ? -5.943 22.673 2.339 1.00 93.31 817 ASP A C 1
ATOM 6733 O O . ASP A 1 817 ? -6.765 22.551 1.428 1.00 93.31 817 ASP A O 1
ATOM 6737 N N . SER A 1 818 ? -4.980 21.767 2.527 1.00 93.19 818 SER A N 1
ATOM 6738 C CA . SER A 1 818 ? -4.827 20.583 1.677 1.00 93.19 818 SER A CA 1
ATOM 6739 C C . SER A 1 818 ? -5.966 19.577 1.870 1.00 93.19 818 SER A C 1
ATOM 6741 O O . SER A 1 818 ? -6.435 19.015 0.879 1.00 93.19 818 SER A O 1
ATOM 6743 N N . ILE A 1 819 ? -6.431 19.367 3.109 1.00 91.69 819 ILE A N 1
ATOM 6744 C CA . ILE A 1 819 ? -7.589 18.512 3.414 1.00 91.69 819 ILE A CA 1
ATOM 6745 C C . ILE A 1 819 ? -8.851 19.095 2.773 1.00 91.69 819 ILE A C 1
ATOM 6747 O O . ILE A 1 819 ? -9.527 18.383 2.038 1.00 91.69 819 ILE A O 1
ATOM 6751 N N . GLU A 1 820 ? -9.132 20.386 2.974 1.00 90.44 820 GLU A N 1
ATOM 6752 C CA . GLU A 1 820 ? -10.322 21.044 2.414 1.00 90.44 820 GLU A CA 1
ATOM 6753 C C . GLU A 1 820 ? -10.371 20.930 0.883 1.00 90.44 820 GLU A C 1
ATOM 6755 O O . GLU A 1 820 ? -11.400 20.570 0.311 1.00 90.44 820 GLU A O 1
ATOM 6760 N N . LYS A 1 821 ? -9.239 21.153 0.203 1.00 89.31 821 LYS A N 1
ATOM 6761 C CA . LYS A 1 821 ? -9.160 21.025 -1.260 1.00 89.31 821 LYS A CA 1
ATOM 6762 C C . LYS A 1 821 ? -9.378 19.592 -1.749 1.00 89.31 821 LYS A C 1
ATOM 6764 O O . LYS A 1 821 ? -10.000 19.407 -2.792 1.00 89.31 821 LYS A O 1
ATOM 6769 N N . LEU A 1 822 ? -8.865 18.590 -1.033 1.00 88.06 822 LEU A N 1
ATOM 6770 C CA . LEU A 1 822 ? -9.090 17.182 -1.379 1.00 88.06 822 LEU A CA 1
ATOM 6771 C C . LEU A 1 822 ? -10.542 16.759 -1.133 1.00 88.06 822 LEU A C 1
ATOM 6773 O O . LEU A 1 822 ? -11.091 16.009 -1.933 1.00 88.06 822 LEU A O 1
ATOM 6777 N N . GLU A 1 823 ? -11.176 17.257 -0.069 1.00 84.50 823 GLU A N 1
ATOM 6778 C CA . GLU A 1 823 ? -12.591 16.991 0.210 1.00 84.50 823 GLU A CA 1
ATOM 6779 C C . GLU A 1 823 ? -13.505 17.550 -0.887 1.00 84.50 823 GLU A C 1
ATOM 6781 O O . GLU A 1 823 ? -14.447 16.874 -1.292 1.00 84.50 823 GLU A O 1
ATOM 6786 N N . VAL A 1 824 ? -13.202 18.740 -1.422 1.00 84.12 824 VAL A N 1
ATOM 6787 C CA . VAL A 1 824 ? -13.916 19.296 -2.586 1.00 84.12 824 VAL A CA 1
ATOM 6788 C C . VAL A 1 824 ? -13.734 18.397 -3.811 1.00 84.12 824 VAL A C 1
ATOM 6790 O O . VAL A 1 824 ? -14.716 18.021 -4.445 1.00 84.12 824 VAL A O 1
ATOM 6793 N N . MET A 1 825 ? -12.495 17.986 -4.096 1.00 79.19 825 MET A N 1
ATOM 6794 C CA . MET A 1 825 ? -12.165 17.143 -5.250 1.00 79.19 825 MET A CA 1
ATOM 6795 C C . MET A 1 825 ? -12.796 15.743 -5.177 1.00 79.19 825 MET A C 1
ATOM 6797 O O . MET A 1 825 ? -13.066 15.133 -6.204 1.00 79.19 825 MET A O 1
ATOM 6801 N N . MET A 1 826 ? -13.080 15.231 -3.975 1.00 74.19 826 MET A N 1
ATOM 6802 C CA . MET A 1 826 ? -13.746 13.937 -3.779 1.00 74.19 826 MET A CA 1
ATOM 6803 C C . MET A 1 826 ? -15.168 13.898 -4.369 1.00 74.19 826 MET A C 1
ATOM 6805 O O . MET A 1 826 ? -15.665 12.820 -4.706 1.00 74.19 826 MET A O 1
ATOM 6809 N N . HIS A 1 827 ? -15.806 15.064 -4.514 1.00 66.06 827 HIS A N 1
ATOM 6810 C CA . HIS A 1 827 ? -17.132 15.214 -5.111 1.00 66.06 827 HIS A CA 1
ATOM 6811 C C . HIS A 1 827 ? -17.109 15.404 -6.641 1.00 66.06 827 HIS A C 1
ATOM 6813 O O . HIS A 1 827 ? -18.169 15.317 -7.261 1.00 66.06 827 HIS A O 1
ATOM 6819 N N . ASP A 1 828 ? -15.933 15.590 -7.253 1.00 62.34 828 ASP A N 1
ATOM 6820 C CA . ASP A 1 828 ? -15.769 15.757 -8.701 1.00 62.34 828 ASP A CA 1
ATOM 6821 C C . ASP A 1 828 ? -15.437 14.413 -9.383 1.00 62.34 828 ASP A C 1
ATOM 6823 O O . ASP A 1 828 ? -14.392 13.805 -9.162 1.00 62.34 828 ASP A O 1
ATOM 6827 N N . THR A 1 829 ? -16.321 13.931 -10.263 1.00 50.00 829 THR A N 1
ATOM 6828 C CA . THR A 1 829 ? -16.224 12.611 -10.930 1.00 50.00 829 THR A CA 1
ATOM 6829 C C . THR A 1 829 ? -15.210 12.516 -12.084 1.00 50.00 829 THR A C 1
ATOM 6831 O O . THR A 1 829 ? -15.165 11.490 -12.760 1.00 50.00 829 THR A O 1
ATOM 6834 N N . HIS A 1 830 ? -14.403 13.553 -12.336 1.00 46.28 830 HIS A N 1
ATOM 6835 C CA . HIS A 1 830 ? -13.580 13.688 -13.554 1.00 46.28 830 HIS A CA 1
ATOM 6836 C C . HIS A 1 830 ? -12.052 13.694 -13.322 1.00 46.28 830 HIS A C 1
ATOM 6838 O O . HIS A 1 830 ? -11.302 14.086 -14.212 1.00 46.28 830 HIS A O 1
ATOM 6844 N N . GLY A 1 831 ? -11.567 13.276 -12.148 1.00 49.31 831 GLY A N 1
ATOM 6845 C CA . GLY A 1 831 ? -10.133 13.291 -11.819 1.00 49.31 831 GLY A CA 1
ATOM 6846 C C . GLY A 1 831 ? -9.345 12.041 -12.248 1.00 49.31 831 GLY A C 1
ATOM 6847 O O . GLY A 1 831 ? -9.876 10.934 -12.264 1.00 49.31 831 GLY A O 1
ATOM 6848 N N . TYR A 1 832 ? -8.040 12.211 -12.512 1.00 54.16 832 TYR A N 1
ATOM 6849 C CA . TYR A 1 832 ? -7.056 11.123 -12.710 1.00 54.16 832 TYR A CA 1
ATOM 6850 C C . TYR A 1 832 ? -6.888 10.230 -11.461 1.00 54.16 832 TYR A C 1
ATOM 6852 O O . TYR A 1 832 ? -6.521 9.060 -11.557 1.00 54.16 832 TYR A O 1
ATOM 6860 N N . LEU A 1 833 ? -7.166 10.772 -10.271 1.00 59.06 833 LEU A N 1
ATOM 6861 C CA . LEU A 1 833 ? -7.030 10.071 -8.996 1.00 59.06 833 LEU A CA 1
ATOM 6862 C C . LEU A 1 833 ? -8.323 9.347 -8.612 1.00 59.06 833 LEU A C 1
ATOM 6864 O O . LEU A 1 833 ? -9.409 9.921 -8.635 1.00 59.06 833 LEU A O 1
ATOM 6868 N N . SER A 1 834 ? -8.198 8.100 -8.154 1.00 65.62 834 SER A N 1
ATOM 6869 C CA . SER A 1 834 ? -9.334 7.383 -7.568 1.00 65.62 834 SER A CA 1
ATOM 6870 C C . SER A 1 834 ? -9.791 8.044 -6.260 1.00 65.62 834 SER A C 1
ATOM 6872 O O . SER A 1 834 ? -8.965 8.499 -5.463 1.00 65.62 834 SER A O 1
ATOM 6874 N N . GLN A 1 835 ? -11.099 8.017 -5.971 1.00 68.56 835 GLN A N 1
ATOM 6875 C CA . GLN A 1 835 ? -11.656 8.496 -4.691 1.00 68.56 835 GLN A CA 1
ATOM 6876 C C . GLN A 1 835 ? -10.955 7.866 -3.476 1.00 68.56 835 GLN A C 1
ATOM 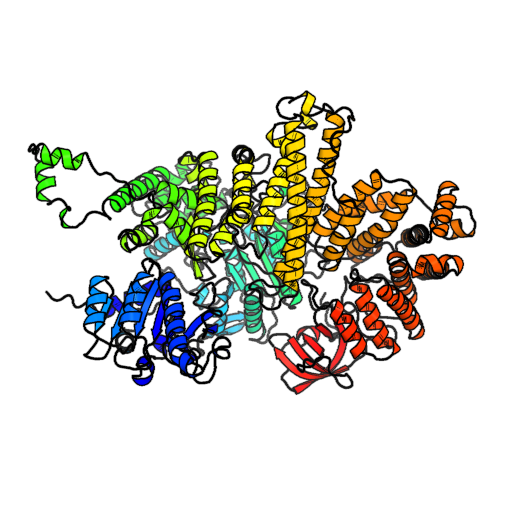6878 O O . GLN A 1 835 ? -10.740 8.519 -2.457 1.00 68.56 835 GLN A O 1
ATOM 6883 N N . ARG A 1 836 ? -10.517 6.607 -3.597 1.00 66.75 836 ARG A N 1
ATOM 6884 C CA . ARG A 1 836 ? -9.735 5.926 -2.562 1.00 66.75 836 ARG A CA 1
ATOM 6885 C C . ARG A 1 836 ? -8.368 6.573 -2.336 1.00 66.75 836 ARG A C 1
ATOM 6887 O O . ARG A 1 836 ? -7.965 6.732 -1.186 1.00 66.75 836 ARG A O 1
ATOM 6894 N N . SER A 1 837 ? -7.658 6.929 -3.407 1.00 69.50 837 SER A N 1
ATOM 6895 C CA . SER A 1 837 ? -6.372 7.628 -3.310 1.00 69.50 837 SER A CA 1
ATOM 6896 C C . SER A 1 837 ? -6.543 8.977 -2.615 1.00 69.50 837 SER A C 1
ATOM 6898 O O . SER A 1 837 ? -5.772 9.307 -1.717 1.00 69.50 837 SER A O 1
ATOM 6900 N N . ILE A 1 838 ? -7.605 9.710 -2.967 1.00 79.25 838 ILE A N 1
ATOM 6901 C CA . ILE A 1 838 ? -7.963 10.988 -2.340 1.00 79.25 838 ILE A CA 1
ATOM 6902 C C . ILE A 1 838 ? -8.214 10.797 -0.838 1.00 79.25 838 ILE A C 1
ATOM 6904 O O . ILE A 1 838 ? -7.593 11.480 -0.024 1.00 79.25 838 ILE A O 1
ATOM 6908 N N . GLN A 1 839 ? -9.043 9.819 -0.449 1.00 80.94 839 GLN A N 1
ATOM 6909 C CA . GLN A 1 839 ? -9.309 9.534 0.966 1.00 80.94 839 GLN A CA 1
ATOM 6910 C C . GLN A 1 839 ? -8.041 9.109 1.723 1.00 80.94 839 GLN A C 1
ATOM 6912 O O . GLN A 1 839 ? -7.857 9.484 2.882 1.00 80.94 839 GLN A O 1
ATOM 6917 N N . SER A 1 840 ? -7.144 8.349 1.089 1.00 79.44 840 SER A N 1
ATOM 6918 C CA . SER A 1 840 ? -5.862 7.979 1.693 1.00 79.44 840 SER A CA 1
ATOM 6919 C C . SER A 1 840 ? -5.003 9.212 1.985 1.00 79.44 840 SER A C 1
ATOM 6921 O O . SER A 1 840 ? -4.485 9.335 3.096 1.00 79.44 840 SER A O 1
ATOM 6923 N N . SER A 1 841 ? -4.904 10.154 1.041 1.00 84.88 841 SER A N 1
ATOM 6924 C CA . SER A 1 841 ? -4.201 11.426 1.251 1.00 84.88 841 SER A CA 1
ATOM 6925 C C . SER A 1 841 ? -4.850 12.268 2.357 1.00 84.88 841 SER A C 1
ATOM 6927 O O . SER A 1 841 ? -4.134 12.788 3.214 1.00 84.88 841 SER A O 1
ATOM 6929 N N . ILE A 1 842 ? -6.190 12.346 2.407 1.00 88.50 842 ILE A N 1
ATOM 6930 C CA . ILE A 1 842 ? -6.931 13.026 3.490 1.00 88.50 842 ILE A CA 1
ATOM 6931 C C . ILE A 1 842 ? -6.578 12.416 4.849 1.00 88.50 842 ILE A C 1
ATOM 6933 O O . ILE A 1 842 ? -6.280 13.144 5.799 1.00 88.50 842 ILE A O 1
ATOM 6937 N N . ASN A 1 843 ? -6.566 11.085 4.950 1.00 88.25 843 ASN A N 1
ATOM 6938 C CA . ASN A 1 843 ? -6.234 10.386 6.188 1.00 88.25 843 ASN A CA 1
ATOM 6939 C C . ASN A 1 843 ? -4.799 10.699 6.642 1.00 88.25 843 ASN A C 1
ATOM 6941 O O . ASN A 1 843 ? -4.590 11.042 7.805 1.00 88.25 843 ASN A O 1
ATOM 6945 N N . SER A 1 844 ? -3.818 10.625 5.734 1.00 89.75 844 SER A N 1
ATOM 6946 C CA . SER A 1 844 ? -2.416 10.943 6.037 1.00 89.75 844 SER A CA 1
ATOM 6947 C C . SER A 1 844 ? -2.234 12.396 6.484 1.00 89.75 844 SER A C 1
ATOM 6949 O O . SER A 1 844 ? -1.588 12.642 7.502 1.00 89.75 844 SER A O 1
ATOM 6951 N N . LEU A 1 845 ? -2.849 13.356 5.786 1.00 94.06 845 LEU A N 1
ATOM 6952 C CA . LEU A 1 845 ? -2.799 14.775 6.155 1.00 94.06 845 LEU A CA 1
ATOM 6953 C C . LEU A 1 845 ? -3.500 15.054 7.489 1.00 94.06 845 LEU A C 1
ATOM 6955 O O . LEU A 1 845 ? -3.023 15.875 8.265 1.00 94.06 845 LEU A O 1
ATOM 6959 N N . THR A 1 846 ? -4.592 14.348 7.794 1.00 93.75 846 THR A N 1
ATOM 6960 C CA . THR A 1 846 ? -5.311 14.484 9.071 1.00 93.75 846 THR A CA 1
ATOM 6961 C C . THR A 1 846 ? -4.445 14.036 10.252 1.00 93.75 846 THR A C 1
ATOM 6963 O O . THR A 1 846 ? -4.402 14.710 11.285 1.00 93.75 846 THR A O 1
ATOM 6966 N N . VAL A 1 847 ? -3.713 12.927 10.098 1.00 92.81 847 VAL A N 1
ATOM 6967 C CA . VAL A 1 847 ? -2.740 12.469 11.104 1.00 92.81 847 VAL A CA 1
ATOM 6968 C C . VAL A 1 847 ? -1.609 13.488 11.255 1.00 92.81 847 VAL A C 1
ATOM 6970 O O . VAL A 1 847 ? -1.275 13.872 12.378 1.00 92.81 847 VAL A O 1
ATOM 6973 N N . GLU A 1 848 ? -1.049 13.971 10.144 1.00 92.75 848 GLU A N 1
ATOM 6974 C CA . GLU A 1 848 ? 0.027 14.966 10.160 1.00 92.75 848 GLU A CA 1
ATOM 6975 C C . GLU A 1 848 ? -0.400 16.305 10.778 1.00 92.75 848 GLU A C 1
ATOM 6977 O O . GLU A 1 848 ? 0.370 16.888 11.543 1.00 92.75 848 GLU A O 1
ATOM 6982 N N . LEU A 1 849 ? -1.634 16.758 10.545 1.00 94.75 849 LEU A N 1
ATOM 6983 C CA . LEU A 1 849 ? -2.221 17.937 11.185 1.00 94.75 849 LEU A CA 1
ATOM 6984 C C . LEU A 1 849 ? -2.277 17.775 12.709 1.00 94.75 849 LEU A C 1
ATOM 6986 O O . LEU A 1 849 ? -1.800 18.638 13.449 1.00 94.75 849 LEU A O 1
ATOM 6990 N N . ALA A 1 850 ? -2.836 16.660 13.190 1.00 92.94 850 ALA A N 1
ATOM 6991 C CA . ALA A 1 850 ? -2.964 16.398 14.621 1.00 92.94 850 ALA A CA 1
ATOM 6992 C C . ALA A 1 850 ? -1.590 16.321 15.308 1.00 92.94 850 ALA A C 1
ATOM 6994 O O . ALA A 1 850 ? -1.384 16.898 16.380 1.00 92.94 850 ALA A O 1
ATOM 6995 N N . MET A 1 851 ? -0.630 15.654 14.664 1.00 90.50 851 MET A N 1
ATOM 6996 C CA . MET A 1 851 ? 0.738 15.519 15.163 1.00 90.50 851 MET A CA 1
ATOM 6997 C C . MET A 1 851 ? 1.489 16.855 15.152 1.00 90.50 851 MET A C 1
ATOM 6999 O O . MET A 1 851 ? 2.130 17.198 16.146 1.00 90.50 851 MET A O 1
ATOM 7003 N N . SER A 1 852 ? 1.378 17.636 14.075 1.00 91.06 852 SER A N 1
ATOM 7004 C CA . SER A 1 852 ? 2.001 18.962 13.964 1.00 91.06 852 SER A CA 1
ATOM 7005 C C . SER A 1 852 ? 1.455 19.927 15.007 1.00 91.06 852 SER A C 1
ATOM 7007 O O . SER A 1 852 ? 2.232 20.587 15.699 1.00 91.06 852 SER A O 1
ATOM 7009 N N . ASN A 1 853 ? 0.138 19.928 15.219 1.00 91.62 853 ASN A N 1
ATOM 7010 C CA . ASN A 1 853 ? -0.497 20.752 16.238 1.00 91.62 853 ASN A CA 1
ATOM 7011 C C . ASN A 1 853 ? -0.084 20.349 17.666 1.00 91.62 853 ASN A C 1
ATOM 7013 O O . ASN A 1 853 ? 0.210 21.206 18.502 1.00 91.62 853 ASN A O 1
ATOM 7017 N N . GLY A 1 854 ? -0.011 19.043 17.948 1.00 88.75 854 GLY A N 1
ATOM 7018 C CA . GLY A 1 854 ? 0.446 18.535 19.244 1.00 88.75 854 GLY A CA 1
ATOM 7019 C C . GLY A 1 854 ? 1.888 18.946 19.563 1.00 88.75 854 GLY A C 1
ATOM 7020 O O . GLY A 1 854 ? 2.183 19.345 20.697 1.00 88.75 854 GLY A O 1
ATOM 7021 N N . THR A 1 855 ? 2.762 18.902 18.555 1.00 90.25 855 THR A N 1
ATOM 7022 C CA . THR A 1 855 ? 4.154 19.363 18.637 1.00 90.25 855 THR A CA 1
ATOM 7023 C C . THR A 1 855 ? 4.236 20.877 18.820 1.00 90.25 855 THR A C 1
ATOM 7025 O O . THR A 1 855 ? 4.935 21.336 19.722 1.00 90.25 855 THR A O 1
ATOM 7028 N N . LEU A 1 856 ? 3.474 21.655 18.043 1.00 91.06 856 LEU A N 1
ATOM 7029 C CA . LEU A 1 856 ? 3.393 23.115 18.160 1.00 91.06 856 LEU A CA 1
ATOM 7030 C C . LEU A 1 856 ? 3.056 23.549 19.590 1.00 91.06 856 LEU A C 1
ATOM 7032 O O . LEU A 1 856 ? 3.696 24.439 20.152 1.00 91.06 856 LEU A O 1
ATOM 7036 N N . GLU A 1 857 ? 2.072 22.897 20.205 1.00 88.62 857 GLU A N 1
ATOM 7037 C CA . GLU A 1 857 ? 1.682 23.186 21.579 1.00 88.62 857 GLU A CA 1
ATOM 7038 C C . GLU A 1 857 ? 2.784 22.819 22.589 1.00 88.62 857 GLU A C 1
ATOM 7040 O O . GLU A 1 857 ? 3.032 23.586 23.519 1.00 88.62 857 GLU A O 1
ATOM 7045 N N . SER A 1 858 ? 3.482 21.692 22.399 1.00 88.75 858 SER A N 1
ATOM 7046 C CA . SER A 1 858 ? 4.615 21.302 23.255 1.00 88.75 858 SER A CA 1
ATOM 7047 C C . SER A 1 858 ? 5.746 22.334 23.205 1.00 88.75 858 SER A C 1
ATOM 7049 O O . SER A 1 858 ? 6.225 22.772 24.250 1.00 88.75 858 SER A O 1
ATOM 7051 N N . ILE A 1 859 ? 6.134 22.777 22.004 1.00 89.81 859 ILE A N 1
ATOM 7052 C CA . ILE A 1 859 ? 7.189 23.789 21.828 1.00 89.81 859 ILE A CA 1
ATOM 7053 C C . ILE A 1 859 ? 6.751 25.143 22.388 1.00 89.81 859 ILE A C 1
ATOM 7055 O O . ILE A 1 859 ? 7.556 25.878 22.959 1.00 89.81 859 ILE A O 1
ATOM 7059 N N . LYS A 1 860 ? 5.461 25.478 22.292 1.00 88.50 860 LYS A N 1
ATOM 7060 C CA . LYS A 1 860 ? 4.924 26.700 22.897 1.00 88.50 860 LYS A CA 1
ATOM 7061 C C . LYS A 1 860 ? 5.052 26.674 24.419 1.00 88.50 860 LYS A C 1
ATOM 7063 O O . LYS A 1 860 ? 5.438 27.683 25.004 1.00 88.50 860 LYS A O 1
ATOM 7068 N N . GLN A 1 861 ? 4.738 25.547 25.058 1.00 86.94 861 GLN A N 1
ATOM 7069 C CA . GLN A 1 861 ? 4.894 25.387 26.507 1.00 86.94 861 GLN A CA 1
ATOM 7070 C C . GLN A 1 861 ? 6.366 25.495 26.928 1.00 86.94 861 GLN A C 1
ATOM 7072 O O . GLN A 1 861 ? 6.675 26.202 27.885 1.00 86.94 861 GLN A O 1
ATOM 7077 N N . GLU A 1 862 ? 7.268 24.863 26.177 1.00 88.19 862 GLU A N 1
ATOM 7078 C CA . GLU A 1 862 ? 8.717 24.951 26.382 1.00 88.19 862 GLU A CA 1
ATOM 7079 C C . GLU A 1 862 ? 9.230 26.400 26.268 1.00 88.19 862 GLU A C 1
ATOM 7081 O O . GLU A 1 862 ? 9.932 26.892 27.151 1.00 88.19 862 GLU A O 1
ATOM 7086 N N . TYR A 1 863 ? 8.795 27.138 25.244 1.00 88.44 863 TYR A N 1
ATOM 7087 C CA . TYR A 1 863 ? 9.169 28.542 25.055 1.00 88.44 863 TYR A CA 1
ATOM 7088 C C . TYR A 1 863 ? 8.664 29.454 26.186 1.00 88.44 863 TYR A C 1
ATOM 7090 O O . TYR A 1 863 ? 9.369 30.362 26.629 1.00 88.44 863 TYR A O 1
ATOM 7098 N N . VAL A 1 864 ? 7.457 29.207 26.706 1.00 86.00 864 VAL A N 1
ATOM 7099 C CA . VAL A 1 864 ? 6.929 29.944 27.869 1.00 86.00 864 VAL A CA 1
ATOM 7100 C C . VAL A 1 864 ? 7.785 29.701 29.116 1.00 86.00 864 VAL A C 1
ATOM 7102 O O . VAL A 1 864 ? 8.014 30.640 29.883 1.00 86.00 864 VAL A O 1
ATOM 7105 N N . GLN A 1 865 ? 8.281 28.474 29.308 1.00 87.06 865 GLN A N 1
ATOM 7106 C CA . GLN A 1 865 ? 9.206 28.148 30.398 1.00 87.06 865 GLN A CA 1
ATOM 7107 C C . GLN A 1 865 ? 10.548 28.869 30.225 1.00 87.06 865 GLN A C 1
ATOM 7109 O O . GLN A 1 865 ? 11.015 29.491 31.176 1.00 87.06 865 GLN A O 1
ATOM 7114 N N . TYR A 1 866 ? 11.113 28.870 29.013 1.00 86.31 866 TYR A N 1
ATOM 7115 C CA . TYR A 1 866 ? 12.334 29.615 28.680 1.00 86.31 866 TYR A CA 1
ATOM 7116 C C . TYR A 1 866 ? 12.219 31.116 29.006 1.00 86.31 866 TYR A C 1
ATOM 7118 O O . TYR A 1 866 ? 13.125 31.702 29.594 1.00 86.31 866 TYR A O 1
ATOM 7126 N N . MET A 1 867 ? 11.073 31.736 28.703 1.00 83.88 867 MET A N 1
ATOM 7127 C CA . MET A 1 867 ? 10.819 33.162 28.960 1.00 83.88 867 MET A CA 1
ATOM 7128 C C . MET A 1 867 ? 10.418 33.483 30.415 1.00 83.88 867 MET A C 1
ATOM 7130 O O . MET A 1 867 ? 9.964 34.600 30.695 1.00 83.88 867 MET A O 1
ATOM 7134 N N . ASN A 1 868 ? 10.531 32.527 31.348 1.00 80.12 868 ASN A N 1
ATOM 7135 C CA . ASN A 1 868 ? 10.092 32.650 32.745 1.00 80.12 868 ASN A CA 1
ATOM 7136 C C . ASN A 1 868 ? 8.628 33.116 32.897 1.00 80.12 868 ASN A C 1
ATOM 7138 O O . ASN A 1 868 ? 8.298 33.889 33.798 1.00 80.12 868 ASN A O 1
ATOM 7142 N N . GLY A 1 869 ? 7.734 32.689 31.999 1.00 63.75 869 GLY A N 1
ATOM 7143 C CA . GLY A 1 869 ? 6.316 33.064 32.040 1.00 63.75 869 GLY A CA 1
ATOM 7144 C C . GLY A 1 869 ? 5.991 34.479 31.539 1.00 63.75 869 GLY A C 1
ATOM 7145 O O . GLY A 1 869 ? 4.848 34.920 31.665 1.00 63.75 869 GLY A O 1
ATOM 7146 N N . SER A 1 870 ? 6.953 35.195 30.945 1.00 62.19 870 SER A N 1
ATOM 7147 C CA . SER A 1 870 ? 6.713 36.496 30.306 1.00 62.19 870 SER A CA 1
ATOM 7148 C C . SER A 1 870 ? 5.760 36.343 29.108 1.00 62.19 870 SER A C 1
ATOM 7150 O O . SER A 1 870 ? 6.000 35.543 28.203 1.00 62.19 870 SER A O 1
ATOM 7152 N N . ILE A 1 871 ? 4.659 37.103 29.084 1.00 56.94 871 ILE A N 1
ATOM 7153 C CA . ILE A 1 871 ? 3.615 37.015 28.046 1.00 56.94 871 ILE A CA 1
ATOM 7154 C C . ILE A 1 871 ? 4.139 37.611 26.730 1.00 56.94 871 ILE A C 1
ATOM 7156 O O . ILE A 1 871 ? 4.007 38.812 26.508 1.00 56.94 871 ILE A O 1
ATOM 7160 N N . VAL A 1 872 ? 4.716 36.785 25.849 1.00 53.44 872 VAL A N 1
ATOM 7161 C CA . VAL A 1 872 ? 5.163 37.236 24.509 1.00 53.44 872 VAL A CA 1
ATOM 7162 C C . VAL A 1 872 ? 4.632 36.367 23.353 1.00 53.44 872 VAL A C 1
ATOM 7164 O O . VAL A 1 872 ? 4.521 36.850 22.234 1.00 53.44 872 VAL A O 1
ATOM 7167 N N . ALA A 1 873 ? 4.166 35.134 23.582 1.00 53.16 873 ALA A N 1
ATOM 7168 C CA . ALA A 1 873 ? 3.622 34.285 22.508 1.00 53.16 873 ALA A CA 1
ATOM 7169 C C . ALA A 1 873 ? 2.107 34.505 22.268 1.00 53.16 873 ALA A C 1
ATOM 7171 O O . ALA A 1 873 ? 1.306 33.584 22.461 1.00 53.16 873 ALA A O 1
ATOM 7172 N N . LYS A 1 874 ? 1.688 35.727 21.898 1.00 53.72 874 LYS A N 1
ATOM 7173 C CA . LYS A 1 874 ? 0.276 36.022 21.561 1.00 53.72 874 LYS A CA 1
ATOM 7174 C C . LYS A 1 874 ? -0.137 35.577 20.153 1.00 53.72 874 LYS A C 1
ATOM 7176 O O . LYS A 1 874 ? -1.322 35.326 19.955 1.00 53.72 874 LYS A O 1
ATOM 7181 N N . ASP A 1 875 ? 0.806 35.420 19.227 1.00 61.81 875 ASP A N 1
ATOM 7182 C CA . ASP A 1 875 ? 0.458 35.369 17.798 1.00 61.81 875 ASP A CA 1
ATOM 7183 C C . ASP A 1 875 ? 0.193 33.959 17.249 1.00 61.81 875 ASP A C 1
ATOM 7185 O O . ASP A 1 875 ? -0.474 33.824 16.231 1.00 61.81 875 ASP A O 1
ATOM 7189 N N . VAL A 1 876 ? 0.638 32.898 17.936 1.00 70.81 876 VAL A N 1
ATOM 7190 C CA . VAL A 1 876 ? 0.437 31.511 17.478 1.00 70.81 876 VAL A CA 1
ATOM 7191 C C . VAL A 1 876 ? -0.495 30.766 18.427 1.00 70.81 876 VAL A C 1
ATOM 7193 O O . VAL A 1 876 ? -0.174 30.546 19.605 1.00 70.81 876 VAL A O 1
ATOM 7196 N N . LYS A 1 877 ? -1.671 30.378 17.928 1.00 78.88 877 LYS A N 1
ATOM 7197 C CA . LYS A 1 877 ? -2.693 29.654 18.689 1.00 78.88 877 LYS A CA 1
ATOM 7198 C C . LYS A 1 877 ? -2.905 28.265 18.071 1.00 78.88 877 LYS A C 1
ATOM 7200 O O . LYS A 1 877 ? -3.563 28.186 17.040 1.00 78.88 877 LYS A O 1
ATOM 7205 N N . PRO A 1 878 ? -2.377 27.197 18.702 1.00 84.56 878 PRO A N 1
ATOM 7206 C CA . PRO A 1 878 ? -2.670 25.830 18.285 1.00 84.56 878 PRO A CA 1
ATOM 7207 C C . PRO A 1 878 ? -4.179 25.582 18.230 1.00 84.56 878 PRO A C 1
ATOM 7209 O O . PRO A 1 878 ? -4.940 26.156 19.022 1.00 84.56 878 PRO A O 1
ATOM 7212 N N . LEU A 1 879 ? -4.597 24.701 17.325 1.00 87.62 879 LEU A N 1
ATOM 7213 C CA . LEU A 1 879 ? -5.958 24.192 17.265 1.00 87.62 879 LEU A CA 1
ATOM 7214 C C . LEU A 1 879 ? -6.302 23.517 18.589 1.00 87.62 879 LEU A C 1
ATOM 7216 O O . LEU A 1 879 ? -5.531 22.725 19.134 1.00 87.62 879 LEU A O 1
ATOM 7220 N N . SER A 1 880 ? -7.481 23.845 19.103 1.00 89.19 880 SER A N 1
ATOM 7221 C CA . SER A 1 880 ? -8.006 23.221 20.313 1.00 89.19 880 SER A CA 1
ATOM 7222 C C . SER A 1 880 ? -8.486 21.796 20.041 1.00 89.19 880 SER A C 1
ATOM 7224 O O . SER A 1 880 ? -8.847 21.455 18.911 1.00 89.19 880 SER A O 1
ATOM 7226 N N . TYR A 1 881 ? -8.602 20.990 21.098 1.00 88.62 881 TYR A N 1
ATOM 7227 C CA . TYR A 1 881 ? -9.249 19.677 21.029 1.00 88.62 881 TYR A CA 1
ATOM 7228 C C . TYR A 1 881 ? -10.629 19.743 20.349 1.00 88.62 881 TYR A C 1
ATOM 7230 O O . TYR A 1 881 ? -10.962 18.892 19.532 1.00 88.62 881 TYR A O 1
ATOM 7238 N N . VAL A 1 882 ? -11.407 20.800 20.616 1.00 86.88 882 VAL A N 1
ATOM 7239 C CA . VAL A 1 882 ? -12.747 21.017 20.036 1.00 86.88 882 VAL A CA 1
ATOM 7240 C C . VAL A 1 882 ? -12.714 21.170 18.510 1.00 86.88 882 VAL A C 1
ATOM 7242 O O . VAL A 1 882 ? -13.686 20.825 17.848 1.00 86.88 882 VAL A O 1
ATOM 7245 N N . GLN A 1 883 ? -11.609 21.664 17.945 1.00 89.50 883 GLN A N 1
ATOM 7246 C CA . GLN A 1 883 ? -11.433 21.808 16.496 1.00 89.50 883 GLN A CA 1
ATOM 7247 C C . GLN A 1 883 ? -10.873 20.533 15.854 1.00 89.50 883 GLN A C 1
ATOM 7249 O O . GLN A 1 883 ? -11.303 20.169 14.765 1.00 89.50 883 GLN A O 1
ATOM 7254 N N . LEU A 1 884 ? -9.942 19.842 16.520 1.00 90.56 884 LEU A N 1
ATOM 7255 C CA . LEU A 1 884 ? -9.310 18.632 15.979 1.00 90.56 884 LEU A CA 1
ATOM 7256 C C . LEU A 1 884 ? -10.192 17.384 16.080 1.00 90.56 884 LEU A C 1
ATOM 7258 O O . LEU A 1 884 ? -10.183 16.561 15.166 1.00 90.56 884 LEU A O 1
ATOM 7262 N N . TYR A 1 885 ? -10.954 17.239 17.169 1.00 90.00 885 TYR A N 1
ATOM 7263 C CA . TYR A 1 885 ? -11.799 16.067 17.403 1.00 90.00 885 TYR A CA 1
ATOM 7264 C C . TYR A 1 885 ? -12.770 15.799 16.236 1.00 90.00 885 TYR A C 1
ATOM 7266 O O . TYR A 1 885 ? -12.764 14.675 15.739 1.00 90.00 885 TYR A O 1
ATOM 7274 N N . PRO A 1 886 ? -13.546 16.781 15.723 1.00 87.06 886 PRO A N 1
ATOM 7275 C CA . PRO A 1 886 ? -14.457 16.540 14.603 1.00 87.06 886 PRO A CA 1
ATOM 7276 C C . PRO A 1 886 ? -13.753 16.090 13.318 1.00 87.06 886 PRO A C 1
ATOM 7278 O O . PRO A 1 886 ? -14.273 15.222 12.623 1.00 87.06 886 PRO A O 1
ATOM 7281 N N . ILE A 1 887 ? -12.569 16.641 13.017 1.00 90.00 887 ILE A N 1
ATOM 7282 C CA . ILE A 1 887 ? -11.787 16.293 11.818 1.00 90.00 887 ILE A CA 1
ATOM 7283 C C . ILE A 1 887 ? -11.319 14.834 11.909 1.00 90.00 887 ILE A C 1
ATOM 7285 O O . ILE A 1 887 ? -11.552 14.039 11.000 1.00 90.00 887 ILE A O 1
ATOM 7289 N N . LEU A 1 888 ? -10.725 14.456 13.046 1.00 91.25 888 LEU A N 1
ATOM 7290 C CA . LEU A 1 888 ? -10.266 13.087 13.293 1.00 91.25 888 LEU A CA 1
ATOM 7291 C C . LEU A 1 888 ? -11.427 12.094 13.350 1.00 91.25 888 LEU A C 1
ATOM 7293 O O . LEU A 1 888 ? -11.341 11.021 12.762 1.00 91.25 888 LEU A O 1
ATOM 7297 N N . PHE A 1 889 ? -12.527 12.449 14.014 1.00 86.12 889 PHE A N 1
ATOM 7298 C CA . PHE A 1 889 ? -13.706 11.593 14.100 1.00 86.12 889 PHE A CA 1
ATOM 7299 C C . PHE A 1 889 ? -14.350 11.363 12.728 1.00 86.12 889 PHE A C 1
ATOM 7301 O O . PHE A 1 889 ? -14.736 10.233 12.422 1.00 86.12 889 PHE A O 1
ATOM 7308 N N . LYS A 1 890 ? -14.413 12.394 11.873 1.00 83.69 890 LYS A N 1
ATOM 7309 C CA . LYS A 1 890 ? -14.863 12.270 10.478 1.00 83.69 890 LYS A CA 1
ATOM 7310 C C . LYS A 1 890 ? -13.958 11.315 9.694 1.00 83.69 890 LYS A C 1
ATOM 7312 O O . LYS A 1 890 ? -14.466 10.399 9.053 1.00 83.69 890 LYS A O 1
ATOM 7317 N N . ALA A 1 891 ? -12.637 11.460 9.807 1.00 84.81 891 ALA A N 1
ATOM 7318 C CA . ALA A 1 891 ? -11.680 10.574 9.143 1.00 84.81 891 ALA A CA 1
ATOM 7319 C C . ALA A 1 891 ? -11.762 9.118 9.648 1.00 84.81 891 ALA A C 1
ATOM 7321 O O . ALA A 1 891 ? -11.759 8.189 8.844 1.00 84.81 891 ALA A O 1
ATOM 7322 N N . ILE A 1 892 ? -11.903 8.894 10.962 1.00 85.00 892 ILE A N 1
ATOM 7323 C CA . ILE A 1 892 ? -12.119 7.555 11.546 1.00 85.00 892 ILE A CA 1
ATOM 7324 C C . ILE A 1 892 ? -13.428 6.959 11.034 1.00 85.00 892 ILE A C 1
ATOM 7326 O O . ILE A 1 892 ? -13.468 5.798 10.639 1.00 85.00 892 ILE A O 1
ATOM 7330 N N . SER A 1 893 ? -14.490 7.763 11.001 1.00 77.69 893 SER A N 1
ATOM 7331 C CA . SER A 1 893 ? -15.789 7.328 10.494 1.00 77.69 893 SER A CA 1
ATOM 7332 C C . SER A 1 893 ? -15.724 6.958 9.017 1.00 77.69 893 SER A C 1
ATOM 7334 O O . SER A 1 893 ? -16.437 6.040 8.641 1.00 77.69 893 SER A O 1
ATOM 7336 N N . ALA A 1 894 ? -14.856 7.608 8.227 1.00 74.06 894 ALA A N 1
ATOM 7337 C CA . ALA A 1 894 ? -14.580 7.306 6.820 1.00 74.06 894 ALA A CA 1
ATOM 7338 C C . ALA A 1 894 ? -13.613 6.119 6.614 1.00 74.06 894 ALA A C 1
ATOM 7340 O O . ALA A 1 894 ? -13.604 5.478 5.564 1.00 74.06 894 ALA A O 1
ATOM 7341 N N . SER A 1 895 ? -12.764 5.808 7.596 1.00 74.62 895 SER A N 1
ATOM 7342 C CA . SER A 1 895 ? -11.728 4.768 7.512 1.00 74.62 895 SER A CA 1
ATOM 7343 C C . SER A 1 895 ? -11.522 4.044 8.858 1.00 74.62 895 SER A C 1
ATOM 7345 O O . SER A 1 895 ? -10.436 4.114 9.439 1.00 74.62 895 SER A O 1
ATOM 7347 N N . PRO A 1 896 ? -12.522 3.278 9.343 1.00 74.62 896 PRO A N 1
ATOM 7348 C CA . PRO A 1 896 ? -12.555 2.714 10.703 1.00 74.62 896 PRO A CA 1
ATOM 7349 C C . PRO A 1 896 ? -11.532 1.598 10.959 1.00 74.62 896 PRO A C 1
ATOM 7351 O O . PRO A 1 896 ? -11.392 1.130 12.081 1.00 74.62 896 PRO A O 1
ATOM 7354 N N . LEU A 1 897 ? -10.814 1.143 9.930 1.00 75.38 897 LEU A N 1
ATOM 7355 C CA . LEU A 1 897 ? -9.766 0.124 10.060 1.00 75.38 897 LEU A CA 1
ATOM 7356 C C . LEU A 1 897 ? -8.352 0.725 10.103 1.00 75.38 897 LEU A C 1
ATOM 7358 O O . LEU A 1 897 ? -7.384 -0.031 10.158 1.00 75.38 897 LEU A O 1
ATOM 7362 N N . ASN A 1 898 ? -8.209 2.056 10.051 1.00 77.38 898 ASN A N 1
ATOM 7363 C CA . ASN A 1 898 ? -6.911 2.733 10.037 1.00 77.38 898 ASN A CA 1
ATOM 7364 C C . ASN A 1 898 ? -6.489 3.187 11.445 1.00 77.38 898 ASN A C 1
ATOM 7366 O O . ASN A 1 898 ? -6.910 4.239 11.926 1.00 77.38 898 ASN A O 1
ATOM 7370 N N . GLY A 1 899 ? -5.612 2.413 12.083 1.00 82.94 899 GLY A N 1
ATOM 7371 C CA . GLY A 1 899 ? -5.128 2.630 13.447 1.00 82.94 899 GLY A CA 1
ATOM 7372 C C . GLY A 1 899 ? -4.380 3.945 13.670 1.00 82.94 899 GLY A C 1
ATOM 7373 O O . GLY A 1 899 ? -4.481 4.505 14.759 1.00 82.94 899 GLY A O 1
ATOM 7374 N N . TYR A 1 900 ? -3.727 4.516 12.650 1.00 87.69 900 TYR A N 1
ATOM 7375 C CA . TYR A 1 900 ? -3.030 5.801 12.797 1.00 87.69 900 TYR A CA 1
ATOM 7376 C C . TYR A 1 900 ? -3.977 6.953 13.161 1.00 87.69 900 TYR A C 1
ATOM 7378 O O . TYR A 1 900 ? -3.602 7.840 13.928 1.00 87.69 900 TYR A O 1
ATOM 7386 N N . LEU A 1 901 ? -5.220 6.922 12.665 1.00 90.00 901 LEU A N 1
ATOM 7387 C CA . LEU A 1 901 ? -6.237 7.918 13.008 1.00 90.00 901 LEU A CA 1
ATOM 7388 C C . LEU A 1 901 ? -6.675 7.792 14.475 1.00 90.00 901 LEU A C 1
ATOM 7390 O O . LEU A 1 901 ? -6.814 8.804 15.165 1.00 90.00 901 LEU A O 1
ATOM 7394 N N . TYR A 1 902 ? -6.832 6.559 14.969 1.00 92.19 902 TYR A N 1
ATOM 7395 C CA . TYR A 1 902 ? -7.139 6.296 16.377 1.00 92.19 902 TYR A CA 1
ATOM 7396 C C . TYR A 1 902 ? -5.997 6.740 17.292 1.00 92.19 902 TYR A C 1
ATOM 7398 O O . TYR A 1 902 ? -6.249 7.432 18.276 1.00 92.19 902 TYR A O 1
ATOM 7406 N N . ASN A 1 903 ? -4.745 6.425 16.945 1.00 93.38 903 ASN A N 1
ATOM 7407 C CA . ASN A 1 903 ? -3.576 6.850 17.720 1.00 93.38 903 ASN A CA 1
ATOM 7408 C C . ASN A 1 903 ? -3.493 8.380 17.809 1.00 93.38 903 ASN A C 1
ATOM 7410 O O . ASN A 1 903 ? -3.278 8.927 18.891 1.00 93.38 903 ASN A O 1
ATOM 7414 N N . ALA A 1 904 ? -3.727 9.087 16.697 1.00 94.00 904 ALA A N 1
ATOM 7415 C CA . ALA A 1 904 ? -3.769 10.547 16.685 1.00 94.00 904 ALA A CA 1
ATOM 7416 C C . ALA A 1 904 ? -4.881 11.102 17.597 1.00 94.00 904 ALA A C 1
ATOM 7418 O O . ALA A 1 904 ? -4.611 11.987 18.412 1.00 94.00 904 ALA A O 1
ATOM 7419 N N . LEU A 1 905 ? -6.102 10.554 17.517 1.00 94.69 905 LEU A N 1
ATOM 7420 C CA . LEU A 1 905 ? -7.234 10.956 18.360 1.00 94.69 905 LEU A CA 1
ATOM 7421 C C . LEU A 1 905 ? -6.977 10.703 19.850 1.00 94.69 905 LEU A C 1
ATOM 7423 O O . LEU A 1 905 ? -7.173 11.595 20.676 1.00 94.69 905 LEU A O 1
ATOM 7427 N N . PHE A 1 906 ? -6.530 9.502 20.210 1.00 94.81 906 PHE A N 1
ATOM 7428 C CA . PHE A 1 906 ? -6.304 9.142 21.607 1.00 94.81 906 PHE A CA 1
ATOM 7429 C C . PHE A 1 906 ? -5.158 9.942 22.218 1.00 94.81 906 PHE A C 1
ATOM 7431 O O . PHE A 1 906 ? -5.270 10.395 23.354 1.00 94.81 906 PHE A O 1
ATOM 7438 N N . LYS A 1 907 ? -4.110 10.242 21.447 1.00 92.62 907 LYS A N 1
ATOM 7439 C CA . LYS A 1 907 ? -3.008 11.091 21.905 1.00 92.62 907 LYS A CA 1
ATOM 7440 C C . LYS A 1 907 ? -3.441 12.530 22.201 1.00 92.62 907 LYS A C 1
ATOM 7442 O O . LYS A 1 907 ? -3.020 13.084 23.217 1.00 92.62 907 LYS A O 1
ATOM 7447 N N . ILE A 1 908 ? -4.276 13.147 21.355 1.00 92.81 908 ILE A N 1
ATOM 7448 C CA . ILE A 1 908 ? -4.793 14.499 21.645 1.00 92.81 908 ILE A CA 1
ATOM 7449 C C . ILE A 1 908 ? -5.782 14.493 22.818 1.00 92.81 908 ILE A C 1
ATOM 7451 O O . ILE A 1 908 ? -5.808 15.445 23.595 1.00 92.81 908 ILE A O 1
ATOM 7455 N N . PHE A 1 909 ? -6.555 13.414 22.977 1.00 93.44 909 PHE A N 1
ATOM 7456 C CA . PHE A 1 909 ? -7.457 13.230 24.111 1.00 93.44 909 PHE A CA 1
ATOM 7457 C C . PHE A 1 909 ? -6.690 13.109 25.429 1.00 93.44 909 PHE A C 1
ATOM 7459 O O . PHE A 1 909 ? -7.013 13.832 26.365 1.00 93.44 909 PHE A O 1
ATOM 7466 N N . GLU A 1 910 ? -5.670 12.247 25.504 1.00 92.56 910 GLU A N 1
ATOM 7467 C CA . GLU A 1 910 ? -4.866 12.032 26.717 1.00 92.56 910 GLU A CA 1
ATOM 7468 C C . GLU A 1 910 ? -4.301 13.356 27.246 1.00 92.56 910 GLU A C 1
ATOM 7470 O O . GLU A 1 910 ? -4.433 13.676 28.426 1.00 92.56 910 GLU A O 1
ATOM 7475 N N . LYS A 1 911 ? -3.753 14.178 26.346 1.00 88.88 911 LYS A N 1
ATOM 7476 C CA . LYS A 1 911 ? -3.179 15.484 26.687 1.00 88.88 911 LYS A CA 1
ATOM 7477 C C . LYS A 1 911 ? -4.220 16.476 27.226 1.00 88.88 911 LYS A C 1
ATOM 7479 O O . LYS A 1 911 ? -3.978 17.158 28.227 1.00 88.88 911 LYS A O 1
ATOM 7484 N N . GLU A 1 912 ? -5.380 16.563 26.575 1.00 90.25 912 GLU A N 1
ATOM 7485 C CA . GLU A 1 912 ? -6.488 17.411 27.033 1.00 90.25 912 GLU A CA 1
ATOM 7486 C C . GLU A 1 912 ? -7.037 16.902 28.380 1.00 90.25 912 GLU A C 1
ATOM 7488 O O . GLU A 1 912 ? -7.292 17.690 29.287 1.00 90.25 912 GLU A O 1
ATOM 7493 N N . TYR A 1 913 ? -7.167 15.585 28.552 1.00 90.44 913 TYR A N 1
ATOM 7494 C CA . TYR A 1 913 ? -7.680 14.956 29.769 1.00 90.44 913 TYR A CA 1
ATOM 7495 C C . TYR A 1 913 ? -6.785 15.230 30.988 1.00 90.44 913 TYR A C 1
ATOM 7497 O O . TYR A 1 913 ? -7.274 15.594 32.062 1.00 90.44 913 TYR A O 1
ATOM 7505 N N . GLU A 1 914 ? -5.466 15.107 30.832 1.00 89.25 914 GLU A N 1
ATOM 7506 C CA . GLU A 1 914 ? -4.509 15.324 31.923 1.00 89.25 914 GLU A CA 1
ATOM 7507 C C . GLU A 1 914 ? -4.539 16.767 32.452 1.00 89.25 914 GLU A C 1
ATOM 7509 O O . GLU A 1 914 ? -4.436 16.979 33.663 1.00 89.25 914 GLU A O 1
ATOM 7514 N N . SER A 1 915 ? -4.766 17.749 31.574 1.00 84.69 915 SER A N 1
ATOM 7515 C CA . SER A 1 915 ? -4.810 19.181 31.914 1.00 84.69 915 SER A CA 1
ATOM 7516 C C . SER A 1 915 ? -6.210 19.720 32.262 1.00 84.69 915 SER A C 1
ATOM 7518 O O . SER A 1 915 ? -6.334 20.837 32.770 1.00 84.69 915 SER A O 1
ATOM 7520 N N . ALA A 1 916 ? -7.262 18.935 32.022 1.00 86.62 916 ALA A N 1
ATOM 7521 C CA . ALA A 1 916 ? -8.655 19.322 32.218 1.00 86.62 916 ALA A CA 1
ATOM 7522 C C . ALA A 1 916 ? -9.104 19.359 33.693 1.00 86.62 916 ALA A C 1
ATOM 7524 O O . ALA A 1 916 ? -8.583 18.653 34.559 1.00 86.62 916 ALA A O 1
ATOM 7525 N N . SER A 1 917 ? -10.147 20.154 33.966 1.00 84.38 917 SER A N 1
ATOM 7526 C CA . SER A 1 917 ? -10.888 20.092 35.232 1.00 84.38 917 SER A CA 1
ATOM 7527 C C . SER A 1 917 ? -11.631 18.760 35.379 1.00 84.38 917 SER A C 1
ATOM 7529 O O . SER A 1 917 ? -11.954 18.116 34.386 1.00 84.38 917 SER A O 1
ATOM 7531 N N . GLU A 1 918 ? -11.974 18.385 36.612 1.00 78.62 918 GLU A N 1
ATOM 7532 C CA . GLU A 1 918 ? -12.813 17.217 36.942 1.00 78.62 918 GLU A CA 1
ATOM 7533 C C . GLU A 1 918 ? -14.065 17.084 36.050 1.00 78.62 918 GLU A C 1
ATOM 7535 O O . GLU A 1 918 ? -14.293 16.053 35.419 1.00 78.62 918 GLU A O 1
ATOM 7540 N N . GLU A 1 919 ? -14.833 18.170 35.898 1.00 76.50 919 GLU A N 1
ATOM 7541 C CA . GLU A 1 919 ? -16.022 18.201 35.031 1.00 76.50 919 GLU A CA 1
ATOM 7542 C C . GLU A 1 919 ? -15.688 17.936 33.563 1.00 76.50 919 GLU A C 1
ATOM 7544 O O . GLU A 1 919 ? -16.392 17.199 32.869 1.00 76.50 919 GLU A O 1
ATOM 7549 N N . ARG A 1 920 ? -14.590 18.518 33.081 1.00 82.31 920 ARG A N 1
ATOM 7550 C CA . ARG A 1 920 ? -14.165 18.385 31.692 1.00 82.31 920 ARG A CA 1
ATOM 7551 C C . ARG A 1 920 ? -13.580 17.000 31.405 1.00 82.31 920 ARG A C 1
ATOM 7553 O O . ARG A 1 920 ? -13.831 16.475 30.326 1.00 82.31 920 ARG A O 1
ATOM 7560 N N . ARG A 1 921 ? -12.871 16.389 32.358 1.00 86.38 921 ARG A N 1
ATOM 7561 C CA . ARG A 1 921 ? -12.359 15.013 32.265 1.00 86.38 921 ARG A CA 1
ATOM 7562 C C . ARG A 1 921 ? -13.483 14.022 32.012 1.00 86.38 921 ARG A C 1
ATOM 7564 O O . ARG A 1 921 ? -13.421 13.258 31.052 1.00 86.38 921 ARG A O 1
ATOM 7571 N N . LEU A 1 922 ? -14.541 14.098 32.814 1.00 79.38 922 LEU A N 1
ATOM 7572 C CA . LEU A 1 922 ? -15.671 13.183 32.699 1.00 79.38 922 LEU A CA 1
ATOM 7573 C C . LEU A 1 922 ? -16.425 13.359 31.369 1.00 79.38 922 LEU A C 1
ATOM 7575 O O . LEU A 1 922 ? -16.797 12.372 30.737 1.00 79.38 922 LEU A O 1
ATOM 7579 N N . PHE A 1 923 ? -16.563 14.604 30.894 1.00 78.69 923 PHE A N 1
ATOM 7580 C CA . PHE A 1 923 ? -17.087 14.890 29.554 1.00 78.69 923 PHE A CA 1
ATOM 7581 C C . PHE A 1 923 ? -16.252 14.221 28.453 1.00 78.69 923 PHE A C 1
ATOM 7583 O O . PHE A 1 923 ? -16.795 13.480 27.637 1.00 78.69 923 PHE A O 1
ATOM 7590 N N . LEU A 1 924 ? -14.934 14.448 28.444 1.00 84.00 924 LEU A N 1
ATOM 7591 C CA . LEU A 1 924 ? -14.036 13.918 27.413 1.00 84.00 924 LEU A CA 1
ATOM 7592 C C . LEU A 1 924 ? -14.026 12.383 27.401 1.00 84.00 924 LEU A C 1
ATOM 7594 O O . LEU A 1 924 ? -14.055 11.769 26.335 1.00 84.00 924 LEU A O 1
ATOM 7598 N N . LEU A 1 925 ? -14.003 11.769 28.586 1.00 84.56 925 LEU A N 1
ATOM 7599 C CA . LEU A 1 925 ? -13.934 10.320 28.740 1.00 84.56 925 LEU A CA 1
ATOM 7600 C C . LEU A 1 925 ? -15.205 9.624 28.245 1.00 84.56 925 LEU A C 1
ATOM 7602 O O . LEU A 1 925 ? -15.105 8.571 27.622 1.00 84.56 925 LEU A O 1
ATOM 7606 N N . SER A 1 926 ? -16.380 10.220 28.477 1.00 78.06 926 SER A N 1
ATOM 7607 C CA . SER A 1 926 ? -17.665 9.622 28.085 1.00 78.06 926 SER A CA 1
ATOM 7608 C C . SER A 1 926 ? -17.765 9.330 26.580 1.00 78.06 926 SER A C 1
ATOM 7610 O O . SER A 1 926 ? -18.335 8.311 26.192 1.00 78.06 926 SER A O 1
ATOM 7612 N N . ASP A 1 927 ? -17.163 10.184 25.747 1.00 75.62 927 ASP A N 1
ATOM 7613 C CA . ASP A 1 927 ? -17.176 10.082 24.285 1.00 75.62 927 ASP A CA 1
ATOM 7614 C C . ASP A 1 927 ? -16.054 9.165 23.769 1.00 75.62 927 ASP A C 1
ATOM 7616 O O . ASP A 1 927 ? -16.297 8.181 23.066 1.00 75.62 927 ASP A O 1
ATOM 7620 N N . VAL A 1 928 ? -14.812 9.424 24.195 1.00 86.88 928 VAL A N 1
ATOM 7621 C CA . VAL A 1 928 ? -13.634 8.678 23.724 1.00 86.88 928 VAL A CA 1
ATOM 7622 C C . VAL A 1 928 ? -13.678 7.210 24.145 1.00 86.88 928 VAL A C 1
ATOM 7624 O O . VAL A 1 928 ? -13.246 6.350 23.377 1.00 86.88 928 VAL A O 1
ATOM 7627 N N . ARG A 1 929 ? -14.276 6.888 25.299 1.00 84.06 929 ARG A N 1
ATOM 7628 C CA . ARG A 1 929 ? -14.465 5.497 25.737 1.00 84.06 929 ARG A CA 1
ATOM 7629 C C . ARG A 1 929 ? -15.350 4.697 24.784 1.00 84.06 929 ARG A C 1
ATOM 7631 O O . ARG A 1 929 ? -15.053 3.538 24.527 1.00 84.06 929 ARG A O 1
ATOM 7638 N N . MET A 1 930 ? -16.378 5.306 24.188 1.00 80.44 930 MET A N 1
ATOM 7639 C CA . MET A 1 930 ? -17.205 4.613 23.190 1.00 80.44 930 MET A CA 1
ATOM 7640 C C . MET A 1 930 ? -16.409 4.300 21.922 1.00 80.44 930 MET A C 1
ATOM 7642 O O . MET A 1 930 ? -16.541 3.218 21.361 1.00 80.44 930 MET A O 1
ATOM 7646 N N . ILE A 1 931 ? -15.564 5.238 21.486 1.00 86.50 931 ILE A N 1
ATOM 7647 C CA . ILE A 1 931 ? -14.679 5.042 20.330 1.00 86.50 931 ILE A CA 1
ATOM 7648 C C . ILE A 1 931 ? -13.645 3.943 20.627 1.00 86.50 931 ILE A C 1
ATOM 7650 O O . ILE A 1 931 ? -13.363 3.122 19.757 1.00 86.50 931 ILE A O 1
ATOM 7654 N N . ALA A 1 932 ? -13.105 3.905 21.848 1.00 87.62 932 ALA A N 1
ATOM 7655 C CA . ALA A 1 932 ? -12.175 2.876 22.311 1.00 87.62 932 ALA A CA 1
ATOM 7656 C C . ALA A 1 932 ? -12.816 1.477 22.367 1.00 87.62 932 ALA A C 1
ATOM 7658 O O . ALA A 1 932 ? -12.202 0.499 21.938 1.00 87.62 932 ALA A O 1
ATOM 7659 N N . ASP A 1 933 ? -14.061 1.383 22.835 1.00 81.88 933 ASP A N 1
ATOM 7660 C CA . ASP A 1 933 ? -14.830 0.137 22.836 1.00 81.88 933 ASP A CA 1
ATOM 7661 C C . ASP A 1 933 ? -15.059 -0.389 21.417 1.00 81.88 933 ASP A C 1
ATOM 7663 O O . ASP A 1 933 ? -14.780 -1.557 21.144 1.00 81.88 933 ASP A O 1
ATOM 7667 N N . ASP A 1 934 ? -15.505 0.473 20.495 1.00 80.19 934 ASP A N 1
ATOM 7668 C CA . ASP A 1 934 ? -15.690 0.083 19.096 1.00 80.19 934 ASP A CA 1
ATOM 7669 C C . ASP A 1 934 ? -14.359 -0.406 18.505 1.00 80.19 934 ASP A C 1
ATOM 7671 O O . ASP A 1 934 ? -14.295 -1.498 17.941 1.00 80.19 934 ASP A O 1
ATOM 7675 N N . ALA A 1 935 ? -13.276 0.353 18.710 1.00 83.44 935 ALA A N 1
ATOM 7676 C CA . ALA A 1 935 ? -11.939 0.007 18.233 1.00 83.44 935 ALA A CA 1
ATOM 7677 C C . ALA A 1 935 ? -11.430 -1.343 18.769 1.00 83.44 935 ALA A C 1
ATOM 7679 O O . ALA A 1 935 ? -10.710 -2.050 18.066 1.00 83.44 935 ALA A O 1
ATOM 7680 N N . SER A 1 936 ? -11.825 -1.723 19.987 1.00 81.38 936 SER A N 1
ATOM 7681 C CA . SER A 1 936 ? -11.439 -2.997 20.609 1.00 81.38 936 SER A CA 1
ATOM 7682 C C . SER A 1 936 ? -12.083 -4.211 19.932 1.00 81.38 936 SER A C 1
ATOM 7684 O O . SER A 1 936 ? -11.514 -5.297 19.955 1.00 81.38 936 SER A O 1
ATOM 7686 N N . THR A 1 937 ? -13.247 -4.027 19.302 1.00 74.62 937 THR A N 1
ATOM 7687 C CA . THR A 1 937 ? -14.005 -5.100 18.628 1.00 74.62 937 THR A CA 1
ATOM 7688 C C . THR A 1 937 ? -13.748 -5.187 17.118 1.00 74.62 937 THR A C 1
ATOM 7690 O O . THR A 1 937 ? -14.267 -6.084 16.449 1.00 74.62 937 THR A O 1
ATOM 7693 N N . LEU A 1 938 ? -12.961 -4.259 16.563 1.00 73.44 938 LEU A N 1
ATOM 7694 C CA . LEU A 1 938 ? -12.644 -4.173 15.138 1.00 73.44 938 LEU A CA 1
ATOM 7695 C C . LEU A 1 938 ? -11.258 -4.750 14.824 1.00 73.44 938 LEU A C 1
ATOM 7697 O O . LEU A 1 938 ? -10.292 -4.574 15.566 1.00 73.44 938 LEU A O 1
ATOM 7701 N N . GLU A 1 939 ? -11.128 -5.352 13.643 1.00 69.25 939 GLU A N 1
ATOM 7702 C CA . GLU A 1 939 ? -9.844 -5.791 13.082 1.00 69.25 939 GLU A CA 1
ATOM 7703 C C . GLU A 1 939 ? -9.059 -4.599 12.504 1.00 69.25 939 GLU A C 1
ATOM 7705 O O . GLU A 1 939 ? -8.939 -4.423 11.292 1.00 69.25 939 GLU A O 1
ATOM 7710 N N . ILE A 1 940 ? -8.556 -3.731 13.382 1.00 71.56 940 ILE A N 1
ATOM 7711 C CA . ILE A 1 940 ? -7.827 -2.518 12.990 1.00 71.56 940 ILE A CA 1
ATOM 7712 C C . ILE A 1 940 ? -6.422 -2.857 12.466 1.00 71.56 940 ILE A C 1
ATOM 7714 O O . ILE A 1 940 ? -5.640 -3.548 13.122 1.00 71.56 940 ILE A O 1
ATOM 7718 N N . THR A 1 941 ? -6.085 -2.295 11.304 1.00 71.81 941 THR A N 1
ATOM 7719 C CA . THR A 1 941 ? -4.743 -2.298 10.693 1.00 71.81 941 THR A CA 1
ATOM 7720 C C . THR A 1 941 ? -3.953 -1.048 11.101 1.00 71.81 941 THR A C 1
ATOM 7722 O O . THR A 1 941 ? -4.540 -0.099 11.608 1.00 71.81 941 THR A O 1
ATOM 7725 N N . ASN A 1 942 ? -2.630 -1.004 10.895 1.00 72.00 942 ASN A N 1
ATOM 7726 C CA . ASN A 1 942 ? -1.791 0.162 11.239 1.00 72.00 942 ASN A CA 1
ATOM 7727 C C . ASN A 1 942 ? -1.900 0.604 12.714 1.00 72.00 942 ASN A C 1
ATOM 7729 O O . ASN A 1 942 ? -2.047 1.786 13.015 1.00 72.00 942 ASN A O 1
ATOM 7733 N N . ARG A 1 943 ? -1.865 -0.353 13.649 1.00 77.50 943 ARG A N 1
ATOM 7734 C CA . ARG A 1 943 ? -2.075 -0.109 15.092 1.00 77.50 943 ARG A CA 1
ATOM 7735 C C . ARG A 1 943 ? -0.961 0.710 15.771 1.00 77.50 943 ARG A C 1
ATOM 7737 O O . ARG A 1 943 ? -1.112 1.121 16.917 1.00 77.50 943 ARG A O 1
ATOM 7744 N N . GLY A 1 944 ? 0.143 0.972 15.078 1.00 73.88 944 GLY A N 1
ATOM 7745 C CA . GLY A 1 944 ? 1.264 1.784 15.548 1.00 73.88 944 GLY A CA 1
ATOM 7746 C C . GLY A 1 944 ? 2.469 1.665 14.617 1.00 73.88 944 GLY A C 1
ATOM 7747 O O . GLY A 1 944 ? 2.372 1.052 13.553 1.00 73.88 944 GLY A O 1
ATOM 7748 N N . MET A 1 945 ? 3.590 2.271 15.009 1.00 61.66 945 MET A N 1
ATOM 7749 C CA . MET A 1 945 ? 4.859 2.230 14.272 1.00 61.66 945 MET A CA 1
ATOM 7750 C C . MET A 1 945 ? 5.908 1.413 15.035 1.00 61.66 945 MET A C 1
ATOM 7752 O O . MET A 1 945 ? 5.826 1.292 16.258 1.00 61.66 945 MET A O 1
ATOM 7756 N N . ASN A 1 946 ? 6.922 0.907 14.322 1.00 53.47 946 ASN A N 1
ATOM 7757 C CA . ASN A 1 946 ? 8.069 0.200 14.912 1.00 53.47 946 ASN A CA 1
ATOM 7758 C C . ASN A 1 946 ? 7.643 -1.003 15.785 1.00 53.47 946 ASN A C 1
ATOM 7760 O O . ASN A 1 946 ? 7.953 -1.053 16.976 1.00 53.47 946 ASN A O 1
ATOM 7764 N N . ASP A 1 947 ? 6.790 -1.874 15.216 1.00 49.38 947 ASP A N 1
ATOM 7765 C CA . ASP A 1 947 ? 6.204 -3.083 15.833 1.00 49.38 947 ASP A CA 1
ATOM 7766 C C . ASP A 1 947 ? 5.535 -2.878 17.213 1.00 49.38 947 ASP A C 1
ATOM 7768 O O . ASP A 1 947 ? 5.155 -3.824 17.907 1.00 49.38 947 ASP A O 1
ATOM 7772 N N . LYS A 1 948 ? 5.292 -1.619 17.594 1.00 63.66 948 LYS A N 1
ATOM 7773 C CA . LYS A 1 948 ? 4.640 -1.242 18.839 1.00 63.66 948 LYS A CA 1
ATOM 7774 C C . LYS A 1 948 ? 3.148 -1.073 18.603 1.00 63.66 948 LYS A C 1
ATOM 7776 O O . LYS A 1 948 ? 2.719 -0.218 17.831 1.00 63.66 948 LYS A O 1
ATOM 7781 N N . ASP A 1 949 ? 2.346 -1.850 19.323 1.00 76.62 949 ASP A N 1
ATOM 7782 C CA . ASP A 1 949 ? 0.893 -1.675 19.351 1.00 76.62 949 ASP A CA 1
ATOM 7783 C C . ASP A 1 949 ? 0.521 -0.454 20.213 1.00 76.62 949 ASP A C 1
ATOM 7785 O O . ASP A 1 949 ? 0.096 -0.564 21.365 1.00 76.62 949 ASP A O 1
ATOM 7789 N N . GLU A 1 950 ? 0.766 0.736 19.659 1.00 85.62 950 GLU A N 1
ATOM 7790 C CA . GLU A 1 950 ? 0.429 2.026 20.268 1.00 85.62 950 GLU A CA 1
ATOM 7791 C C . GLU A 1 950 ? -1.061 2.117 20.588 1.00 85.62 950 GLU A C 1
ATOM 7793 O O . GLU A 1 950 ? -1.428 2.594 21.663 1.00 85.62 950 GLU A O 1
ATOM 7798 N N . LEU A 1 951 ? -1.909 1.591 19.703 1.00 87.06 951 LEU A N 1
ATOM 7799 C CA . LEU A 1 951 ? -3.349 1.562 19.897 1.00 87.06 951 LEU A CA 1
ATOM 7800 C C . LEU A 1 951 ? -3.718 0.823 21.184 1.00 87.06 951 LEU A C 1
ATOM 7802 O O . LEU A 1 951 ? -4.446 1.368 22.009 1.00 87.06 951 LEU A O 1
ATOM 7806 N N . SER A 1 952 ? -3.174 -0.374 21.411 1.00 84.38 952 SER A N 1
ATOM 7807 C CA . SER A 1 952 ? -3.426 -1.126 22.649 1.00 84.38 952 SER A CA 1
ATOM 7808 C C . SER A 1 952 ? -2.943 -0.390 23.904 1.00 84.38 952 SER A C 1
ATOM 7810 O O . SER A 1 952 ? -3.599 -0.454 24.944 1.00 84.38 952 SER A O 1
ATOM 7812 N N . ILE A 1 953 ? -1.838 0.359 23.818 1.00 87.94 953 ILE A N 1
ATOM 7813 C CA . ILE A 1 953 ? -1.355 1.197 24.929 1.00 87.94 953 ILE A CA 1
ATOM 7814 C C . ILE A 1 953 ? -2.369 2.301 25.249 1.00 87.94 953 ILE A C 1
ATOM 7816 O O . ILE A 1 953 ? -2.694 2.514 26.419 1.00 87.94 953 ILE A O 1
ATOM 7820 N N . HIS A 1 954 ? -2.881 2.982 24.224 1.00 91.69 954 HIS A N 1
ATOM 7821 C CA . HIS A 1 954 ? -3.900 4.019 24.375 1.00 91.69 954 HIS A CA 1
ATOM 7822 C C . HIS A 1 954 ? -5.211 3.455 24.940 1.00 91.69 954 HIS A C 1
ATOM 7824 O O . HIS A 1 954 ? -5.751 4.003 25.900 1.00 91.69 954 HIS A O 1
ATOM 7830 N N . LEU A 1 955 ? -5.682 2.317 24.419 1.00 88.94 955 LEU A N 1
ATOM 7831 C CA . LEU A 1 955 ? -6.874 1.627 24.926 1.00 88.94 955 LEU A CA 1
ATOM 7832 C C . LEU A 1 955 ? -6.731 1.284 26.417 1.00 88.94 955 LEU A C 1
ATOM 7834 O O . LEU A 1 955 ? -7.642 1.539 27.204 1.00 88.94 955 LEU A O 1
ATOM 7838 N N . HIS A 1 956 ? -5.563 0.781 26.829 1.00 86.94 956 HIS A N 1
ATOM 7839 C CA . HIS A 1 956 ? -5.302 0.465 28.231 1.00 86.94 956 HIS A CA 1
ATOM 7840 C C . HIS A 1 956 ? -5.299 1.713 29.127 1.00 86.94 956 HIS A C 1
ATOM 7842 O O . HIS A 1 956 ? -5.873 1.688 30.215 1.00 86.94 956 HIS A O 1
ATOM 7848 N N . LYS A 1 957 ? -4.705 2.827 28.680 1.00 89.12 957 LYS A N 1
ATOM 7849 C CA . LYS A 1 957 ? -4.740 4.097 29.426 1.00 89.12 957 LYS A CA 1
ATOM 7850 C C . LYS A 1 957 ? -6.154 4.652 29.574 1.00 89.12 957 LYS A C 1
ATOM 7852 O O . LYS A 1 957 ? -6.522 5.089 30.660 1.00 89.12 957 LYS A O 1
ATOM 7857 N N . ILE A 1 958 ? -6.957 4.613 28.510 1.00 89.12 958 ILE A N 1
ATOM 7858 C CA . ILE A 1 958 ? -8.355 5.065 28.548 1.00 89.12 958 ILE A CA 1
ATOM 7859 C C . ILE A 1 958 ? -9.148 4.237 29.570 1.00 89.12 958 ILE A C 1
ATOM 7861 O O . ILE A 1 958 ? -9.878 4.812 30.378 1.00 89.12 958 ILE A O 1
ATOM 7865 N N . ALA A 1 959 ? -8.935 2.917 29.607 1.00 83.44 959 ALA A N 1
ATOM 7866 C CA . ALA A 1 959 ? -9.529 2.046 30.620 1.00 83.44 959 ALA A CA 1
ATOM 7867 C C . ALA A 1 959 ? -9.073 2.409 32.050 1.00 83.44 959 ALA A C 1
ATOM 7869 O O . ALA A 1 959 ? -9.885 2.451 32.975 1.00 83.44 959 ALA A O 1
ATOM 7870 N N . GLN A 1 960 ? -7.795 2.752 32.249 1.00 85.06 960 GLN A N 1
ATOM 7871 C CA . GLN A 1 960 ? -7.301 3.225 33.550 1.00 85.06 960 GLN A CA 1
ATOM 7872 C C . GLN A 1 960 ? -7.957 4.543 33.982 1.00 85.06 960 GLN A C 1
ATOM 7874 O O . GLN A 1 960 ? -8.292 4.699 35.156 1.00 85.06 960 GLN A O 1
ATOM 7879 N N . TYR A 1 961 ? -8.180 5.482 33.057 1.00 86.19 961 TYR A N 1
ATOM 7880 C CA . TYR A 1 961 ? -8.872 6.733 33.373 1.00 86.19 961 TYR A CA 1
ATOM 7881 C C . TYR A 1 961 ? -10.315 6.496 33.830 1.00 86.19 961 TYR A C 1
ATOM 7883 O O . TYR A 1 961 ? -10.771 7.186 34.744 1.00 86.19 961 TYR A O 1
ATOM 7891 N N . SER A 1 962 ? -11.016 5.497 33.281 1.00 75.56 962 SER A N 1
ATOM 7892 C CA . SER A 1 962 ? -12.359 5.128 33.754 1.00 75.56 962 SER A CA 1
ATOM 7893 C C . SER A 1 962 ? -12.394 4.517 35.150 1.00 75.56 962 SER A C 1
ATOM 7895 O O . SER A 1 962 ? -13.391 4.697 35.840 1.00 75.56 962 SER A O 1
ATOM 7897 N N . CYS A 1 963 ? -11.316 3.894 35.626 1.00 73.44 963 CYS A N 1
ATOM 7898 C CA . CYS A 1 963 ? -11.262 3.337 36.983 1.00 73.44 963 CYS A CA 1
ATOM 7899 C C . CYS A 1 963 ? -11.130 4.400 38.090 1.00 73.44 963 CYS A C 1
ATOM 7901 O O . CYS A 1 963 ? -11.108 4.057 39.268 1.00 73.44 963 CYS A O 1
ATOM 7903 N N . SER A 1 964 ? -11.011 5.688 37.746 1.00 68.31 964 SER A N 1
ATOM 7904 C CA . SER A 1 964 ? -10.873 6.766 38.738 1.00 68.31 964 SER A CA 1
ATOM 7905 C C . SER A 1 964 ? -12.142 7.017 39.566 1.00 68.31 964 SER A C 1
ATOM 7907 O O . SER A 1 964 ? -12.046 7.571 40.661 1.00 68.31 964 SER A O 1
ATOM 7909 N N . TYR A 1 965 ? -13.306 6.571 39.079 1.00 67.44 965 TYR A N 1
ATOM 7910 C CA . TYR A 1 965 ? -14.600 6.678 39.751 1.00 67.44 965 TYR A CA 1
ATOM 7911 C C . TYR A 1 965 ? -15.363 5.355 39.656 1.00 67.44 965 TYR A C 1
ATOM 7913 O O . TYR A 1 965 ? -15.744 4.946 38.562 1.00 67.44 965 TYR A O 1
ATOM 7921 N N . GLU A 1 966 ? -15.622 4.721 40.798 1.00 75.06 966 GLU A N 1
ATOM 7922 C CA . GLU A 1 966 ? -16.477 3.533 40.906 1.00 75.06 966 GLU A CA 1
ATOM 7923 C C . GLU A 1 966 ? -17.870 3.996 41.362 1.00 75.06 966 GLU A C 1
ATOM 7925 O O . GLU A 1 966 ? -18.047 4.422 42.505 1.00 75.06 966 GLU A O 1
ATOM 7930 N N . VAL A 1 967 ? -18.823 4.053 40.424 1.00 84.81 967 VAL A N 1
ATOM 7931 C CA . VAL A 1 967 ? -20.186 4.562 40.650 1.00 84.81 967 VAL A CA 1
ATOM 7932 C C . VAL A 1 967 ? -21.179 3.747 39.826 1.00 84.81 967 VAL A C 1
ATOM 7934 O O . VAL A 1 967 ? -21.008 3.625 38.612 1.00 84.81 967 VAL A O 1
ATOM 7937 N N . HIS A 1 968 ? -22.232 3.257 40.479 1.00 88.56 968 HIS A N 1
ATOM 7938 C CA . HIS A 1 968 ? -23.296 2.447 39.883 1.00 88.56 968 HIS A CA 1
ATOM 7939 C C . HIS A 1 968 ? -24.632 3.205 39.821 1.00 88.56 968 HIS A C 1
ATOM 7941 O O . HIS A 1 968 ? -24.809 4.236 40.474 1.00 88.56 968 HIS A O 1
ATOM 7947 N N . ILE A 1 969 ? -25.605 2.697 39.057 1.00 90.44 969 ILE A N 1
ATOM 7948 C CA . ILE A 1 969 ? -26.950 3.295 38.946 1.00 90.44 969 ILE A CA 1
ATOM 7949 C C . ILE A 1 969 ? -27.602 3.394 40.329 1.00 90.44 969 ILE A C 1
ATOM 7951 O O . ILE A 1 969 ? -28.121 4.449 40.701 1.00 90.44 969 ILE A O 1
ATOM 7955 N N . ALA A 1 970 ? -27.485 2.329 41.128 1.00 87.75 970 ALA A N 1
ATOM 7956 C CA . ALA A 1 970 ? -28.017 2.287 42.486 1.00 87.75 970 ALA A CA 1
ATOM 7957 C C . ALA A 1 970 ? -27.443 3.400 43.380 1.00 87.75 970 ALA A C 1
ATOM 7959 O O . ALA A 1 970 ? -28.143 3.891 44.265 1.00 87.75 970 ALA A O 1
ATOM 7960 N N . ASP A 1 971 ? -26.200 3.833 43.148 1.00 88.06 971 ASP A N 1
ATOM 7961 C CA . ASP A 1 971 ? -25.576 4.893 43.941 1.00 88.06 971 ASP A CA 1
ATOM 7962 C C . ASP A 1 971 ? -26.134 6.282 43.627 1.00 88.06 971 ASP A C 1
ATOM 7964 O O . ASP A 1 971 ? -26.161 7.160 44.495 1.00 88.06 971 ASP A O 1
ATOM 7968 N N . ILE A 1 972 ? -26.596 6.484 42.393 1.00 89.31 972 ILE A N 1
ATOM 7969 C CA . ILE A 1 972 ? -27.244 7.720 41.955 1.00 89.31 972 ILE A CA 1
ATOM 7970 C C . ILE A 1 972 ? -28.682 7.769 42.456 1.00 89.31 972 ILE A C 1
ATOM 7972 O O . ILE A 1 972 ? -29.079 8.764 43.060 1.00 89.31 972 ILE A O 1
ATOM 7976 N N . GLU A 1 973 ? -29.438 6.687 42.273 1.00 86.75 973 GLU A N 1
ATOM 7977 C CA . GLU A 1 973 ? -30.845 6.617 42.683 1.00 86.75 973 GLU A CA 1
ATOM 7978 C C . GLU A 1 973 ? -31.014 6.709 44.205 1.00 86.75 973 GLU A C 1
ATOM 7980 O O . GLU A 1 973 ? -31.932 7.370 44.692 1.00 86.75 973 GLU A O 1
ATOM 7985 N N . ASN A 1 974 ? -30.098 6.102 44.970 1.00 87.19 974 ASN A N 1
ATOM 7986 C CA . ASN A 1 974 ? -30.125 6.141 46.434 1.00 87.19 974 ASN A CA 1
ATOM 7987 C C . ASN A 1 974 ? -29.368 7.341 47.032 1.00 87.19 974 ASN A C 1
ATOM 7989 O O . ASN A 1 974 ? -29.381 7.524 48.251 1.00 87.19 974 ASN A O 1
ATOM 7993 N N . GLY A 1 975 ? -28.689 8.149 46.208 1.00 83.19 975 GLY A N 1
ATOM 7994 C CA . GLY A 1 975 ? -27.866 9.273 46.666 1.00 83.19 975 GLY A CA 1
ATOM 7995 C C . GLY A 1 975 ? -26.664 8.859 47.527 1.00 83.19 975 GLY A C 1
ATOM 7996 O O . GLY A 1 975 ? -26.222 9.639 48.371 1.00 83.19 975 GLY A O 1
ATOM 7997 N N . THR A 1 976 ? -26.153 7.637 47.346 1.00 86.00 976 THR A N 1
ATOM 7998 C CA . THR A 1 976 ? -25.014 7.068 48.090 1.00 86.00 976 THR A CA 1
ATOM 7999 C C . THR A 1 976 ? -23.671 7.233 47.381 1.00 86.00 976 THR A C 1
ATOM 8001 O O . THR A 1 976 ? -22.635 6.968 47.992 1.00 86.00 976 THR A O 1
ATOM 8004 N N . ALA A 1 977 ? -23.661 7.710 46.131 1.00 83.06 977 ALA A N 1
ATOM 8005 C CA . ALA A 1 977 ? -22.432 8.011 45.398 1.00 83.06 977 ALA A CA 1
ATOM 8006 C C . ALA A 1 977 ? -21.560 9.057 46.133 1.00 83.06 977 ALA A C 1
ATOM 8008 O O . ALA A 1 977 ? -22.073 9.889 46.891 1.00 83.06 977 ALA A O 1
ATOM 8009 N N . PRO A 1 978 ? -20.231 9.075 45.903 1.00 82.12 978 PRO A N 1
ATOM 8010 C CA . PRO A 1 978 ? -19.347 10.061 46.516 1.00 82.12 978 PRO A CA 1
ATOM 8011 C C . PRO A 1 978 ? -19.857 11.494 46.306 1.00 82.12 978 PRO A C 1
ATOM 8013 O O . PRO A 1 978 ? -20.130 11.905 45.178 1.00 82.12 978 PRO A O 1
ATOM 8016 N N . ALA A 1 979 ? -19.947 12.285 47.382 1.00 79.25 979 ALA A N 1
ATOM 8017 C CA . ALA A 1 979 ? -20.492 13.648 47.333 1.00 79.25 979 ALA A CA 1
ATOM 8018 C C . ALA A 1 979 ? -19.877 14.555 46.237 1.00 79.25 979 ALA A C 1
ATOM 8020 O O . ALA A 1 979 ? -20.627 15.308 45.610 1.00 79.25 979 ALA A O 1
ATOM 8021 N N . PRO A 1 980 ? -18.558 14.492 45.939 1.00 80.12 980 PRO A N 1
ATOM 8022 C CA . PRO A 1 980 ? -17.979 15.222 44.810 1.00 80.12 980 PRO A CA 1
ATOM 8023 C C . PRO A 1 980 ? -18.578 14.816 43.456 1.00 80.12 980 PRO A C 1
ATOM 8025 O O . PRO A 1 980 ? -18.864 15.687 42.636 1.00 80.12 980 PRO A O 1
ATOM 8028 N N . PHE A 1 981 ? -18.824 13.520 43.248 1.00 83.62 981 PHE A N 1
ATOM 8029 C CA . PHE A 1 981 ? -19.424 12.990 42.027 1.00 83.62 981 PHE A CA 1
ATOM 8030 C C . PHE A 1 981 ? -20.908 13.355 41.920 1.00 83.62 981 PHE A C 1
ATOM 8032 O O . PHE A 1 981 ? -21.334 13.816 40.869 1.00 83.62 981 PHE A O 1
ATOM 8039 N N . LEU A 1 982 ? -21.694 13.237 42.999 1.00 84.19 982 LEU A N 1
ATOM 8040 C CA . LEU A 1 982 ? -23.114 13.631 42.990 1.00 84.19 982 LEU A CA 1
ATOM 8041 C C . LEU A 1 982 ? -23.302 15.114 42.654 1.00 84.19 982 LEU A C 1
ATOM 8043 O O . LEU A 1 982 ? -24.160 15.470 41.846 1.00 84.19 982 LEU A O 1
ATOM 8047 N N . ASN A 1 983 ? -22.476 15.989 43.235 1.00 83.25 983 ASN A N 1
ATOM 8048 C CA . ASN A 1 983 ? -22.495 17.414 42.905 1.00 83.25 983 ASN A CA 1
ATOM 8049 C C . ASN A 1 983 ? -22.157 17.655 41.431 1.00 83.25 983 ASN A C 1
ATOM 8051 O O . ASN A 1 983 ? -22.778 18.496 40.779 1.00 83.25 983 ASN A O 1
ATOM 8055 N N . LEU A 1 984 ? -21.188 16.906 40.905 1.00 83.12 984 LEU A N 1
ATOM 8056 C CA . LEU A 1 984 ? -20.780 16.988 39.512 1.00 83.12 984 LEU A CA 1
ATOM 8057 C C . LEU A 1 984 ? -21.886 16.512 38.558 1.00 83.12 984 LEU A C 1
ATOM 8059 O O . LEU A 1 984 ? -22.224 17.220 37.611 1.00 83.12 984 LEU A O 1
ATOM 8063 N N . PHE A 1 985 ? -22.482 15.358 38.850 1.00 87.19 985 PHE A N 1
ATOM 8064 C CA . PHE A 1 985 ? -23.581 14.754 38.103 1.00 87.19 985 PHE A CA 1
ATOM 8065 C C . PHE A 1 985 ? -24.795 15.692 38.041 1.00 87.19 985 PHE A C 1
ATOM 8067 O O . PHE A 1 985 ? -25.279 16.013 36.956 1.00 87.19 985 PHE A O 1
ATOM 8074 N N . ASN A 1 986 ? -25.216 16.240 39.187 1.00 86.69 986 ASN A N 1
ATOM 8075 C CA . ASN A 1 986 ? -26.330 17.190 39.263 1.00 86.69 986 ASN A CA 1
ATOM 8076 C C . ASN A 1 986 ? -26.044 18.502 38.511 1.00 86.69 986 ASN A C 1
ATOM 8078 O O . ASN A 1 986 ? -26.927 19.047 37.845 1.00 86.69 986 ASN A O 1
ATOM 8082 N N . ASN A 1 987 ? -24.808 19.008 38.571 1.00 85.25 987 ASN A N 1
ATOM 8083 C CA . ASN A 1 987 ? -24.406 20.195 37.814 1.00 85.25 987 ASN A CA 1
ATOM 8084 C C . ASN A 1 987 ? -24.467 19.936 36.296 1.00 85.25 987 ASN A C 1
ATOM 8086 O O . ASN A 1 987 ? -25.029 20.747 35.559 1.00 85.25 987 ASN A O 1
ATOM 8090 N N . MET A 1 988 ? -23.983 18.781 35.825 1.00 84.56 988 MET A N 1
ATOM 8091 C CA . MET A 1 988 ? -24.081 18.393 34.411 1.00 84.56 988 MET A CA 1
ATOM 8092 C C . MET A 1 988 ? -25.532 18.261 33.938 1.00 84.56 988 MET A C 1
ATOM 8094 O O . MET A 1 988 ? -25.871 18.808 32.886 1.00 84.56 988 MET A O 1
ATOM 8098 N N . LEU A 1 989 ? -26.398 17.624 34.733 1.00 87.00 989 LEU A N 1
ATOM 8099 C CA . LEU A 1 989 ? -27.833 17.534 34.449 1.00 87.00 989 LEU A CA 1
ATOM 8100 C C . LEU A 1 989 ? -28.468 18.922 34.307 1.00 87.00 989 LEU A C 1
ATOM 8102 O O . LEU A 1 989 ? -29.157 19.192 33.326 1.00 87.00 989 LEU A O 1
ATOM 8106 N N . SER A 1 990 ? -28.163 19.850 35.223 1.00 85.06 990 SER A N 1
ATOM 8107 C CA . SER A 1 990 ? -28.692 21.222 35.169 1.00 85.06 990 SER A CA 1
ATOM 8108 C C . SER A 1 990 ? -28.283 21.998 33.905 1.00 85.06 990 SER A C 1
ATOM 8110 O O . SER A 1 990 ? -28.967 22.938 33.496 1.00 85.06 990 SER A O 1
ATOM 8112 N N . ARG A 1 991 ? -27.181 21.591 33.259 1.00 84.38 991 ARG A N 1
ATOM 8113 C CA . ARG A 1 991 ? -26.641 22.175 32.021 1.00 84.38 991 ARG A CA 1
ATOM 8114 C C . ARG A 1 991 ? -27.054 21.413 30.758 1.00 84.38 991 ARG A C 1
ATOM 8116 O O . ARG A 1 991 ? -26.554 21.730 29.682 1.00 84.38 991 ARG A O 1
ATOM 8123 N N . ASN A 1 992 ? -27.963 20.443 30.864 1.00 83.44 992 ASN A N 1
ATOM 8124 C CA . ASN A 1 992 ? -28.361 19.538 29.782 1.00 83.44 992 ASN A CA 1
ATOM 8125 C C . ASN A 1 992 ? -27.199 18.718 29.188 1.00 83.44 992 ASN A C 1
ATOM 8127 O O . ASN A 1 992 ? -27.136 18.510 27.976 1.00 83.44 992 ASN A O 1
ATOM 8131 N N . ASN A 1 993 ? -26.260 18.266 30.023 1.00 84.75 993 ASN A N 1
ATOM 8132 C CA . ASN A 1 993 ? -25.122 17.451 29.601 1.00 84.75 993 ASN A CA 1
ATOM 8133 C C . ASN A 1 993 ? -25.294 15.990 30.055 1.00 84.75 993 ASN A C 1
ATOM 8135 O O . ASN A 1 993 ? -25.289 15.703 31.250 1.00 84.75 993 ASN A O 1
ATOM 8139 N N . ALA A 1 994 ? -25.386 15.060 29.099 1.00 87.69 994 ALA A N 1
ATOM 8140 C CA . ALA A 1 994 ? -25.606 13.635 29.361 1.00 87.69 994 ALA A CA 1
ATOM 8141 C C . ALA A 1 994 ? -24.340 12.839 29.753 1.00 87.69 994 ALA A C 1
ATOM 8143 O O . ALA A 1 994 ? -24.437 11.645 30.021 1.00 87.69 994 ALA A O 1
ATOM 8144 N N . SER A 1 995 ? -23.159 13.467 29.821 1.00 85.62 995 SER A N 1
ATOM 8145 C CA . SER A 1 995 ? -21.881 12.764 30.062 1.00 85.62 995 SER A CA 1
ATOM 8146 C C . SER A 1 995 ? -21.868 11.954 31.362 1.00 85.62 995 SER A C 1
ATOM 8148 O O . SER A 1 995 ? -21.368 10.833 31.378 1.00 85.62 995 SER A O 1
ATOM 8150 N N . GLY A 1 996 ? -22.451 12.499 32.438 1.00 86.56 996 GLY A N 1
ATOM 8151 C CA . GLY A 1 996 ? -22.582 11.801 33.720 1.00 86.56 996 GLY A CA 1
ATOM 8152 C C . GLY A 1 996 ? -23.432 10.534 33.617 1.00 86.56 996 GLY A C 1
ATOM 8153 O O . GLY A 1 996 ? -23.038 9.493 34.132 1.00 86.56 996 GLY A O 1
ATOM 8154 N N . ILE A 1 997 ? -24.558 10.607 32.898 1.00 89.31 997 ILE A N 1
ATOM 8155 C CA . ILE A 1 997 ? -25.451 9.465 32.648 1.00 89.31 997 ILE A CA 1
ATOM 8156 C C . ILE A 1 997 ? -24.693 8.389 31.865 1.00 89.31 997 ILE A C 1
ATOM 8158 O O . ILE A 1 997 ? -24.660 7.234 32.284 1.00 89.31 997 ILE A O 1
ATOM 8162 N N . CYS A 1 998 ? -24.033 8.777 30.768 1.00 88.69 998 CYS A N 1
ATOM 8163 C CA . CYS A 1 998 ? -23.252 7.858 29.942 1.00 88.69 998 CYS A CA 1
ATOM 8164 C C . CYS A 1 998 ? -22.145 7.165 30.741 1.00 88.69 998 CYS A C 1
ATOM 8166 O O . CYS A 1 998 ? -21.965 5.958 30.606 1.00 88.69 998 CYS A O 1
ATOM 8168 N N . PHE A 1 999 ? -21.428 7.911 31.587 1.00 87.81 999 PHE A N 1
ATOM 8169 C CA . PHE A 1 999 ? -20.344 7.369 32.400 1.00 87.81 999 PHE A CA 1
ATOM 8170 C C . PHE A 1 999 ? -20.835 6.299 33.384 1.00 87.81 999 PHE A C 1
ATOM 8172 O O . PHE A 1 999 ? -20.257 5.215 33.427 1.00 87.81 999 PHE A O 1
ATOM 8179 N N . VAL A 1 1000 ? -21.920 6.567 34.123 1.00 89.69 1000 VAL A N 1
ATOM 8180 C CA . VAL A 1 1000 ? -22.516 5.602 35.069 1.00 89.69 1000 VAL A CA 1
ATOM 8181 C C . VAL A 1 1000 ? -23.002 4.350 34.335 1.00 89.69 1000 VAL A C 1
ATOM 8183 O O . VAL A 1 1000 ? -22.707 3.233 34.744 1.00 89.69 1000 VAL A O 1
ATOM 8186 N N . CYS A 1 1001 ? -23.672 4.519 33.194 1.00 90.81 1001 CYS A N 1
ATOM 8187 C CA . CYS A 1 1001 ? -24.144 3.390 32.390 1.00 90.81 1001 CYS A CA 1
ATOM 8188 C C . CYS A 1 1001 ? -22.988 2.534 31.847 1.00 90.81 1001 CYS A C 1
ATOM 8190 O O . CYS A 1 1001 ? -23.099 1.315 31.787 1.00 90.81 1001 CYS A O 1
ATOM 8192 N N . GLN A 1 1002 ? -21.869 3.153 31.462 1.00 88.56 1002 GLN A N 1
ATOM 8193 C CA . GLN A 1 1002 ? -20.671 2.427 31.032 1.00 88.56 1002 GLN A CA 1
ATOM 8194 C C . GLN A 1 1002 ? -20.007 1.668 32.191 1.00 88.56 1002 GLN A C 1
ATOM 8196 O O . GLN A 1 1002 ? -19.550 0.552 31.980 1.00 88.56 1002 GLN A O 1
ATOM 8201 N N . GLN A 1 1003 ? -19.975 2.226 33.409 1.00 87.62 1003 GLN A N 1
ATOM 8202 C CA . GLN A 1 1003 ? -19.489 1.495 34.592 1.00 87.62 1003 GLN A CA 1
ATOM 8203 C C . GLN A 1 1003 ? -20.328 0.246 34.876 1.00 87.62 1003 GLN A C 1
ATOM 8205 O O . GLN A 1 1003 ? -19.777 -0.813 35.173 1.00 87.62 1003 GLN A O 1
ATOM 8210 N N . GLU A 1 1004 ? -21.650 0.340 34.717 1.00 91.06 1004 GLU A N 1
ATOM 8211 C CA . GLU A 1 1004 ? -22.524 -0.824 34.872 1.00 91.06 1004 GLU A CA 1
ATOM 8212 C C . GLU A 1 1004 ? -22.288 -1.902 33.819 1.00 91.06 1004 GLU A C 1
ATOM 8214 O O . GLU A 1 1004 ? -22.396 -3.078 34.136 1.00 91.06 1004 GLU A O 1
ATOM 8219 N N . LEU A 1 1005 ? -21.945 -1.538 32.580 1.00 89.56 1005 LEU A N 1
ATOM 8220 C CA . LEU A 1 1005 ? -21.581 -2.524 31.558 1.00 89.56 1005 LEU A CA 1
ATOM 8221 C C . LEU A 1 1005 ? -20.254 -3.216 31.889 1.00 89.56 1005 LEU A C 1
ATOM 8223 O O . LEU A 1 1005 ? -20.131 -4.432 31.729 1.00 89.56 1005 LEU A O 1
ATOM 8227 N N . ASP A 1 1006 ? -19.269 -2.463 32.367 1.00 86.56 1006 ASP A N 1
ATOM 8228 C CA . ASP A 1 1006 ? -17.948 -2.995 32.694 1.00 86.56 1006 ASP A CA 1
ATOM 8229 C C . ASP A 1 1006 ? -17.990 -3.956 33.888 1.00 86.56 1006 ASP A C 1
ATOM 8231 O O . ASP A 1 1006 ? -17.340 -5.003 33.850 1.00 86.56 1006 ASP A O 1
ATOM 8235 N N . SER A 1 1007 ? -18.807 -3.657 34.905 1.00 87.06 1007 SER A N 1
ATOM 8236 C CA . SER A 1 1007 ? -18.941 -4.478 36.119 1.00 87.06 1007 SER A CA 1
ATOM 8237 C C . SER A 1 1007 ? -19.414 -5.914 35.840 1.00 87.06 1007 SER A C 1
ATOM 8239 O O . SER A 1 1007 ? -19.122 -6.833 36.608 1.00 87.06 1007 SER A O 1
ATOM 8241 N N . ILE A 1 1008 ? -20.092 -6.126 34.707 1.00 89.44 1008 ILE A N 1
ATOM 8242 C CA . ILE A 1 1008 ? -20.613 -7.422 34.247 1.00 89.44 1008 ILE A CA 1
ATOM 8243 C C . ILE A 1 1008 ? -19.906 -7.970 32.997 1.00 89.44 1008 ILE A C 1
ATOM 8245 O O . ILE A 1 1008 ? -20.396 -8.922 32.375 1.00 89.44 1008 ILE A O 1
ATOM 8249 N N . GLY A 1 1009 ? -18.765 -7.383 32.616 1.00 86.50 1009 GLY A N 1
ATOM 8250 C CA . GLY A 1 1009 ? -17.939 -7.848 31.499 1.00 86.50 1009 GLY A CA 1
ATOM 8251 C C . GLY A 1 1009 ? -18.533 -7.589 30.110 1.00 86.50 1009 GLY A C 1
ATOM 8252 O O . GLY A 1 1009 ? -18.310 -8.386 29.203 1.00 86.50 1009 GLY A O 1
ATOM 8253 N N . LEU A 1 1010 ? -19.300 -6.506 29.934 1.00 87.88 1010 LEU A N 1
ATOM 8254 C CA . LEU A 1 1010 ? -19.846 -6.065 28.638 1.00 87.88 1010 LEU A CA 1
ATOM 8255 C C . LEU A 1 1010 ? -19.067 -4.893 28.004 1.00 87.88 1010 LEU A C 1
ATOM 8257 O O . LEU A 1 1010 ? -19.562 -4.237 27.077 1.00 87.88 1010 LEU A O 1
ATOM 8261 N N . SER A 1 1011 ? -17.843 -4.640 28.472 1.00 84.19 1011 SER A N 1
ATOM 8262 C CA . SER A 1 1011 ? -16.911 -3.708 27.828 1.00 84.19 1011 SER A CA 1
ATOM 8263 C C . SER A 1 1011 ? -16.455 -4.236 26.462 1.00 84.19 1011 SER A C 1
ATOM 8265 O O . SER A 1 1011 ? -16.472 -5.446 26.207 1.00 84.19 1011 SER A O 1
ATOM 8267 N N . GLY A 1 1012 ? -16.024 -3.344 25.562 1.00 79.25 1012 GLY A N 1
ATOM 8268 C CA . GLY A 1 1012 ? -15.543 -3.759 24.238 1.00 79.25 1012 GLY A CA 1
ATOM 8269 C C . GLY A 1 1012 ? -14.342 -4.709 24.323 1.00 79.25 1012 GLY A C 1
ATOM 8270 O O . GLY A 1 1012 ? -14.267 -5.682 23.573 1.00 79.25 1012 GLY A O 1
ATOM 8271 N N . SER A 1 1013 ? -13.440 -4.471 25.280 1.00 78.81 1013 SER A N 1
ATOM 8272 C CA . SER A 1 1013 ? -12.266 -5.313 25.529 1.00 78.81 1013 SER A CA 1
ATOM 8273 C C . SER A 1 1013 ? -12.625 -6.698 26.067 1.00 78.81 1013 SER A C 1
ATOM 8275 O O . SER A 1 1013 ? -12.092 -7.681 25.561 1.00 78.81 1013 SER A O 1
ATOM 8277 N N . ALA A 1 1014 ? -13.553 -6.799 27.025 1.00 84.25 1014 ALA A N 1
ATOM 8278 C CA . ALA A 1 1014 ? -13.969 -8.081 27.598 1.00 84.25 1014 ALA A CA 1
ATOM 8279 C C . ALA A 1 1014 ? -14.678 -8.967 26.562 1.00 84.25 1014 ALA A C 1
ATOM 8281 O O . ALA A 1 1014 ? -14.436 -10.173 26.490 1.00 84.25 1014 ALA A O 1
ATOM 8282 N N . ILE A 1 1015 ? -15.519 -8.360 25.716 1.00 83.50 1015 ILE A N 1
ATOM 8283 C CA . ILE A 1 1015 ? -16.174 -9.062 24.608 1.00 83.50 1015 ILE A CA 1
ATOM 8284 C C . ILE A 1 1015 ? -15.120 -9.564 23.616 1.00 83.50 1015 ILE A C 1
ATOM 8286 O O . ILE A 1 1015 ? -15.127 -10.742 23.262 1.00 83.50 1015 ILE A O 1
ATOM 8290 N N . ALA A 1 1016 ? -14.192 -8.699 23.194 1.00 77.12 1016 ALA A N 1
ATOM 8291 C CA . ALA A 1 1016 ? -13.141 -9.071 22.251 1.00 77.12 1016 ALA A CA 1
ATOM 8292 C C . ALA A 1 1016 ? -12.232 -10.185 22.799 1.00 77.12 1016 ALA A C 1
ATOM 8294 O O . ALA A 1 1016 ? -11.912 -11.126 22.077 1.00 77.12 1016 ALA A O 1
ATOM 8295 N N . GLU A 1 1017 ? -11.846 -10.115 24.074 1.00 79.75 1017 GLU A N 1
ATOM 8296 C CA . GLU A 1 1017 ? -11.046 -11.139 24.753 1.00 79.75 1017 GLU A CA 1
ATOM 8297 C C . GLU A 1 1017 ? -11.763 -12.496 24.754 1.00 79.75 1017 GLU A C 1
ATOM 8299 O O . GLU A 1 1017 ? -11.210 -13.480 24.261 1.00 79.75 1017 GLU A O 1
ATOM 8304 N N . TYR A 1 1018 ? -13.033 -12.540 25.177 1.00 81.56 1018 TYR A N 1
ATOM 8305 C CA . TYR A 1 1018 ? -13.836 -13.766 25.154 1.00 81.56 1018 TYR A CA 1
ATOM 8306 C C . TYR A 1 1018 ? -13.932 -14.374 23.751 1.00 81.56 1018 TYR A C 1
ATOM 8308 O O . TYR A 1 1018 ? -13.774 -15.586 23.565 1.00 81.56 1018 TYR A O 1
ATOM 8316 N N . GLU A 1 1019 ? -14.227 -13.547 22.751 1.00 75.06 1019 GLU A N 1
ATOM 8317 C CA . GLU A 1 1019 ? -14.401 -14.011 21.380 1.00 75.06 1019 GLU A CA 1
ATOM 8318 C C . GLU A 1 1019 ? -13.089 -14.538 20.785 1.00 75.06 1019 GLU A C 1
ATOM 8320 O O . GLU A 1 1019 ? -13.098 -15.589 20.139 1.00 75.06 1019 GLU A O 1
ATOM 8325 N N . ASN A 1 1020 ? -11.966 -13.874 21.068 1.00 68.50 1020 ASN A N 1
ATOM 8326 C CA . ASN A 1 1020 ? -10.635 -14.293 20.632 1.00 68.50 1020 ASN A CA 1
ATOM 8327 C C . ASN A 1 1020 ? -10.180 -15.596 21.307 1.00 68.50 1020 ASN A C 1
ATOM 8329 O O . ASN A 1 1020 ? -9.590 -16.457 20.653 1.00 68.50 1020 ASN A O 1
ATOM 8333 N N . GLU A 1 1021 ? -10.464 -15.773 22.599 1.00 71.50 1021 GLU A N 1
ATOM 8334 C CA . GLU A 1 1021 ? -10.088 -16.981 23.340 1.00 71.50 1021 GLU A CA 1
ATOM 8335 C C . GLU A 1 1021 ? -10.940 -18.199 22.966 1.00 71.50 1021 GLU A C 1
ATOM 8337 O O . GLU A 1 1021 ? -10.435 -19.323 22.859 1.00 71.50 1021 GLU A O 1
ATOM 8342 N N . THR A 1 1022 ? -12.249 -17.997 22.785 1.00 70.88 1022 THR A N 1
ATOM 8343 C CA . THR A 1 1022 ? -13.210 -19.096 22.612 1.00 70.88 1022 THR A CA 1
ATOM 8344 C C . THR A 1 1022 ? -13.540 -19.409 21.154 1.00 70.88 1022 THR A C 1
ATOM 8346 O O . THR A 1 1022 ? -14.009 -20.516 20.868 1.00 70.88 1022 THR A O 1
ATOM 8349 N N . GLY A 1 1023 ? -13.344 -18.456 20.236 1.00 66.69 1023 GLY A N 1
ATOM 8350 C CA . GLY A 1 1023 ? -13.780 -18.546 18.838 1.00 66.69 1023 GLY A CA 1
ATOM 8351 C C . GLY A 1 1023 ? -15.306 -18.613 18.667 1.00 66.69 1023 GLY A C 1
ATOM 8352 O O . GLY A 1 1023 ? -15.805 -19.024 17.615 1.00 66.69 1023 GLY A O 1
ATOM 8353 N N . LYS A 1 1024 ? -16.079 -18.279 19.709 1.00 74.75 1024 LYS A N 1
ATOM 8354 C CA . LYS A 1 1024 ? -17.550 -18.327 19.714 1.00 74.75 1024 LYS A CA 1
ATOM 8355 C C . LYS A 1 1024 ? -18.139 -16.926 19.773 1.00 74.75 1024 LYS A C 1
ATOM 8357 O O . LYS A 1 1024 ? -17.459 -15.979 20.137 1.00 74.75 1024 LYS A O 1
ATOM 8362 N N . GLU A 1 1025 ? -19.386 -16.798 19.331 1.00 76.12 1025 GLU A N 1
ATOM 8363 C CA . GLU A 1 1025 ? -20.152 -15.550 19.438 1.00 76.12 1025 GLU A CA 1
ATOM 8364 C C . GLU A 1 1025 ? -20.489 -15.275 20.905 1.00 76.12 1025 GLU A C 1
ATOM 8366 O O . GLU A 1 1025 ? -20.889 -16.198 21.623 1.00 76.12 1025 GLU A O 1
ATOM 8371 N N . PHE A 1 1026 ? -20.335 -14.024 21.340 1.00 85.94 1026 PHE A N 1
ATOM 8372 C CA . PHE A 1 1026 ? -20.715 -13.617 22.687 1.00 85.94 1026 PHE A CA 1
ATOM 8373 C C . PHE A 1 1026 ? -22.245 -13.560 22.829 1.00 85.94 1026 PHE A C 1
ATOM 8375 O O . PHE A 1 1026 ? -22.926 -12.818 22.118 1.00 85.94 1026 PHE A O 1
ATOM 8382 N N . VAL A 1 1027 ? -22.797 -14.326 23.773 1.00 90.38 1027 VAL A N 1
ATOM 8383 C CA . VAL A 1 1027 ? -24.238 -14.361 24.079 1.00 90.38 1027 VAL A CA 1
ATOM 8384 C C . VAL A 1 1027 ? -24.447 -13.933 25.525 1.00 90.38 1027 VAL A C 1
ATOM 8386 O O . VAL A 1 1027 ? -23.801 -14.473 26.423 1.00 90.38 1027 VAL A O 1
ATOM 8389 N N . LEU A 1 1028 ? -25.357 -12.983 25.742 1.00 93.06 1028 LEU A N 1
ATOM 8390 C CA . LEU A 1 1028 ? -25.636 -12.446 27.071 1.00 93.06 1028 LEU A CA 1
ATOM 8391 C C . LEU A 1 1028 ? -26.388 -13.465 27.937 1.00 93.06 1028 LEU A C 1
ATOM 8393 O O . LEU A 1 1028 ? -27.291 -14.161 27.466 1.00 93.06 1028 LEU A O 1
ATOM 8397 N N . ASN A 1 1029 ? -26.030 -13.527 29.219 1.00 93.50 1029 ASN A N 1
ATOM 8398 C CA . ASN A 1 1029 ? -26.762 -14.294 30.230 1.00 93.50 1029 ASN A CA 1
ATOM 8399 C C . ASN A 1 1029 ? -27.889 -13.465 30.882 1.00 93.50 1029 ASN A C 1
ATOM 8401 O O . ASN A 1 1029 ? -27.992 -12.261 30.663 1.00 93.50 1029 ASN A O 1
ATOM 8405 N N . GLU A 1 1030 ? -28.735 -14.107 31.698 1.00 92.75 1030 GLU A N 1
ATOM 8406 C CA . GLU A 1 1030 ? -29.880 -13.442 32.349 1.00 92.75 1030 GLU A CA 1
ATOM 8407 C C . GLU A 1 1030 ? -29.460 -12.242 33.212 1.00 92.75 1030 GLU A C 1
ATOM 8409 O O . GLU A 1 1030 ? -30.048 -11.175 33.083 1.00 92.75 1030 GLU A O 1
ATOM 8414 N N . ASN A 1 1031 ? -28.387 -12.367 34.001 1.00 93.06 1031 ASN A N 1
ATOM 8415 C CA . ASN A 1 1031 ? -27.877 -11.266 34.826 1.00 93.06 1031 ASN A CA 1
ATOM 8416 C C . ASN A 1 1031 ? -27.430 -10.064 33.970 1.00 93.06 1031 ASN A C 1
ATOM 8418 O O . ASN A 1 1031 ? -27.733 -8.917 34.278 1.00 93.06 1031 ASN A O 1
ATOM 8422 N N . GLN A 1 1032 ? -26.742 -10.322 32.855 1.00 94.62 1032 GLN A N 1
ATOM 8423 C CA . GLN A 1 1032 ? -26.320 -9.280 31.917 1.00 94.62 1032 GLN A CA 1
ATOM 8424 C C . GLN A 1 1032 ? -27.518 -8.587 31.249 1.00 94.62 1032 GLN A C 1
ATOM 8426 O O . GLN A 1 1032 ? -27.507 -7.368 31.087 1.00 94.62 1032 GLN A O 1
ATOM 8431 N N . LEU A 1 1033 ? -28.564 -9.341 30.895 1.00 93.75 1033 LEU A N 1
ATOM 8432 C CA . LEU A 1 1033 ? -29.803 -8.787 30.341 1.00 93.75 1033 LEU A CA 1
ATOM 8433 C C . LEU A 1 1033 ? -30.553 -7.920 31.358 1.00 93.75 1033 LEU A C 1
ATOM 8435 O O . LEU A 1 1033 ? -31.033 -6.845 30.996 1.00 93.75 1033 LEU A O 1
ATOM 8439 N N . ASP A 1 1034 ? -30.619 -8.347 32.620 1.00 93.19 1034 ASP A N 1
ATOM 8440 C CA . ASP A 1 1034 ? -31.252 -7.582 33.698 1.00 93.19 1034 ASP A CA 1
ATOM 8441 C C . ASP A 1 1034 ? -30.539 -6.243 33.932 1.00 93.19 1034 ASP A C 1
ATOM 8443 O O . ASP A 1 1034 ? -31.189 -5.207 34.085 1.00 93.19 1034 ASP A O 1
ATOM 8447 N N . VAL A 1 1035 ? -29.205 -6.221 33.871 1.00 93.38 1035 VAL A N 1
ATOM 8448 C CA . VAL A 1 1035 ? -28.429 -4.973 33.952 1.00 93.38 1035 VAL A CA 1
ATOM 8449 C C . VAL A 1 1035 ? -28.642 -4.093 32.720 1.00 93.38 1035 VAL A C 1
ATOM 8451 O O . VAL A 1 1035 ? -28.872 -2.894 32.871 1.00 93.38 1035 VAL A O 1
ATOM 8454 N N . CYS A 1 1036 ? -28.652 -4.652 31.501 1.00 94.50 1036 CYS A N 1
ATOM 8455 C CA . CYS A 1 1036 ? -29.002 -3.882 30.300 1.00 94.50 1036 CYS A CA 1
ATOM 8456 C C . CYS A 1 1036 ? -30.392 -3.243 30.421 1.00 94.50 1036 CYS A C 1
ATOM 8458 O O . CYS A 1 1036 ? -30.579 -2.095 30.020 1.00 94.50 1036 CYS A O 1
ATOM 8460 N N . LYS A 1 1037 ? -31.361 -3.954 31.006 1.00 95.19 1037 LYS A N 1
ATOM 8461 C CA . LYS A 1 1037 ? -32.698 -3.419 31.267 1.00 95.19 1037 LYS A CA 1
ATOM 8462 C C . LYS A 1 1037 ? -32.662 -2.264 32.267 1.00 95.19 1037 LYS A C 1
ATOM 8464 O O . LYS A 1 1037 ? -33.220 -1.214 31.968 1.00 95.19 1037 LYS A O 1
ATOM 8469 N N . SER A 1 1038 ? -31.955 -2.422 33.386 1.00 94.38 1038 SER A N 1
ATOM 8470 C CA . SER A 1 1038 ? -31.764 -1.352 34.377 1.00 94.38 1038 SER A CA 1
ATOM 8471 C C . SER A 1 1038 ? -31.129 -0.102 33.761 1.00 94.38 1038 SER A C 1
ATOM 8473 O O . SER A 1 1038 ? -31.573 1.010 34.030 1.00 94.38 1038 SER A O 1
ATOM 8475 N N . ILE A 1 1039 ? -30.145 -0.266 32.870 1.00 95.12 1039 ILE A N 1
ATOM 8476 C CA . ILE A 1 1039 ? -29.526 0.850 32.138 1.00 95.12 1039 ILE A CA 1
ATOM 8477 C C . ILE A 1 1039 ? -30.533 1.535 31.201 1.00 95.12 1039 ILE A C 1
ATOM 8479 O O . ILE A 1 1039 ? -30.601 2.763 31.167 1.00 95.12 1039 ILE A O 1
ATOM 8483 N N . VAL A 1 1040 ? -31.325 0.770 30.440 1.00 94.12 1040 VAL A N 1
ATOM 8484 C CA . VAL A 1 1040 ? -32.359 1.326 29.543 1.00 94.12 1040 VAL A CA 1
ATOM 8485 C C . VAL A 1 1040 ? -33.419 2.093 30.333 1.00 94.12 1040 VAL A C 1
ATOM 8487 O O . VAL A 1 1040 ? -33.820 3.177 29.905 1.00 94.12 1040 VAL A O 1
ATOM 8490 N N . ASP A 1 1041 ? -33.851 1.560 31.476 1.00 93.50 1041 ASP A N 1
ATOM 8491 C CA . ASP A 1 1041 ? -34.827 2.202 32.358 1.00 93.50 1041 ASP A CA 1
ATOM 8492 C C . ASP A 1 1041 ? -34.247 3.489 32.978 1.00 93.50 1041 ASP A C 1
ATOM 8494 O O . ASP A 1 1041 ? -34.922 4.521 32.999 1.00 93.50 1041 ASP A O 1
ATOM 8498 N N . PHE A 1 1042 ? -32.972 3.472 33.383 1.00 93.69 1042 PHE A N 1
ATOM 8499 C CA . PHE A 1 1042 ? -32.261 4.639 33.910 1.00 93.69 1042 PHE A CA 1
ATOM 8500 C C . PHE A 1 1042 ? -32.110 5.751 32.863 1.00 93.69 1042 PHE A C 1
ATOM 8502 O O . PHE A 1 1042 ? -32.490 6.890 33.125 1.00 93.69 1042 PHE A O 1
ATOM 8509 N N . ILE A 1 1043 ? -31.618 5.444 31.654 1.00 93.06 1043 ILE A N 1
ATOM 8510 C CA . ILE A 1 1043 ? -31.425 6.440 30.581 1.00 93.06 1043 ILE A CA 1
ATOM 8511 C C . ILE A 1 1043 ? -32.761 7.058 30.138 1.00 93.06 1043 ILE A C 1
ATOM 8513 O O . ILE A 1 1043 ? -32.821 8.259 29.869 1.00 93.06 1043 ILE A O 1
ATOM 8517 N N . ASN A 1 1044 ? -33.832 6.260 30.070 1.00 90.88 1044 ASN A N 1
ATOM 8518 C CA . ASN A 1 1044 ? -35.160 6.718 29.647 1.00 90.88 1044 ASN A CA 1
ATOM 8519 C C . ASN A 1 1044 ? -35.979 7.386 30.763 1.00 90.88 1044 ASN A C 1
ATOM 8521 O O . ASN A 1 1044 ? -37.153 7.707 30.549 1.00 90.88 1044 ASN A O 1
ATOM 8525 N N . ASN A 1 1045 ? -35.393 7.622 31.940 1.00 90.69 1045 ASN A N 1
ATOM 8526 C CA . ASN A 1 1045 ? -36.058 8.370 32.997 1.00 90.69 1045 ASN A CA 1
ATOM 8527 C C . ASN A 1 1045 ? -36.486 9.758 32.481 1.00 90.69 1045 ASN A C 1
ATOM 8529 O O . ASN A 1 1045 ? -35.725 10.478 31.827 1.00 90.69 1045 ASN A O 1
ATOM 8533 N N . THR A 1 1046 ? -37.721 10.156 32.795 1.00 86.62 1046 THR A N 1
ATOM 8534 C CA . THR A 1 1046 ? -38.301 11.439 32.379 1.00 86.62 1046 THR A CA 1
ATOM 8535 C C . THR A 1 1046 ? -37.459 12.645 32.794 1.00 86.62 1046 THR A C 1
ATOM 8537 O O . THR A 1 1046 ? -37.453 13.648 32.083 1.00 86.62 1046 THR A O 1
ATOM 8540 N N . GLU A 1 1047 ? -36.715 12.546 33.900 1.00 86.00 1047 GLU A N 1
ATOM 8541 C CA . GLU A 1 1047 ? -35.808 13.603 34.366 1.00 86.00 1047 GLU A CA 1
ATOM 8542 C C . GLU A 1 1047 ? -34.610 13.819 33.427 1.00 86.00 1047 GLU A C 1
ATOM 8544 O O . GLU A 1 1047 ? -34.085 14.929 33.330 1.00 86.00 1047 GLU A O 1
ATOM 8549 N N . TYR A 1 1048 ? -34.194 12.784 32.694 1.00 90.56 1048 TYR A N 1
ATOM 8550 C CA . TYR A 1 1048 ? -33.001 12.807 31.845 1.00 90.56 1048 TYR A CA 1
ATOM 8551 C C . TYR A 1 1048 ? -33.310 13.041 30.365 1.00 90.56 1048 TYR A C 1
ATOM 8553 O O . TYR A 1 1048 ? -32.409 13.409 29.606 1.00 90.56 1048 TYR A O 1
ATOM 8561 N N . SER A 1 1049 ? -34.578 12.908 29.956 1.00 86.38 1049 SER A N 1
ATOM 8562 C CA . SER A 1 1049 ? -35.032 13.024 28.561 1.00 86.38 1049 SER A CA 1
ATOM 8563 C C . SER A 1 1049 ? -34.473 14.259 27.844 1.00 86.38 1049 SER A C 1
ATOM 8565 O O . SER A 1 1049 ? -33.961 14.154 26.732 1.00 86.38 1049 SER A O 1
ATOM 8567 N N . ALA A 1 1050 ? -34.502 15.431 28.491 1.00 84.50 1050 ALA A N 1
ATOM 8568 C CA . ALA A 1 1050 ? -34.028 16.683 27.892 1.00 84.50 1050 ALA A CA 1
ATOM 8569 C C . ALA A 1 1050 ? -32.515 16.694 27.592 1.00 84.50 1050 ALA A C 1
ATOM 8571 O O . ALA A 1 1050 ? -32.082 17.378 26.659 1.00 84.50 1050 ALA A O 1
ATOM 8572 N N . CYS A 1 1051 ? -31.726 15.946 28.371 1.00 86.06 1051 CYS A N 1
ATOM 8573 C CA . CYS A 1 1051 ? -30.281 15.800 28.194 1.00 86.06 1051 CYS A CA 1
ATOM 8574 C C . CYS A 1 1051 ? -29.961 14.741 27.130 1.00 86.06 1051 CYS A C 1
ATOM 8576 O O . CYS A 1 1051 ? -29.125 14.967 26.256 1.00 86.06 1051 CYS A O 1
ATOM 8578 N N . VAL A 1 1052 ? -30.631 13.587 27.206 1.00 87.69 1052 VAL A N 1
ATOM 8579 C CA . VAL A 1 1052 ? -30.357 12.413 26.363 1.00 87.69 1052 VAL A CA 1
ATOM 8580 C C . VAL A 1 1052 ? -30.741 12.671 24.908 1.00 87.69 1052 VAL A C 1
ATOM 8582 O O . VAL A 1 1052 ? -29.935 12.424 24.017 1.00 87.69 1052 VAL A O 1
ATOM 8585 N N . GLU A 1 1053 ? -31.920 13.245 24.645 1.00 87.31 1053 GLU A N 1
ATOM 8586 C CA . GLU A 1 1053 ? -32.415 13.464 23.275 1.00 87.31 1053 GLU A CA 1
ATOM 8587 C C . GLU A 1 1053 ? -31.573 14.452 22.455 1.00 87.31 1053 GLU A C 1
ATOM 8589 O O . GLU A 1 1053 ? -31.689 14.495 21.232 1.00 87.31 1053 GLU A O 1
ATOM 8594 N N . LYS A 1 1054 ? -30.713 15.238 23.112 1.00 85.62 1054 LYS A N 1
ATOM 8595 C CA . LYS A 1 1054 ? -29.801 16.198 22.473 1.00 85.62 1054 LYS A CA 1
ATOM 8596 C C . LYS A 1 1054 ? -28.348 15.718 22.436 1.00 85.62 1054 LYS A C 1
ATOM 8598 O O . LYS A 1 1054 ? -27.485 16.462 21.975 1.00 85.62 1054 LYS A O 1
ATOM 8603 N N . SER A 1 1055 ? -28.061 14.507 22.918 1.00 86.38 1055 SER A N 1
ATOM 8604 C CA . SER A 1 1055 ? -26.707 13.953 22.977 1.00 86.38 1055 SER A CA 1
ATOM 8605 C C . SER A 1 1055 ? -26.555 12.762 22.033 1.00 86.38 1055 SER A C 1
ATOM 8607 O O . SER A 1 1055 ? -27.138 11.699 22.233 1.00 86.38 1055 SER A O 1
ATOM 8609 N N . ILE A 1 1056 ? -25.691 12.927 21.027 1.00 84.31 1056 ILE A N 1
ATOM 8610 C CA . ILE A 1 1056 ? -25.301 11.866 20.083 1.00 84.31 1056 ILE A CA 1
ATOM 8611 C C . ILE A 1 1056 ? -24.716 10.664 20.842 1.00 84.31 1056 ILE A C 1
ATOM 8613 O O . ILE A 1 1056 ? -25.016 9.517 20.514 1.00 84.31 1056 ILE A O 1
ATOM 8617 N N . GLN A 1 1057 ? -23.912 10.924 21.877 1.00 83.19 1057 GLN A N 1
ATOM 8618 C CA . GLN A 1 1057 ? -23.268 9.900 22.700 1.00 83.19 1057 GLN A CA 1
ATOM 8619 C C . GLN A 1 1057 ? -24.298 9.094 23.496 1.00 83.19 1057 GLN A C 1
ATOM 8621 O O . GLN A 1 1057 ? -24.277 7.865 23.459 1.00 83.19 1057 GLN A O 1
ATOM 8626 N N . ALA A 1 1058 ? -25.233 9.773 24.168 1.00 89.44 1058 ALA A N 1
ATOM 8627 C CA . ALA A 1 1058 ? -26.263 9.109 24.961 1.00 89.44 1058 ALA A CA 1
ATOM 8628 C C . ALA A 1 1058 ? -27.208 8.275 24.088 1.00 89.44 1058 ALA A C 1
ATOM 8630 O O . ALA A 1 1058 ? -27.521 7.143 24.443 1.00 89.44 1058 ALA A O 1
ATOM 8631 N N . LEU A 1 1059 ? -27.601 8.789 22.916 1.00 91.50 1059 LEU A N 1
ATOM 8632 C CA . LEU A 1 1059 ? -28.429 8.045 21.964 1.00 91.50 1059 LEU A CA 1
ATOM 8633 C C . LEU A 1 1059 ? -27.699 6.830 21.379 1.00 91.50 1059 LEU A C 1
ATOM 8635 O O . LEU A 1 1059 ? -28.312 5.778 21.214 1.00 91.50 1059 LEU A O 1
ATOM 8639 N N . TYR A 1 1060 ? -26.396 6.933 21.094 1.00 89.62 1060 TYR A N 1
ATOM 8640 C CA . TYR A 1 1060 ? -25.615 5.780 20.635 1.00 89.62 1060 TYR A CA 1
ATOM 8641 C C . TYR A 1 1060 ? -25.438 4.730 21.742 1.00 89.62 1060 TYR A C 1
ATOM 8643 O O . TYR A 1 1060 ? -25.555 3.535 21.473 1.00 89.62 1060 TYR A O 1
ATOM 8651 N N . LEU A 1 1061 ? -25.212 5.154 22.992 1.00 91.00 1061 LEU A N 1
ATOM 8652 C CA . LEU A 1 1061 ? -25.126 4.236 24.129 1.00 91.00 1061 LEU A CA 1
ATOM 8653 C C . LEU A 1 1061 ? -26.466 3.536 24.359 1.00 91.00 1061 LEU A C 1
ATOM 8655 O O . LEU A 1 1061 ? -26.494 2.315 24.485 1.00 91.00 1061 LEU A O 1
ATOM 8659 N N . LEU A 1 1062 ? -27.566 4.294 24.339 1.00 94.12 1062 LEU A N 1
ATOM 8660 C CA . LEU A 1 1062 ? -28.916 3.749 24.428 1.00 94.12 1062 LEU A CA 1
ATOM 8661 C C . LEU A 1 1062 ? -29.154 2.716 23.326 1.00 94.12 1062 LEU A C 1
ATOM 8663 O O . LEU A 1 1062 ? -29.559 1.604 23.635 1.00 94.12 1062 LEU A O 1
ATOM 8667 N N . LEU A 1 1063 ? -28.810 3.027 22.072 1.00 93.81 1063 LEU A N 1
ATOM 8668 C CA . LEU A 1 1063 ? -28.928 2.086 20.957 1.00 93.81 1063 LEU A CA 1
ATOM 8669 C C . LEU A 1 1063 ? -28.130 0.796 21.200 1.00 93.81 1063 LEU A C 1
ATOM 8671 O O . LEU A 1 1063 ? -28.645 -0.295 20.961 1.00 93.81 1063 LEU A O 1
ATOM 8675 N N . ARG A 1 1064 ? -26.882 0.902 21.675 1.00 91.50 1064 ARG A N 1
ATOM 8676 C CA . ARG A 1 1064 ? -26.028 -0.261 21.965 1.00 91.50 1064 ARG A CA 1
ATOM 8677 C C . ARG A 1 1064 ? -26.640 -1.141 23.056 1.00 91.50 1064 ARG A C 1
ATOM 8679 O O . ARG A 1 1064 ? -26.639 -2.362 22.916 1.00 91.50 1064 ARG A O 1
ATOM 8686 N N . VAL A 1 1065 ? -27.176 -0.543 24.119 1.00 93.75 1065 VAL A N 1
ATOM 8687 C CA . VAL A 1 1065 ? -27.778 -1.283 25.239 1.00 93.75 1065 VAL A CA 1
ATOM 8688 C C . VAL A 1 1065 ? -29.154 -1.844 24.873 1.00 93.75 1065 VAL A C 1
ATOM 8690 O O . VAL A 1 1065 ? -29.422 -3.003 25.172 1.00 93.75 1065 VAL A O 1
ATOM 8693 N N . GLU A 1 1066 ? -29.998 -1.090 24.165 1.00 95.25 1066 GLU A N 1
ATOM 8694 C CA . GLU A 1 1066 ? -31.268 -1.584 23.616 1.00 95.25 1066 GLU A CA 1
ATOM 8695 C C . GLU A 1 1066 ? -31.034 -2.774 22.687 1.00 95.25 1066 GLU A C 1
ATOM 8697 O O . GLU A 1 1066 ? -31.716 -3.793 22.792 1.00 95.25 1066 GLU A O 1
ATOM 8702 N N . TRP A 1 1067 ? -30.028 -2.682 21.815 1.00 94.44 1067 TRP A N 1
ATOM 8703 C CA . TRP A 1 1067 ? -29.635 -3.796 20.966 1.00 94.44 1067 TRP A CA 1
ATOM 8704 C C . TRP A 1 1067 ? -29.246 -5.023 21.791 1.00 94.44 1067 TRP A C 1
ATOM 8706 O O . TRP A 1 1067 ? -29.778 -6.102 21.550 1.00 94.44 1067 TRP A O 1
ATOM 8716 N N . MET A 1 1068 ? -28.371 -4.873 22.790 1.00 94.00 1068 MET A N 1
ATOM 8717 C CA . MET A 1 1068 ? -27.965 -5.982 23.663 1.00 94.00 1068 MET A CA 1
ATOM 8718 C C . MET A 1 1068 ? -29.150 -6.602 24.411 1.00 94.00 1068 MET A C 1
ATOM 8720 O O . MET A 1 1068 ? -29.279 -7.826 24.431 1.00 94.00 1068 MET A O 1
ATOM 8724 N N . LEU A 1 1069 ? -30.042 -5.770 24.953 1.00 94.81 1069 LEU A N 1
ATOM 8725 C CA . LEU A 1 1069 ? -31.234 -6.194 25.683 1.00 94.81 1069 LEU A CA 1
ATOM 8726 C C . LEU A 1 1069 ? -32.196 -7.004 24.804 1.00 94.81 1069 LEU A C 1
ATOM 8728 O O . LEU A 1 1069 ? -32.689 -8.047 25.227 1.00 94.81 1069 LEU A O 1
ATOM 8732 N N . TYR A 1 1070 ? -32.476 -6.530 23.587 1.00 94.44 1070 TYR A N 1
ATOM 8733 C CA . TYR A 1 1070 ? -33.484 -7.144 22.718 1.00 94.44 1070 TYR A CA 1
ATOM 8734 C C . TYR A 1 1070 ? -32.927 -8.259 21.825 1.00 94.44 1070 TYR A C 1
ATOM 8736 O O . TYR A 1 1070 ? -33.637 -9.211 21.510 1.00 94.44 1070 TYR A O 1
ATOM 8744 N N . ASN A 1 1071 ? -31.663 -8.165 21.409 1.00 92.81 1071 ASN A N 1
ATOM 8745 C CA . ASN A 1 1071 ? -31.011 -9.149 20.540 1.00 92.81 1071 ASN A CA 1
ATOM 8746 C C . ASN A 1 1071 ? -30.287 -10.260 21.327 1.00 92.81 1071 ASN A C 1
ATOM 8748 O O . ASN A 1 1071 ? -29.969 -11.315 20.768 1.00 92.81 1071 ASN A O 1
ATOM 8752 N N . GLY A 1 1072 ? -29.979 -10.019 22.607 1.00 91.94 1072 GLY A N 1
ATOM 8753 C CA . GLY A 1 1072 ? -29.217 -10.928 23.471 1.00 91.94 1072 GLY A CA 1
ATOM 8754 C C . GLY A 1 1072 ? -27.742 -11.082 23.088 1.00 91.94 1072 GLY A C 1
ATOM 8755 O O . GLY A 1 1072 ? -27.086 -12.023 23.534 1.00 91.94 1072 GLY A O 1
ATOM 8756 N N . ARG A 1 1073 ? -27.227 -10.198 22.225 1.00 90.81 1073 ARG A N 1
ATOM 8757 C CA . ARG A 1 1073 ? -25.862 -10.218 21.677 1.00 90.81 1073 ARG A CA 1
ATOM 8758 C C . ARG A 1 1073 ? -25.322 -8.795 21.522 1.00 90.81 1073 ARG A C 1
ATOM 8760 O O . ARG A 1 1073 ? -26.126 -7.893 21.261 1.00 90.81 1073 ARG A O 1
ATOM 8767 N N . PRO A 1 1074 ? -23.998 -8.584 21.620 1.00 89.12 1074 PRO A N 1
ATOM 8768 C CA . PRO A 1 1074 ? -23.380 -7.283 21.390 1.00 89.12 1074 PRO A CA 1
ATOM 8769 C C . PRO A 1 1074 ? -23.690 -6.695 20.010 1.00 89.12 1074 PRO A C 1
ATOM 8771 O O . PRO A 1 1074 ? -23.867 -7.410 19.024 1.00 89.12 1074 PRO A O 1
ATOM 8774 N N . LEU A 1 1075 ? -23.729 -5.366 19.938 1.00 87.81 1075 LEU A N 1
ATOM 8775 C CA . LEU A 1 1075 ? -23.789 -4.645 18.671 1.00 87.81 1075 LEU A CA 1
ATOM 8776 C C . LEU A 1 1075 ? -22.375 -4.589 18.071 1.00 87.81 1075 LEU A C 1
ATOM 8778 O O . LEU A 1 1075 ? -21.534 -3.849 18.566 1.00 87.81 1075 LEU A O 1
ATOM 8782 N N . SER A 1 1076 ? -22.109 -5.371 17.022 1.00 78.81 1076 SER A N 1
ATOM 8783 C CA . SER A 1 1076 ? -20.791 -5.430 16.367 1.00 78.81 1076 SER A CA 1
ATOM 8784 C C . SER A 1 1076 ? -20.883 -5.483 14.839 1.00 78.81 1076 SER A C 1
ATOM 8786 O O . SER A 1 1076 ? -21.823 -6.049 14.279 1.00 78.81 1076 SER A O 1
ATOM 8788 N N . ILE A 1 1077 ? -19.886 -4.910 14.157 1.00 72.25 1077 ILE A N 1
ATOM 8789 C CA . ILE A 1 1077 ? -19.649 -5.065 12.705 1.00 72.25 1077 ILE A CA 1
ATOM 8790 C C . ILE A 1 1077 ? -18.396 -5.902 12.395 1.00 72.25 1077 ILE A C 1
ATOM 8792 O O . ILE A 1 1077 ? -18.007 -6.029 11.232 1.00 72.25 1077 ILE A O 1
ATOM 8796 N N . GLY A 1 1078 ? -17.755 -6.466 13.425 1.00 63.97 1078 GLY A N 1
ATOM 8797 C CA . GLY A 1 1078 ? -16.584 -7.330 13.271 1.00 63.97 1078 GLY A CA 1
ATOM 8798 C C . GLY A 1 1078 ? -16.921 -8.655 12.583 1.00 63.97 1078 GLY A C 1
ATOM 8799 O O . GLY A 1 1078 ? -16.134 -9.137 11.775 1.00 63.97 1078 GLY A O 1
ATOM 8800 N N . ARG A 1 1079 ? -18.122 -9.199 12.835 1.00 71.12 1079 ARG A N 1
ATOM 8801 C CA . ARG A 1 1079 ? -18.604 -10.475 12.280 1.00 71.12 1079 ARG A CA 1
ATOM 8802 C C . ARG A 1 1079 ? -19.609 -10.284 11.150 1.00 71.12 1079 ARG A C 1
ATOM 8804 O O . ARG A 1 1079 ? -20.400 -9.340 11.154 1.00 71.12 1079 ARG A O 1
ATOM 8811 N N . GLU A 1 1080 ? -19.623 -11.234 10.220 1.00 75.62 1080 GLU A N 1
ATOM 8812 C CA . GLU A 1 1080 ? -20.579 -11.281 9.115 1.00 75.62 1080 GLU A CA 1
ATOM 8813 C C . GLU A 1 1080 ? -21.700 -12.292 9.338 1.00 75.62 1080 GLU A C 1
ATOM 8815 O O . GLU A 1 1080 ? -21.568 -13.262 10.081 1.00 75.62 1080 GLU A O 1
ATOM 8820 N N . TRP A 1 1081 ? -22.809 -12.052 8.641 1.00 78.81 1081 TRP A N 1
ATOM 8821 C CA . TRP A 1 1081 ? -23.985 -12.916 8.573 1.00 78.81 1081 TRP A CA 1
ATOM 8822 C C . TRP A 1 1081 ? -24.631 -13.188 9.933 1.00 78.81 1081 TRP A C 1
ATOM 8824 O O . TRP A 1 1081 ? -25.278 -14.220 10.134 1.00 78.81 1081 TRP A O 1
ATOM 8834 N N . GLN A 1 1082 ? -24.493 -12.242 10.861 1.00 86.44 1082 GLN A N 1
ATOM 8835 C CA . GLN A 1 1082 ? -25.111 -12.334 12.171 1.00 86.44 1082 GLN A CA 1
ATOM 8836 C C . GLN A 1 1082 ? -26.633 -12.322 12.010 1.00 86.44 1082 GLN A C 1
ATOM 8838 O O . GLN A 1 1082 ? -27.208 -11.545 11.239 1.00 86.44 1082 GLN A O 1
ATOM 8843 N N . LYS A 1 1083 ? -27.301 -13.213 12.739 1.00 89.81 1083 LYS A N 1
ATOM 8844 C CA . LYS A 1 1083 ? -28.762 -13.262 12.772 1.00 89.81 1083 LYS A CA 1
ATOM 8845 C C . LYS A 1 1083 ? -29.275 -12.310 13.841 1.00 89.81 1083 LYS A C 1
ATOM 8847 O O . LYS A 1 1083 ? -28.657 -12.169 14.894 1.00 89.81 1083 LYS A O 1
ATOM 8852 N N . THR A 1 1084 ? -30.420 -11.696 13.582 1.00 91.50 1084 THR A N 1
ATOM 8853 C CA . THR A 1 1084 ? -31.104 -10.834 14.546 1.00 91.50 1084 THR A CA 1
ATOM 8854 C C . THR A 1 1084 ? -32.215 -11.609 15.253 1.00 91.50 1084 THR A C 1
ATOM 8856 O O . THR A 1 1084 ? -32.869 -12.469 14.663 1.00 91.50 1084 THR A O 1
ATOM 8859 N N . TYR A 1 1085 ? -32.414 -11.329 16.540 1.00 92.25 1085 TYR A N 1
ATOM 8860 C CA . TYR A 1 1085 ? -33.345 -12.029 17.435 1.00 92.25 1085 TYR A CA 1
ATOM 8861 C C . TYR A 1 1085 ? -34.441 -11.106 18.002 1.00 92.25 1085 TYR A C 1
ATOM 8863 O O . TYR A 1 1085 ? -35.220 -11.522 18.857 1.00 92.25 1085 TYR A O 1
ATOM 8871 N N . LEU A 1 1086 ? -34.523 -9.869 17.506 1.00 93.38 1086 LEU A N 1
ATOM 8872 C CA . LEU A 1 1086 ? -35.491 -8.863 17.942 1.00 93.38 1086 LEU A CA 1
ATOM 8873 C C . LEU A 1 1086 ? -36.904 -9.173 17.424 1.00 93.38 1086 LEU A C 1
ATOM 8875 O O . LEU A 1 1086 ? -37.074 -9.632 16.290 1.00 93.38 1086 LEU A O 1
ATOM 8879 N N . LYS A 1 1087 ? -37.927 -8.855 18.224 1.00 91.69 1087 LYS A N 1
ATOM 8880 C CA . LYS A 1 1087 ? -39.337 -8.880 17.796 1.00 91.69 1087 LYS A CA 1
ATOM 8881 C C . LYS A 1 1087 ? -39.736 -7.536 17.184 1.00 91.69 1087 LYS A C 1
ATOM 8883 O O . LYS A 1 1087 ? -39.051 -6.532 17.353 1.00 91.69 1087 LYS A O 1
ATOM 8888 N N . GLU A 1 1088 ? -40.883 -7.488 16.509 1.00 87.94 1088 GLU A N 1
ATOM 8889 C CA . GLU A 1 1088 ? -41.400 -6.262 15.875 1.00 87.94 1088 GLU A CA 1
ATOM 8890 C C . GLU A 1 1088 ? -41.531 -5.083 16.862 1.00 87.94 1088 GLU A C 1
ATOM 8892 O O . GLU A 1 1088 ? -41.133 -3.963 16.549 1.00 87.94 1088 GLU A O 1
ATOM 8897 N N . SER A 1 1089 ? -41.993 -5.343 18.093 1.00 91.19 1089 SER A N 1
ATOM 8898 C CA . SER A 1 1089 ? -42.067 -4.336 19.163 1.00 91.19 1089 SER A CA 1
ATOM 8899 C C . SER A 1 1089 ? -40.706 -3.777 19.574 1.00 91.19 1089 SER A C 1
ATOM 8901 O O . SER A 1 1089 ? -40.611 -2.619 19.974 1.00 91.19 1089 SER A O 1
ATOM 8903 N N . ASP A 1 1090 ? -39.661 -4.596 19.492 1.00 93.81 1090 ASP A N 1
ATOM 8904 C CA . ASP A 1 1090 ? -38.305 -4.229 19.894 1.00 93.81 1090 ASP A CA 1
ATOM 8905 C C . ASP A 1 1090 ? -37.631 -3.415 18.783 1.00 93.81 1090 ASP A C 1
ATOM 8907 O O . ASP A 1 1090 ? -36.999 -2.393 19.048 1.00 93.81 1090 ASP A O 1
ATOM 8911 N N . TRP A 1 1091 ? -37.864 -3.799 17.522 1.00 94.00 1091 TRP A N 1
ATOM 8912 C CA . TRP A 1 1091 ? -37.446 -3.025 16.352 1.00 94.00 1091 TRP A CA 1
ATOM 8913 C C . TRP A 1 1091 ? -38.019 -1.607 16.346 1.00 94.00 1091 TRP A C 1
ATOM 8915 O O . TRP A 1 1091 ? -37.305 -0.684 15.963 1.00 94.00 1091 TRP A O 1
ATOM 8925 N N . LEU A 1 1092 ? -39.264 -1.409 16.795 1.00 94.00 1092 LEU A N 1
ATOM 8926 C CA . LEU A 1 1092 ? -39.863 -0.073 16.925 1.00 94.00 1092 LEU A CA 1
ATOM 8927 C C . LEU A 1 1092 ? -39.087 0.827 17.897 1.00 94.00 1092 LEU A C 1
ATOM 8929 O O . LEU A 1 1092 ? -38.925 2.016 17.624 1.00 94.00 1092 LEU A O 1
ATOM 8933 N N . LYS A 1 1093 ? -38.581 0.269 19.003 1.00 93.81 1093 LYS A N 1
ATOM 8934 C CA . LYS A 1 1093 ? -37.765 1.021 19.968 1.00 93.81 1093 LYS A CA 1
ATOM 8935 C C . LYS A 1 1093 ? -36.408 1.391 19.374 1.00 93.81 1093 LYS A C 1
ATOM 8937 O O . LYS A 1 1093 ? -36.060 2.567 19.342 1.00 93.81 1093 LYS A O 1
ATOM 8942 N N . VAL A 1 1094 ? -35.723 0.411 18.780 1.00 94.50 1094 VAL A N 1
ATOM 8943 C CA . VAL A 1 1094 ? -34.449 0.617 18.071 1.00 94.50 1094 VAL A CA 1
ATOM 8944 C C . VAL A 1 1094 ? -34.593 1.668 16.961 1.00 94.50 1094 VAL A C 1
ATOM 8946 O O . VAL A 1 1094 ? -33.754 2.557 16.835 1.00 94.50 1094 VAL A O 1
ATOM 8949 N N . TYR A 1 1095 ? -35.681 1.616 16.184 1.00 94.50 1095 TYR A N 1
ATOM 8950 C CA . TYR A 1 1095 ? -35.984 2.604 15.146 1.00 94.50 1095 TYR A CA 1
ATOM 8951 C C . TYR A 1 1095 ? -36.128 4.014 15.718 1.00 94.50 1095 TYR A C 1
ATOM 8953 O O . TYR A 1 1095 ? -35.532 4.942 15.176 1.00 94.50 1095 TYR A O 1
ATOM 8961 N N . ALA A 1 1096 ? -36.886 4.178 16.806 1.00 93.50 1096 ALA A N 1
ATOM 8962 C CA . ALA A 1 1096 ? -37.096 5.479 17.432 1.00 93.50 1096 ALA A CA 1
ATOM 8963 C C . ALA A 1 1096 ? -35.773 6.090 17.925 1.00 93.50 1096 ALA A C 1
ATOM 8965 O O . ALA A 1 1096 ? -35.525 7.279 17.716 1.00 93.50 1096 ALA A O 1
ATOM 8966 N N . THR A 1 1097 ? -34.894 5.280 18.518 1.00 94.00 1097 THR A N 1
ATOM 8967 C CA . THR A 1 1097 ? -33.562 5.722 18.955 1.00 94.00 1097 THR A CA 1
ATOM 8968 C C . THR A 1 1097 ? -32.681 6.119 17.764 1.00 94.00 1097 THR A C 1
ATOM 8970 O O . THR A 1 1097 ? -32.078 7.196 17.776 1.00 94.00 1097 THR A O 1
ATOM 8973 N N . CYS A 1 1098 ? -32.654 5.312 16.697 1.00 92.94 1098 CYS A N 1
ATOM 8974 C CA . CYS A 1 1098 ? -31.934 5.636 15.461 1.00 92.94 1098 CYS A CA 1
ATOM 8975 C C . CYS A 1 1098 ? -32.446 6.920 14.786 1.00 92.94 1098 CYS A C 1
ATOM 8977 O O . CYS A 1 1098 ? -31.646 7.723 14.313 1.00 92.94 1098 CYS A O 1
ATOM 8979 N N . GLU A 1 1099 ? -33.763 7.133 14.746 1.00 91.75 1099 GLU A N 1
ATOM 8980 C CA . GLU A 1 1099 ? -34.377 8.319 14.142 1.00 91.75 1099 GLU A CA 1
ATOM 8981 C C . GLU A 1 1099 ? -33.991 9.597 14.897 1.00 91.75 1099 GLU A C 1
ATOM 8983 O O . GLU A 1 1099 ? -33.575 10.582 14.280 1.00 91.75 1099 GLU A O 1
ATOM 8988 N N . LYS A 1 1100 ? -34.028 9.560 16.238 1.00 91.94 1100 LYS A N 1
ATOM 8989 C CA . LYS A 1 1100 ? -33.530 10.660 17.077 1.00 91.94 1100 LYS A CA 1
ATOM 8990 C C . LYS A 1 1100 ? -32.049 10.925 16.814 1.00 91.94 1100 LYS A C 1
ATOM 8992 O O . LYS A 1 1100 ? -31.673 12.077 16.608 1.00 91.94 1100 LYS A O 1
ATOM 8997 N N . TYR A 1 1101 ? -31.224 9.878 16.750 1.00 90.94 1101 TYR A N 1
ATOM 8998 C CA . TYR A 1 1101 ? -29.789 10.005 16.486 1.00 90.94 1101 TYR A CA 1
ATOM 8999 C C . TYR A 1 1101 ? -29.501 10.669 15.129 1.00 90.94 1101 TYR A C 1
ATOM 9001 O O . TYR A 1 1101 ? -28.711 11.611 15.040 1.00 90.94 1101 TYR A O 1
ATOM 9009 N N . GLU A 1 1102 ? -30.161 10.218 14.063 1.00 85.69 1102 GLU A N 1
ATOM 9010 C CA . GLU A 1 1102 ? -30.010 10.770 12.708 1.00 85.69 1102 GLU A CA 1
ATOM 9011 C C . GLU A 1 1102 ? -30.475 12.231 12.621 1.00 85.69 1102 GLU A C 1
ATOM 9013 O O . GLU A 1 1102 ? -29.906 13.013 11.862 1.00 85.69 1102 GLU A O 1
ATOM 9018 N N . SER A 1 1103 ? -31.460 12.637 13.429 1.00 86.88 1103 SER A N 1
ATOM 9019 C CA . SER A 1 1103 ? -31.967 14.016 13.425 1.00 86.88 1103 SER A CA 1
ATOM 9020 C C . SER A 1 1103 ? -30.980 15.059 13.972 1.00 86.88 1103 SER A C 1
ATOM 9022 O O . SER A 1 1103 ? -31.090 16.234 13.621 1.00 86.88 1103 SER A O 1
ATOM 9024 N N . ILE A 1 1104 ? -30.004 14.645 14.793 1.00 85.00 1104 ILE A N 1
ATOM 9025 C CA . ILE A 1 1104 ? -29.050 15.552 15.460 1.00 85.00 1104 ILE A CA 1
ATOM 9026 C C . ILE A 1 1104 ? -27.581 15.338 15.066 1.00 85.00 1104 ILE A C 1
ATOM 9028 O O . ILE A 1 1104 ? -26.732 16.146 15.435 1.00 85.00 1104 ILE A O 1
ATOM 9032 N N . SER A 1 1105 ? -27.254 14.264 14.342 1.00 71.00 1105 SER A N 1
ATOM 9033 C CA . SER A 1 1105 ? -25.863 13.866 14.051 1.00 71.00 1105 SER A CA 1
ATOM 9034 C C . SER A 1 1105 ? -25.187 14.657 12.924 1.00 71.00 1105 SER A C 1
ATOM 9036 O O . SER A 1 1105 ? -23.956 14.688 12.855 1.00 71.00 1105 SER A O 1
ATOM 9038 N N . GLY A 1 1106 ? -25.952 15.338 12.063 1.00 72.50 1106 GLY A N 1
ATOM 9039 C CA . GLY A 1 1106 ? -25.404 16.136 10.960 1.00 72.50 1106 GLY A CA 1
ATOM 9040 C C . GLY A 1 1106 ? -24.529 15.300 10.017 1.00 72.50 1106 GLY A C 1
ATOM 9041 O O . GLY A 1 1106 ? -24.969 14.268 9.521 1.00 72.50 1106 GLY A O 1
ATOM 9042 N N . ASN A 1 1107 ? -23.283 15.732 9.788 1.00 61.31 1107 ASN A N 1
ATOM 9043 C CA . ASN A 1 1107 ? -22.308 15.029 8.935 1.00 61.31 1107 ASN A CA 1
ATOM 9044 C C . ASN A 1 1107 ? -21.487 13.953 9.682 1.00 61.31 1107 ASN A C 1
ATOM 9046 O O . ASN A 1 1107 ? -20.630 13.314 9.078 1.00 61.31 1107 ASN A O 1
ATOM 9050 N N . SER A 1 1108 ? -21.725 13.747 10.981 1.00 60.56 1108 SER A N 1
ATOM 9051 C CA . SER A 1 1108 ? -20.933 12.866 11.856 1.00 60.56 1108 SER A CA 1
ATOM 9052 C C . SER A 1 1108 ? -21.665 11.557 12.174 1.00 60.56 1108 SER A C 1
ATOM 9054 O O . SER A 1 1108 ? -21.730 11.128 13.328 1.00 60.56 1108 SER A O 1
ATOM 9056 N N . VAL A 1 1109 ? -22.280 10.939 11.163 1.00 72.25 1109 VAL A N 1
ATOM 9057 C CA . VAL A 1 1109 ? -23.093 9.727 11.336 1.00 72.25 1109 VAL A CA 1
ATOM 9058 C C . VAL A 1 1109 ? -22.199 8.490 11.414 1.00 72.25 1109 VAL A C 1
ATOM 9060 O O . VAL A 1 1109 ? -21.402 8.224 10.516 1.00 72.25 1109 VAL A O 1
ATOM 9063 N N . ARG A 1 1110 ? -22.355 7.692 12.476 1.00 78.19 1110 ARG A N 1
ATOM 9064 C CA . ARG A 1 1110 ? -21.663 6.403 12.612 1.00 78.19 1110 ARG A CA 1
ATOM 9065 C C . ARG A 1 1110 ? -22.244 5.371 11.627 1.00 78.19 1110 ARG A C 1
ATOM 9067 O O . ARG A 1 1110 ? -23.440 5.085 11.723 1.00 78.19 1110 ARG A O 1
ATOM 9074 N N . PRO A 1 1111 ? -21.424 4.715 10.778 1.00 79.69 1111 PRO A N 1
ATOM 9075 C CA . PRO A 1 1111 ? -21.893 3.731 9.794 1.00 79.69 1111 PRO A CA 1
ATOM 9076 C C . PRO A 1 1111 ? -22.793 2.630 10.368 1.00 79.69 1111 PRO A C 1
ATOM 9078 O O . PRO A 1 1111 ? -23.814 2.272 9.780 1.00 79.69 1111 PRO A O 1
ATOM 9081 N N . ILE A 1 1112 ? -22.449 2.115 11.551 1.00 82.75 1112 ILE A N 1
ATOM 9082 C CA . ILE A 1 1112 ? -23.232 1.079 12.231 1.00 82.75 1112 ILE A CA 1
ATOM 9083 C C . ILE A 1 1112 ? -24.650 1.551 12.574 1.00 82.75 1112 ILE A C 1
ATOM 9085 O O . ILE A 1 1112 ? -25.591 0.776 12.449 1.00 82.75 1112 ILE A O 1
ATOM 9089 N N . VAL A 1 1113 ? -24.842 2.824 12.933 1.00 87.81 1113 VAL A N 1
ATOM 9090 C CA . VAL A 1 1113 ? -26.170 3.357 13.266 1.00 87.81 1113 VAL A CA 1
ATOM 9091 C C . VAL A 1 1113 ? -27.028 3.450 12.011 1.00 87.81 1113 VAL A C 1
ATOM 9093 O O . VAL A 1 1113 ? -28.180 3.023 12.032 1.00 87.81 1113 VAL A O 1
ATOM 9096 N N . THR A 1 1114 ? -26.456 3.909 10.895 1.00 86.62 1114 THR A N 1
ATOM 9097 C CA . THR A 1 1114 ? -27.134 3.936 9.589 1.00 86.62 1114 THR A CA 1
ATOM 9098 C C . THR A 1 1114 ? -27.551 2.532 9.147 1.00 86.62 1114 THR A C 1
ATOM 9100 O O . THR A 1 1114 ? -28.680 2.342 8.688 1.00 86.62 1114 THR A O 1
ATOM 9103 N N . LEU A 1 1115 ? -26.676 1.535 9.329 1.00 88.44 1115 LEU A N 1
ATOM 9104 C CA . LEU A 1 1115 ? -26.968 0.130 9.030 1.00 88.44 1115 LEU A CA 1
ATOM 9105 C C . LEU A 1 1115 ? -28.165 -0.376 9.846 1.00 88.44 1115 LEU A C 1
ATOM 9107 O O . LEU A 1 1115 ? -29.100 -0.946 9.285 1.00 88.44 1115 LEU A O 1
ATOM 9111 N N . ILE A 1 1116 ? -28.153 -0.149 11.161 1.00 92.25 1116 ILE A N 1
ATOM 9112 C CA . ILE A 1 1116 ? -29.225 -0.584 12.064 1.00 92.25 1116 ILE A CA 1
ATOM 9113 C C . ILE A 1 1116 ? -30.526 0.165 11.764 1.00 92.25 1116 ILE A C 1
ATOM 9115 O O . ILE A 1 1116 ? -31.591 -0.451 11.733 1.00 92.25 1116 ILE A O 1
ATOM 9119 N N . PHE A 1 1117 ? -30.454 1.457 11.439 1.00 92.38 1117 PHE A N 1
ATOM 9120 C CA . PHE A 1 1117 ? -31.616 2.246 11.042 1.00 92.38 1117 PHE A CA 1
ATOM 9121 C C . PHE A 1 1117 ? -32.246 1.726 9.743 1.00 92.38 1117 PHE A C 1
ATOM 9123 O O . PHE A 1 1117 ? -33.467 1.585 9.640 1.00 92.38 1117 PHE A O 1
ATOM 9130 N N . ALA A 1 1118 ? -31.417 1.384 8.755 1.00 90.81 1118 ALA A N 1
ATOM 9131 C CA . ALA A 1 1118 ? -31.863 0.770 7.513 1.00 90.81 1118 ALA A CA 1
ATOM 9132 C C . ALA A 1 1118 ? -32.466 -0.630 7.746 1.00 90.81 1118 ALA A C 1
ATOM 9134 O O . ALA A 1 1118 ? -33.514 -0.940 7.176 1.00 90.81 1118 ALA A O 1
ATOM 9135 N N . LEU A 1 1119 ? -31.878 -1.453 8.626 1.00 92.31 1119 LEU A N 1
ATOM 9136 C CA . LEU A 1 1119 ? -32.466 -2.738 9.027 1.00 92.31 1119 LEU A CA 1
ATOM 9137 C C . LEU A 1 1119 ? -33.822 -2.544 9.706 1.00 92.31 1119 LEU A C 1
ATOM 9139 O O . LEU A 1 1119 ? -34.769 -3.251 9.364 1.00 92.31 1119 LEU A O 1
ATOM 9143 N N . ALA A 1 1120 ? -33.949 -1.577 10.612 1.00 93.81 1120 ALA A N 1
ATOM 9144 C CA . ALA A 1 1120 ? -35.193 -1.321 11.327 1.00 93.81 1120 ALA A CA 1
ATOM 9145 C C . ALA A 1 1120 ? -36.336 -0.930 10.370 1.00 93.81 1120 ALA A C 1
ATOM 9147 O O . ALA A 1 1120 ? -37.436 -1.473 10.474 1.00 93.81 1120 ALA A O 1
ATOM 9148 N N . LYS A 1 1121 ? -36.065 -0.093 9.354 1.00 92.25 1121 LYS A N 1
ATOM 9149 C CA . LYS A 1 1121 ? -37.038 0.242 8.289 1.00 92.25 1121 LYS A CA 1
ATOM 9150 C C . LYS A 1 1121 ? -37.577 -0.995 7.560 1.00 92.25 1121 LYS A C 1
ATOM 9152 O O . LYS A 1 1121 ? -38.775 -1.077 7.274 1.00 92.25 1121 LYS A O 1
ATOM 9157 N N . ILE A 1 1122 ? -36.708 -1.971 7.287 1.00 91.50 1122 ILE A N 1
ATOM 9158 C CA . ILE A 1 1122 ? -37.097 -3.235 6.647 1.00 91.50 1122 ILE A CA 1
ATOM 9159 C C . ILE A 1 1122 ? -37.976 -4.065 7.585 1.00 91.50 1122 ILE A C 1
ATOM 9161 O O . ILE A 1 1122 ? -39.005 -4.578 7.151 1.00 91.50 1122 ILE A O 1
ATOM 9165 N N . HIS A 1 1123 ? -37.594 -4.201 8.855 1.00 91.19 1123 HIS A N 1
ATOM 9166 C CA . HIS A 1 1123 ? -38.284 -5.090 9.794 1.00 91.19 1123 HIS A CA 1
ATOM 9167 C C . HIS A 1 1123 ? -39.647 -4.553 10.249 1.00 91.19 1123 HIS A C 1
ATOM 9169 O O . HIS A 1 1123 ? -40.540 -5.361 10.483 1.00 91.19 1123 HIS A O 1
ATOM 9175 N N . ILE A 1 1124 ? -39.832 -3.229 10.291 1.00 89.94 1124 ILE A N 1
ATOM 9176 C CA . ILE A 1 1124 ? -41.105 -2.598 10.676 1.00 89.94 1124 ILE A CA 1
ATOM 9177 C C . ILE A 1 1124 ? -42.062 -2.511 9.479 1.00 89.94 1124 ILE A C 1
ATOM 9179 O O . ILE A 1 1124 ? -43.174 -3.024 9.527 1.00 89.94 1124 ILE A O 1
ATOM 9183 N N . ASN A 1 1125 ? -41.627 -1.890 8.376 1.00 87.06 1125 ASN A N 1
ATOM 9184 C CA . ASN A 1 1125 ? -42.525 -1.502 7.277 1.00 87.06 1125 ASN A CA 1
ATOM 9185 C C . ASN A 1 1125 ? -42.275 -2.251 5.964 1.00 87.06 1125 ASN A C 1
ATOM 9187 O O . ASN A 1 1125 ? -42.933 -1.961 4.967 1.00 87.06 1125 ASN A O 1
ATOM 9191 N N . ARG A 1 1126 ? -41.304 -3.175 5.919 1.00 89.06 1126 ARG A N 1
ATOM 9192 C CA . ARG A 1 1126 ? -40.795 -3.756 4.660 1.00 89.06 1126 ARG A CA 1
ATOM 9193 C C . ARG A 1 1126 ? -40.310 -2.675 3.686 1.00 89.06 1126 ARG A C 1
ATOM 9195 O O . ARG A 1 1126 ? -40.376 -2.847 2.470 1.00 89.06 1126 ARG A O 1
ATOM 9202 N N . ASP A 1 1127 ? -39.807 -1.557 4.212 1.00 88.94 1127 ASP A N 1
ATOM 9203 C CA . ASP A 1 1127 ? -39.365 -0.417 3.409 1.00 88.94 1127 ASP A CA 1
ATOM 9204 C C . ASP A 1 1127 ? -37.930 -0.615 2.893 1.00 88.94 1127 ASP A C 1
ATOM 9206 O O . ASP A 1 1127 ? -36.963 -0.021 3.375 1.00 88.94 1127 ASP A O 1
ATOM 9210 N N . TYR A 1 1128 ? -37.785 -1.486 1.892 1.00 87.88 1128 TYR A N 1
ATOM 9211 C CA . TYR A 1 1128 ? -36.493 -1.760 1.259 1.00 87.88 1128 TYR A CA 1
ATOM 9212 C C . TYR A 1 1128 ? -35.942 -0.546 0.488 1.00 87.88 1128 TYR A C 1
ATOM 9214 O O . TYR A 1 1128 ? -34.727 -0.368 0.418 1.00 87.88 1128 TYR A O 1
ATOM 9222 N N . LEU A 1 1129 ? -36.809 0.302 -0.082 1.00 84.88 1129 LEU A N 1
ATOM 9223 C CA . LEU A 1 1129 ? -36.394 1.513 -0.806 1.00 84.88 1129 LEU A CA 1
ATOM 9224 C C . LEU A 1 1129 ? -35.867 2.582 0.150 1.00 84.88 1129 LEU A C 1
ATOM 9226 O O . LEU A 1 1129 ? -34.828 3.184 -0.113 1.00 84.88 1129 LEU A O 1
ATOM 9230 N N . GLY A 1 1130 ? -36.561 2.816 1.262 1.00 85.94 1130 GLY A N 1
ATOM 9231 C CA . GLY A 1 1130 ? -36.098 3.715 2.308 1.00 85.94 1130 GLY A CA 1
ATOM 9232 C C . GLY A 1 1130 ? -34.811 3.220 2.954 1.00 85.94 1130 GLY A C 1
ATOM 9233 O O . GLY A 1 1130 ? -33.936 4.038 3.219 1.00 85.94 1130 GLY A O 1
ATOM 9234 N N . ALA A 1 1131 ? -34.646 1.906 3.136 1.00 87.62 1131 ALA A N 1
ATOM 9235 C CA . ALA A 1 1131 ? -33.391 1.319 3.600 1.00 87.62 1131 ALA A CA 1
ATOM 9236 C C . ALA A 1 1131 ? -32.235 1.542 2.608 1.00 87.62 1131 ALA A C 1
ATOM 9238 O O . ALA A 1 1131 ? -31.172 1.998 3.024 1.00 87.62 1131 ALA A O 1
ATOM 9239 N N . ALA A 1 1132 ? -32.450 1.318 1.304 1.00 82.56 1132 ALA A N 1
ATOM 9240 C CA . ALA A 1 1132 ? -31.464 1.636 0.264 1.00 82.56 1132 ALA A CA 1
ATOM 9241 C C . ALA A 1 1132 ? -31.059 3.119 0.299 1.00 82.56 1132 ALA A C 1
ATOM 9243 O O . ALA A 1 1132 ? -29.873 3.433 0.347 1.00 82.56 1132 ALA A O 1
ATOM 9244 N N . LYS A 1 1133 ? -32.043 4.030 0.356 1.00 82.62 1133 LYS A N 1
ATOM 9245 C CA . LYS A 1 1133 ? -31.827 5.485 0.477 1.00 82.62 1133 LYS A CA 1
ATOM 9246 C C . LYS A 1 1133 ? -31.036 5.869 1.726 1.00 82.62 1133 LYS A C 1
ATOM 9248 O O . LYS A 1 1133 ? -30.168 6.727 1.641 1.00 82.62 1133 LYS A O 1
ATOM 9253 N N . THR A 1 1134 ? -31.312 5.240 2.868 1.00 84.62 1134 THR A N 1
ATOM 9254 C CA . THR A 1 1134 ? -30.535 5.455 4.096 1.00 84.62 1134 THR A CA 1
ATOM 9255 C C . THR A 1 1134 ? -29.083 5.003 3.907 1.00 84.62 1134 THR A C 1
ATOM 9257 O O . THR A 1 1134 ? -28.169 5.739 4.260 1.00 84.62 1134 THR A O 1
ATOM 9260 N N . MET A 1 1135 ? -28.864 3.832 3.298 1.00 80.88 1135 MET A N 1
ATOM 9261 C CA . MET A 1 1135 ? -27.524 3.279 3.072 1.00 80.88 1135 MET A CA 1
ATOM 9262 C C . MET A 1 1135 ? -26.683 4.088 2.072 1.00 80.88 1135 MET A C 1
ATOM 9264 O O . MET A 1 1135 ? -25.462 4.079 2.199 1.00 80.88 1135 MET A O 1
ATOM 9268 N N . TYR A 1 1136 ? -27.294 4.834 1.139 1.00 73.88 1136 TYR A N 1
ATOM 9269 C CA . TYR A 1 1136 ? -26.563 5.745 0.239 1.00 73.88 1136 TYR A CA 1
ATOM 9270 C C . TYR A 1 1136 ? -25.757 6.821 0.984 1.00 73.88 1136 TYR A C 1
ATOM 9272 O O . TYR A 1 1136 ? -24.756 7.297 0.468 1.00 73.88 1136 TYR A O 1
ATOM 9280 N N . LYS A 1 1137 ? -26.141 7.191 2.214 1.00 66.50 1137 LYS A N 1
ATOM 9281 C CA . LYS A 1 1137 ? -25.371 8.156 3.018 1.00 66.50 1137 LYS A CA 1
ATOM 9282 C C . LYS A 1 1137 ? -23.972 7.651 3.402 1.00 66.50 1137 LYS A C 1
ATOM 9284 O O . LYS A 1 1137 ? -23.140 8.443 3.825 1.00 66.50 1137 LYS A O 1
ATOM 9289 N N . VAL A 1 1138 ? -23.746 6.339 3.317 1.00 66.75 1138 VAL A N 1
ATOM 9290 C CA . VAL A 1 1138 ? -22.532 5.654 3.792 1.00 66.75 1138 VAL A CA 1
ATOM 9291 C C . VAL A 1 1138 ? -21.976 4.717 2.704 1.00 66.75 1138 VAL A C 1
ATOM 9293 O O . VAL A 1 1138 ? -21.050 3.950 2.953 1.00 66.75 1138 VAL A O 1
ATOM 9296 N N . SER A 1 1139 ? -22.528 4.767 1.483 1.00 50.94 1139 SER A N 1
ATOM 9297 C CA . SER A 1 1139 ? -22.184 3.842 0.394 1.00 50.94 1139 SER A CA 1
ATOM 9298 C C . SER A 1 1139 ? -20.810 4.079 -0.239 1.00 50.94 1139 SER A C 1
ATOM 9300 O O . SER A 1 1139 ? -20.346 3.222 -0.987 1.00 50.94 1139 SER A O 1
ATOM 9302 N N . ASP A 1 1140 ? -20.154 5.191 0.103 1.00 51.84 1140 ASP A N 1
ATOM 9303 C CA . ASP A 1 1140 ? -18.864 5.615 -0.461 1.00 51.84 1140 ASP A CA 1
ATOM 9304 C C . ASP A 1 1140 ? -17.673 5.339 0.467 1.00 51.84 1140 ASP A C 1
ATOM 9306 O O . ASP A 1 1140 ? -16.578 5.831 0.224 1.00 51.84 1140 ASP A O 1
ATOM 9310 N N . MET A 1 1141 ? -17.860 4.542 1.525 1.00 51.75 1141 MET A N 1
ATOM 9311 C CA . MET A 1 1141 ? -16.799 4.154 2.460 1.00 51.75 1141 MET A CA 1
ATOM 9312 C C . MET A 1 1141 ? -15.684 3.367 1.744 1.00 51.75 1141 MET A C 1
ATOM 9314 O O . MET A 1 1141 ? -15.854 2.173 1.456 1.00 51.75 1141 MET A O 1
ATOM 9318 N N . PRO A 1 1142 ? -14.519 3.979 1.470 1.00 42.00 1142 PRO A N 1
ATOM 9319 C CA . PRO A 1 1142 ? -13.458 3.323 0.731 1.00 42.00 1142 PRO A CA 1
ATOM 9320 C C . PRO A 1 1142 ? -12.680 2.454 1.721 1.00 42.00 1142 PRO A C 1
ATOM 9322 O O . PRO A 1 1142 ? -12.075 2.984 2.646 1.00 42.00 1142 PRO A O 1
ATOM 9325 N N . ASN A 1 1143 ? -12.742 1.127 1.546 1.00 43.62 1143 ASN A N 1
ATOM 9326 C CA . ASN A 1 1143 ? -11.887 0.072 2.144 1.00 43.62 1143 ASN A CA 1
ATOM 9327 C C . ASN A 1 1143 ? -12.639 -1.147 2.702 1.00 43.62 1143 ASN A C 1
ATOM 9329 O O . ASN A 1 1143 ? -12.036 -1.912 3.452 1.00 43.62 1143 ASN A O 1
ATOM 9333 N N . GLN A 1 1144 ? -13.909 -1.400 2.374 1.00 44.56 1144 GLN A N 1
ATOM 9334 C CA . GLN A 1 1144 ? -14.553 -2.623 2.871 1.00 44.56 1144 GLN A CA 1
ATOM 9335 C C . GLN A 1 1144 ? -15.069 -3.549 1.766 1.00 44.56 1144 GLN A C 1
ATOM 9337 O O . GLN A 1 1144 ? -15.704 -3.126 0.801 1.00 44.56 1144 GLN A O 1
ATOM 9342 N N . ARG A 1 1145 ? -14.785 -4.851 1.968 1.00 45.97 1145 ARG A N 1
ATOM 9343 C CA . ARG A 1 1145 ? -15.512 -6.036 1.472 1.00 45.97 1145 ARG A CA 1
ATOM 9344 C C . ARG A 1 1145 ? -17.015 -5.736 1.358 1.00 45.97 1145 ARG A C 1
ATOM 9346 O O . ARG A 1 1145 ? -17.535 -4.852 2.038 1.00 45.97 1145 ARG A O 1
ATOM 9353 N N . MET A 1 1146 ? -17.764 -6.528 0.585 1.00 53.81 1146 MET A N 1
ATOM 9354 C CA . MET A 1 1146 ? -19.220 -6.635 0.778 1.00 53.81 1146 MET A CA 1
ATOM 9355 C C . MET A 1 1146 ? -19.505 -7.267 2.158 1.00 53.81 1146 MET A C 1
ATOM 9357 O O . MET A 1 1146 ? -20.067 -8.357 2.233 1.00 53.81 1146 MET A O 1
ATOM 9361 N N . ARG A 1 1147 ? -19.070 -6.615 3.249 1.00 63.75 1147 ARG A N 1
ATOM 9362 C CA . ARG A 1 1147 ? -19.358 -7.033 4.608 1.00 63.75 1147 ARG A CA 1
ATOM 9363 C C . ARG A 1 1147 ? -20.850 -6.887 4.774 1.00 63.75 1147 ARG A C 1
ATOM 9365 O O . ARG A 1 1147 ? -21.405 -5.814 4.525 1.00 63.75 1147 ARG A O 1
ATOM 9372 N N . VAL A 1 1148 ? -21.480 -7.991 5.142 1.00 77.50 1148 VAL A N 1
ATOM 9373 C CA . VAL A 1 1148 ? -22.881 -8.033 5.532 1.00 77.50 1148 VAL A CA 1
ATOM 9374 C C . VAL A 1 1148 ? -22.905 -8.388 7.003 1.00 77.50 1148 VAL A C 1
ATOM 9376 O O . VAL A 1 1148 ? -22.904 -9.576 7.325 1.00 77.50 1148 VAL A O 1
ATOM 9379 N N . PRO A 1 1149 ? -22.870 -7.387 7.902 1.00 80.19 1149 PRO A N 1
ATOM 9380 C CA . PRO A 1 1149 ? -22.806 -7.659 9.329 1.00 80.19 1149 PRO A CA 1
ATOM 9381 C C . PRO A 1 1149 ? -24.028 -8.439 9.808 1.00 80.19 1149 PRO A C 1
ATOM 9383 O O . PRO A 1 1149 ? -23.878 -9.413 10.536 1.00 80.19 1149 PRO A O 1
ATOM 9386 N N . TYR A 1 1150 ? -25.219 -8.075 9.315 1.00 87.19 1150 TYR A N 1
ATOM 9387 C CA . TYR A 1 1150 ? -26.490 -8.667 9.728 1.00 87.19 1150 TYR A CA 1
ATOM 9388 C C . TYR A 1 1150 ? -27.341 -9.132 8.543 1.00 87.19 1150 TYR A C 1
ATOM 9390 O O . TYR A 1 1150 ? -27.453 -8.444 7.521 1.00 87.19 1150 TYR A O 1
ATOM 9398 N N . LEU A 1 1151 ? -27.988 -10.286 8.717 1.00 90.44 1151 LEU A N 1
ATOM 9399 C CA . LEU A 1 1151 ? -29.015 -10.812 7.816 1.00 90.44 1151 LEU A CA 1
ATOM 9400 C C . LEU A 1 1151 ? -30.405 -10.289 8.197 1.00 90.44 1151 LEU A C 1
ATOM 9402 O O . LEU A 1 1151 ? -30.693 -10.007 9.360 1.00 90.44 1151 LEU A O 1
ATOM 9406 N N . ILE A 1 1152 ? -31.301 -10.216 7.214 1.00 92.06 1152 ILE A N 1
ATOM 9407 C CA . ILE A 1 1152 ? -32.706 -9.851 7.433 1.00 92.06 1152 ILE A CA 1
ATOM 9408 C C . ILE A 1 1152 ? -33.441 -11.044 8.063 1.00 92.06 1152 ILE A C 1
ATOM 9410 O O . ILE A 1 1152 ? -33.582 -12.086 7.418 1.00 92.06 1152 ILE A O 1
ATOM 9414 N N . CYS A 1 1153 ? -33.938 -10.883 9.292 1.00 92.06 1153 CYS A N 1
ATOM 9415 C CA . CYS A 1 1153 ? -34.648 -11.917 10.049 1.00 92.06 1153 CYS A CA 1
ATOM 9416 C C . CYS A 1 1153 ? -35.987 -11.367 10.563 1.00 92.06 1153 CYS A C 1
ATOM 9418 O O . CYS A 1 1153 ? -36.033 -10.621 11.537 1.00 92.06 1153 CYS A O 1
ATOM 9420 N N . PHE A 1 1154 ? -37.094 -11.729 9.911 1.00 90.06 1154 PHE A N 1
ATOM 9421 C CA . PHE A 1 1154 ? -38.429 -11.306 10.362 1.00 90.06 1154 PHE A CA 1
ATOM 9422 C C . PHE A 1 1154 ? -38.942 -12.117 11.551 1.00 90.06 1154 PHE A C 1
ATOM 9424 O O . PHE A 1 1154 ? -39.790 -11.638 12.299 1.00 90.06 1154 PHE A O 1
ATOM 9431 N N . GLU A 1 1155 ? -38.414 -13.327 11.725 1.00 87.88 1155 GLU A N 1
ATOM 9432 C CA . GLU A 1 1155 ? -38.603 -14.139 12.919 1.00 87.88 1155 GLU A CA 1
ATOM 9433 C C . GLU A 1 1155 ? -37.271 -14.216 13.684 1.00 87.88 1155 GLU A C 1
ATOM 9435 O O . GLU A 1 1155 ? -36.219 -14.365 13.048 1.00 87.88 1155 GLU A O 1
ATOM 9440 N N . PRO A 1 1156 ? -37.284 -14.133 15.029 1.00 88.38 1156 PRO A N 1
ATOM 9441 C CA . PRO A 1 1156 ? -36.071 -14.171 15.836 1.00 88.38 1156 PRO A CA 1
ATOM 9442 C C . PRO A 1 1156 ? -35.152 -15.354 15.507 1.00 88.38 1156 PRO A C 1
ATOM 9444 O O . PRO A 1 1156 ? -35.525 -16.514 15.672 1.00 88.38 1156 PRO A O 1
ATOM 9447 N N . GLY A 1 1157 ? -33.931 -15.063 15.054 1.00 86.56 1157 GLY A N 1
ATOM 9448 C CA . GLY A 1 1157 ? -32.909 -16.063 14.741 1.00 86.56 1157 GLY A CA 1
ATOM 9449 C C . GLY A 1 1157 ? -33.111 -16.822 13.425 1.00 86.56 1157 GLY A C 1
ATOM 9450 O O . GLY A 1 1157 ? -32.331 -17.735 13.127 1.00 86.56 1157 GLY A O 1
ATOM 9451 N N . ILE A 1 1158 ? -34.119 -16.466 12.623 1.00 88.81 1158 ILE A N 1
ATOM 9452 C CA . ILE A 1 1158 ? -34.442 -17.131 11.357 1.00 88.81 1158 ILE A CA 1
ATOM 9453 C C . ILE A 1 1158 ? -34.275 -16.133 10.209 1.00 88.81 1158 ILE A C 1
ATOM 9455 O O . ILE A 1 1158 ? -35.083 -15.226 10.010 1.00 88.81 1158 ILE A O 1
ATOM 9459 N N . ALA A 1 1159 ? -33.215 -16.325 9.422 1.00 90.50 1159 ALA A N 1
ATOM 9460 C CA . ALA A 1 1159 ? -32.947 -15.504 8.250 1.00 90.50 1159 ALA A CA 1
ATOM 9461 C C . ALA A 1 1159 ? -33.997 -15.750 7.157 1.00 90.50 1159 ALA A C 1
ATOM 9463 O O . ALA A 1 1159 ? -34.295 -16.893 6.791 1.00 90.50 1159 ALA A O 1
ATOM 9464 N N . GLN A 1 1160 ? -34.541 -14.666 6.607 1.00 91.50 1160 GLN A N 1
ATOM 9465 C CA . GLN A 1 1160 ? -35.538 -14.730 5.547 1.00 91.50 1160 GLN A CA 1
ATOM 9466 C C . GLN A 1 1160 ? -34.920 -15.308 4.272 1.00 91.50 1160 GLN A C 1
ATOM 9468 O O . GLN A 1 1160 ? -33.898 -14.826 3.780 1.00 91.50 1160 GLN A O 1
ATOM 9473 N N . LYS A 1 1161 ? -35.592 -16.307 3.696 1.00 91.88 1161 LYS A N 1
ATOM 9474 C CA . LYS A 1 1161 ? -35.235 -16.862 2.389 1.00 91.88 1161 LYS A CA 1
ATOM 9475 C C . LYS A 1 1161 ? -35.931 -16.091 1.266 1.00 91.88 1161 LYS A C 1
ATOM 9477 O O . LYS A 1 1161 ? -37.115 -15.764 1.357 1.00 91.88 1161 LYS A O 1
ATOM 9482 N N . TYR A 1 1162 ? -35.187 -15.853 0.197 1.00 92.44 1162 TYR A N 1
ATOM 9483 C CA . TYR A 1 1162 ? -35.590 -15.144 -1.007 1.00 92.44 1162 TYR A CA 1
ATOM 9484 C C . TYR A 1 1162 ? -35.270 -15.980 -2.251 1.00 92.44 1162 TYR A C 1
ATOM 9486 O O . TYR A 1 1162 ? -34.426 -16.883 -2.234 1.00 92.44 1162 TYR A O 1
ATOM 9494 N N . ASN A 1 1163 ? -35.957 -15.643 -3.342 1.00 92.31 1163 ASN A N 1
ATOM 9495 C CA . ASN A 1 1163 ? -35.726 -16.173 -4.680 1.00 92.31 1163 ASN A CA 1
ATOM 9496 C C . ASN A 1 1163 ? -35.539 -15.001 -5.647 1.00 92.31 1163 ASN A C 1
ATOM 9498 O O . ASN A 1 1163 ? -36.020 -13.896 -5.397 1.00 92.31 1163 ASN A O 1
ATOM 9502 N N . GLY A 1 1164 ? -34.815 -15.216 -6.739 1.00 90.31 1164 GLY A N 1
ATOM 9503 C CA . GLY A 1 1164 ? -34.539 -14.150 -7.689 1.00 90.31 1164 GLY A CA 1
ATOM 9504 C C . GLY A 1 1164 ? -33.904 -14.649 -8.971 1.00 90.31 1164 GLY A C 1
ATOM 9505 O O . GLY A 1 1164 ? -33.395 -15.765 -9.051 1.00 90.31 1164 GLY A O 1
ATOM 9506 N N . THR A 1 1165 ? -33.936 -13.794 -9.983 1.00 90.31 1165 THR A N 1
ATOM 9507 C CA . THR A 1 1165 ? -33.414 -14.079 -11.319 1.00 90.31 1165 THR A CA 1
ATOM 9508 C C . THR A 1 1165 ? -32.145 -13.274 -11.570 1.00 90.31 1165 THR A C 1
ATOM 9510 O O . THR A 1 1165 ? -32.117 -12.073 -11.307 1.00 90.31 1165 THR A O 1
ATOM 9513 N N . VAL A 1 1166 ? -31.096 -13.906 -12.095 1.00 88.75 1166 VAL A N 1
ATOM 9514 C CA . VAL A 1 1166 ? -29.831 -13.237 -12.438 1.00 88.75 1166 VAL A CA 1
ATOM 9515 C C . VAL A 1 1166 ? -30.062 -12.229 -13.564 1.00 88.75 1166 VAL A C 1
ATOM 9517 O O . VAL A 1 1166 ? -30.403 -12.603 -14.684 1.00 88.75 1166 VAL A O 1
ATOM 9520 N N . ALA A 1 1167 ? -29.881 -10.945 -13.268 1.00 85.31 1167 ALA A N 1
ATOM 9521 C CA . ALA A 1 1167 ? -30.052 -9.840 -14.206 1.00 85.31 1167 ALA A CA 1
ATOM 9522 C C . ALA A 1 1167 ? -28.788 -9.603 -15.046 1.00 85.31 1167 ALA A C 1
ATOM 9524 O O . ALA A 1 1167 ? -28.867 -9.423 -16.263 1.00 85.31 1167 ALA A O 1
ATOM 9525 N N . SER A 1 1168 ? -27.624 -9.634 -14.402 1.00 84.50 1168 SER A N 1
ATOM 9526 C CA . SER A 1 1168 ? -26.315 -9.479 -15.036 1.00 84.50 1168 SER A CA 1
ATOM 9527 C C . SER A 1 1168 ? -25.228 -10.126 -14.184 1.00 84.50 1168 SER A C 1
ATOM 9529 O O . SER A 1 1168 ? -25.406 -10.340 -12.983 1.00 84.50 1168 SER A O 1
ATOM 9531 N N . THR A 1 1169 ? -24.106 -10.442 -14.820 1.00 79.94 1169 THR A N 1
ATOM 9532 C CA . THR A 1 1169 ? -22.923 -11.031 -14.193 1.00 79.94 1169 THR A CA 1
ATOM 9533 C C . THR A 1 1169 ? -21.683 -10.345 -14.730 1.00 79.94 1169 THR A C 1
ATOM 9535 O O . THR A 1 1169 ? -21.585 -10.120 -15.935 1.00 79.94 1169 THR A O 1
ATOM 9538 N N . HIS A 1 1170 ? -20.747 -10.041 -13.844 1.00 69.25 1170 HIS A N 1
ATOM 9539 C CA . HIS A 1 1170 ? -19.440 -9.501 -14.171 1.00 69.25 1170 HIS A CA 1
ATOM 9540 C C . HIS A 1 1170 ? -18.413 -10.076 -13.187 1.00 69.25 1170 HIS A C 1
ATOM 9542 O O . HIS A 1 1170 ? -18.536 -9.902 -11.967 1.00 69.25 1170 HIS A O 1
ATOM 9548 N N . ASN A 1 1171 ? -17.435 -10.807 -13.720 1.00 69.62 1171 ASN A N 1
ATOM 9549 C CA . ASN A 1 1171 ? -16.462 -11.599 -12.966 1.00 69.62 1171 ASN A CA 1
ATOM 9550 C C . ASN A 1 1171 ? -17.164 -12.496 -11.932 1.00 69.62 1171 ASN A C 1
ATOM 9552 O O . ASN A 1 1171 ? -17.958 -13.352 -12.310 1.00 69.62 1171 ASN A O 1
ATOM 9556 N N . TYR A 1 1172 ? -16.926 -12.288 -10.638 1.00 64.50 1172 TYR A N 1
ATOM 9557 C CA . TYR A 1 1172 ? -17.520 -13.069 -9.543 1.00 64.50 1172 TYR A CA 1
ATOM 9558 C C . TYR A 1 1172 ? -18.786 -12.499 -8.937 1.00 64.50 1172 TYR A C 1
ATOM 9560 O O . TYR A 1 1172 ? -19.353 -13.085 -8.010 1.00 64.50 1172 TYR A O 1
ATOM 9568 N N . SER A 1 1173 ? -19.203 -11.337 -9.414 1.00 73.75 1173 SER A N 1
ATOM 9569 C CA . SER A 1 1173 ? -20.364 -10.657 -8.889 1.00 73.75 1173 SER A CA 1
ATOM 9570 C C . SER A 1 1173 ? -21.441 -10.547 -9.945 1.00 73.75 1173 SER A C 1
ATOM 9572 O O . SER A 1 1173 ? -21.214 -10.677 -11.146 1.00 73.75 1173 SER A O 1
ATOM 9574 N N . GLY A 1 1174 ? -22.656 -10.331 -9.500 1.00 81.44 1174 GLY A N 1
ATOM 9575 C CA . GLY A 1 1174 ? -23.742 -10.038 -10.404 1.00 81.44 1174 GLY A CA 1
ATOM 9576 C C . GLY A 1 1174 ? -24.858 -9.351 -9.668 1.00 81.44 1174 GLY A C 1
ATOM 9577 O O . GLY A 1 1174 ? -24.773 -9.089 -8.468 1.00 81.44 1174 GLY A O 1
ATOM 9578 N N . PHE A 1 1175 ? -25.923 -9.092 -10.403 1.00 86.88 1175 PHE A N 1
ATOM 9579 C CA . PHE A 1 1175 ? -27.127 -8.507 -9.853 1.00 86.88 1175 PHE A CA 1
ATOM 9580 C C . PHE A 1 1175 ? -28.289 -9.477 -10.005 1.00 86.88 1175 PHE A C 1
ATOM 9582 O O . PHE A 1 1175 ? -28.483 -10.079 -11.061 1.00 86.88 1175 PHE A O 1
ATOM 9589 N N . LEU A 1 1176 ? -29.074 -9.622 -8.944 1.00 87.81 1176 LEU A N 1
ATOM 9590 C CA . LEU A 1 1176 ? -30.310 -10.385 -8.895 1.00 87.81 1176 LEU A CA 1
ATOM 9591 C C . LEU A 1 1176 ? -31.496 -9.435 -8.944 1.00 87.81 1176 LEU A C 1
ATOM 9593 O O . LEU A 1 1176 ? -31.598 -8.480 -8.174 1.00 87.81 1176 LEU A O 1
ATOM 9597 N N . LYS A 1 1177 ? -32.457 -9.756 -9.800 1.00 88.50 1177 LYS A N 1
ATOM 9598 C CA . LYS A 1 1177 ? -33.822 -9.271 -9.669 1.00 88.50 1177 LYS A CA 1
ATOM 9599 C C . LYS A 1 1177 ? -34.548 -10.202 -8.701 1.00 88.50 1177 LYS A C 1
ATOM 9601 O O . LYS A 1 1177 ? -34.946 -11.298 -9.085 1.00 88.50 1177 LYS A O 1
ATOM 9606 N N . VAL A 1 1178 ? -34.640 -9.789 -7.442 1.00 87.88 1178 VAL A N 1
ATOM 9607 C CA . VAL A 1 1178 ? -35.262 -10.575 -6.369 1.00 87.88 1178 VAL A CA 1
ATOM 9608 C C . VAL A 1 1178 ? -36.782 -10.451 -6.441 1.00 87.88 1178 VAL A C 1
ATOM 9610 O O . VAL A 1 1178 ? -37.316 -9.358 -6.640 1.00 87.88 1178 VAL A O 1
ATOM 9613 N N . ASP A 1 1179 ? -37.474 -11.574 -6.284 1.00 85.31 1179 ASP A N 1
ATOM 9614 C CA . ASP A 1 1179 ? -38.929 -11.638 -6.352 1.00 85.31 1179 ASP A CA 1
ATOM 9615 C C . ASP A 1 1179 ? -39.554 -10.853 -5.189 1.00 85.31 1179 ASP A C 1
ATOM 9617 O O . ASP A 1 1179 ? -39.183 -11.027 -4.029 1.00 85.31 1179 ASP A O 1
ATOM 9621 N N . GLY A 1 1180 ? -40.511 -9.975 -5.502 1.00 78.62 1180 GLY A N 1
ATOM 9622 C CA . GLY A 1 1180 ? -41.222 -9.168 -4.504 1.00 78.62 1180 GLY A CA 1
ATOM 9623 C C . GLY A 1 1180 ? -40.468 -7.937 -3.986 1.00 78.62 1180 GLY A C 1
ATOM 9624 O O . GLY A 1 1180 ? -41.038 -7.202 -3.183 1.00 78.62 1180 GLY A O 1
ATOM 9625 N N . LEU A 1 1181 ? -39.241 -7.668 -4.453 1.00 83.75 1181 LEU A N 1
ATOM 9626 C CA . LEU A 1 1181 ? -38.492 -6.455 -4.102 1.00 83.75 1181 LEU A CA 1
ATOM 9627 C C . LEU A 1 1181 ? -38.568 -5.374 -5.199 1.00 83.75 1181 LEU A C 1
ATOM 9629 O O . LEU A 1 1181 ? -38.592 -5.697 -6.393 1.00 83.75 1181 LEU A O 1
ATOM 9633 N N . PRO A 1 1182 ? -38.594 -4.081 -4.821 1.00 74.06 1182 PRO A N 1
ATOM 9634 C CA . PRO A 1 1182 ? -38.529 -2.970 -5.769 1.00 74.06 1182 PRO A CA 1
ATOM 9635 C C . PRO A 1 1182 ? -37.153 -2.884 -6.455 1.00 74.06 1182 PRO A C 1
ATOM 9637 O O . PRO A 1 1182 ? -36.170 -3.459 -5.992 1.00 74.06 1182 PRO A O 1
ATOM 9640 N N . ARG A 1 1183 ? -37.064 -2.155 -7.576 1.00 69.12 1183 ARG A N 1
ATOM 9641 C CA . ARG A 1 1183 ? -35.770 -1.857 -8.220 1.00 69.12 1183 ARG A CA 1
ATOM 9642 C C . ARG A 1 1183 ? -35.091 -0.698 -7.489 1.00 69.12 1183 ARG A C 1
ATOM 9644 O O . ARG A 1 1183 ? -35.734 0.319 -7.251 1.00 69.12 1183 ARG A O 1
ATOM 9651 N N . PHE A 1 1184 ? -33.811 -0.857 -7.161 1.00 66.12 1184 PHE A N 1
ATOM 9652 C CA . PHE A 1 1184 ? -33.079 0.049 -6.269 1.00 66.12 1184 PHE A CA 1
ATOM 9653 C C . PHE A 1 1184 ? -32.308 1.185 -6.991 1.00 66.12 1184 PHE A C 1
ATOM 9655 O O . PHE A 1 1184 ? -31.795 2.072 -6.313 1.00 66.12 1184 PHE A O 1
ATOM 9662 N N . ALA A 1 1185 ? -32.263 1.213 -8.338 1.00 56.38 1185 ALA A N 1
ATOM 9663 C CA . ALA A 1 1185 ? -31.555 2.236 -9.134 1.00 56.38 1185 ALA A CA 1
ATOM 9664 C C . ALA A 1 1185 ? -32.213 2.550 -10.502 1.00 56.38 1185 ALA A C 1
ATOM 9666 O O . ALA A 1 1185 ? -32.857 1.679 -11.094 1.00 56.38 1185 ALA A O 1
ATOM 9667 N N . GLU A 1 1186 ? -31.975 3.761 -11.037 1.00 46.25 1186 GLU A N 1
ATOM 9668 C CA . GLU A 1 1186 ? -32.409 4.201 -12.383 1.00 46.25 1186 GLU A CA 1
ATOM 9669 C C . GLU A 1 1186 ? -31.684 3.450 -13.521 1.00 46.25 1186 GLU A C 1
ATOM 9671 O O . GLU A 1 1186 ? -32.280 3.177 -14.561 1.00 46.25 1186 GLU A O 1
ATOM 9676 N N . GLN A 1 1187 ? -30.440 3.000 -13.296 1.00 50.50 1187 GLN A N 1
ATOM 9677 C CA . GLN A 1 1187 ? -29.626 2.247 -14.268 1.00 50.50 1187 GLN A CA 1
ATOM 9678 C C . GLN A 1 1187 ? -29.843 0.711 -14.254 1.00 50.50 1187 GLN A C 1
ATOM 9680 O O . GLN A 1 1187 ? -29.009 -0.044 -14.746 1.00 50.50 1187 GLN A O 1
ATOM 9685 N N . ASN A 1 1188 ? -30.969 0.203 -13.729 1.00 50.50 1188 ASN A N 1
ATOM 9686 C CA . ASN A 1 1188 ? -31.312 -1.237 -13.717 1.00 50.50 1188 ASN A CA 1
ATOM 9687 C C . ASN A 1 1188 ? -30.307 -2.173 -12.991 1.00 50.50 1188 ASN A C 1
ATOM 9689 O O . ASN A 1 1188 ? -30.059 -3.288 -13.452 1.00 50.50 1188 ASN A O 1
ATOM 9693 N N . GLN A 1 1189 ? -29.780 -1.795 -11.823 1.00 62.25 1189 GLN A N 1
ATOM 9694 C CA . GLN A 1 1189 ? -28.938 -2.688 -11.007 1.00 62.25 1189 GLN A CA 1
ATOM 9695 C C . GLN A 1 1189 ? -29.731 -3.202 -9.785 1.00 62.25 1189 GLN A C 1
ATOM 9697 O O . GLN A 1 1189 ? -30.270 -2.420 -9.008 1.00 62.25 1189 GLN A O 1
ATOM 9702 N N . GLY A 1 1190 ? -29.932 -4.523 -9.696 1.00 76.38 1190 GLY A N 1
ATOM 9703 C CA . GLY A 1 1190 ? -30.729 -5.201 -8.657 1.00 76.38 1190 GLY A CA 1
ATOM 9704 C C . GLY A 1 1190 ? -29.974 -5.416 -7.336 1.00 76.38 1190 GLY A C 1
ATOM 9705 O O . GLY A 1 1190 ? -29.141 -4.607 -6.955 1.00 76.38 1190 GLY A O 1
ATOM 9706 N N . VAL A 1 1191 ? -30.235 -6.523 -6.634 1.00 84.75 1191 VAL A N 1
ATOM 9707 C CA . VAL A 1 1191 ? -29.473 -6.922 -5.433 1.00 84.75 1191 VAL A CA 1
ATOM 9708 C C . VAL A 1 1191 ? -28.137 -7.524 -5.847 1.00 84.75 1191 VAL A C 1
ATOM 9710 O O . VAL A 1 1191 ? -28.118 -8.458 -6.648 1.00 84.75 1191 VAL A O 1
ATOM 9713 N N . LYS A 1 1192 ? -27.022 -7.036 -5.302 1.00 82.81 1192 LYS A N 1
ATOM 9714 C CA . LYS A 1 1192 ? -25.702 -7.565 -5.650 1.00 82.81 1192 LYS A CA 1
ATOM 9715 C C . LYS A 1 1192 ? -25.518 -8.962 -5.049 1.00 82.81 1192 LYS A C 1
ATOM 9717 O O . LYS A 1 1192 ? -25.992 -9.261 -3.959 1.00 82.81 1192 LYS A O 1
ATOM 9722 N N . PHE A 1 1193 ? -24.830 -9.850 -5.745 1.00 82.38 1193 PHE A N 1
ATOM 9723 C CA . PHE A 1 1193 ? -24.400 -11.127 -5.187 1.00 82.38 1193 PHE A CA 1
ATOM 9724 C C . PHE A 1 1193 ? -22.959 -11.394 -5.569 1.00 82.38 1193 PHE A C 1
ATOM 9726 O O . PHE A 1 1193 ? -22.480 -10.894 -6.585 1.00 82.38 1193 PHE A O 1
ATOM 9733 N N . TYR A 1 1194 ? -22.297 -12.214 -4.763 1.00 76.25 1194 TYR A N 1
ATOM 9734 C CA . TYR A 1 1194 ? -20.998 -12.784 -5.083 1.00 76.25 1194 TYR A CA 1
ATOM 9735 C C . TYR A 1 1194 ? -21.152 -14.302 -5.199 1.00 76.25 1194 TYR A C 1
ATOM 9737 O O . TYR A 1 1194 ? -21.853 -14.917 -4.395 1.00 76.25 1194 TYR A O 1
ATOM 9745 N N . MET A 1 1195 ? -20.522 -14.917 -6.199 1.00 75.12 1195 MET A N 1
ATOM 9746 C CA . MET A 1 1195 ? -20.663 -16.343 -6.518 1.00 75.12 1195 MET A CA 1
ATOM 9747 C C . MET A 1 1195 ? -20.487 -17.242 -5.285 1.00 75.12 1195 MET A C 1
ATOM 9749 O O . MET A 1 1195 ? -21.338 -18.082 -4.986 1.00 75.12 1195 MET A O 1
ATOM 9753 N N . LYS A 1 1196 ? -19.398 -17.017 -4.540 1.00 67.31 1196 LYS A N 1
ATOM 9754 C CA . LYS A 1 1196 ? -19.035 -17.806 -3.356 1.00 67.31 1196 LYS A CA 1
ATOM 9755 C C . LYS A 1 1196 ? -19.961 -17.546 -2.170 1.00 67.31 1196 LYS A C 1
ATOM 9757 O O . LYS A 1 1196 ? -20.281 -18.493 -1.460 1.00 67.31 1196 LYS A O 1
ATOM 9762 N N . ASN A 1 1197 ? -20.490 -16.327 -2.026 1.00 74.38 1197 ASN A N 1
ATOM 9763 C CA . ASN A 1 1197 ? -21.489 -16.016 -0.996 1.00 74.38 1197 ASN A CA 1
ATOM 9764 C C . ASN A 1 1197 ? -22.748 -16.871 -1.154 1.00 74.38 1197 ASN A C 1
ATOM 9766 O O . ASN A 1 1197 ? -23.426 -17.135 -0.172 1.00 74.38 1197 ASN A O 1
ATOM 9770 N N . LEU A 1 1198 ? -23.052 -17.323 -2.374 1.00 76.38 1198 LEU A N 1
ATOM 9771 C CA . LEU A 1 1198 ? -24.169 -18.219 -2.669 1.00 76.38 1198 LEU A CA 1
ATOM 9772 C C . LEU A 1 1198 ? -23.790 -19.713 -2.649 1.00 76.38 1198 LEU A C 1
ATOM 9774 O O . LEU A 1 1198 ? -24.622 -20.554 -2.998 1.00 76.38 1198 LEU A O 1
ATOM 9778 N N . GLY A 1 1199 ? -22.552 -20.053 -2.277 1.00 69.19 1199 GLY A N 1
ATOM 9779 C CA . GLY A 1 1199 ? -22.024 -21.418 -2.321 1.00 69.19 1199 GLY A CA 1
ATOM 9780 C C . GLY A 1 1199 ? -21.882 -21.976 -3.743 1.00 69.19 1199 GLY A C 1
ATOM 9781 O O . GLY A 1 1199 ? -21.872 -23.193 -3.933 1.00 69.19 1199 GLY A O 1
ATOM 9782 N N . LEU A 1 1200 ? -21.827 -21.110 -4.761 1.00 71.06 1200 LEU A N 1
ATOM 9783 C CA . LEU A 1 1200 ? -21.717 -21.520 -6.159 1.00 71.06 1200 LEU A CA 1
ATOM 9784 C C . LEU A 1 1200 ? -20.245 -21.692 -6.553 1.00 71.06 1200 LEU A C 1
ATOM 9786 O O . LEU A 1 1200 ? -19.392 -20.888 -6.186 1.00 71.06 1200 LEU A O 1
ATOM 9790 N N . ARG A 1 1201 ? -19.955 -22.736 -7.340 1.00 62.91 1201 ARG A N 1
ATOM 9791 C CA . ARG A 1 1201 ? -18.616 -22.988 -7.914 1.00 62.91 1201 ARG A CA 1
ATOM 9792 C C . ARG A 1 1201 ? -18.408 -22.344 -9.283 1.00 62.91 1201 ARG A C 1
ATOM 9794 O O . ARG A 1 1201 ? -17.278 -22.217 -9.732 1.00 62.91 1201 ARG A O 1
ATOM 9801 N N . ARG A 1 1202 ? -19.498 -21.997 -9.967 1.00 69.12 1202 ARG A N 1
ATOM 9802 C CA . ARG A 1 1202 ? -19.499 -21.358 -11.286 1.00 69.12 1202 ARG A CA 1
ATOM 9803 C C . ARG A 1 1202 ? -20.512 -20.229 -11.290 1.00 69.12 1202 ARG A C 1
ATOM 9805 O O . ARG A 1 1202 ? -21.542 -20.330 -10.616 1.00 69.12 1202 ARG A O 1
ATOM 9812 N N . MET A 1 1203 ? -20.215 -19.181 -12.054 1.00 79.31 1203 MET A N 1
ATOM 9813 C CA . MET A 1 1203 ? -21.123 -18.052 -12.177 1.00 79.31 1203 MET A CA 1
ATOM 9814 C C . MET A 1 1203 ? -22.439 -18.503 -12.806 1.00 79.31 1203 MET A C 1
ATOM 9816 O O . MET A 1 1203 ? -22.427 -19.237 -13.798 1.00 79.31 1203 MET A O 1
ATOM 9820 N N . PRO A 1 1204 ? -23.578 -18.097 -12.231 1.00 82.56 1204 PRO A N 1
ATOM 9821 C CA . PRO A 1 1204 ? -24.867 -18.432 -12.796 1.00 82.56 1204 PRO A CA 1
ATOM 9822 C C . PRO A 1 1204 ? -25.088 -17.647 -14.093 1.00 82.56 1204 PRO A C 1
ATOM 9824 O O . PRO A 1 1204 ? -24.629 -16.517 -14.232 1.00 82.56 1204 PRO A O 1
ATOM 9827 N N . GLN A 1 1205 ? -25.794 -18.232 -15.056 1.00 83.00 1205 GLN A N 1
ATOM 9828 C CA . GLN A 1 1205 ? -26.053 -17.558 -16.329 1.00 83.00 1205 GLN A CA 1
ATOM 9829 C C . GLN A 1 1205 ? -27.084 -16.437 -16.169 1.00 83.00 1205 GLN A C 1
ATOM 9831 O O . GLN A 1 1205 ? -27.962 -16.490 -15.304 1.00 83.00 1205 GLN A O 1
ATOM 9836 N N . LYS A 1 1206 ? -27.022 -15.434 -17.052 1.00 84.94 1206 LYS A N 1
ATOM 9837 C CA . LYS A 1 1206 ? -28.081 -14.424 -17.168 1.00 84.94 1206 LYS A CA 1
ATOM 9838 C C . LYS A 1 1206 ? -29.438 -15.119 -17.341 1.00 84.94 1206 LYS A C 1
ATOM 9840 O O . LYS A 1 1206 ? -29.564 -16.055 -18.123 1.00 84.94 1206 LYS A O 1
ATOM 9845 N N . ASN A 1 1207 ? -30.447 -14.644 -16.617 1.00 86.38 1207 ASN A N 1
ATOM 9846 C CA . ASN A 1 1207 ? -31.795 -15.213 -16.503 1.00 86.38 1207 ASN A CA 1
ATOM 9847 C C . ASN A 1 1207 ? -31.913 -16.538 -15.725 1.00 86.38 1207 ASN A C 1
ATOM 9849 O O . ASN A 1 1207 ? -33.012 -17.086 -15.634 1.00 86.38 1207 ASN A O 1
ATOM 9853 N N . GLN A 1 1208 ? -30.839 -17.052 -15.118 1.00 89.75 1208 GLN A N 1
ATOM 9854 C CA . GLN A 1 1208 ? -30.938 -18.204 -14.223 1.00 89.75 1208 GLN A CA 1
ATOM 9855 C C . GLN A 1 1208 ? -31.681 -17.827 -12.933 1.00 89.75 1208 GLN A C 1
ATOM 9857 O O . GLN A 1 1208 ? -31.444 -16.768 -12.349 1.00 89.75 1208 GLN A O 1
ATOM 9862 N N . ILE A 1 1209 ? -32.566 -18.711 -12.467 1.00 89.62 1209 ILE A N 1
ATOM 9863 C CA . ILE A 1 1209 ? -33.301 -18.534 -11.210 1.00 89.62 1209 ILE A CA 1
ATOM 9864 C C . ILE A 1 1209 ? -32.485 -19.134 -10.063 1.00 89.62 1209 ILE A C 1
ATOM 9866 O O . ILE A 1 1209 ? -32.187 -20.330 -10.063 1.00 89.62 1209 ILE A O 1
ATOM 9870 N N . LEU A 1 1210 ? -32.167 -18.313 -9.064 1.00 89.25 1210 LEU A N 1
ATOM 9871 C CA . LEU A 1 1210 ? -31.547 -18.728 -7.810 1.00 89.25 1210 LEU A CA 1
ATOM 9872 C C . LEU A 1 1210 ? -32.610 -18.779 -6.712 1.00 89.25 1210 LEU A C 1
ATOM 9874 O O . LEU A 1 1210 ? -33.466 -17.899 -6.616 1.00 89.25 1210 LEU A O 1
ATOM 9878 N N . LYS A 1 1211 ? -32.563 -19.833 -5.892 1.00 89.44 1211 LYS A N 1
ATOM 9879 C CA . LYS A 1 1211 ? -33.556 -20.093 -4.844 1.00 89.44 1211 LYS A CA 1
ATOM 9880 C C . LYS A 1 1211 ? -32.924 -20.246 -3.468 1.00 89.44 1211 LYS A C 1
ATOM 9882 O O . LYS A 1 1211 ? -31.813 -20.775 -3.348 1.00 89.44 1211 LYS A O 1
ATOM 9887 N N . ASN A 1 1212 ? -33.698 -19.883 -2.447 1.00 88.44 1212 ASN A N 1
ATOM 9888 C CA . ASN A 1 1212 ? -33.385 -20.055 -1.028 1.00 88.44 1212 ASN A CA 1
ATOM 9889 C C . ASN A 1 1212 ? -32.077 -19.370 -0.594 1.00 88.44 1212 ASN A C 1
ATOM 9891 O O . ASN A 1 1212 ? -31.305 -19.950 0.173 1.00 88.44 1212 ASN A O 1
ATOM 9895 N N . PHE A 1 1213 ? -31.820 -18.162 -1.097 1.00 90.00 1213 PHE A N 1
ATOM 9896 C CA . PHE A 1 1213 ? -30.742 -17.307 -0.594 1.00 90.00 1213 PHE A CA 1
ATOM 9897 C C . PHE A 1 1213 ? -31.278 -16.333 0.462 1.00 90.00 1213 PHE A C 1
ATOM 9899 O O . PHE A 1 1213 ? -32.473 -16.079 0.547 1.00 90.00 1213 PHE A O 1
ATOM 9906 N N . GLU A 1 1214 ? -30.394 -15.814 1.291 1.00 91.62 1214 GLU A N 1
ATOM 9907 C CA . GLU A 1 1214 ? -30.631 -14.841 2.349 1.00 91.62 1214 GLU A CA 1
ATOM 9908 C C . GLU A 1 1214 ? -30.144 -13.472 1.881 1.00 91.62 1214 GLU A C 1
ATOM 9910 O O . GLU A 1 1214 ? -29.243 -13.378 1.045 1.00 91.62 1214 GLU A O 1
ATOM 9915 N N . LEU A 1 1215 ? -30.737 -12.411 2.417 1.00 90.50 1215 LEU A N 1
ATOM 9916 C CA . LEU A 1 1215 ? -30.323 -11.040 2.141 1.00 90.50 1215 LEU A CA 1
ATOM 9917 C C . LEU A 1 1215 ? -29.818 -10.374 3.413 1.00 90.50 1215 LEU A C 1
ATOM 9919 O O . LEU A 1 1215 ? -30.366 -10.593 4.495 1.00 90.50 1215 LEU A O 1
ATOM 9923 N N . GLY A 1 1216 ? -28.832 -9.501 3.258 1.00 88.38 1216 GLY A N 1
ATOM 9924 C CA . GLY A 1 1216 ? -28.429 -8.560 4.292 1.00 88.38 1216 GLY A CA 1
ATOM 9925 C C . GLY A 1 1216 ? -27.919 -7.255 3.693 1.00 88.38 1216 GLY A C 1
ATOM 9926 O O . GLY A 1 1216 ? -27.790 -7.122 2.470 1.00 88.38 1216 GLY A O 1
ATOM 9927 N N . LEU A 1 1217 ? -27.685 -6.275 4.564 1.00 83.88 1217 LEU A N 1
ATOM 9928 C CA . LEU A 1 1217 ? -27.231 -4.951 4.153 1.00 83.88 1217 LEU A CA 1
ATOM 9929 C C . LEU A 1 1217 ? -25.706 -4.882 4.089 1.00 83.88 1217 LEU A C 1
ATOM 9931 O O . LEU A 1 1217 ? -25.019 -5.388 4.973 1.00 83.88 1217 LEU A O 1
ATOM 9935 N N . SER A 1 1218 ? -25.195 -4.229 3.047 1.00 75.19 1218 SER A N 1
ATOM 9936 C CA . SER A 1 1218 ? -23.768 -4.031 2.795 1.00 75.19 1218 SER A CA 1
ATOM 9937 C C . SER A 1 1218 ? -23.444 -2.547 2.669 1.00 75.19 1218 SER A C 1
ATOM 9939 O O . SER A 1 1218 ? -24.137 -1.827 1.949 1.00 75.19 1218 SER A O 1
ATOM 9941 N N . PHE A 1 1219 ? -22.336 -2.119 3.280 1.00 70.12 1219 PHE A N 1
ATOM 9942 C CA . PHE A 1 1219 ? -21.808 -0.760 3.117 1.00 70.12 1219 PHE A CA 1
ATOM 9943 C C . PHE A 1 1219 ? -21.371 -0.450 1.675 1.00 70.12 1219 PHE A C 1
ATOM 9945 O O . PHE A 1 1219 ? -21.401 0.702 1.284 1.00 70.12 1219 PHE A O 1
ATOM 9952 N N . ALA A 1 1220 ? -21.045 -1.457 0.855 1.00 60.94 1220 ALA A N 1
ATOM 9953 C CA . ALA A 1 1220 ? -20.526 -1.260 -0.505 1.00 60.94 1220 ALA A CA 1
ATOM 9954 C C . ALA A 1 1220 ? -21.580 -1.378 -1.625 1.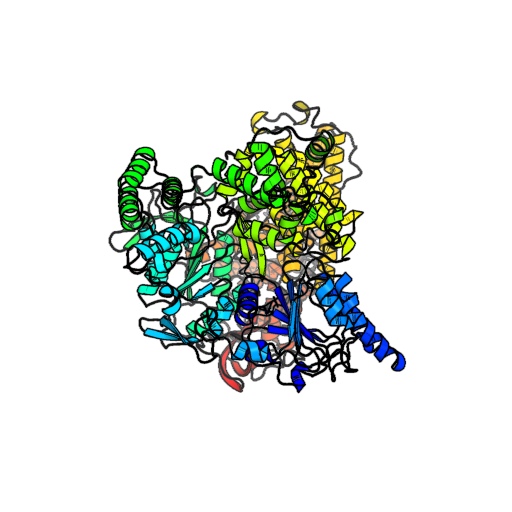00 60.94 1220 ALA A C 1
ATOM 9956 O O . ALA A 1 1220 ? -21.291 -1.100 -2.785 1.00 60.94 1220 ALA A O 1
ATOM 9957 N N . SER A 1 1221 ? -22.774 -1.910 -1.343 1.00 58.12 1221 SER A N 1
ATOM 9958 C CA . SER A 1 1221 ? -23.754 -2.233 -2.405 1.00 58.12 1221 SER A CA 1
ATOM 9959 C C . SER A 1 1221 ? -25.216 -2.203 -1.966 1.00 58.12 1221 SER A C 1
ATOM 9961 O O . SER A 1 1221 ? -26.077 -2.714 -2.680 1.00 58.12 1221 SER A O 1
ATOM 9963 N N . GLN A 1 1222 ? -25.497 -1.602 -0.804 1.00 77.44 1222 GLN A N 1
ATOM 9964 C CA . GLN A 1 1222 ? -26.800 -1.554 -0.127 1.00 77.44 1222 GLN A CA 1
ATOM 9965 C C . GLN A 1 1222 ? -27.322 -2.937 0.270 1.00 77.44 1222 GLN A C 1
ATOM 9967 O O . GLN A 1 1222 ? -27.392 -3.217 1.460 1.00 77.44 1222 GLN A O 1
ATOM 9972 N N . PHE A 1 1223 ? -27.633 -3.816 -0.687 1.00 84.25 1223 PHE A N 1
ATOM 9973 C CA . PHE A 1 1223 ? -28.126 -5.177 -0.463 1.00 84.25 1223 PHE A CA 1
ATOM 9974 C C . PHE A 1 1223 ? -27.214 -6.221 -1.102 1.00 84.25 1223 PHE A C 1
ATOM 9976 O O . PHE A 1 1223 ? -26.843 -6.106 -2.272 1.00 84.25 1223 PHE A O 1
ATOM 9983 N N . SER A 1 1224 ? -26.944 -7.292 -0.356 1.00 85.62 1224 SER A N 1
ATOM 9984 C CA . SER A 1 1224 ? -26.173 -8.437 -0.836 1.00 85.62 1224 SER A CA 1
ATOM 9985 C C . SER A 1 1224 ? -26.865 -9.771 -0.551 1.00 85.62 1224 SER A C 1
ATOM 9987 O O . SER A 1 1224 ? -27.496 -9.940 0.496 1.00 85.62 1224 SER A O 1
ATOM 9989 N N . ALA A 1 1225 ? -26.743 -10.715 -1.489 1.00 87.38 1225 ALA A N 1
ATOM 9990 C CA . ALA A 1 1225 ? -27.301 -12.062 -1.394 1.00 87.38 1225 ALA A CA 1
ATOM 9991 C C . ALA A 1 1225 ? -26.272 -13.120 -0.957 1.00 87.38 1225 ALA A C 1
ATOM 9993 O O . ALA A 1 1225 ? -25.148 -13.162 -1.465 1.00 87.38 1225 ALA A O 1
ATOM 9994 N N . HIS A 1 1226 ? -26.697 -14.008 -0.052 1.00 83.25 1226 HIS A N 1
ATOM 9995 C CA . HIS A 1 1226 ? -25.871 -15.030 0.604 1.00 83.25 1226 HIS A CA 1
ATOM 9996 C C . HIS A 1 1226 ? -26.609 -16.366 0.732 1.00 83.25 1226 HIS A C 1
ATOM 9998 O O . HIS A 1 1226 ? -27.830 -16.422 0.667 1.00 83.25 1226 HIS A O 1
ATOM 10004 N N . LYS A 1 1227 ? -25.894 -17.473 0.918 1.00 81.12 1227 LYS A N 1
ATOM 10005 C CA . LYS A 1 1227 ? -26.484 -18.784 1.180 1.00 81.12 1227 LYS A CA 1
ATOM 10006 C C . LYS A 1 1227 ? -25.630 -19.549 2.179 1.00 81.12 1227 LYS A C 1
ATOM 10008 O O . LYS A 1 1227 ? -24.537 -20.003 1.859 1.00 81.12 1227 LYS A O 1
ATOM 10013 N N . THR A 1 1228 ? -26.169 -19.736 3.373 1.00 63.25 1228 THR A N 1
ATOM 10014 C CA . THR A 1 1228 ? -25.620 -20.643 4.381 1.00 63.25 1228 THR A CA 1
ATOM 10015 C C . THR A 1 1228 ? -25.715 -22.097 3.895 1.00 63.25 1228 THR A C 1
ATOM 10017 O O . THR A 1 1228 ? -26.794 -22.574 3.533 1.00 63.25 1228 THR A O 1
ATOM 10020 N N . VAL A 1 1229 ? -24.580 -22.802 3.832 1.00 51.06 1229 VAL A N 1
ATOM 10021 C CA . VAL A 1 1229 ? -24.512 -24.226 3.458 1.00 51.06 1229 VAL A CA 1
ATOM 10022 C C . VAL A 1 1229 ? -24.672 -25.071 4.723 1.00 51.06 1229 VAL A C 1
ATOM 10024 O O . VAL A 1 1229 ? -23.837 -25.007 5.620 1.00 51.06 1229 VAL A O 1
ATOM 10027 N N . GLU A 1 1230 ? -25.734 -25.873 4.812 1.00 31.03 1230 GLU A N 1
ATOM 10028 C CA . GLU A 1 1230 ? -25.895 -26.852 5.894 1.00 31.03 1230 GLU A CA 1
ATOM 10029 C C . GLU A 1 1230 ? -24.870 -27.989 5.724 1.00 31.03 1230 GLU A C 1
ATOM 10031 O O . GLU A 1 1230 ? -24.913 -28.729 4.742 1.00 31.03 1230 GLU A O 1
ATOM 10036 N N . GLY A 1 1231 ? -23.937 -28.127 6.673 1.00 31.64 1231 GLY A N 1
ATOM 10037 C CA . GLY A 1 1231 ? -23.022 -29.276 6.757 1.00 31.64 1231 GLY A CA 1
ATOM 10038 C C . GLY A 1 1231 ? -21.644 -29.126 6.096 1.00 31.64 1231 GLY A C 1
ATOM 10039 O O . GLY A 1 1231 ? -20.915 -30.112 6.028 1.00 31.64 1231 GLY A O 1
ATOM 10040 N N . GLY A 1 1232 ? -21.258 -27.932 5.641 1.00 26.73 1232 GLY A N 1
ATOM 10041 C CA . GLY A 1 1232 ? -19.857 -27.605 5.339 1.00 26.73 1232 GLY A CA 1
ATOM 10042 C C . GLY A 1 1232 ? -19.199 -26.957 6.555 1.00 26.73 1232 GLY A C 1
ATOM 10043 O O . GLY A 1 1232 ? -19.850 -26.169 7.238 1.00 26.73 1232 GLY A O 1
ATOM 10044 N N . GLU A 1 1233 ? -17.942 -27.298 6.852 1.00 27.36 1233 GLU A N 1
ATOM 10045 C CA . GLU A 1 1233 ? -17.140 -26.596 7.862 1.00 27.36 1233 GLU A CA 1
ATOM 10046 C C . GLU A 1 1233 ? -17.285 -25.077 7.701 1.00 27.36 1233 GLU A C 1
ATOM 10048 O O . GLU A 1 1233 ? -17.344 -24.577 6.576 1.00 27.36 1233 GLU A O 1
ATOM 10053 N N . LYS A 1 1234 ? -17.365 -24.362 8.832 1.00 31.27 1234 LYS A N 1
ATOM 10054 C CA . LYS A 1 1234 ? -17.345 -22.898 8.883 1.00 31.27 1234 LYS A CA 1
ATOM 10055 C C . LYS A 1 1234 ? -16.261 -22.377 7.932 1.00 31.27 1234 LYS A C 1
ATOM 10057 O O . LYS A 1 1234 ? -15.075 -22.546 8.193 1.00 31.27 1234 LYS A O 1
ATOM 10062 N N . HIS A 1 1235 ? -16.683 -21.762 6.834 1.00 33.41 1235 HIS A N 1
ATOM 10063 C CA . HIS A 1 1235 ? -15.839 -20.879 6.047 1.00 33.41 1235 HIS A CA 1
ATOM 10064 C C . HIS A 1 1235 ? -15.817 -19.530 6.777 1.00 33.41 1235 HIS A C 1
ATOM 10066 O O . HIS A 1 1235 ? -16.562 -18.623 6.411 1.00 33.41 1235 HIS A O 1
ATOM 10072 N N . GLU A 1 1236 ? -15.064 -19.472 7.878 1.00 30.14 1236 GLU A N 1
ATOM 10073 C CA . GLU A 1 1236 ? -14.610 -18.226 8.513 1.00 30.14 1236 GLU A CA 1
ATOM 10074 C C . GLU A 1 1236 ? -13.210 -17.902 7.998 1.00 30.14 1236 GLU A C 1
ATOM 10076 O O . GLU A 1 1236 ? -12.357 -18.823 8.031 1.00 30.14 1236 GLU A O 1
#

Organism: NCBI:txid40520

Foldseek 3Di:
DDPPPDLLVVVVVVVVLLFQFQEEEEEEPQCVVVVLPDLVNLARQHFEYEYLDQAPPPQVSNVLLAQEDEDEFPVPQDPDRGFRRHYYYYHLQYHPVDDPPVCVPPDPVCSVVVSLVRSLVVLLVVQLVAFLRYEYEYFRADCVDPSGNHLVSNLVSNVNHHQYAYAYADADPDDPPVNVVSCVVVVHHYDHHRPSVSVVPNDPPPPPDDPQDQPDWFWAFAQLDIWTDGVSLQVNQVQWKHWDTPCVLPVDAQDDQVSLQVLLLVCLQCLVQDQPSNCQDPVHVSDFDDPLLLVVLLVQVCLQVVVDPDPDPAQFAEEAEEAPQLCPSVSLSNSQNVVRVVSHATEMETGDQPDACAPPDSNVVSVLSSLLRVLPIDDDDGAYEYEYANAALDPVVQRQVSSSVSCVLQVHHYHHYYYYYDFPCVPPPDPDKWAWDADPVSDIDTDPDHDQWIDDPRHIYGYGYQFADPVSLVVNLVSLVRRQPADNVLSVVLCVVCVPPGGNVSNSVSSSVRSDDDDDDDPVVLCVVLVVVLQVVQQVLADDPVPPDDPVVVVCVVVVPDDDPVVVVVVVPDPPRQWDVVQLLLQQLLQQLRPHWAFPLLSVVSTGPDPVPSRPPDVSSNDPVNVCSVAPSPVQKHWRQHSRRTITIHGSHSVSSVVSCVVVVCALVNVVVSLLVLLVVQLVVCVVPVDHPVVSVVSSLVSLCCLAPNHSPNCCDPPHPCVVRSLVNLLVCVVVLVSLVCVCPVSVPDDLLCSSLLSSLVRLLCCLFVCLCVSVVHDCVVVPPDAPCVPCVVSDDPVSLVVSLVSLQVSLVSLVVLLVSLVVVLPPPDDPDDNLSSLVSNLSSLLSNLSSLVRSVVSVVSSCVVVVNPPDPPPHDRDALVRSVVSLLLSCLLPVQEQSSLLSNLVNLVVCLVPDDPLVNLLSLLQNQVSLLQNLLANHDCCDPPSDNSSVVSSVVSVVSLVPAQAEPCCQVVVVGDPVLNVSLVVCLVVLACSSLSSNLVSLCVVVQNGSNSLSVCCVVPVDFDFADPVNLVSLVVSLCSCPPPSNCSSQLQDLSNLVSNLQSLQCNAQRGGQHLRDAADEGQHALVSLVVSLVSLVSNVVNCPLSDRLSSLQSNLLSCCLHPVCLQVSLVSLVSQQPSPDDNQGFRYWRDNHGPDFDWWKFFFADDDSQKGATPIPPDDQRDPVRGHAMEGCVQAVHSDDDDHGDMDTGWIWGQGSNGGIYTGDDDPPDPDPD

Secondary structure (DSSP, 8-state):
------HHHHHHHHHHHHHHSEEEEEE-HHHHHTT-S-HHHHTS--SEEEE----TTTTGGG-SSS--EEE-SSTT--S----SSS-EEEETT-BTTB--GGGTSS-TTTHHHHHHHHHHHHHHHHHHH-BTTEEEEEES--TT-TTSPPHHHHHHHGGG-BB-EEEEEE-SS---HHHHHHHHHTT-EEEES-HHHHHHHS-GGG-SS----TT-EEEEEETTEEEEEEHHHHHHHTTTEEE--HHHHTS----SHHHHHHHHHHHHHHTTTS--GGGGSTT---SPPPTTHHHHHHHHHHHHTT--SSS--S-PPEEEEE-TTSSHHHHHHHHHHHHHHTTSS-EEEEE-SS----TT-HHHHHHHHHHHHHHHSSS---PEEEEEE--SSS-HHHHHHHHHHHHHHTT--EEEEEEEPPPGGGGS--TT-EEEEE-TTS-EEEESS--SEEEETTEEEEEE-SBPPHHHHHHHHHHHHHH--S-HHHHHHHHHHTTT--BHHHHHHHHHHHHS-S----HHHHHHHHHHHHHHHHTTTT--GGGS--HHHHHHHHTTPPPPHHHHHHHHS-----B-HHHHHHHHHHHHTTTPPEEHHHHHHTTBS-GGGTTS-STTTT-HHHHHHHHHS-TTEEEEE-TTS-EEEEES-HHHHHHHHHHTT--HHHHHHHHHHHHHHHHHHHHHHSS--HHHHHHHHHHHHHHSTT---GGGSTTSTTHHHHHHHHTTHHHHHHHHHHHHHTS----TT-HHHHHHHHHHHIIIIITHHHHTT--HHHHTT--HHHH-TTTS-HHHHHHHHHHHHHHHHHHHHHHHHHHHHTT-TT-SS-HHHHHHHHHHHHHHHHHHHHHHHHHHHHHHHHTTT-S---S--PPPHHHHHHHHHHHHHH-TTBHHHHHHHHHHHHHHHHHS-HHHHHHHHHHHHHHHHHHHHS--B---STT--HHHHHHHHHHHHHTT----HHHHHTT-S-HHHHHHHHHHHHTT-THHHHHHHHHHHHHTT-SHHHHHHHHHHH-S-----HHHHHHHHHHHHHHT-TTTHHHHTT-HHHHHHHHHHHHHHHHSS---SSSSSBPP---HHHHHHHHHHHHHHHHH-TT---HHHHHHHHHHHHHHH--HHHHHHHHGGGTT-TT--S---BB--SBTTBPPEEEEEEEEEETTEEEEEETTPPP--TT---EEEETGGGT-SSPPPTTPEEEEEEEEEETTTEEEEE---TTS----

Sequence (1236 aa):
MNNRINEDEVISDLFKSFNQDNVILFVGSSAIDNGELTEKICNLPWSCVITTSKKDGFGVEFANGRTPHRYISFSDLPINLFSRDNLPVIQLYGSENEVPAELEEVEDYLRPSFVKKQAEKILNRVMSRMDIRTRMVVIGYNSNRADEIPVETFIFSWQELQGGTIEFFNSDGNPSEMLKKSAEKNRFIWYDGKLADALADFSEEYNVQETISDDDVNLFYKGQQPVFIKKSILSRCRYFAQLLTEEKVHEIRPLGRIQQSRWFYNFLNNSGDSPQWYGFLPQSTFYLKRNYEDVLIAIVKNLIFNKSMAKSGCNIPVILEGIPGSSKSVELAALAYKIYNEKINPVIYINGDNLCFASQSSEIQVLDELMQEVEQVGDKDTRFLIVWDSSSYRNVVAEAKQLVHELENRGRRFVLVCSAYTSVESKKKEANKVYYTLQHDGSFVKSEVESDLYSHNNCYFVSATRELDESEINTLKQKAKLYAVADKEGINKIWDELSGNVDIFEYFYRLIILIRPKLEAGLSREQRLVNRYIRKQLSLLGKKEDEVYNPLFEALKKAGIPLNEEAQKTLEDDEVDVYDLDKFNICIAMFSRFKLDTPYSLALRMLCKNENDFFGKSGVYNDYELFRLLTSQINYIHYFEQIDGKYVFRFRSTLEAEIFLKNNQVSEDKQIEIILEIINHYVECYRKNNEVDYELKESIQSILKMYGPNTEYIEFWKGHKDYGQHLSILRKVDVIADKIHEVRTKFHIPDEDRGFALIEISFYRELYGNMWDKLHNYSKSQYGNRSPWEIFPDDYTEETYKKRLKMLSEVSDLALDSIEKLEVMMHDTHGYLSQRSIQSSINSLTVELAMSNGTLESIKQEYVQYMNGSIVAKDVKPLSYVQLYPILFKAISASPLNGYLYNALFKIFEKEYESASEERRLFLLSDVRMIADDASTLEITNRGMNDKDELSIHLHKIAQYSCSYEVHIADIENGTAPAPFLNLFNNMLSRNNASGICFVCQQELDSIGLSGSAIAEYENETGKEFVLNENQLDVCKSIVDFINNTEYSACVEKSIQALYLLLRVEWMLYNGRPLSIGREWQKTYLKESDWLKVYATCEKYESISGNSVRPIVTLIFALAKIHINRDYLGAAKTMYKVSDMPNQRMRVPYLICFEPGIAQKYNGTVASTHNYSGFLKVDGLPRFAEQNQGVKFYMKNLGLRRMPQKNQILKNFELGLSFASQFSAHKTVEGGEKHE

pLDDT: mean 78.52, std 14.29, range [23.88, 95.75]